Protein AF-A0AAJ0AJK7-F1 (afdb_monomer)

Nearest PDB structures (foldseek):
  3ceg-assembly1_A  TM=7.251E-01  e=7.724E-15  Homo sapiens
  3ceg-assembly2_B  TM=7.238E-01  e=8.059E-15  Homo sapiens
  8gxr-assembly1_A  TM=7.263E-01  e=1.838E-11  Trametes pubescens
  7yw1-assembly1_A  TM=7.419E-01  e=2.352E-10  Trametes pubescens
  7un6-assembly1_A  TM=7.656E-01  e=3.753E-10  Homo sapiens

Foldseek 3Di:
DDDDDPDPDDALLVLLVVLQVLLCLLQVDAQPPPRHTDDDALVNLLQLLQVCLPDPVSLQAQSLWDQDPVRWTARSNPNHTDDPPPDPDDPDSAHDYPDLSSLVVLLLSLLQANAADPVDNLHHLLCVVLVVVVVVDDPDDPDDDDVVPPPDDDDDDDDDDADDFDDDPDDDDDDDDDDVSVVVSVVRNVVRLVSLLSSLSSSLSSAQDPVCPDPCNVPPDPSSQSSLLLGSVLSNLLVVLLPLFLVVCLVSVSNVVSSLVSLCSQCVRPVRNCQQQPFGDDDNRCSGSSNSNNPPDDDPDDDDDDDDDDDDDPPVPSVVVRPDDDDDPVSRHGNLVSLVLVLLLLVLLVLQDDDDPPDDDPSNVVSVSSNVSSVSSVVSVVVVVVVVVPPPPDDDDDDDPDDDDPDDDDDDDDDDPPVLVVVLVVLQVCQVQQQEDEDDDCLCVVVADDDDDDDDDADPCQSVQLSSLSSSCNRPADRQKHKYAYSVASQWIKIWGAQDPLALQHRFIWIKIWGADRHPPVAAIAIFTDLLQVVFALAPQQHSRRHGQAQCNVNHDHPPSRHP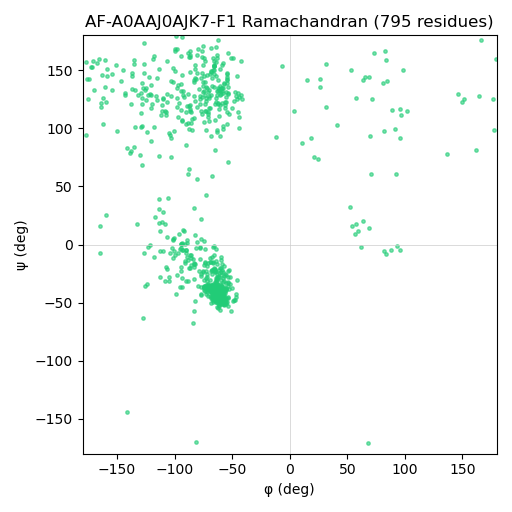DRVPDGPSNVRVCCNDPCSDRQRNSNDPPADADPVLSLLSSLQSNLSRLFRRQLVLLVCLVPPDPVRDDPCNSVNVSSCLNCLVVSLVVLVVSLVSNPPDDPVSCVSCVVRDDDHCSPPSSLQSNLSSLVSCCVSQDDPVSNVSSDADPVSVPDDHHDDDPPDPDDDPDPPPPDDDDDDDDDDDDDDDDDDDDDDDDDDDDDDDDDDDDDDDDDDDDDDDDDDDDDDDDDDDD

Radius of gyration: 34.98 Å; Cα contacts (8 Å, |Δi|>4): 885; chains: 1; bounding box: 80×115×98 Å

Solvent-accessible surface area (backbone atoms only — not comparable to full-atom values): 48902 Å² total; per-residue (Å²): 145,85,83,75,76,95,43,101,72,68,52,77,66,55,54,44,51,52,47,30,51,52,48,53,58,34,55,71,45,45,40,77,83,81,62,48,60,61,85,77,52,58,64,48,41,21,51,50,25,40,55,42,65,71,36,79,61,39,57,59,61,46,64,38,48,50,72,40,97,88,71,52,36,24,24,53,64,77,51,49,68,56,78,75,98,77,73,84,84,76,95,63,94,64,65,73,69,95,43,65,62,26,50,50,51,39,49,52,33,54,37,50,37,53,46,62,23,87,95,41,62,59,39,31,44,56,38,47,70,64,50,50,55,54,73,71,47,81,81,82,75,93,70,72,100,56,80,89,67,68,89,74,79,90,81,90,83,91,75,87,82,80,60,82,69,59,50,67,93,70,96,70,79,90,78,77,83,80,54,68,66,59,56,53,50,53,51,51,46,53,55,48,53,71,46,41,34,52,50,36,49,42,47,52,73,71,44,59,48,80,78,49,81,45,71,49,32,69,55,58,61,72,61,56,61,57,47,50,66,29,15,41,53,56,54,38,53,46,53,58,40,60,54,64,43,67,60,57,48,64,73,47,41,63,45,55,52,30,46,54,56,34,50,48,52,40,46,69,22,83,95,44,22,57,76,37,65,34,72,48,71,88,64,60,72,74,64,18,47,53,29,44,50,74,50,88,73,78,75,84,76,80,88,82,85,80,92,75,94,73,89,90,72,80,72,61,66,69,55,63,76,68,72,82,72,98,65,77,76,73,80,32,51,15,52,56,63,36,41,49,51,51,30,56,25,28,52,43,34,60,73,68,57,79,67,66,87,95,54,86,48,71,66,53,57,50,28,52,49,47,42,52,54,51,52,54,54,51,52,55,52,52,52,51,58,54,52,64,67,67,71,70,84,80,78,87,86,79,94,71,92,71,84,81,80,80,87,71,97,64,96,70,80,87,80,75,57,68,69,61,53,49,53,45,49,51,39,54,51,48,54,65,72,57,25,52,46,75,40,91,66,72,74,55,57,81,76,51,85,71,86,75,81,79,87,70,92,60,41,88,63,28,69,59,49,46,37,43,48,55,19,32,43,65,72,67,56,56,85,55,45,34,39,37,31,37,75,86,44,74,44,40,32,42,36,40,37,45,25,44,81,87,23,41,37,46,77,14,52,42,39,31,43,37,35,47,51,65,55,24,56,76,47,50,45,49,58,35,47,60,70,30,85,77,68,42,51,81,32,76,41,34,40,48,89,12,51,51,52,35,18,51,50,71,56,37,78,47,48,91,67,10,36,63,40,63,90,75,59,48,66,64,57,51,57,52,46,48,51,60,66,61,48,32,65,66,42,71,72,68,41,69,87,66,87,74,55,74,62,28,47,49,52,51,40,43,42,36,36,19,46,22,41,35,54,25,36,38,44,56,55,48,48,61,76,64,57,50,98,84,61,76,61,96,50,51,70,56,56,53,38,53,46,71,67,38,44,70,62,50,52,56,51,50,54,51,53,56,70,64,54,83,69,90,49,72,71,34,50,60,75,39,48,90,68,42,87,76,88,54,33,87,60,30,33,61,19,17,53,53,37,44,25,68,61,47,44,81,77,39,80,49,76,68,44,45,55,73,33,52,73,50,81,74,58,70,76,52,69,61,78,72,84,80,76,87,67,82,73,76,90,70,78,85,72,85,80,68,84,81,75,89,76,91,74,91,79,93,82,84,94,80,85,84,87,88,82,89,77,89,78,85,88,77,87,84,85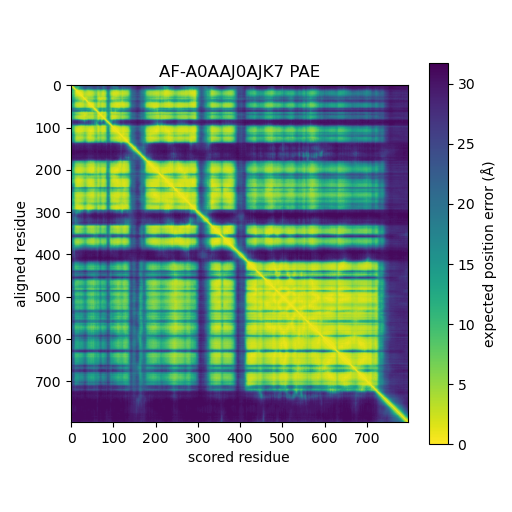,88,78,91,81,90,86,89,90,89,84,88,84,91,86,91,88,90,91,85,88,84,87,88,83,88,83,83,85,82,135

Sequence (797 aa):
MIQEFSSPNPSCQEEEEVLRRFIRSATARSCPNCKRGVDIGSSTIFQHAGEILRDRKSIAQGSHYVKCFCGTSYCMTCSRMGDSLKTPFARSKSTKWCCPEGRLFHIFVLFCGPIAHDANPQVSIFQDSQVEAIEKSPKAERRSESKFKAFFKSSDDDGTSKGTGYATGEVYGKREEPNEVVRNRREKLENSMKLLPRLLAALSIAWPSTSMAHQFDRNPHPLLMVMARRSPLMVRMAELLRDDSMEQIMQQGLPYQALFDFLHVISAHPSTASLVCDVRINYHLAHTLLPVCFGDRPLPVPDRSSSSSDKVKGKRKAEELCEKQEQPQETLKSLVSLLSALRLQAESVKRLYKPVFGSLSQTILMCDRICDTYQQLEEDHSKKFKTEVTIDEGSTSASLTHSLYTASSSAGPPTIPDDKREKLAAARQWLSENKLQGMESESWLSDYKIALPVSEATAHGRMKKLVMELSMLRTTLPDGIFVRYDGTRLDAMKVLIVGPEDTPYENGLFEFDLFCPLDYPARPPKMVFRTTYSRREFNPNLYPSGRVCFSLLGTWEGSATEIWDPKKSTLLQLLVSVQAMIFNPDPVWNEPNQTFSPTASLVYKTEMRADTLVFAMSHWLHLRKNAKPVEYNPWFEVVSRHFEVNWRRILETAEIWAAEDPGSQSKAENELGMFMRGRHSKERFPCGIRTLKGHFAEWATSKEELALVKLGPEEEAGTTYTPVESRPNVDSDVSDLSDEHDEDEEDDKDYGYDGDEGDDGDDVNDVDDVDDVDDDFDGNDNLPPTNGTPYVPAPPP

Mean predicted aligned error: 16.42 Å

pLDDT: mean 72.89, std 23.97, range [24.67, 98.62]

Organism: NCBI:txid1209918

InterPro domains:
  IPR000608 Ubiquitin-conjugating (UBC), catalytic core domain [PF00179] (467-587)
  IPR000608 Ubiquitin-conjugating (UBC), catalytic core domain [PS50127] (461-628)
  IPR016135 Ubiquitin-conjugating enzyme/RWD-like [G3DSA:3.10.110.10] (430-698)
  IPR016135 Ubiquitin-conjugating enzyme/RWD-like [SSF54495] (453-587)

Structure (mmCIF, N/CA/C/O backbone):
data_AF-A0AAJ0AJK7-F1
#
_entry.id   AF-A0AAJ0AJK7-F1
#
loop_
_atom_site.group_PDB
_atom_site.id
_atom_site.type_symbol
_atom_site.label_atom_id
_atom_site.label_alt_id
_atom_site.label_comp_id
_atom_site.label_asym_id
_atom_site.label_entity_id
_atom_site.label_seq_id
_atom_site.pdbx_PDB_ins_code
_atom_site.Cartn_x
_atom_site.Cartn_y
_atom_site.Cartn_z
_atom_site.occupancy
_atom_site.B_iso_or_equiv
_atom_site.auth_seq_id
_atom_site.auth_comp_id
_atom_site.auth_asym_id
_atom_site.auth_atom_id
_atom_site.pdbx_PDB_model_num
ATOM 1 N N . MET A 1 1 ? -18.411 25.942 40.171 1.00 33.88 1 MET A N 1
ATOM 2 C CA . MET A 1 1 ? -17.134 25.725 39.454 1.00 33.88 1 MET A CA 1
ATOM 3 C C . MET A 1 1 ? -17.407 25.833 37.955 1.00 33.88 1 MET A C 1
ATOM 5 O O . MET A 1 1 ? -17.284 24.850 37.244 1.00 33.88 1 MET A O 1
ATOM 9 N N . ILE A 1 2 ? -17.879 27.004 37.514 1.00 33.97 2 ILE A N 1
ATOM 10 C CA . ILE A 1 2 ? -18.356 27.291 36.150 1.00 33.97 2 ILE A CA 1
ATOM 11 C C . ILE A 1 2 ? -17.525 28.476 35.637 1.00 33.97 2 ILE A C 1
ATOM 13 O O . ILE A 1 2 ? -17.428 29.454 36.374 1.00 33.97 2 ILE A O 1
ATOM 17 N N . GLN A 1 3 ? -16.939 28.317 34.443 1.00 34.84 3 GLN A N 1
ATOM 18 C CA . GLN A 1 3 ? -16.170 29.228 33.561 1.00 34.84 3 GLN A CA 1
ATOM 19 C C . GLN A 1 3 ? -14.956 28.439 33.037 1.00 34.84 3 GLN A C 1
ATOM 21 O O . GLN A 1 3 ? -13.937 28.331 33.714 1.00 34.84 3 GLN A O 1
ATOM 26 N N . GLU A 1 4 ? -15.139 27.557 32.053 1.00 45.84 4 GLU A N 1
ATOM 27 C CA . GLU A 1 4 ? -15.199 27.826 30.600 1.00 45.84 4 GLU A CA 1
ATOM 28 C C . GLU A 1 4 ? -13.947 28.518 30.055 1.00 45.84 4 GLU A C 1
ATOM 30 O O . GLU A 1 4 ? -13.496 29.545 30.561 1.00 45.84 4 GLU A O 1
ATOM 35 N N . PHE A 1 5 ? -13.382 27.895 29.020 1.00 39.31 5 PHE A N 1
ATOM 36 C CA . PHE A 1 5 ? -12.274 28.403 28.229 1.00 39.31 5 PHE A CA 1
ATOM 37 C C . PHE A 1 5 ? -12.508 29.876 27.876 1.00 39.31 5 PHE A C 1
ATOM 39 O O . PHE A 1 5 ? -13.533 30.228 27.304 1.00 39.31 5 PHE A O 1
ATOM 46 N N . SER A 1 6 ? -11.557 30.749 28.211 1.00 34.22 6 SER A N 1
ATOM 47 C CA . SER A 1 6 ? -11.655 32.181 27.887 1.00 34.22 6 SER A CA 1
ATOM 48 C C . SER A 1 6 ? -11.415 32.477 26.399 1.00 34.22 6 SER A C 1
ATOM 50 O O . SER A 1 6 ? -11.537 33.622 25.974 1.00 34.22 6 SER A O 1
ATOM 52 N N . SER A 1 7 ? -11.069 31.453 25.612 1.00 32.47 7 SER A N 1
ATOM 53 C CA . SER A 1 7 ? -10.812 31.515 24.175 1.00 32.47 7 SER A CA 1
ATOM 54 C C . SER A 1 7 ? -11.644 30.445 23.456 1.00 32.47 7 SER A C 1
ATOM 56 O O . SER A 1 7 ? -11.696 29.313 23.942 1.00 32.47 7 SER A O 1
ATOM 58 N N . PRO A 1 8 ? -12.245 30.752 22.288 1.00 32.25 8 PRO A N 1
ATOM 59 C CA . PRO A 1 8 ? -12.965 29.771 21.471 1.00 32.25 8 PRO A CA 1
ATOM 60 C C . PRO A 1 8 ? -12.064 28.639 20.947 1.00 32.25 8 PRO A C 1
ATOM 62 O O . PRO A 1 8 ? -12.573 27.586 20.590 1.00 32.25 8 PRO A O 1
ATOM 65 N N . ASN A 1 9 ? -10.738 28.826 20.967 1.00 42.78 9 ASN A N 1
ATOM 66 C CA . ASN A 1 9 ? -9.739 27.783 20.736 1.00 42.78 9 ASN A CA 1
ATOM 67 C C . ASN A 1 9 ? -8.710 27.823 21.879 1.00 42.78 9 ASN A C 1
ATOM 69 O O . ASN A 1 9 ? -7.862 28.724 21.885 1.00 42.78 9 ASN A O 1
ATOM 73 N N . PRO A 1 10 ? -8.788 26.923 22.875 1.00 55.16 10 PRO A N 1
ATOM 74 C CA . PRO A 1 10 ? -7.819 26.899 23.959 1.00 55.16 10 PRO A CA 1
ATOM 75 C C . PRO A 1 10 ? -6.441 26.478 23.458 1.00 55.16 10 PRO A C 1
ATOM 77 O O . PRO A 1 10 ? -6.310 25.620 22.584 1.00 55.16 10 PRO A O 1
ATOM 80 N N . SER A 1 11 ? -5.395 27.081 24.016 1.00 60.69 11 SER A N 1
ATOM 81 C CA . SER A 1 11 ? -4.028 26.668 23.696 1.00 60.69 11 SER A CA 1
ATOM 82 C C . SER A 1 11 ? -3.760 25.245 24.206 1.00 60.69 11 SER A C 1
ATOM 84 O O . SER A 1 11 ? -4.338 24.804 25.202 1.00 60.69 11 SER A O 1
ATOM 86 N N . CYS A 1 12 ? -2.832 24.524 23.566 1.00 70.81 12 CYS A N 1
ATOM 87 C CA . CYS A 1 12 ? -2.434 23.172 23.985 1.00 70.81 12 CYS A CA 1
ATOM 88 C C . CYS A 1 12 ? -2.049 23.109 25.481 1.00 70.81 12 CYS A C 1
ATOM 90 O O . CYS A 1 12 ? -2.351 22.129 26.156 1.00 70.81 12 CYS A O 1
ATOM 92 N N . GLN A 1 13 ? -1.455 24.178 26.024 1.00 76.44 13 GLN A N 1
ATOM 93 C CA . GLN A 1 13 ? -1.089 24.285 27.441 1.00 76.44 13 GLN A CA 1
ATOM 94 C C . GLN A 1 13 ? -2.300 24.459 28.368 1.00 76.44 13 GLN A C 1
ATOM 96 O O . GLN A 1 13 ? -2.328 23.882 29.456 1.00 76.44 13 GLN A O 1
ATOM 101 N N . GLU A 1 14 ? -3.305 25.234 27.951 1.00 80.25 14 GLU A N 1
ATOM 102 C CA . GLU A 1 14 ? -4.542 25.409 28.717 1.00 80.25 14 GLU A CA 1
ATOM 103 C C . GLU A 1 14 ? -5.287 24.080 28.847 1.00 80.25 14 GLU A C 1
ATOM 105 O O . GLU A 1 14 ? -5.686 23.712 29.949 1.00 80.25 14 GLU A O 1
ATOM 110 N N . GLU A 1 15 ? -5.410 23.321 27.755 1.00 84.38 15 GLU A N 1
ATOM 111 C CA . GLU A 1 15 ? -6.014 21.985 27.770 1.00 84.38 15 GLU A CA 1
ATOM 112 C C . GLU A 1 15 ? -5.332 21.040 28.771 1.00 84.38 15 GLU A C 1
ATOM 114 O O . GLU A 1 15 ? -6.008 20.363 29.552 1.00 84.38 15 GLU A O 1
ATOM 119 N N . GLU A 1 16 ? -3.996 21.010 28.776 1.00 87.25 16 GLU A N 1
ATOM 120 C CA . GLU A 1 16 ? -3.231 20.178 29.704 1.00 87.25 16 GLU A CA 1
ATOM 121 C C . GLU A 1 16 ? -3.439 20.583 31.165 1.00 87.25 16 GLU A C 1
ATOM 123 O O . GLU A 1 16 ? -3.573 19.726 32.040 1.00 87.25 16 GLU A O 1
ATOM 128 N N . GLU A 1 17 ? -3.485 21.882 31.453 1.00 87.00 17 GLU A N 1
ATOM 129 C CA . GLU A 1 17 ? -3.713 22.375 32.810 1.00 87.00 17 GLU A CA 1
ATOM 130 C C . GLU A 1 17 ? -5.124 22.029 33.311 1.00 87.00 17 GLU A C 1
ATOM 132 O O . GLU A 1 17 ? -5.292 21.641 34.472 1.00 87.00 17 GLU A O 1
ATOM 137 N N . VAL A 1 18 ? -6.148 22.085 32.448 1.00 87.62 18 VAL A N 1
ATOM 138 C CA . VAL A 1 18 ? -7.497 21.633 32.830 1.00 87.62 18 VAL A CA 1
ATOM 139 C C . VAL A 1 18 ? -7.514 20.120 33.099 1.00 87.62 18 VAL A C 1
ATOM 141 O O . VAL A 1 18 ? -8.113 19.698 34.091 1.00 87.62 18 VAL A O 1
ATOM 144 N N . LEU A 1 19 ? -6.820 19.304 32.295 1.00 89.94 19 LEU A N 1
ATOM 145 C CA . LEU A 1 19 ? -6.687 17.858 32.539 1.00 89.94 19 LEU A CA 1
ATOM 146 C C . LEU A 1 19 ? -6.000 17.555 33.879 1.00 89.94 19 LEU A C 1
ATOM 148 O O . LEU A 1 19 ? -6.504 16.746 34.666 1.00 89.94 19 LEU A O 1
ATOM 152 N N . ARG A 1 20 ? -4.887 18.235 34.181 1.00 89.50 20 ARG A N 1
ATOM 153 C CA . ARG A 1 20 ? -4.178 18.090 35.464 1.00 89.50 20 ARG A CA 1
ATOM 154 C C . ARG A 1 20 ? -5.065 18.486 36.637 1.00 89.50 20 ARG A C 1
ATOM 156 O O . ARG A 1 20 ? -5.108 17.779 37.642 1.00 89.50 20 ARG A O 1
ATOM 163 N N . ARG A 1 21 ? -5.816 19.584 36.518 1.00 88.69 21 ARG A N 1
ATOM 164 C CA . ARG A 1 21 ? -6.752 20.031 37.560 1.00 88.69 21 ARG A CA 1
ATOM 165 C C . ARG A 1 21 ? -7.876 19.027 37.796 1.00 88.69 21 ARG A C 1
ATOM 167 O O . ARG A 1 21 ? -8.208 18.764 38.951 1.00 88.69 21 ARG A O 1
ATOM 174 N N . PHE A 1 22 ? -8.435 18.462 36.728 1.00 88.94 22 PHE A N 1
ATOM 175 C CA . PHE A 1 22 ? -9.470 17.435 36.814 1.00 88.94 22 PHE A CA 1
ATOM 176 C C . PHE A 1 22 ? -8.983 16.215 37.605 1.00 88.94 22 PHE A C 1
ATOM 178 O O . PHE A 1 22 ? -9.626 15.825 38.581 1.00 88.94 22 PHE A O 1
ATOM 185 N N . ILE A 1 23 ? -7.811 15.670 37.258 1.00 87.75 23 ILE A N 1
ATOM 186 C CA . ILE A 1 23 ? -7.258 14.499 37.949 1.00 87.75 23 ILE A CA 1
ATOM 187 C C . ILE A 1 23 ? -6.855 14.822 39.384 1.00 87.75 23 ILE A C 1
ATOM 189 O O . ILE A 1 23 ? -7.260 14.090 40.281 1.00 87.75 23 ILE A O 1
ATOM 193 N N . ARG A 1 24 ? -6.181 15.950 39.647 1.00 86.44 24 ARG A N 1
ATOM 194 C CA . ARG A 1 24 ? -5.870 16.385 41.024 1.00 86.44 24 ARG A CA 1
ATOM 195 C C . ARG A 1 24 ? -7.126 16.510 41.887 1.00 86.44 24 ARG A C 1
ATOM 197 O O . ARG A 1 24 ? -7.115 16.134 43.054 1.00 86.44 24 ARG A O 1
ATOM 204 N N . SER A 1 25 ? -8.221 17.027 41.327 1.00 84.88 25 SER A N 1
ATOM 205 C CA . SER A 1 25 ? -9.492 17.138 42.049 1.00 84.88 25 SER A CA 1
ATOM 206 C C . SER A 1 25 ? -10.104 15.772 42.361 1.00 84.88 25 SER A C 1
ATOM 208 O O . SER A 1 25 ? -10.651 15.584 43.449 1.00 84.88 25 SER A O 1
ATOM 210 N N . ALA A 1 26 ? -9.999 14.819 41.432 1.00 81.69 26 ALA A N 1
ATOM 211 C CA . ALA A 1 26 ? -10.467 13.455 41.636 1.00 81.69 26 ALA A CA 1
ATOM 212 C C . ALA A 1 26 ? -9.624 12.731 42.704 1.00 81.69 26 ALA A C 1
ATOM 214 O O . ALA A 1 26 ? -10.182 12.137 43.627 1.00 81.69 26 ALA A O 1
ATOM 215 N N . THR A 1 27 ? -8.292 12.820 42.630 1.00 80.50 27 THR A N 1
ATOM 216 C CA . THR A 1 27 ? -7.370 12.117 43.540 1.00 80.50 27 THR A CA 1
ATOM 217 C C . THR A 1 27 ? -7.291 12.735 44.936 1.00 80.50 27 THR A C 1
ATOM 219 O O . THR A 1 27 ? -7.025 12.023 45.900 1.00 80.50 27 THR A O 1
ATOM 222 N N . ALA A 1 28 ? -7.610 14.024 45.095 1.00 81.50 28 ALA A N 1
ATOM 223 C CA . ALA A 1 28 ? -7.666 14.682 46.404 1.00 81.50 28 ALA A CA 1
ATOM 224 C C . ALA A 1 28 ? -8.804 14.173 47.316 1.00 81.50 28 ALA A C 1
ATOM 226 O O . ALA A 1 28 ? -8.857 14.528 48.496 1.00 81.50 28 ALA A O 1
ATOM 227 N N . ARG A 1 29 ? -9.748 13.370 46.802 1.00 81.69 29 ARG A N 1
ATOM 228 C CA . ARG A 1 29 ? -10.905 12.905 47.578 1.00 81.69 29 ARG A CA 1
ATOM 229 C C . ARG A 1 29 ? -10.618 11.618 48.345 1.00 81.69 29 ARG A C 1
ATOM 231 O O . ARG A 1 29 ? -10.431 10.548 47.769 1.00 81.69 29 ARG A O 1
ATOM 238 N N . SER A 1 30 ? -10.725 11.701 49.667 1.00 84.69 30 SER A N 1
ATOM 239 C CA . SER A 1 30 ? -10.640 10.536 50.547 1.00 84.69 30 SER A CA 1
ATOM 240 C C . SER A 1 30 ? -11.903 9.674 50.534 1.00 84.69 30 SER A C 1
ATOM 242 O O . SER A 1 30 ? -13.017 10.159 50.319 1.00 84.69 30 SER A O 1
ATOM 244 N N . CYS A 1 31 ? -11.734 8.389 50.853 1.00 84.19 31 CYS A N 1
ATOM 245 C CA . CYS A 1 31 ? -12.839 7.462 51.055 1.00 84.19 31 CYS A CA 1
ATOM 246 C C . CYS A 1 31 ? -13.828 8.015 52.099 1.00 84.19 31 CYS A C 1
ATOM 248 O O . CYS A 1 31 ? -13.410 8.369 53.207 1.00 84.19 31 CYS A O 1
ATOM 250 N N . PRO A 1 32 ? -15.142 8.053 51.809 1.00 85.44 32 PRO A N 1
ATOM 251 C CA . PRO A 1 32 ? -16.135 8.588 52.737 1.00 85.44 32 PRO A CA 1
ATOM 252 C C . PRO A 1 32 ? -16.215 7.792 54.046 1.00 85.44 32 PRO A C 1
ATOM 254 O O . PRO A 1 32 ? -16.530 8.394 55.074 1.00 85.44 32 PRO A O 1
ATOM 257 N N . ASN A 1 33 ? -15.878 6.495 54.017 1.00 87.31 33 ASN A N 1
ATOM 258 C CA . ASN A 1 33 ? -15.907 5.599 55.172 1.00 87.31 33 ASN A CA 1
ATOM 259 C C . ASN A 1 33 ? -14.619 5.688 56.014 1.00 87.31 33 ASN A C 1
ATOM 261 O O . ASN A 1 33 ? -14.638 6.216 57.119 1.00 87.31 33 ASN A O 1
ATOM 265 N N . CYS A 1 34 ? -13.470 5.246 55.486 1.00 88.94 34 CYS A N 1
ATOM 266 C CA . CYS A 1 34 ? -12.231 5.164 56.274 1.00 88.94 34 CYS A CA 1
ATOM 267 C C . CYS A 1 34 ? -11.348 6.423 56.227 1.00 88.94 34 CYS A C 1
ATOM 269 O O . CYS A 1 34 ? -10.257 6.413 56.794 1.00 88.94 34 CYS A O 1
ATOM 271 N N . LYS A 1 35 ? -11.766 7.471 55.501 1.00 87.19 35 LYS A N 1
ATOM 272 C CA . LYS A 1 35 ? -11.056 8.757 55.321 1.00 87.19 35 LYS A CA 1
ATOM 273 C C . LYS A 1 35 ? -9.634 8.673 54.748 1.00 87.19 35 LYS A C 1
ATOM 275 O O . LYS A 1 35 ? -8.955 9.692 54.664 1.00 87.19 35 LYS A O 1
ATOM 280 N N . ARG A 1 36 ? -9.201 7.499 54.282 1.00 81.31 36 ARG A N 1
ATOM 281 C CA . ARG A 1 36 ? -7.931 7.321 53.562 1.00 81.31 36 ARG A CA 1
ATOM 282 C C . ARG A 1 36 ? -8.119 7.667 52.086 1.00 81.31 36 ARG A C 1
ATOM 284 O O . ARG A 1 36 ? -9.154 7.325 51.510 1.00 81.31 36 ARG A O 1
ATOM 291 N N . GLY A 1 37 ? -7.134 8.337 51.494 1.00 70.12 37 GLY A N 1
ATOM 292 C CA . GLY A 1 37 ? -7.037 8.477 50.041 1.00 70.12 37 GLY A CA 1
ATOM 293 C C . GLY A 1 37 ? -6.757 7.123 49.390 1.00 70.12 37 GLY A C 1
ATOM 294 O O . GLY A 1 37 ? -6.162 6.243 50.014 1.00 70.12 37 GLY A O 1
ATOM 295 N N . VAL A 1 38 ? -7.218 6.944 48.156 1.00 69.44 38 VAL A N 1
ATOM 296 C CA . VAL A 1 38 ? -6.738 5.860 47.293 1.00 69.44 38 VAL A CA 1
ATOM 297 C C . VAL A 1 38 ? -5.531 6.416 46.548 1.00 69.44 38 VAL A C 1
ATOM 299 O O . VAL A 1 38 ? -5.621 7.514 46.003 1.00 69.44 38 VAL A O 1
ATOM 302 N N . ASP A 1 39 ? -4.411 5.695 46.563 1.00 71.69 39 ASP A N 1
ATOM 303 C CA . ASP A 1 39 ? -3.248 6.066 45.760 1.00 71.69 39 ASP A CA 1
ATOM 304 C C . ASP A 1 39 ? -3.546 5.777 44.285 1.00 71.69 39 ASP A C 1
ATOM 306 O O . ASP A 1 39 ? -3.822 4.638 43.890 1.00 71.69 39 ASP A O 1
ATOM 310 N N . ILE A 1 40 ? -3.596 6.836 43.484 1.00 74.88 40 ILE A N 1
ATOM 311 C CA . ILE A 1 40 ? -4.023 6.775 42.090 1.00 74.88 40 ILE A CA 1
ATOM 312 C C . ILE A 1 40 ? -2.862 7.261 41.253 1.00 74.88 40 ILE A C 1
ATOM 314 O O . ILE A 1 40 ? -2.730 8.448 40.961 1.00 74.88 40 ILE A O 1
ATOM 318 N N . GLY A 1 41 ? -2.023 6.300 40.893 1.00 81.56 41 GLY A N 1
ATOM 319 C CA . GLY A 1 41 ? -1.071 6.428 39.807 1.00 81.56 41 GLY A CA 1
ATOM 320 C C . GLY A 1 41 ? -1.600 5.770 38.536 1.00 81.56 41 GLY A C 1
ATOM 321 O O . GLY A 1 41 ? -2.673 5.162 38.502 1.00 81.56 41 GLY A O 1
ATOM 322 N N . SER A 1 42 ? -0.794 5.845 37.486 1.00 82.69 42 SER A N 1
ATOM 323 C CA . SER A 1 42 ? -1.092 5.265 36.174 1.00 82.69 42 SER A CA 1
ATOM 324 C C . SER A 1 42 ? -1.368 3.760 36.227 1.00 82.69 42 SER A C 1
ATOM 326 O O . SER A 1 42 ? -2.308 3.291 35.591 1.00 82.69 42 SER A O 1
ATOM 328 N N . SER A 1 43 ? -0.644 3.008 37.062 1.00 83.94 43 SER A N 1
ATOM 329 C CA . SER A 1 43 ? -0.896 1.576 37.292 1.00 83.94 43 SER A CA 1
ATOM 330 C C . SER A 1 43 ? -2.303 1.305 37.836 1.00 83.94 43 SER A C 1
ATOM 332 O O . SER A 1 43 ? -2.989 0.406 37.346 1.00 83.94 43 SER A O 1
ATOM 334 N N . THR A 1 44 ? -2.770 2.116 38.790 1.00 85.69 44 THR A N 1
ATOM 335 C CA . THR A 1 44 ? -4.123 2.028 39.356 1.00 85.69 44 THR A CA 1
ATOM 336 C C . THR A 1 44 ? -5.189 2.296 38.290 1.00 85.69 44 THR A C 1
ATOM 338 O O . THR A 1 44 ? -6.224 1.630 38.282 1.00 85.69 44 THR A O 1
ATOM 341 N N . ILE A 1 45 ? -4.942 3.227 37.358 1.00 89.00 45 ILE A N 1
ATOM 342 C CA . ILE A 1 45 ? -5.864 3.519 36.246 1.00 89.00 45 ILE A CA 1
ATOM 343 C C . ILE A 1 45 ? -6.002 2.316 35.309 1.00 89.00 45 ILE A C 1
ATOM 345 O O . ILE A 1 45 ? -7.129 1.918 35.012 1.00 89.00 45 ILE A O 1
ATOM 349 N N . PHE A 1 46 ? -4.893 1.692 34.899 1.00 89.88 46 PHE A N 1
ATOM 350 C CA . PHE A 1 46 ? -4.936 0.489 34.059 1.00 89.88 46 PHE A CA 1
ATOM 351 C C . PHE A 1 46 ? -5.633 -0.680 34.761 1.00 89.88 46 PHE A C 1
ATOM 353 O O . PHE A 1 46 ? -6.480 -1.347 34.164 1.00 89.88 46 PHE A O 1
ATOM 360 N N . GLN A 1 47 ? -5.343 -0.899 36.049 1.00 86.88 47 GLN A N 1
ATOM 361 C CA . GLN A 1 47 ? -6.032 -1.919 36.840 1.00 86.88 47 GLN A CA 1
ATOM 362 C C . GLN A 1 47 ? -7.543 -1.665 36.867 1.00 86.88 47 GLN A C 1
ATOM 364 O O . GLN A 1 47 ? -8.328 -2.590 36.644 1.00 86.88 47 GLN A O 1
ATOM 369 N N . HIS A 1 48 ? -7.950 -0.418 37.108 1.00 85.50 48 HIS A N 1
ATOM 370 C CA . HIS A 1 48 ? -9.358 -0.054 37.167 1.00 85.50 48 HIS A CA 1
ATOM 371 C C . HIS A 1 48 ? -10.048 -0.234 35.808 1.00 85.50 48 HIS A C 1
ATOM 373 O O . HIS A 1 48 ? -11.125 -0.824 35.748 1.00 85.50 48 HIS A O 1
ATOM 379 N N . ALA A 1 49 ? -9.404 0.163 34.705 1.00 88.44 49 ALA A N 1
ATOM 380 C CA . ALA A 1 49 ? -9.887 -0.124 33.356 1.00 88.44 49 ALA A CA 1
ATOM 381 C C . ALA A 1 49 ? -10.065 -1.638 33.136 1.00 88.44 49 ALA A C 1
ATOM 383 O O . ALA A 1 49 ? -11.124 -2.086 32.697 1.00 88.44 49 ALA A O 1
ATOM 384 N N . GLY A 1 50 ? -9.082 -2.456 33.522 1.00 86.31 50 GLY A N 1
ATOM 385 C CA . GLY A 1 50 ? -9.172 -3.915 33.436 1.00 86.31 50 GLY A CA 1
ATOM 386 C C . GLY A 1 50 ? -10.280 -4.532 34.303 1.00 86.31 50 GLY A C 1
ATOM 387 O O . GLY A 1 50 ? -10.887 -5.531 33.917 1.00 86.31 50 GLY A O 1
ATOM 388 N N . GLU A 1 51 ? -10.581 -3.966 35.474 1.00 82.88 51 GLU A N 1
ATOM 389 C CA . GLU A 1 51 ? -11.713 -4.382 36.318 1.00 82.88 51 GLU A CA 1
ATOM 390 C C . GLU A 1 51 ? -13.061 -4.079 35.656 1.00 82.88 51 GLU A C 1
ATOM 392 O O . GLU A 1 51 ? -13.924 -4.958 35.618 1.00 82.88 51 GLU A O 1
ATOM 397 N N . ILE A 1 52 ? -13.208 -2.892 35.056 1.00 82.38 52 ILE A N 1
ATOM 398 C CA . ILE A 1 52 ? -14.415 -2.503 34.313 1.00 82.38 52 ILE A CA 1
ATOM 399 C C . ILE A 1 52 ? -14.698 -3.493 33.171 1.00 82.38 52 ILE A C 1
ATOM 401 O O . ILE A 1 52 ? -15.843 -3.895 32.971 1.00 82.38 52 ILE A O 1
ATOM 405 N N . LEU A 1 53 ? -13.664 -3.926 32.438 1.00 85.38 53 LEU A N 1
ATOM 406 C CA . LEU A 1 53 ? -13.822 -4.781 31.252 1.00 85.38 53 LEU A CA 1
ATOM 407 C C . LEU A 1 53 ? -13.959 -6.286 31.553 1.00 85.38 53 LEU A C 1
ATOM 409 O O . LEU A 1 53 ? -14.382 -7.059 30.678 1.00 85.38 53 LEU A O 1
ATOM 413 N N . ARG A 1 54 ? -13.602 -6.736 32.764 1.00 77.62 54 ARG A N 1
ATOM 414 C CA . ARG A 1 54 ? -13.676 -8.157 33.155 1.00 77.62 54 ARG A CA 1
ATOM 415 C C . ARG A 1 54 ? -15.104 -8.630 33.419 1.00 77.62 54 ARG A C 1
ATOM 417 O O . ARG A 1 54 ? -15.431 -9.759 33.053 1.00 77.62 54 ARG A O 1
ATOM 424 N N . ASP A 1 55 ? -15.960 -7.785 33.990 1.00 67.31 55 ASP A N 1
ATOM 425 C CA . ASP A 1 55 ? -17.325 -8.150 34.376 1.00 67.31 55 ASP A CA 1
ATOM 426 C C . ASP A 1 55 ? -18.389 -7.513 33.459 1.00 67.31 55 ASP A C 1
ATOM 428 O O . ASP A 1 55 ? -18.604 -6.301 33.457 1.00 67.31 55 ASP A O 1
ATOM 432 N N . ARG A 1 56 ? -19.127 -8.352 32.713 1.00 61.06 56 ARG A N 1
ATOM 433 C CA . ARG A 1 56 ? -20.238 -7.908 31.845 1.00 61.06 56 ARG A CA 1
ATOM 434 C C . ARG A 1 56 ? -21.335 -7.164 32.618 1.00 61.06 56 ARG A C 1
ATOM 436 O O . ARG A 1 56 ? -22.006 -6.320 32.030 1.00 61.06 56 ARG A O 1
ATOM 443 N N . LYS A 1 57 ? -21.538 -7.465 33.908 1.00 59.38 57 LYS A N 1
ATOM 444 C CA . LYS A 1 57 ? -22.507 -6.751 34.755 1.00 59.38 57 LYS A CA 1
ATOM 445 C C . LYS A 1 57 ? -21.989 -5.366 35.133 1.00 59.38 57 LYS A C 1
ATOM 447 O O . LYS A 1 57 ? -22.764 -4.418 35.084 1.00 59.38 57 LYS A O 1
ATOM 452 N N . SER A 1 58 ? -20.695 -5.232 35.416 1.00 56.91 58 SER A N 1
ATOM 453 C CA . SER A 1 58 ? -20.043 -3.952 35.727 1.00 56.91 58 SER A CA 1
ATOM 454 C C . SER A 1 58 ? -20.139 -2.934 34.582 1.00 56.91 58 SER A C 1
ATOM 456 O O . SER A 1 58 ? -20.435 -1.768 34.842 1.00 56.91 58 SER A O 1
ATOM 458 N N . ILE A 1 59 ? -20.022 -3.378 33.323 1.00 56.84 59 ILE A N 1
ATOM 459 C CA . ILE A 1 59 ? -20.240 -2.534 32.128 1.00 56.84 59 ILE A CA 1
ATOM 460 C C . ILE A 1 59 ? -21.668 -1.947 32.105 1.00 56.84 59 ILE A C 1
ATOM 462 O O . ILE A 1 59 ? -21.868 -0.789 31.745 1.00 56.84 59 ILE A O 1
ATOM 466 N N . ALA A 1 60 ? -22.667 -2.722 32.538 1.00 47.00 60 ALA A N 1
ATOM 467 C CA . ALA A 1 60 ? -24.072 -2.310 32.566 1.00 47.00 60 ALA A CA 1
ATOM 468 C C . ALA A 1 60 ? -24.498 -1.588 33.865 1.00 47.00 60 ALA A C 1
ATOM 470 O O . ALA A 1 60 ? -25.580 -1.004 33.908 1.00 47.00 60 ALA A O 1
ATOM 471 N N . GLN A 1 61 ? -23.694 -1.633 34.936 1.00 52.56 61 GLN A N 1
ATOM 472 C CA . GLN A 1 61 ? -24.104 -1.223 36.293 1.00 52.56 61 GLN A CA 1
ATOM 473 C C . GLN A 1 61 ? -23.324 -0.036 36.877 1.00 52.56 61 GLN A C 1
ATOM 475 O O . GLN A 1 61 ? -23.321 0.169 38.087 1.00 52.56 61 GLN A O 1
ATOM 480 N N . GLY A 1 62 ? -22.737 0.816 36.035 1.00 54.91 62 GLY A N 1
ATOM 481 C CA . GLY A 1 62 ? -22.169 2.084 36.494 1.00 54.91 62 GLY A CA 1
ATOM 482 C C . GLY A 1 62 ? -20.903 1.891 37.326 1.00 54.91 62 GLY A C 1
ATOM 483 O O . GLY A 1 62 ? -20.823 2.348 38.462 1.00 54.91 62 GLY A O 1
ATOM 484 N N . SER A 1 63 ? -19.874 1.288 36.739 1.00 59.88 63 SER A N 1
ATOM 485 C CA . SER A 1 63 ? -18.538 1.113 37.321 1.00 59.88 63 SER A CA 1
ATOM 486 C C . SER A 1 63 ? -17.709 2.415 37.390 1.00 59.88 63 SER A C 1
ATOM 488 O O . SER A 1 63 ? -16.525 2.437 37.069 1.00 59.88 63 SER A O 1
ATOM 490 N N . HIS A 1 64 ? -18.334 3.526 37.794 1.00 68.44 64 HIS A N 1
ATOM 491 C CA . HIS A 1 64 ? -17.678 4.804 38.125 1.00 68.44 64 HIS A CA 1
ATOM 492 C C . HIS A 1 64 ? -17.264 4.881 39.607 1.00 68.44 64 HIS A C 1
ATOM 494 O O . HIS A 1 64 ? -16.820 5.925 40.095 1.00 68.44 64 HIS A O 1
ATOM 500 N N . TYR A 1 65 ? -17.467 3.786 40.339 1.00 77.62 65 TYR A N 1
ATOM 501 C CA . TYR A 1 65 ? -17.090 3.629 41.733 1.00 77.62 65 TYR A CA 1
ATOM 502 C C . TYR A 1 65 ? -15.715 2.973 41.826 1.00 77.62 65 TYR A C 1
ATOM 504 O O . TYR A 1 65 ? -15.481 1.926 41.227 1.00 77.62 65 TYR A O 1
ATOM 512 N N . VAL A 1 66 ? -14.836 3.551 42.639 1.00 78.31 66 VAL A N 1
ATOM 513 C CA . VAL A 1 66 ? -13.544 2.952 42.982 1.00 78.31 66 VAL A CA 1
ATOM 514 C C . VAL A 1 66 ? -13.673 2.242 44.323 1.00 78.31 66 VAL A C 1
ATOM 516 O O . VAL A 1 66 ? -14.299 2.755 45.257 1.00 78.31 66 VAL A O 1
ATOM 519 N N . LYS A 1 67 ? -13.096 1.042 44.420 1.00 79.81 67 LYS A N 1
ATOM 520 C CA . LYS A 1 67 ? -13.096 0.238 45.643 1.00 79.81 67 LYS A CA 1
ATOM 521 C C . LYS A 1 67 ? -11.909 0.626 46.523 1.00 79.81 67 LYS A C 1
ATOM 523 O O . LYS A 1 67 ? -10.757 0.449 46.149 1.00 79.81 67 LYS A O 1
ATOM 528 N N . CYS A 1 68 ? -12.191 1.147 47.712 1.00 81.38 68 CYS A N 1
ATOM 529 C CA . CYS A 1 68 ? -11.174 1.445 48.717 1.00 81.38 68 CYS A CA 1
ATOM 530 C C . CYS A 1 68 ? -10.648 0.158 49.379 1.00 81.38 68 CYS A C 1
ATOM 532 O O . CYS A 1 68 ? -11.373 -0.833 49.480 1.00 81.38 68 CYS A O 1
ATOM 534 N N . PHE A 1 69 ? -9.441 0.205 49.955 1.00 81.69 69 PHE A N 1
ATOM 535 C CA . PHE A 1 69 ? -8.865 -0.875 50.771 1.00 81.69 69 PHE A CA 1
ATOM 536 C C . PHE A 1 69 ? -9.743 -1.303 51.958 1.00 81.69 69 PHE A C 1
ATOM 538 O O . PHE A 1 69 ? -9.691 -2.453 52.375 1.00 81.69 69 PHE A O 1
ATOM 545 N N . CYS A 1 70 ? -10.596 -0.415 52.482 1.00 84.44 70 CYS A N 1
ATOM 546 C CA . CYS A 1 70 ? -11.581 -0.770 53.514 1.00 84.44 70 CYS A CA 1
ATOM 547 C C . CYS A 1 70 ? -12.811 -1.531 52.970 1.00 84.44 70 CYS A C 1
ATOM 549 O O . CYS A 1 70 ? -13.773 -1.751 53.701 1.00 84.44 70 CYS A O 1
ATOM 551 N N . GLY A 1 71 ? -12.832 -1.870 51.677 1.00 80.25 71 GLY A N 1
ATOM 552 C CA . GLY A 1 71 ? -13.930 -2.563 50.999 1.00 80.25 71 GLY A CA 1
ATOM 553 C C . GLY A 1 71 ? -15.071 -1.657 50.525 1.00 80.25 71 GLY A C 1
ATOM 554 O O . GLY A 1 71 ? -15.943 -2.116 49.789 1.00 80.25 71 GLY A O 1
ATOM 555 N N . THR A 1 72 ? -15.071 -0.372 50.894 1.00 82.69 72 THR A N 1
ATOM 556 C CA . THR A 1 72 ? -16.109 0.588 50.481 1.00 82.69 72 THR A CA 1
ATOM 557 C C . THR A 1 72 ? -15.905 1.028 49.036 1.00 82.69 72 THR A C 1
ATOM 559 O O . THR A 1 72 ? -14.835 1.526 48.691 1.00 82.69 72 THR A O 1
ATOM 562 N N . SER A 1 73 ? -16.943 0.901 48.211 1.00 82.69 73 SER A N 1
ATOM 563 C CA . SER A 1 73 ? -16.958 1.446 46.849 1.00 82.69 73 SER A CA 1
ATOM 564 C C . SER A 1 73 ? -17.576 2.842 46.866 1.00 82.69 73 SER A C 1
ATOM 566 O O . SER A 1 73 ? -18.645 3.031 47.444 1.00 82.69 73 SER A O 1
ATOM 568 N N . TYR A 1 74 ? -16.910 3.835 46.279 1.00 83.12 74 TYR A N 1
ATOM 569 C CA . TYR A 1 74 ? -17.393 5.219 46.272 1.00 83.12 74 TYR A CA 1
ATOM 570 C C . TYR A 1 74 ? -17.042 5.936 44.964 1.00 83.12 74 TYR A C 1
ATOM 572 O O . TYR A 1 74 ? -16.057 5.611 44.305 1.00 83.12 74 TYR A O 1
ATOM 580 N N . CYS A 1 75 ? -17.881 6.889 44.560 1.00 84.62 75 CYS A N 1
ATOM 581 C CA . CYS A 1 75 ? -17.614 7.705 43.388 1.00 84.62 75 CYS A CA 1
ATOM 582 C C . CYS A 1 75 ? -16.494 8.689 43.716 1.00 84.62 75 CYS A C 1
ATOM 584 O O . CYS A 1 75 ? -16.595 9.466 44.666 1.00 84.62 75 CYS A O 1
ATOM 586 N N . MET A 1 76 ? -15.449 8.699 42.900 1.00 80.38 76 MET A N 1
ATOM 587 C CA . MET A 1 76 ? -14.289 9.559 43.107 1.00 80.38 76 MET A CA 1
ATOM 588 C C . MET A 1 76 ? -14.573 11.057 43.002 1.00 80.38 76 MET A C 1
ATOM 590 O O . MET A 1 76 ? -13.830 11.861 43.553 1.00 80.38 76 MET A O 1
ATOM 594 N N . THR A 1 77 ? -15.646 11.448 42.318 1.00 83.94 77 THR A N 1
ATOM 595 C CA . THR A 1 77 ? -15.931 12.856 42.020 1.00 83.94 77 THR A CA 1
ATOM 596 C C . THR A 1 77 ? -17.082 13.435 42.827 1.00 83.94 77 THR A C 1
ATOM 598 O O . THR A 1 77 ? -17.157 14.648 42.953 1.00 83.94 77 THR A O 1
ATOM 601 N N . CYS A 1 78 ? -17.972 12.632 43.415 1.00 86.06 78 CYS A N 1
ATOM 602 C CA . CYS A 1 78 ? -19.004 13.134 44.337 1.00 86.06 78 CYS A CA 1
ATOM 603 C C . CYS A 1 78 ? -18.966 12.477 45.721 1.00 86.06 78 CYS A C 1
ATOM 605 O O . CYS A 1 78 ? -19.747 12.849 46.592 1.00 86.06 78 CYS A O 1
ATOM 607 N N . SER A 1 79 ? -18.066 11.514 45.937 1.00 85.19 79 SER A N 1
ATOM 608 C CA . SER A 1 79 ? -17.896 10.768 47.192 1.00 85.19 79 SER A CA 1
ATOM 609 C C . SER A 1 79 ? -19.133 9.986 47.651 1.00 85.19 79 SER A C 1
ATOM 611 O O . SER A 1 79 ? -19.145 9.467 48.768 1.00 85.19 79 SER A O 1
ATOM 613 N N . ARG A 1 80 ? -20.161 9.847 46.799 1.00 84.19 80 ARG A N 1
ATOM 614 C CA . ARG A 1 80 ? -21.323 8.996 47.073 1.00 84.19 80 ARG A CA 1
ATOM 615 C C . ARG A 1 80 ? -20.849 7.551 47.208 1.00 84.19 80 ARG A C 1
ATOM 617 O O . ARG A 1 80 ? -20.087 7.079 46.368 1.00 84.19 80 ARG A O 1
ATOM 624 N N . MET A 1 81 ? -21.283 6.863 48.256 1.00 81.00 81 MET A N 1
ATOM 625 C CA . MET A 1 81 ? -21.024 5.432 48.419 1.00 81.00 81 MET A CA 1
ATOM 626 C C . MET A 1 81 ? -21.907 4.649 47.446 1.00 81.00 81 MET A C 1
ATOM 628 O O . MET A 1 81 ? -23.055 5.027 47.216 1.00 81.00 81 MET A O 1
ATOM 632 N N . GLY A 1 82 ? -21.357 3.607 46.831 1.00 69.50 82 GLY A N 1
ATOM 633 C CA . GLY A 1 82 ? -22.157 2.647 46.080 1.00 69.50 82 GLY A CA 1
ATOM 634 C C . GLY A 1 82 ? -22.965 1.823 47.072 1.00 69.50 82 GLY A C 1
ATOM 635 O O . GLY A 1 82 ? -22.399 1.349 48.061 1.00 69.50 82 GLY A O 1
ATOM 636 N N . ASP A 1 83 ? -24.270 1.678 46.840 1.00 57.78 83 ASP A N 1
ATOM 637 C CA . ASP A 1 83 ? -25.092 0.789 47.657 1.00 57.78 83 ASP A CA 1
ATOM 638 C C . ASP A 1 83 ? -24.444 -0.599 47.660 1.00 57.78 83 ASP A C 1
ATOM 640 O O . ASP A 1 83 ? -24.057 -1.121 46.610 1.00 57.78 83 ASP A O 1
ATOM 644 N N . SER A 1 84 ? -24.273 -1.186 48.850 1.00 43.38 84 SER A N 1
ATOM 645 C CA . SER A 1 84 ? -23.790 -2.561 48.976 1.00 43.38 84 SER A CA 1
ATOM 646 C C . SER A 1 84 ? -24.587 -3.436 48.012 1.00 43.38 84 SER A C 1
ATOM 648 O O . SER A 1 84 ? -25.812 -3.333 48.019 1.00 43.38 84 SER A O 1
ATOM 650 N N . LEU A 1 85 ? -23.916 -4.265 47.209 1.00 42.16 85 LEU A N 1
ATOM 651 C CA . LEU A 1 85 ? -24.487 -5.272 46.304 1.00 42.16 85 LEU A CA 1
ATOM 652 C C . LEU A 1 85 ? -25.455 -6.231 47.044 1.00 42.16 85 LEU A C 1
ATOM 654 O O . LEU A 1 85 ? -25.141 -7.391 47.289 1.00 42.16 85 LEU A O 1
ATOM 658 N N . LYS A 1 86 ? -26.629 -5.736 47.441 1.00 31.45 86 LYS A N 1
ATOM 659 C CA . LYS A 1 86 ? -27.693 -6.429 48.182 1.00 31.45 86 LYS A CA 1
ATOM 660 C C . LYS A 1 86 ? -29.072 -6.208 47.557 1.00 31.45 86 LYS A C 1
ATOM 662 O O . LYS A 1 86 ? -30.084 -6.490 48.187 1.00 31.45 86 LYS A O 1
ATOM 667 N N . THR A 1 87 ? -29.133 -5.770 46.304 1.00 28.08 87 THR A N 1
ATOM 668 C CA . THR A 1 87 ? -30.324 -5.967 45.473 1.00 28.08 87 THR A CA 1
ATOM 669 C C . THR A 1 87 ? -29.905 -6.606 44.151 1.00 28.08 87 THR A C 1
ATOM 671 O O . THR A 1 87 ? -29.347 -5.944 43.275 1.00 28.08 87 THR A O 1
ATOM 674 N N . PRO A 1 88 ? -30.105 -7.923 43.990 1.00 31.84 88 PRO A N 1
ATOM 675 C CA . PRO A 1 88 ? -29.990 -8.539 42.688 1.00 31.84 88 PRO A CA 1
ATOM 676 C C . PRO A 1 88 ? -31.248 -8.139 41.895 1.00 31.84 88 PRO A C 1
ATOM 678 O O . PRO A 1 88 ? -32.364 -8.250 42.389 1.00 31.84 88 PRO A O 1
ATOM 681 N N . PHE A 1 89 ? -31.061 -7.682 40.659 1.00 42.34 89 PHE A N 1
ATOM 682 C CA . PHE A 1 89 ? -32.113 -7.523 39.647 1.00 42.34 89 PHE A CA 1
ATOM 683 C C . PHE A 1 89 ? -33.157 -6.410 39.864 1.00 42.34 89 PHE A C 1
ATOM 685 O O . PHE A 1 89 ? -34.268 -6.636 40.328 1.00 42.34 89 PHE A O 1
ATOM 692 N N . ALA A 1 90 ? -32.878 -5.242 39.284 1.00 28.55 90 ALA A N 1
ATOM 693 C CA . ALA A 1 90 ? -33.909 -4.488 38.577 1.00 28.55 90 ALA A CA 1
ATOM 694 C C . ALA A 1 90 ? -33.456 -4.313 37.121 1.00 28.55 90 ALA A C 1
ATOM 696 O O . ALA A 1 90 ? -32.408 -3.725 36.854 1.00 28.55 90 ALA A O 1
ATOM 697 N N . ARG A 1 91 ? -34.231 -4.870 36.182 1.00 32.25 91 ARG A N 1
ATOM 698 C CA . ARG A 1 91 ? -34.053 -4.808 34.718 1.00 32.25 91 ARG A CA 1
ATOM 699 C C . ARG A 1 91 ? -34.266 -3.382 34.174 1.00 32.25 91 ARG A C 1
ATOM 701 O O . ARG A 1 91 ? -35.144 -3.146 33.352 1.00 32.25 91 ARG A O 1
ATOM 708 N N . SER A 1 92 ? -33.486 -2.417 34.643 1.00 36.31 92 SER A N 1
ATOM 709 C CA . SER A 1 92 ? -33.451 -1.064 34.090 1.00 36.31 92 SER A CA 1
ATOM 710 C C . SER A 1 92 ? -32.398 -1.013 32.987 1.00 36.31 92 SER A C 1
ATOM 712 O O . SER A 1 92 ? -31.212 -1.139 33.272 1.00 36.31 92 SER A O 1
ATOM 714 N N . LYS A 1 93 ? -32.825 -0.810 31.735 1.00 44.91 93 LYS A N 1
ATOM 715 C CA . LYS A 1 93 ? -31.945 -0.625 30.564 1.00 44.91 93 LYS A CA 1
ATOM 716 C C . LYS A 1 93 ? -31.110 0.674 30.606 1.00 44.91 93 LYS A C 1
ATOM 718 O O . LYS A 1 93 ? -30.323 0.891 29.697 1.00 44.91 93 LYS A O 1
ATOM 723 N N . SER A 1 94 ? -31.256 1.527 31.628 1.00 51.72 94 SER A N 1
ATOM 724 C CA . SER A 1 94 ? -30.462 2.754 31.797 1.00 51.72 94 SER A CA 1
ATOM 725 C C . SER A 1 94 ? -29.428 2.620 32.922 1.00 51.72 94 SER A C 1
ATOM 727 O O . SER A 1 94 ? -29.803 2.392 34.080 1.00 51.72 94 SER A O 1
ATOM 729 N N . THR A 1 95 ? -28.149 2.830 32.605 1.00 59.44 95 THR A N 1
ATOM 730 C CA . THR A 1 95 ? -27.066 3.056 33.575 1.00 59.44 95 THR A CA 1
ATOM 731 C C . THR A 1 95 ? -27.372 4.309 34.398 1.00 59.44 95 THR A C 1
ATOM 733 O O . THR A 1 95 ? -27.516 5.405 33.861 1.00 59.44 95 THR A O 1
ATOM 736 N N . LYS A 1 96 ? -27.491 4.171 35.724 1.00 69.25 96 LYS A N 1
ATOM 737 C CA . LYS A 1 96 ? -27.704 5.313 36.625 1.00 69.25 96 LYS A CA 1
ATOM 738 C C . LYS A 1 96 ? -26.351 5.866 37.077 1.00 69.25 96 LYS A C 1
ATOM 740 O O . LYS A 1 96 ? -25.693 5.281 37.932 1.00 69.25 96 LYS A O 1
ATOM 745 N N . TRP A 1 97 ? -25.938 6.991 36.502 1.00 78.19 97 TRP A N 1
ATOM 746 C CA . TRP A 1 97 ? -24.742 7.731 36.922 1.00 78.19 97 TRP A CA 1
ATOM 747 C C . TRP A 1 97 ? -25.045 8.562 38.172 1.00 78.19 97 TRP A C 1
ATOM 749 O O . TRP A 1 97 ? -26.065 9.250 38.218 1.00 78.19 97 TRP A O 1
ATOM 759 N N . CYS A 1 98 ? -24.178 8.542 39.190 1.00 80.81 98 CYS A N 1
ATOM 760 C CA . CYS A 1 98 ? -24.424 9.341 40.394 1.00 80.81 98 CYS A CA 1
ATOM 761 C C . CYS A 1 98 ? -24.219 10.852 40.184 1.00 80.81 98 CYS A C 1
ATOM 763 O O . CYS A 1 98 ? -24.838 11.644 40.896 1.00 80.81 98 CYS A O 1
ATOM 765 N N . CYS A 1 99 ? -23.338 11.240 39.253 1.00 83.31 99 CYS A N 1
ATOM 766 C CA . CYS A 1 99 ? -23.055 12.621 38.851 1.00 83.31 99 CYS A CA 1
ATOM 767 C C . CYS A 1 99 ? -22.381 12.684 37.456 1.00 83.31 99 CYS A C 1
ATOM 769 O O . CYS A 1 99 ? -21.778 11.690 37.030 1.00 83.31 99 CYS A O 1
ATOM 771 N N . PRO A 1 100 ? -22.439 13.838 36.759 1.00 83.94 100 PRO A N 1
ATOM 772 C CA . PRO A 1 100 ? -21.784 14.049 35.460 1.00 83.94 100 PRO A CA 1
ATOM 773 C C . PRO A 1 100 ? -20.262 13.844 35.488 1.00 83.94 100 PRO A C 1
ATOM 775 O O . PRO A 1 100 ? -19.701 13.200 34.605 1.00 83.94 100 PRO A O 1
ATOM 778 N N . GLU A 1 101 ? -19.581 14.325 36.527 1.00 85.69 101 GLU A N 1
ATOM 779 C CA . GLU A 1 101 ? -18.124 14.220 36.658 1.00 85.69 101 GLU A CA 1
ATOM 780 C C . GLU A 1 101 ? -17.681 12.772 36.895 1.00 85.69 101 GLU A C 1
ATOM 782 O O . GLU A 1 101 ? -16.595 12.377 36.486 1.00 85.69 101 GLU A O 1
ATOM 787 N N . GLY A 1 102 ? -18.517 11.957 37.547 1.00 85.31 102 GLY A N 1
ATOM 788 C CA . GLY A 1 102 ? -18.265 10.525 37.738 1.00 85.31 102 GLY A CA 1
ATOM 789 C C . GLY A 1 102 ? -18.354 9.754 36.423 1.00 85.31 102 GLY A C 1
ATOM 790 O O . GLY A 1 102 ? -17.517 8.893 36.159 1.00 85.31 102 GLY A O 1
ATOM 791 N N . ARG A 1 103 ? -19.314 10.121 35.562 1.00 87.25 103 ARG A N 1
ATOM 792 C CA . ARG A 1 103 ? -19.402 9.617 34.183 1.00 87.25 103 ARG A CA 1
ATOM 793 C C . ARG A 1 103 ? -18.173 10.024 33.369 1.00 87.25 103 ARG A C 1
ATOM 795 O O . ARG A 1 103 ? -17.579 9.178 32.711 1.00 87.25 103 ARG A O 1
ATOM 802 N N . LEU A 1 104 ? -17.741 11.283 33.474 1.00 89.50 104 LEU A N 1
ATOM 803 C CA . LEU A 1 104 ? -16.535 11.771 32.798 1.00 89.50 104 LEU A CA 1
ATOM 804 C C . LEU A 1 104 ? -15.264 11.042 33.266 1.00 89.50 104 LEU A C 1
ATOM 806 O O . LEU A 1 104 ? -14.439 10.666 32.441 1.00 89.50 104 LEU A O 1
ATOM 810 N N . PHE A 1 105 ? -15.118 10.792 34.572 1.00 89.69 105 PHE A N 1
ATOM 811 C CA . PHE A 1 105 ? -13.993 10.023 35.115 1.00 89.69 105 PHE A CA 1
ATOM 812 C C . PHE A 1 105 ? -13.985 8.575 34.608 1.00 89.69 105 PHE A C 1
ATOM 814 O O . PHE A 1 105 ? -12.934 8.040 34.270 1.00 89.69 105 PHE A O 1
ATOM 821 N N . HIS A 1 106 ? -15.157 7.952 34.499 1.00 88.88 106 HIS A N 1
ATOM 822 C CA . HIS A 1 106 ? -15.280 6.620 33.916 1.00 88.88 106 HIS A CA 1
ATOM 823 C C . HIS A 1 106 ? -14.831 6.594 32.443 1.00 88.88 106 HIS A C 1
ATOM 825 O O . HIS A 1 106 ? -14.054 5.722 32.062 1.00 88.88 106 HIS A O 1
ATOM 831 N N . ILE A 1 107 ? -15.238 7.584 31.638 1.00 92.25 107 ILE A N 1
ATOM 832 C CA . ILE A 1 107 ? -14.770 7.732 30.248 1.00 92.25 107 ILE A CA 1
ATOM 833 C C . ILE A 1 107 ? -13.249 7.931 30.198 1.00 92.25 107 ILE A C 1
ATOM 835 O O . ILE A 1 107 ? -12.580 7.278 29.403 1.00 92.25 107 ILE A O 1
ATOM 839 N N . PHE A 1 108 ? -12.693 8.780 31.070 1.00 93.25 108 PHE A N 1
ATOM 840 C CA . PHE A 1 108 ? -11.247 8.999 31.180 1.00 93.25 108 PHE A CA 1
ATOM 841 C C . PHE A 1 108 ? -10.480 7.685 31.393 1.00 93.25 108 PHE A C 1
ATOM 843 O O . PHE A 1 108 ? -9.534 7.408 30.662 1.00 93.25 108 PHE A O 1
ATOM 850 N N . VAL A 1 109 ? -10.913 6.855 32.348 1.00 91.50 109 VAL A N 1
ATOM 851 C CA . VAL A 1 109 ? -10.269 5.564 32.647 1.00 91.50 109 VAL A CA 1
ATOM 852 C C . VAL A 1 109 ? -10.285 4.644 31.426 1.00 91.50 109 VAL A C 1
ATOM 854 O O . VAL A 1 109 ? -9.264 4.045 31.099 1.00 91.50 109 VAL A O 1
ATOM 857 N N . LEU A 1 110 ? -11.419 4.556 30.726 1.00 93.25 110 LEU A N 1
ATOM 858 C CA . LEU A 1 110 ? -11.536 3.751 29.510 1.00 93.25 110 LEU A CA 1
ATOM 859 C C . LEU A 1 110 ? -10.631 4.281 28.388 1.00 93.25 110 LEU A C 1
ATOM 861 O O . LEU A 1 110 ? -9.948 3.501 27.727 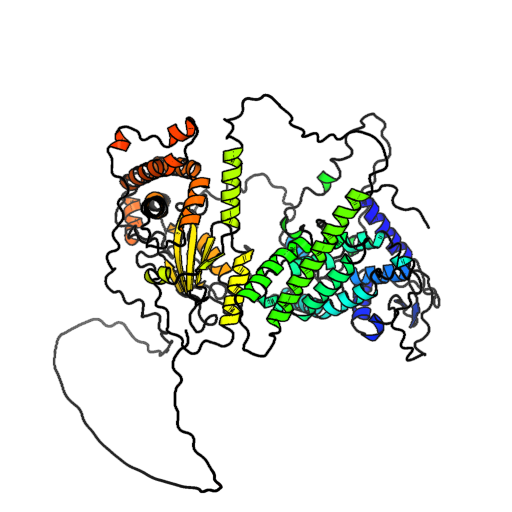1.00 93.25 110 LEU A O 1
ATOM 865 N N . PHE A 1 111 ? -10.559 5.600 28.208 1.00 94.38 111 PHE A N 1
ATOM 866 C CA . PHE A 1 111 ? -9.690 6.217 27.209 1.00 94.38 111 PHE A CA 1
ATOM 867 C C . PHE A 1 111 ? -8.201 6.009 27.452 1.00 94.38 111 PHE A C 1
ATOM 869 O O . PHE A 1 111 ? -7.442 6.073 26.488 1.00 94.38 111 PHE A O 1
ATOM 876 N N . CYS A 1 112 ? -7.766 5.739 28.679 1.00 91.50 112 CYS A N 1
ATOM 877 C CA . CYS A 1 112 ? -6.379 5.368 28.957 1.00 91.50 112 CYS A CA 1
ATOM 878 C C . CYS A 1 112 ? -6.033 3.952 28.462 1.00 91.50 112 CYS A C 1
ATOM 880 O O . CYS A 1 112 ? -4.859 3.645 28.285 1.00 91.50 112 CYS A O 1
ATOM 882 N N . GLY A 1 113 ? -7.034 3.107 28.200 1.00 90.19 113 GLY A N 1
ATOM 883 C CA . GLY A 1 113 ? -6.856 1.715 27.799 1.00 90.19 113 GLY A CA 1
ATOM 884 C C . GLY A 1 113 ? -6.632 0.765 28.987 1.00 90.19 113 GLY A C 1
ATOM 885 O O . GLY A 1 113 ? -6.396 1.205 30.111 1.00 90.19 113 GLY A O 1
ATOM 886 N N . PRO A 1 114 ? -6.733 -0.559 28.768 1.00 88.44 114 PRO A N 1
ATOM 887 C CA . PRO A 1 114 ? -6.717 -1.538 29.858 1.00 88.44 114 PRO A CA 1
ATOM 888 C C . PRO A 1 114 ? -5.329 -2.071 30.229 1.00 88.44 114 PRO A C 1
ATOM 890 O O . PRO A 1 114 ? -5.183 -2.702 31.273 1.00 88.44 114 PRO A O 1
ATOM 893 N N . ILE A 1 115 ? -4.324 -1.876 29.370 1.00 90.75 115 ILE A N 1
ATOM 894 C CA . ILE A 1 115 ? -3.001 -2.497 29.502 1.00 90.75 115 ILE A CA 1
ATOM 895 C C . ILE A 1 115 ? -1.912 -1.435 29.319 1.00 90.75 115 ILE A C 1
ATOM 897 O O . ILE A 1 115 ? -1.911 -0.694 28.329 1.00 90.75 115 ILE A O 1
ATOM 901 N N . ALA A 1 116 ? -0.989 -1.388 30.282 1.00 90.31 116 ALA A N 1
ATOM 902 C CA . ALA A 1 116 ? 0.205 -0.551 30.251 1.00 90.31 116 ALA A CA 1
ATOM 903 C C . ALA A 1 116 ? 1.277 -1.137 29.321 1.00 90.31 116 ALA A C 1
ATOM 905 O O . ALA A 1 116 ? 1.420 -2.359 29.216 1.00 90.31 116 ALA A O 1
ATOM 906 N N . HIS A 1 117 ? 2.057 -0.262 28.699 1.00 89.06 117 HIS A N 1
ATOM 907 C CA . HIS A 1 117 ? 3.213 -0.630 27.894 1.00 89.06 117 HIS A CA 1
ATOM 908 C C . HIS A 1 117 ? 4.418 -0.999 28.781 1.00 89.06 117 HIS A C 1
ATOM 910 O O . HIS A 1 117 ? 4.662 -0.354 29.800 1.00 89.06 117 HIS A O 1
ATOM 916 N N . ASP A 1 118 ? 5.211 -1.997 28.378 1.00 84.06 118 ASP A N 1
ATOM 917 C CA . ASP A 1 118 ? 6.359 -2.485 29.164 1.00 84.06 118 ASP A CA 1
ATOM 918 C C . ASP A 1 118 ? 7.494 -1.468 29.289 1.00 84.06 118 ASP A C 1
ATOM 920 O O . ASP A 1 118 ? 7.967 -1.188 30.387 1.00 84.06 118 ASP A O 1
ATOM 924 N N . ALA A 1 119 ? 7.900 -0.863 28.170 1.00 80.44 119 ALA A N 1
ATOM 925 C CA . ALA A 1 119 ? 8.973 0.134 28.161 1.00 80.44 119 ALA A CA 1
ATOM 926 C C . ALA A 1 119 ? 8.604 1.443 28.889 1.00 80.44 119 ALA A C 1
ATOM 928 O O . ALA A 1 119 ? 9.483 2.196 29.303 1.00 80.44 119 ALA A O 1
ATOM 929 N N . ASN A 1 120 ? 7.308 1.739 29.037 1.00 83.12 120 ASN A N 1
ATOM 930 C CA . ASN A 1 120 ? 6.838 2.959 29.680 1.00 83.12 120 ASN A CA 1
ATOM 931 C C . ASN A 1 120 ? 5.477 2.726 30.365 1.00 83.12 120 ASN A C 1
ATOM 933 O O . ASN A 1 120 ? 4.437 2.852 29.714 1.00 83.12 120 ASN A O 1
ATOM 937 N N . PRO A 1 121 ? 5.456 2.473 31.688 1.00 83.75 121 PRO A N 1
ATOM 938 C CA . PRO A 1 121 ? 4.227 2.225 32.450 1.00 83.75 121 PRO A CA 1
ATOM 939 C C . PRO A 1 121 ? 3.248 3.410 32.521 1.00 83.75 121 PRO A C 1
ATOM 941 O O . PRO A 1 121 ? 2.180 3.285 33.117 1.00 83.75 121 PRO A O 1
ATOM 944 N N . GLN A 1 122 ? 3.609 4.572 31.968 1.00 85.00 122 GLN A N 1
ATOM 945 C CA . GLN A 1 122 ? 2.750 5.757 31.852 1.00 85.00 122 GLN A CA 1
ATOM 946 C C . GLN A 1 122 ? 2.011 5.822 30.506 1.00 85.00 122 GLN A C 1
ATOM 948 O O . GLN A 1 122 ? 1.292 6.784 30.246 1.00 85.00 122 GLN A O 1
ATOM 953 N N . VAL A 1 123 ? 2.204 4.829 29.640 1.00 89.00 123 VAL A N 1
ATOM 954 C CA . VAL A 1 123 ? 1.684 4.776 28.271 1.00 89.00 123 VAL A CA 1
ATOM 955 C C . VAL A 1 123 ? 0.921 3.467 28.080 1.00 89.00 123 VAL A C 1
ATOM 957 O O . VAL A 1 123 ? 1.239 2.451 28.699 1.00 89.00 123 VAL A O 1
ATOM 960 N N . SER A 1 124 ? -0.121 3.486 27.249 1.00 92.38 124 SER A N 1
ATOM 961 C CA . SER A 1 124 ? -0.882 2.278 26.919 1.00 92.38 124 SER A CA 1
ATOM 962 C C . SER A 1 124 ? -0.202 1.473 25.815 1.00 92.38 124 SER A C 1
ATOM 964 O O . SER A 1 124 ? 0.398 2.048 24.911 1.00 92.38 124 SER A O 1
ATOM 966 N N . ILE A 1 125 ? -0.393 0.151 25.809 1.00 91.12 125 ILE A N 1
ATOM 967 C CA . ILE A 1 125 ? 0.016 -0.710 24.684 1.00 91.12 125 ILE A CA 1
ATOM 968 C C . ILE A 1 125 ? -0.652 -0.319 23.351 1.00 91.12 125 ILE A C 1
ATOM 970 O O . ILE A 1 125 ? -0.182 -0.678 22.286 1.00 91.12 125 ILE A O 1
ATOM 974 N N . PHE A 1 126 ? -1.732 0.465 23.372 1.00 91.44 126 PHE A N 1
ATOM 975 C CA . PHE A 1 126 ? -2.315 1.050 22.158 1.00 91.44 126 PHE A CA 1
ATOM 976 C C . PHE A 1 126 ? -1.421 2.082 21.453 1.00 91.44 126 PHE A C 1
ATOM 978 O O . PHE A 1 126 ? -1.754 2.504 20.353 1.00 91.44 126 PHE A O 1
ATOM 985 N N . GLN A 1 127 ? -0.313 2.489 22.073 1.00 90.12 127 GLN A N 1
ATOM 986 C CA . GLN A 1 127 ? 0.673 3.419 21.516 1.00 90.12 127 GLN A CA 1
ATOM 987 C C . GLN A 1 127 ? 2.006 2.722 21.211 1.00 90.12 127 GLN A C 1
ATOM 989 O O . GLN A 1 127 ? 3.030 3.393 21.122 1.00 90.12 127 GLN A O 1
ATOM 994 N N . ASP A 1 128 ? 2.001 1.390 21.089 1.00 87.25 128 ASP A N 1
ATOM 995 C CA . ASP A 1 128 ? 3.183 0.557 20.820 1.00 87.25 128 ASP A CA 1
ATOM 996 C C . ASP A 1 128 ? 4.004 1.100 19.640 1.00 87.25 128 ASP A C 1
ATOM 998 O O . ASP A 1 128 ? 5.184 1.403 19.789 1.00 87.25 128 ASP A O 1
ATOM 1002 N N . SER A 1 129 ? 3.342 1.407 18.520 1.00 81.94 129 SER A N 1
ATOM 1003 C CA . SER A 1 129 ? 3.960 2.002 17.325 1.00 81.94 129 SER A CA 1
ATOM 1004 C C . SER A 1 129 ? 4.671 3.338 17.598 1.00 81.94 129 SER A C 1
ATOM 1006 O O . SER A 1 129 ? 5.763 3.594 17.090 1.00 81.94 129 SER A O 1
ATOM 1008 N N . GLN A 1 130 ? 4.076 4.204 18.427 1.00 81.50 130 GLN A N 1
ATOM 1009 C CA . GLN A 1 130 ? 4.654 5.496 18.798 1.00 81.50 130 GLN A CA 1
ATOM 1010 C C . GLN A 1 130 ? 5.870 5.318 19.716 1.00 81.50 130 GLN A C 1
ATOM 1012 O O . GLN A 1 130 ? 6.823 6.092 19.622 1.00 81.50 130 GLN A O 1
ATOM 1017 N N . VAL A 1 131 ? 5.844 4.316 20.601 1.00 83.38 131 VAL A N 1
ATOM 1018 C CA . VAL A 1 131 ? 6.981 3.970 21.466 1.00 83.38 131 VAL A CA 1
ATOM 1019 C C . VAL A 1 131 ? 8.127 3.409 20.628 1.00 83.38 131 VAL A C 1
ATOM 1021 O O . VAL A 1 131 ? 9.255 3.876 20.769 1.00 83.38 131 VAL A O 1
ATOM 1024 N N . GLU A 1 132 ? 7.838 2.492 19.706 1.00 78.56 132 GLU A N 1
ATOM 1025 C CA . GLU A 1 132 ? 8.831 1.901 18.805 1.00 78.56 132 GLU A CA 1
ATOM 1026 C C . GLU A 1 132 ? 9.519 2.943 17.927 1.00 78.56 132 GLU A C 1
ATOM 1028 O O . GLU A 1 132 ? 10.743 2.932 17.804 1.00 78.56 132 GLU A O 1
ATOM 1033 N N . ALA A 1 133 ? 8.763 3.892 17.372 1.00 74.00 133 ALA A N 1
ATOM 1034 C CA . ALA A 1 133 ? 9.332 4.982 16.585 1.00 74.00 133 ALA A CA 1
ATOM 1035 C C . ALA A 1 133 ? 10.335 5.827 17.396 1.00 74.00 133 ALA A C 1
ATOM 1037 O O . ALA A 1 133 ? 11.358 6.261 16.868 1.00 74.00 133 ALA A O 1
ATOM 1038 N N . ILE A 1 134 ? 10.078 6.038 18.692 1.00 72.81 134 ILE A N 1
ATOM 1039 C CA . ILE A 1 134 ? 10.976 6.787 19.584 1.00 72.81 134 ILE A CA 1
ATOM 1040 C C . ILE A 1 134 ? 12.188 5.946 20.000 1.00 72.81 134 ILE A C 1
ATOM 1042 O O . ILE A 1 134 ? 13.284 6.492 20.105 1.00 72.81 134 ILE A O 1
ATOM 1046 N N . GLU A 1 135 ? 12.021 4.639 20.222 1.00 68.44 135 GLU A N 1
ATOM 1047 C CA . GLU A 1 135 ? 13.136 3.715 20.485 1.00 68.44 135 GLU A CA 1
ATOM 1048 C C . GLU A 1 135 ? 14.081 3.615 19.276 1.00 68.44 135 GLU A C 1
ATOM 1050 O O . GLU A 1 135 ? 15.300 3.577 19.451 1.00 68.44 135 GLU A O 1
ATOM 1055 N N . LYS A 1 136 ? 13.525 3.631 18.057 1.00 60.34 136 LYS A N 1
ATOM 1056 C CA . LYS A 1 136 ? 14.264 3.621 16.785 1.00 60.34 136 LYS A CA 1
ATOM 1057 C C . LYS A 1 136 ? 14.903 4.988 16.452 1.00 60.34 136 LYS A C 1
ATOM 1059 O O . LYS A 1 136 ? 15.905 5.034 15.738 1.00 60.34 136 LYS A O 1
ATOM 1064 N N . SER A 1 137 ? 14.392 6.097 17.001 1.00 45.41 137 SER A N 1
ATOM 1065 C CA . SER A 1 137 ? 14.929 7.453 16.789 1.00 45.41 137 SER A CA 1
ATOM 1066 C C . SER A 1 137 ? 16.257 7.672 17.546 1.00 45.41 137 SER A C 1
ATOM 1068 O O . SER A 1 137 ? 16.273 7.629 18.780 1.00 45.41 137 SER A O 1
ATOM 1070 N N . PRO A 1 138 ? 17.381 8.000 16.875 1.00 43.94 138 PRO A N 1
ATOM 1071 C CA . PRO A 1 138 ? 18.660 8.220 17.548 1.00 43.94 138 PRO A CA 1
ATOM 1072 C C . PRO A 1 138 ? 18.590 9.439 18.482 1.00 43.94 138 PRO A C 1
ATOM 1074 O O . PRO A 1 138 ? 18.307 10.559 18.053 1.00 43.94 138 PRO A O 1
ATOM 1077 N N . LYS A 1 139 ? 18.874 9.257 19.777 1.00 36.06 139 LYS A N 1
ATOM 1078 C CA . LYS A 1 139 ? 19.040 10.374 20.721 1.00 36.06 139 LYS A CA 1
ATOM 1079 C C . LYS A 1 139 ? 20.269 11.205 20.332 1.00 36.06 139 LYS A C 1
ATOM 1081 O O . LYS A 1 139 ? 21.388 10.771 20.561 1.00 36.06 139 LYS A O 1
ATOM 1086 N N . ALA A 1 140 ? 20.037 12.404 19.798 1.00 35.00 140 ALA A N 1
ATOM 1087 C CA . ALA A 1 140 ? 20.897 13.591 19.855 1.00 35.00 140 ALA A CA 1
ATOM 1088 C C . ALA A 1 140 ? 22.413 13.354 20.070 1.00 35.00 140 ALA A C 1
ATOM 1090 O O . ALA A 1 140 ? 22.958 13.701 21.119 1.00 35.00 140 ALA A O 1
ATOM 1091 N N . GLU A 1 141 ? 23.122 12.881 19.042 1.00 28.47 141 GLU A N 1
ATOM 1092 C CA . GLU A 1 141 ? 24.550 13.175 18.912 1.00 28.47 141 GLU A CA 1
ATOM 1093 C C . GLU A 1 141 ? 24.717 14.527 18.214 1.00 28.47 141 GLU A C 1
ATOM 1095 O O . GLU A 1 141 ? 24.520 14.686 17.010 1.00 28.47 141 GLU A O 1
ATOM 1100 N N . ARG A 1 142 ? 25.133 15.529 18.993 1.00 33.62 142 ARG A N 1
ATOM 1101 C CA . ARG A 1 142 ? 25.880 16.668 18.461 1.00 33.62 142 ARG A CA 1
ATOM 1102 C C . ARG A 1 142 ? 27.150 16.131 17.796 1.00 33.62 142 ARG A C 1
ATOM 1104 O O . ARG A 1 142 ? 28.133 15.903 18.493 1.00 33.62 142 ARG A O 1
ATOM 1111 N N . ARG A 1 143 ? 27.150 15.994 16.469 1.00 25.52 143 ARG A N 1
ATOM 1112 C CA . ARG A 1 143 ? 28.349 16.095 15.620 1.00 25.52 143 ARG A CA 1
ATOM 1113 C C . ARG A 1 143 ? 27.950 16.338 14.160 1.00 25.52 143 ARG A C 1
ATOM 1115 O O . ARG A 1 143 ? 27.482 15.439 13.479 1.00 25.52 143 ARG A O 1
ATOM 1122 N N . SER A 1 144 ? 28.116 17.601 13.760 1.00 28.09 144 SER A N 1
ATOM 1123 C CA . SER A 1 144 ? 28.443 18.116 12.420 1.00 28.09 144 SER A CA 1
ATOM 1124 C C . SER A 1 144 ? 27.957 17.344 11.186 1.00 28.09 144 SER A C 1
ATOM 1126 O O . SER A 1 144 ? 28.432 16.243 10.900 1.00 28.09 144 SER A O 1
ATOM 1128 N N . GLU A 1 145 ? 27.130 18.032 10.392 1.00 31.80 145 GLU A N 1
ATOM 1129 C CA . GLU A 1 145 ? 27.061 17.977 8.922 1.00 31.80 145 GLU A CA 1
ATOM 1130 C C . GLU A 1 145 ? 28.258 17.246 8.283 1.00 31.80 145 GLU A C 1
ATOM 1132 O O . GLU A 1 145 ? 29.317 17.826 8.061 1.00 31.80 145 GLU A O 1
ATOM 1137 N N . SER A 1 146 ? 28.119 15.939 8.043 1.00 31.59 146 SER A N 1
ATOM 1138 C CA . SER A 1 146 ? 29.109 15.153 7.282 1.00 31.59 146 SER A CA 1
ATOM 1139 C C . SER A 1 146 ? 28.620 13.780 6.792 1.00 31.59 146 SER A C 1
ATOM 1141 O O . SER A 1 146 ? 29.301 13.163 5.980 1.00 31.59 146 SER A O 1
ATOM 1143 N N . LYS A 1 147 ? 27.428 13.295 7.179 1.00 31.75 147 LYS A N 1
ATOM 1144 C CA . LYS A 1 147 ? 26.969 11.933 6.820 1.00 31.75 147 LYS A CA 1
ATOM 1145 C C . LYS A 1 147 ? 26.198 11.783 5.499 1.00 31.75 147 LYS A C 1
ATOM 1147 O O . LYS A 1 147 ? 25.879 10.661 5.140 1.00 31.75 147 LYS A O 1
ATOM 1152 N N . PHE A 1 148 ? 25.990 12.853 4.727 1.00 27.97 148 PHE A N 1
ATOM 1153 C CA . PHE A 1 148 ? 25.477 12.747 3.345 1.00 27.97 148 PHE A CA 1
ATOM 1154 C C . PHE A 1 148 ? 26.593 12.729 2.282 1.00 27.97 148 PHE A C 1
ATOM 1156 O O . PHE A 1 148 ? 26.331 12.628 1.090 1.00 27.97 148 PHE A O 1
ATOM 1163 N N . LYS A 1 149 ? 27.862 12.808 2.711 1.00 27.12 149 LYS A N 1
ATOM 1164 C CA . LYS A 1 149 ? 29.049 12.787 1.838 1.00 27.12 149 LYS A CA 1
ATOM 1165 C C . LYS A 1 149 ? 29.911 11.528 2.008 1.00 27.12 149 LYS A C 1
ATOM 1167 O O . LYS A 1 149 ? 31.023 11.483 1.496 1.00 27.12 149 LYS A O 1
ATOM 1172 N N . ALA A 1 150 ? 29.402 10.518 2.717 1.00 27.67 150 ALA A N 1
ATOM 1173 C CA . ALA A 1 150 ? 30.131 9.297 3.068 1.00 27.67 150 ALA A CA 1
ATOM 1174 C C . ALA A 1 150 ? 29.574 8.023 2.397 1.00 27.67 150 ALA A C 1
ATOM 1176 O O . ALA A 1 150 ? 29.867 6.927 2.855 1.00 27.67 150 ALA A O 1
ATOM 1177 N N . PHE A 1 151 ? 28.794 8.159 1.316 1.00 28.22 151 PHE A N 1
ATOM 1178 C CA . PHE A 1 151 ? 28.403 7.032 0.450 1.00 28.22 151 PHE A CA 1
ATOM 1179 C C . PHE A 1 151 ? 29.338 6.843 -0.761 1.00 28.22 151 PHE A C 1
ATOM 1181 O O . PHE A 1 151 ? 29.223 5.864 -1.483 1.00 28.22 151 PHE A O 1
ATOM 1188 N N . PHE A 1 152 ? 30.310 7.744 -0.955 1.00 32.25 152 PHE A N 1
ATOM 1189 C CA . PHE A 1 152 ? 31.331 7.644 -2.001 1.00 32.25 152 PHE A CA 1
ATOM 1190 C C . PHE A 1 152 ? 32.698 8.121 -1.483 1.00 32.25 152 PHE A C 1
ATOM 1192 O O . PHE A 1 152 ? 33.078 9.271 -1.706 1.00 32.25 152 PHE A O 1
ATOM 1199 N N . LYS A 1 153 ? 33.455 7.249 -0.797 1.00 24.67 153 LYS A N 1
ATOM 1200 C CA . LYS A 1 153 ? 34.914 7.124 -0.997 1.00 24.67 153 LYS A CA 1
ATOM 1201 C C . LYS A 1 153 ? 35.517 5.903 -0.290 1.00 24.67 153 LYS A C 1
ATOM 1203 O O . LYS A 1 153 ? 35.261 5.660 0.881 1.00 24.67 153 LYS A O 1
ATOM 1208 N N . SER A 1 154 ? 36.339 5.206 -1.068 1.00 31.70 154 SER A N 1
ATOM 1209 C CA . SER A 1 154 ? 37.178 4.027 -0.824 1.00 31.70 154 SER A CA 1
ATOM 1210 C C . SER A 1 154 ? 38.017 4.023 0.459 1.00 31.70 154 SER A C 1
ATOM 1212 O O . SER A 1 154 ? 38.635 5.048 0.748 1.00 31.70 154 SER A O 1
ATOM 1214 N N . SER A 1 155 ? 38.184 2.843 1.073 1.00 26.53 155 SER A N 1
ATOM 1215 C CA . SER A 1 155 ? 39.476 2.116 1.116 1.00 26.53 155 SER A CA 1
ATOM 1216 C C . SER A 1 155 ? 39.397 0.834 1.967 1.00 26.53 155 SER A C 1
ATOM 1218 O O . SER A 1 155 ? 39.025 0.912 3.134 1.00 26.53 155 SER A O 1
ATOM 1220 N N . ASP A 1 156 ? 39.770 -0.282 1.332 1.00 30.48 156 ASP A N 1
ATOM 1221 C CA . ASP A 1 156 ? 40.523 -1.453 1.812 1.00 30.48 156 ASP A CA 1
ATOM 1222 C C . ASP A 1 156 ? 40.237 -2.022 3.216 1.00 30.48 156 ASP A C 1
ATOM 1224 O O . ASP A 1 156 ? 40.770 -1.522 4.203 1.00 30.48 156 ASP A O 1
ATOM 1228 N N . ASP A 1 157 ? 39.506 -3.144 3.278 1.00 27.05 157 ASP A N 1
ATOM 1229 C CA . ASP A 1 157 ? 39.948 -4.318 4.050 1.00 27.05 157 ASP A CA 1
ATOM 1230 C C . ASP A 1 157 ? 39.257 -5.611 3.569 1.00 27.05 157 ASP A C 1
ATOM 1232 O O . ASP A 1 157 ? 38.105 -5.606 3.129 1.00 27.05 157 ASP A O 1
ATOM 1236 N N . ASP A 1 158 ? 40.022 -6.695 3.621 1.00 32.06 158 ASP A N 1
ATOM 1237 C CA . ASP A 1 158 ? 39.777 -8.042 3.104 1.00 32.06 158 ASP A CA 1
ATOM 1238 C C . ASP A 1 158 ? 38.701 -8.793 3.920 1.00 32.06 158 ASP A C 1
ATOM 1240 O O . ASP A 1 158 ? 38.708 -8.773 5.153 1.00 32.06 158 ASP A O 1
ATOM 1244 N N . GLY A 1 159 ? 37.753 -9.460 3.250 1.00 24.95 159 GLY A N 1
ATOM 1245 C CA . GLY A 1 159 ? 36.696 -10.210 3.938 1.00 24.95 159 GLY A CA 1
ATOM 1246 C C . GLY A 1 159 ? 35.463 -10.542 3.097 1.00 24.95 159 GLY A C 1
ATOM 1247 O O . GLY A 1 159 ? 34.435 -9.886 3.216 1.00 24.95 159 GLY A O 1
ATOM 1248 N N . THR A 1 160 ? 35.572 -11.602 2.289 1.00 27.08 160 THR A N 1
ATOM 1249 C CA . THR A 1 160 ? 34.504 -12.479 1.751 1.00 27.08 160 THR A CA 1
ATOM 1250 C C . THR A 1 160 ? 33.070 -11.912 1.784 1.00 27.08 160 THR A C 1
ATOM 1252 O O . THR A 1 160 ? 32.324 -12.095 2.752 1.00 27.08 160 THR A O 1
ATOM 1255 N N . SER A 1 161 ? 32.659 -11.245 0.702 1.00 28.45 161 SER A N 1
ATOM 1256 C CA . SER A 1 161 ? 31.294 -10.740 0.530 1.00 28.45 161 SER A CA 1
ATOM 1257 C C . SER A 1 161 ? 30.316 -11.893 0.292 1.00 28.45 161 SER A C 1
ATOM 1259 O O . SER A 1 161 ? 30.369 -12.555 -0.743 1.00 28.45 161 SER A O 1
ATOM 1261 N N . LYS A 1 162 ? 29.401 -12.119 1.237 1.00 28.81 162 LYS A N 1
ATOM 1262 C CA . LYS A 1 162 ? 28.215 -12.955 1.016 1.00 28.81 162 LYS A CA 1
ATOM 1263 C C . LYS A 1 162 ? 27.189 -12.145 0.222 1.00 28.81 162 LYS A C 1
ATOM 1265 O O . LYS A 1 162 ? 26.858 -11.030 0.625 1.00 28.81 162 LYS A O 1
ATOM 1270 N N . GLY A 1 163 ? 26.762 -12.709 -0.906 1.00 29.61 163 GLY A N 1
ATOM 1271 C CA . GLY A 1 163 ? 25.793 -12.150 -1.840 1.00 29.61 163 GLY A CA 1
ATOM 1272 C C . GLY A 1 163 ? 24.398 -11.921 -1.253 1.00 29.61 163 GLY A C 1
ATOM 1273 O O . GLY A 1 163 ? 24.106 -12.204 -0.092 1.00 29.61 163 GLY A O 1
ATOM 1274 N N . THR A 1 164 ? 23.573 -11.330 -2.100 1.00 33.59 164 THR A N 1
ATOM 1275 C CA . THR A 1 164 ? 22.310 -10.637 -1.862 1.00 33.59 164 THR A CA 1
ATOM 1276 C C . THR A 1 164 ? 21.183 -11.510 -1.292 1.00 33.59 164 THR A C 1
ATOM 1278 O O . THR A 1 164 ? 20.443 -12.156 -2.025 1.00 33.59 164 THR A O 1
ATOM 1281 N N . GLY A 1 165 ? 21.005 -11.470 0.031 1.00 28.17 165 GLY A N 1
ATOM 1282 C CA . GLY A 1 165 ? 19.758 -11.888 0.678 1.00 28.17 165 GLY A CA 1
ATOM 1283 C C . GLY A 1 165 ? 18.719 -10.762 0.632 1.00 28.17 165 GLY A C 1
ATOM 1284 O O . GLY A 1 165 ? 19.020 -9.653 1.088 1.00 28.17 165 GLY A O 1
ATOM 1285 N N . TYR A 1 166 ? 17.527 -11.021 0.068 1.00 38.56 166 TYR A N 1
ATOM 1286 C CA . TYR A 1 166 ? 16.401 -10.075 0.085 1.00 38.56 166 TYR A CA 1
ATOM 1287 C C . TYR A 1 166 ? 15.017 -10.623 0.452 1.00 38.56 166 TYR A C 1
ATOM 1289 O O . TYR A 1 166 ? 14.272 -11.099 -0.396 1.00 38.56 166 TYR A O 1
ATOM 1297 N N . ALA A 1 167 ? 14.610 -10.395 1.699 1.00 26.45 167 ALA A N 1
ATOM 1298 C CA . ALA A 1 167 ? 13.400 -9.702 2.122 1.00 26.45 167 ALA A CA 1
ATOM 1299 C C . ALA A 1 167 ? 13.374 -9.555 3.649 1.00 26.45 167 ALA A C 1
ATOM 1301 O O . ALA A 1 167 ? 13.377 -10.519 4.408 1.00 26.45 167 ALA A O 1
ATOM 1302 N N . THR A 1 168 ? 13.218 -8.310 4.075 1.00 27.52 168 THR A N 1
ATOM 1303 C CA . THR A 1 168 ? 12.025 -7.853 4.787 1.00 27.52 168 THR A CA 1
ATOM 1304 C C . THR A 1 168 ? 11.903 -6.354 4.546 1.00 27.52 168 THR A C 1
ATOM 1306 O O . THR A 1 168 ? 12.906 -5.645 4.461 1.00 27.52 168 THR A O 1
ATOM 1309 N N . GLY A 1 169 ? 10.670 -5.855 4.469 1.00 34.16 169 GLY A N 1
ATOM 1310 C CA . GLY A 1 169 ? 10.423 -4.463 4.818 1.00 34.16 169 GLY A CA 1
ATOM 1311 C C . GLY A 1 169 ? 10.946 -4.194 6.233 1.00 34.16 169 GLY A C 1
ATOM 1312 O O . GLY A 1 169 ? 10.824 -5.046 7.107 1.00 34.16 169 GLY A O 1
ATOM 1313 N N . GLU A 1 170 ? 11.503 -3.000 6.415 1.00 27.56 170 GLU A N 1
ATOM 1314 C CA . GLU A 1 170 ? 12.267 -2.500 7.567 1.00 27.56 170 GLU A CA 1
ATOM 1315 C C . GLU A 1 170 ? 13.788 -2.712 7.494 1.00 27.56 170 GLU A C 1
ATOM 1317 O O . GLU A 1 170 ? 14.355 -3.737 7.859 1.00 27.56 170 GLU A O 1
ATOM 1322 N N . VAL A 1 171 ? 14.463 -1.627 7.110 1.00 32.75 171 VAL A N 1
ATOM 1323 C CA . VAL A 1 171 ? 15.847 -1.331 7.484 1.00 32.75 171 VAL A CA 1
ATOM 1324 C C . VAL A 1 171 ? 15.954 -1.361 9.011 1.00 32.75 171 VAL A C 1
ATOM 1326 O O . VAL A 1 171 ? 15.537 -0.403 9.641 1.00 32.75 171 VAL A O 1
ATOM 1329 N N . TYR A 1 172 ? 16.509 -2.423 9.599 1.00 30.14 172 TYR A N 1
ATOM 1330 C CA . TYR A 1 172 ? 17.330 -2.417 10.822 1.00 30.14 172 TYR A CA 1
ATOM 1331 C C . TYR A 1 172 ? 18.145 -3.718 10.858 1.00 30.14 172 TYR A C 1
ATOM 1333 O O . TYR A 1 172 ? 17.641 -4.794 10.555 1.00 30.14 172 TYR A O 1
ATOM 1341 N N . GLY A 1 173 ? 19.433 -3.603 11.188 1.00 28.52 173 GLY A N 1
ATOM 1342 C CA . GLY A 1 173 ? 20.385 -4.710 11.151 1.00 28.52 173 GLY A CA 1
ATOM 1343 C C . GLY A 1 173 ? 20.009 -5.904 12.033 1.00 28.52 173 GLY A C 1
ATOM 1344 O O . GLY A 1 173 ? 19.312 -5.752 13.034 1.00 28.52 173 GLY A O 1
ATOM 1345 N N . LYS A 1 174 ? 20.530 -7.073 11.627 1.00 32.62 174 LYS A N 1
ATOM 1346 C CA . LYS A 1 174 ? 20.644 -8.346 12.361 1.00 32.62 174 LYS A CA 1
ATOM 1347 C C . LYS A 1 174 ? 20.011 -8.345 13.757 1.00 32.62 174 LYS A C 1
ATOM 1349 O O . LYS A 1 174 ? 20.568 -7.758 14.688 1.00 32.62 174 LYS A O 1
ATOM 1354 N N . ARG A 1 175 ? 18.962 -9.149 13.952 1.00 33.38 175 ARG A N 1
ATOM 1355 C CA . ARG A 1 175 ? 18.692 -9.700 15.280 1.00 33.38 175 ARG A CA 1
ATOM 1356 C C . ARG A 1 175 ? 18.156 -11.124 15.221 1.00 33.38 175 ARG A C 1
ATOM 1358 O O . ARG A 1 175 ? 17.239 -11.428 14.472 1.00 33.38 175 ARG A O 1
ATOM 1365 N N . GLU A 1 176 ? 18.813 -11.938 16.032 1.00 33.72 176 GLU A N 1
ATOM 1366 C CA . GLU A 1 176 ? 18.527 -13.315 16.414 1.00 33.72 176 GLU A CA 1
ATOM 1367 C C . GLU A 1 176 ? 17.063 -13.510 16.863 1.00 33.72 176 GLU A C 1
ATOM 1369 O O . GLU A 1 176 ? 16.377 -12.553 17.234 1.00 33.72 176 GLU A O 1
ATOM 1374 N N . GLU A 1 177 ? 16.613 -14.766 16.840 1.00 36.56 177 GLU A N 1
ATOM 1375 C CA . GLU A 1 177 ? 15.325 -15.270 17.341 1.00 36.56 177 GLU A CA 1
ATOM 1376 C C . GLU A 1 177 ? 14.874 -14.697 18.712 1.00 36.56 177 GLU A C 1
ATOM 1378 O O . GLU A 1 177 ? 15.673 -14.155 19.480 1.00 36.56 177 GLU A O 1
ATOM 1383 N N . PRO A 1 178 ? 13.562 -14.730 19.034 1.00 48.50 178 PRO A N 1
ATOM 1384 C CA . PRO A 1 178 ? 12.918 -13.640 19.750 1.00 48.50 178 PRO A CA 1
ATOM 1385 C C . PRO A 1 178 ? 13.362 -13.539 21.208 1.00 48.50 178 PRO A C 1
ATOM 1387 O O . PRO A 1 178 ? 13.034 -14.379 22.046 1.00 48.50 178 PRO A O 1
ATOM 1390 N N . ASN A 1 179 ? 13.983 -12.401 21.530 1.00 57.91 179 ASN A N 1
ATOM 1391 C CA . ASN A 1 179 ? 14.041 -11.880 22.891 1.00 57.91 179 ASN A CA 1
ATOM 1392 C C . ASN A 1 179 ? 12.654 -12.007 23.542 1.00 57.91 179 ASN A C 1
ATOM 1394 O O . ASN A 1 179 ? 11.663 -11.508 23.002 1.00 57.91 179 ASN A O 1
ATOM 1398 N N . GLU A 1 180 ? 12.590 -12.622 24.722 1.00 68.25 180 GLU A N 1
ATOM 1399 C CA . GLU A 1 180 ? 11.376 -12.828 25.528 1.00 68.25 180 GLU A CA 1
ATOM 1400 C C . GLU A 1 180 ? 10.499 -11.560 25.637 1.00 68.25 180 GLU A C 1
ATOM 1402 O O . GLU A 1 180 ? 9.270 -11.626 25.654 1.00 68.25 180 GLU A O 1
ATOM 1407 N N . VAL A 1 181 ? 11.136 -10.387 25.604 1.00 69.56 181 VAL A N 1
ATOM 1408 C CA . VAL A 1 181 ? 10.519 -9.054 25.566 1.00 69.56 181 VAL A CA 1
ATOM 1409 C C . VAL A 1 181 ? 9.581 -8.854 24.365 1.00 69.56 181 VAL A C 1
ATOM 1411 O O . VAL A 1 181 ? 8.473 -8.352 24.542 1.00 69.56 181 VAL A O 1
ATOM 1414 N N . VAL A 1 182 ? 9.983 -9.256 23.155 1.00 69.88 182 VAL A N 1
ATOM 1415 C CA . VAL A 1 182 ? 9.173 -9.109 21.929 1.00 69.88 182 VAL A CA 1
ATOM 1416 C C . VAL A 1 182 ? 7.956 -10.033 21.985 1.00 69.88 182 VAL A C 1
ATOM 1418 O O . VAL A 1 182 ? 6.842 -9.624 21.654 1.00 69.88 182 VAL A O 1
ATOM 1421 N N . ARG A 1 183 ? 8.147 -11.264 22.479 1.00 72.19 183 ARG A N 1
ATOM 1422 C CA . ARG A 1 183 ? 7.058 -12.230 22.676 1.00 72.19 183 ARG A CA 1
ATOM 1423 C C . ARG A 1 183 ? 6.028 -11.704 23.680 1.00 72.19 183 ARG A C 1
ATOM 1425 O O . ARG A 1 183 ? 4.836 -11.694 23.378 1.00 72.19 183 ARG A O 1
ATOM 1432 N N . ASN A 1 184 ? 6.487 -11.204 24.828 1.00 79.06 184 ASN A N 1
ATOM 1433 C CA . ASN A 1 184 ? 5.625 -10.636 25.868 1.00 79.06 184 ASN A CA 1
ATOM 1434 C C . ASN A 1 184 ? 4.868 -9.386 25.378 1.00 79.06 184 ASN A C 1
ATOM 1436 O O . ASN A 1 184 ? 3.681 -9.226 25.675 1.00 79.06 184 ASN A O 1
ATOM 1440 N N . ARG A 1 185 ? 5.517 -8.529 24.577 1.00 80.75 185 ARG A N 1
ATOM 1441 C CA . ARG A 1 185 ? 4.888 -7.354 23.949 1.00 80.75 185 ARG A CA 1
ATOM 1442 C C . ARG A 1 185 ? 3.745 -7.764 23.014 1.00 80.75 185 ARG A C 1
ATOM 1444 O O . ARG A 1 185 ? 2.625 -7.274 23.166 1.00 80.75 185 ARG A O 1
ATOM 1451 N N . ARG A 1 186 ? 3.994 -8.715 22.105 1.00 81.38 186 ARG A N 1
ATOM 1452 C CA . ARG A 1 186 ? 2.982 -9.239 21.169 1.00 81.38 186 ARG A CA 1
ATOM 1453 C C . ARG A 1 186 ? 1.783 -9.842 21.899 1.00 81.38 186 ARG A C 1
ATOM 1455 O O . ARG A 1 186 ? 0.642 -9.553 21.547 1.00 81.38 186 ARG A O 1
ATOM 1462 N N . GLU A 1 187 ? 2.037 -10.630 22.940 1.00 85.81 187 GLU A N 1
ATOM 1463 C CA . GLU A 1 187 ? 0.989 -11.240 23.762 1.00 85.81 187 GLU A CA 1
ATOM 1464 C C . GLU A 1 187 ? 0.102 -10.177 24.435 1.00 85.81 187 GLU A C 1
ATOM 1466 O O . GLU A 1 187 ? -1.127 -10.280 24.433 1.00 85.81 187 GLU A O 1
ATOM 1471 N N . LYS A 1 188 ? 0.698 -9.100 24.964 1.00 85.69 188 LYS A N 1
ATOM 1472 C CA . LYS A 1 188 ? -0.058 -7.976 25.536 1.00 85.69 188 LYS A CA 1
ATOM 1473 C C . LYS A 1 188 ? -0.890 -7.231 24.505 1.00 85.69 188 LYS A C 1
ATOM 1475 O O . LYS A 1 188 ? -2.032 -6.879 24.809 1.00 85.69 188 LYS A O 1
ATOM 1480 N N . LEU A 1 189 ? -0.349 -6.997 23.312 1.00 85.31 189 LEU A N 1
ATOM 1481 C CA . LEU A 1 189 ? -1.094 -6.365 22.228 1.00 85.31 189 LEU A CA 1
ATOM 1482 C C . LEU A 1 189 ? -2.300 -7.224 21.828 1.00 85.31 189 LEU A C 1
ATOM 1484 O O . LEU A 1 189 ? -3.419 -6.717 21.751 1.00 85.31 189 LEU A O 1
ATOM 1488 N N . GLU A 1 190 ? -2.104 -8.533 21.667 1.00 86.88 190 GLU A N 1
ATOM 1489 C CA . GLU A 1 190 ? -3.178 -9.481 21.360 1.00 86.88 190 GLU A CA 1
ATOM 1490 C C . GLU A 1 190 ? -4.250 -9.505 22.462 1.00 86.88 190 GLU A C 1
ATOM 1492 O O . GLU A 1 190 ? -5.451 -9.428 22.187 1.00 86.88 190 GLU A O 1
ATOM 1497 N N . ASN A 1 191 ? -3.833 -9.531 23.730 1.00 88.88 191 ASN A N 1
ATOM 1498 C CA . ASN A 1 191 ? -4.742 -9.451 24.872 1.00 88.88 191 ASN A CA 1
ATOM 1499 C C . ASN A 1 191 ? -5.516 -8.124 24.906 1.00 88.88 191 ASN A C 1
ATOM 1501 O O . ASN A 1 191 ? -6.710 -8.115 25.213 1.00 88.88 191 ASN A O 1
ATOM 1505 N N . SER A 1 192 ? -4.878 -7.012 24.535 1.00 88.50 192 SER A N 1
ATOM 1506 C CA . SER A 1 192 ? -5.542 -5.712 24.405 1.00 88.50 192 SER A CA 1
ATOM 1507 C C . SER A 1 192 ? -6.601 -5.728 23.300 1.00 88.50 192 SER A C 1
ATOM 1509 O O . SER A 1 192 ? -7.730 -5.279 23.508 1.00 88.50 192 SER A O 1
ATOM 1511 N N . MET A 1 193 ? -6.289 -6.335 22.151 1.00 89.12 193 MET A N 1
ATOM 1512 C CA . MET A 1 193 ? -7.229 -6.498 21.036 1.00 89.12 193 MET A CA 1
ATOM 1513 C C . MET A 1 193 ? -8.431 -7.381 21.403 1.00 89.12 193 MET A C 1
ATOM 1515 O O . MET A 1 193 ? -9.556 -7.072 21.013 1.00 89.12 193 MET A O 1
ATOM 1519 N N . LYS A 1 194 ? -8.245 -8.417 22.233 1.00 90.19 194 LYS A N 1
ATOM 1520 C CA . LYS A 1 194 ? -9.354 -9.231 22.780 1.00 90.19 194 LYS A CA 1
ATOM 1521 C C . LYS A 1 194 ? -10.293 -8.424 23.688 1.00 90.19 194 LYS A C 1
ATOM 1523 O O . LYS A 1 194 ? -11.486 -8.726 23.770 1.00 90.19 194 LYS A O 1
ATOM 1528 N N . LEU A 1 195 ? -9.776 -7.403 24.377 1.00 91.38 195 LEU A N 1
ATOM 1529 C CA . LEU A 1 195 ? -10.558 -6.516 25.247 1.00 91.38 195 LEU A CA 1
ATOM 1530 C C . LEU A 1 195 ? -11.197 -5.339 24.499 1.00 91.38 195 LEU A C 1
ATOM 1532 O O . LEU A 1 195 ? -12.184 -4.783 24.990 1.00 91.38 195 LEU A O 1
ATOM 1536 N N . LEU A 1 196 ? -10.687 -4.985 23.316 1.00 92.94 196 LEU A N 1
ATOM 1537 C CA . LEU A 1 196 ? -11.123 -3.824 22.541 1.00 92.94 196 LEU A CA 1
ATOM 1538 C C . LEU A 1 196 ? -12.645 -3.779 22.279 1.00 92.94 196 LEU A C 1
ATOM 1540 O O . LEU A 1 196 ? -13.237 -2.734 22.550 1.00 92.94 196 LEU A O 1
ATOM 1544 N N . PRO A 1 197 ? -13.338 -4.869 21.880 1.00 93.38 197 PRO A N 1
ATOM 1545 C CA . PRO A 1 197 ? -14.792 -4.822 21.699 1.00 93.38 197 PRO A CA 1
ATOM 1546 C C . PRO A 1 197 ? -15.552 -4.425 22.969 1.00 93.38 197 PRO A C 1
ATOM 1548 O O . PRO A 1 197 ? -16.520 -3.668 22.921 1.00 93.38 197 PRO A O 1
ATOM 1551 N N . ARG A 1 198 ? -15.099 -4.914 24.132 1.00 91.50 198 ARG A N 1
ATOM 1552 C CA . ARG A 1 198 ? -15.716 -4.584 25.425 1.00 91.50 198 ARG A CA 1
ATOM 1553 C C . ARG A 1 198 ? -15.442 -3.140 25.812 1.00 91.50 198 ARG A C 1
ATOM 1555 O O . ARG A 1 198 ? -16.326 -2.490 26.359 1.00 91.50 198 ARG A O 1
ATOM 1562 N N . LEU A 1 199 ? -14.234 -2.657 25.527 1.00 93.50 199 LEU A N 1
ATOM 1563 C CA . LEU A 1 199 ? -13.840 -1.273 25.756 1.00 93.50 199 LEU A CA 1
ATOM 1564 C C . LEU A 1 199 ? -14.725 -0.306 24.965 1.00 93.50 199 LEU A C 1
ATOM 1566 O O . LEU A 1 199 ? -15.301 0.610 25.547 1.00 93.50 199 LEU A O 1
ATOM 1570 N N . LEU A 1 200 ? -14.885 -0.553 23.666 1.00 94.38 200 LEU A N 1
ATOM 1571 C CA . LEU A 1 200 ? -15.701 0.270 22.774 1.00 94.38 200 LEU A CA 1
ATOM 1572 C C . LEU A 1 200 ? -17.190 0.213 23.140 1.00 94.38 200 LEU A C 1
ATOM 1574 O O . LEU A 1 200 ? -17.865 1.242 23.149 1.00 94.38 200 LEU A O 1
ATOM 1578 N N . ALA A 1 201 ? -17.699 -0.956 23.541 1.00 90.25 201 ALA A N 1
ATOM 1579 C CA . ALA A 1 201 ? -19.067 -1.087 24.042 1.00 90.25 201 ALA A CA 1
ATOM 1580 C C . ALA A 1 201 ? -19.288 -0.319 25.360 1.00 90.25 201 ALA A C 1
ATOM 1582 O O . ALA A 1 201 ? -20.297 0.369 25.515 1.00 90.25 201 ALA A O 1
ATOM 1583 N N . ALA A 1 202 ? -18.342 -0.396 26.304 1.00 89.00 202 ALA A N 1
ATOM 1584 C CA . ALA A 1 202 ? -18.411 0.353 27.559 1.00 89.00 202 ALA A CA 1
ATOM 1585 C C . ALA A 1 202 ? -18.363 1.870 27.316 1.00 89.00 202 ALA A C 1
ATOM 1587 O O . ALA A 1 202 ? -19.157 2.613 27.897 1.00 89.00 202 ALA A O 1
ATOM 1588 N N . LEU A 1 203 ? -17.498 2.322 26.402 1.00 92.50 203 LEU A N 1
ATOM 1589 C CA . LEU A 1 203 ? -17.454 3.715 25.962 1.00 92.50 203 LEU A CA 1
ATOM 1590 C C . LEU A 1 203 ? -18.764 4.143 25.307 1.00 92.50 203 LEU A C 1
ATOM 1592 O O . LEU A 1 203 ? -19.270 5.202 25.656 1.00 92.50 203 LEU A O 1
ATOM 1596 N N . SER A 1 204 ? -19.352 3.314 24.443 1.00 91.19 204 SER A N 1
ATOM 1597 C CA . SER A 1 204 ? -20.639 3.597 23.791 1.00 91.19 204 SER A CA 1
ATOM 1598 C C . SER A 1 204 ? -21.765 3.818 24.806 1.00 91.19 204 SER A C 1
ATOM 1600 O O . SER A 1 204 ? -22.554 4.746 24.666 1.00 91.19 204 SER A O 1
ATOM 1602 N N . ILE A 1 205 ? -21.814 3.012 25.874 1.00 86.38 205 ILE A N 1
ATOM 1603 C CA . ILE A 1 205 ? -22.797 3.157 26.966 1.00 86.38 205 ILE A CA 1
ATOM 1604 C C . ILE A 1 205 ? -22.559 4.444 27.771 1.00 86.38 205 ILE A C 1
ATOM 1606 O O . ILE A 1 205 ? -23.505 5.068 28.258 1.00 86.38 205 ILE A O 1
ATOM 1610 N N . ALA A 1 206 ? -21.296 4.830 27.955 1.00 87.56 206 ALA A N 1
ATOM 1611 C CA . ALA A 1 206 ? -20.929 6.041 28.676 1.00 87.56 206 ALA A CA 1
ATOM 1612 C C . ALA A 1 206 ? -20.999 7.309 27.807 1.00 87.56 206 ALA A C 1
ATOM 1614 O O . ALA A 1 206 ? -21.066 8.405 28.366 1.00 87.56 206 ALA A O 1
ATOM 1615 N N . TRP A 1 207 ? -21.033 7.186 26.480 1.00 90.88 207 TRP A N 1
ATOM 1616 C CA . TRP A 1 207 ? -21.006 8.303 25.535 1.00 90.88 207 TRP A CA 1
ATOM 1617 C C . TRP A 1 207 ? -22.261 9.180 25.623 1.00 90.88 207 TRP A C 1
ATOM 1619 O O . TRP A 1 207 ? -23.331 8.643 25.921 1.00 90.88 207 TRP A O 1
ATOM 1629 N N . PRO A 1 208 ? -22.179 10.508 25.398 1.00 89.88 208 PRO A N 1
ATOM 1630 C CA . PRO A 1 208 ? -23.359 11.365 25.277 1.00 89.88 208 PRO A CA 1
ATOM 1631 C C . PRO A 1 208 ? -24.406 10.787 24.316 1.00 89.88 208 PRO A C 1
ATOM 1633 O O . PRO A 1 208 ? -24.113 10.512 23.155 1.00 89.88 208 PRO A O 1
ATOM 1636 N N . SER A 1 209 ? -25.629 10.590 24.811 1.00 83.38 209 SER A N 1
ATOM 1637 C CA . SER A 1 209 ? -26.719 9.998 24.024 1.00 83.38 209 SER A CA 1
ATOM 1638 C C . SER A 1 209 ? -27.421 11.040 23.156 1.00 83.38 209 SER A C 1
ATOM 1640 O O . SER A 1 209 ? -27.737 12.135 23.619 1.00 83.38 209 SER A O 1
ATOM 1642 N N . THR A 1 210 ? -27.807 10.665 21.937 1.00 81.12 210 THR A N 1
ATOM 1643 C CA . THR A 1 210 ? -28.654 11.493 21.059 1.00 81.12 210 THR A CA 1
ATOM 1644 C C . THR A 1 210 ? -30.074 11.686 21.592 1.00 81.12 210 THR A C 1
ATOM 1646 O O . THR A 1 210 ? -30.776 12.600 21.168 1.00 81.12 210 THR A O 1
ATOM 1649 N N . SER A 1 211 ? -30.501 10.885 22.575 1.00 78.94 211 SER A N 1
ATOM 1650 C CA . SER A 1 211 ? -31.792 11.065 23.248 1.00 78.94 211 SER A CA 1
ATOM 1651 C C . SER A 1 211 ? -31.853 12.324 24.121 1.00 78.94 211 SER A C 1
ATOM 1653 O O . SER A 1 211 ? -32.934 12.666 24.600 1.00 78.94 211 SER A O 1
ATOM 1655 N N . MET A 1 212 ? -30.712 12.983 24.382 1.00 74.94 212 MET A N 1
ATOM 1656 C CA . MET A 1 212 ? -30.620 14.246 25.131 1.00 74.94 212 MET A CA 1
ATOM 1657 C C . MET A 1 212 ? -31.325 14.198 26.502 1.00 74.94 212 MET A C 1
ATOM 1659 O O . MET A 1 212 ? -31.890 15.189 26.985 1.00 74.94 212 MET A O 1
ATOM 1663 N N . ALA A 1 213 ? -31.324 13.016 27.128 1.00 75.31 213 ALA A N 1
ATOM 1664 C CA . ALA A 1 213 ? -32.120 12.726 28.316 1.00 75.31 213 ALA A CA 1
ATOM 1665 C C . ALA A 1 213 ? -31.480 13.286 29.596 1.00 75.31 213 ALA A C 1
ATOM 1667 O O . ALA A 1 213 ? -32.194 13.762 30.480 1.00 75.31 213 ALA A O 1
ATOM 1668 N N . HIS A 1 214 ? -30.147 13.277 29.694 1.00 77.56 214 HIS A N 1
ATOM 1669 C CA . HIS A 1 214 ? -29.409 13.822 30.832 1.00 77.56 214 HIS A CA 1
ATOM 1670 C C . HIS A 1 214 ? -28.701 15.142 30.495 1.00 77.56 214 HIS A C 1
ATOM 1672 O O . HIS A 1 214 ? -28.382 15.427 29.344 1.00 77.56 214 HIS A O 1
ATOM 1678 N N . GLN A 1 215 ? -28.394 15.945 31.523 1.00 79.88 215 GLN A N 1
ATOM 1679 C CA . GLN A 1 215 ? -27.642 17.202 31.369 1.00 79.88 215 GLN A CA 1
ATOM 1680 C C . GLN A 1 215 ? -26.294 16.992 30.666 1.00 79.88 215 GLN A C 1
ATOM 1682 O O . GLN A 1 215 ? -25.906 17.805 29.837 1.00 79.88 215 GLN A O 1
ATOM 1687 N N . PHE A 1 216 ? -25.617 15.882 30.972 1.00 83.81 216 PHE A N 1
ATOM 1688 C CA . PHE A 1 216 ? -24.363 15.499 30.324 1.00 83.81 216 PHE A CA 1
ATOM 1689 C C . PHE A 1 216 ? -24.530 15.209 28.825 1.00 83.81 216 PHE A C 1
ATOM 1691 O O . PHE A 1 216 ? -23.585 15.399 28.076 1.00 83.81 216 PHE A O 1
ATOM 1698 N N . ASP A 1 217 ? -25.710 14.753 28.392 1.00 84.44 217 ASP A N 1
ATOM 1699 C CA . ASP A 1 217 ? -25.984 14.510 26.973 1.00 84.44 217 ASP A CA 1
ATOM 1700 C C . ASP A 1 217 ? -26.250 15.843 26.253 1.00 84.44 217 ASP A C 1
ATOM 1702 O O . ASP A 1 217 ? -25.681 16.111 25.209 1.00 84.44 217 ASP A O 1
ATOM 1706 N N . ARG A 1 218 ? -27.039 16.743 26.859 1.00 83.19 218 ARG A N 1
ATOM 1707 C CA . ARG A 1 218 ? -27.362 18.058 26.265 1.00 83.19 218 ARG A CA 1
ATOM 1708 C C . ARG A 1 218 ? -26.170 19.001 26.161 1.00 83.19 218 ARG A C 1
ATOM 1710 O O . ARG A 1 218 ? -26.103 19.800 25.236 1.00 83.19 218 ARG A O 1
ATOM 1717 N N . ASN A 1 219 ? -25.286 18.962 27.153 1.00 81.06 219 ASN A N 1
ATOM 1718 C CA . ASN A 1 219 ? -24.085 19.784 27.195 1.00 81.06 219 ASN A CA 1
ATOM 1719 C C . ASN A 1 219 ? -22.913 18.929 27.696 1.00 81.06 219 ASN A C 1
ATOM 1721 O O . ASN A 1 219 ? -22.605 18.947 28.897 1.00 81.06 219 ASN A O 1
ATOM 1725 N N . PRO A 1 220 ? -22.300 18.123 26.809 1.00 84.81 220 PRO A N 1
ATOM 1726 C CA . PRO A 1 220 ? -21.154 17.306 27.168 1.00 84.81 220 PRO A CA 1
ATOM 1727 C C . PRO A 1 220 ? -20.027 18.171 27.715 1.00 84.81 220 PRO A C 1
ATOM 1729 O O . PRO A 1 220 ? -19.731 19.249 27.202 1.00 84.81 220 PRO A O 1
ATOM 1732 N N . HIS A 1 221 ? -19.375 17.690 28.770 1.00 84.75 221 HIS A N 1
ATOM 1733 C CA . HIS A 1 221 ? -18.308 18.449 29.407 1.00 84.75 221 HIS A CA 1
ATOM 1734 C C . HIS A 1 221 ? -17.162 18.703 28.402 1.00 84.75 221 HIS A C 1
ATOM 1736 O O . HIS A 1 221 ? -16.689 17.737 27.801 1.00 84.75 221 HIS A O 1
ATOM 1742 N N . PRO A 1 222 ? -16.624 19.932 28.265 1.00 83.19 222 PRO A N 1
ATOM 1743 C CA . PRO A 1 222 ? -15.611 20.244 27.246 1.00 83.19 222 PRO A CA 1
ATOM 1744 C C . PRO A 1 222 ? -14.342 19.374 27.314 1.00 83.19 222 PRO A C 1
ATOM 1746 O O . PRO A 1 222 ? -13.736 19.045 26.295 1.00 83.19 222 PRO A O 1
ATOM 1749 N N . LEU A 1 223 ? -13.966 18.932 28.522 1.00 89.75 223 LEU A N 1
ATOM 1750 C CA . LEU A 1 223 ? -12.885 17.955 28.726 1.00 89.75 223 LEU A CA 1
ATOM 1751 C C . LEU A 1 223 ? -13.071 16.633 27.973 1.00 89.75 223 LEU A C 1
ATOM 1753 O O . LEU A 1 223 ? -12.065 16.000 27.683 1.00 89.75 223 LEU A O 1
ATOM 1757 N N . LEU A 1 224 ? -14.296 16.210 27.643 1.00 92.25 224 LEU A N 1
ATOM 1758 C CA . LEU A 1 224 ? -14.536 14.973 26.896 1.00 92.25 224 LEU A CA 1
ATOM 1759 C C . LEU A 1 224 ? -13.764 14.971 25.569 1.00 92.25 224 LEU A C 1
ATOM 1761 O O . LEU A 1 224 ? -13.059 14.014 25.264 1.00 92.25 224 LEU A O 1
ATOM 1765 N N . MET A 1 225 ? -13.837 16.078 24.827 1.00 89.50 225 MET A N 1
ATOM 1766 C CA . MET A 1 225 ? -13.162 16.237 23.537 1.00 89.50 225 MET A CA 1
ATOM 1767 C C . MET A 1 225 ? -11.643 16.321 23.684 1.00 89.50 225 MET A C 1
ATOM 1769 O O . MET A 1 225 ? -10.905 15.830 22.833 1.00 89.50 225 MET A O 1
ATOM 1773 N N . VAL A 1 226 ? -11.162 16.939 24.767 1.00 89.44 226 VAL A N 1
ATOM 1774 C CA . VAL A 1 226 ? -9.727 17.010 25.086 1.00 89.44 226 VAL A CA 1
ATOM 1775 C C . VAL A 1 226 ? -9.188 15.618 25.438 1.00 89.44 226 VAL A C 1
ATOM 1777 O O . VAL A 1 226 ? -8.143 15.216 24.932 1.00 89.44 226 VAL A O 1
ATOM 1780 N N . MET A 1 227 ? -9.920 14.862 26.264 1.00 93.62 227 MET A N 1
ATOM 1781 C CA . MET A 1 227 ? -9.569 13.493 26.646 1.00 93.62 227 MET A CA 1
ATOM 1782 C C . MET A 1 227 ? -9.563 12.561 25.435 1.00 93.62 227 MET A C 1
ATOM 1784 O O . MET A 1 227 ? -8.610 11.808 25.264 1.00 93.62 227 MET A O 1
ATOM 1788 N N . ALA A 1 228 ? -10.585 12.649 24.579 1.00 92.00 228 ALA A N 1
ATOM 1789 C CA . ALA A 1 228 ? -10.687 11.839 23.372 1.00 92.00 228 ALA A CA 1
ATOM 1790 C C . ALA A 1 228 ? -9.523 12.111 22.408 1.00 92.00 228 ALA A C 1
ATOM 1792 O O . ALA A 1 228 ? -8.814 11.180 22.043 1.00 92.00 228 ALA A O 1
ATOM 1793 N N . ARG A 1 229 ? -9.248 13.378 22.059 1.00 89.00 229 ARG A N 1
ATOM 1794 C CA . ARG A 1 229 ? -8.159 13.738 21.123 1.00 89.00 229 ARG A CA 1
ATOM 1795 C C . ARG A 1 229 ? -6.772 13.291 21.589 1.00 89.00 229 ARG A C 1
ATOM 1797 O O . ARG A 1 229 ? -5.925 12.995 20.756 1.00 89.00 229 ARG A O 1
ATOM 1804 N N . ARG A 1 230 ? -6.537 13.236 22.902 1.00 91.12 230 ARG A N 1
ATOM 1805 C CA . ARG A 1 230 ? -5.261 12.797 23.498 1.00 91.12 230 ARG A CA 1
ATOM 1806 C C . ARG A 1 230 ? -5.249 11.316 23.879 1.00 91.12 230 ARG A C 1
ATOM 1808 O O . ARG A 1 230 ? -4.257 10.848 24.443 1.00 91.12 230 ARG A O 1
ATOM 1815 N N . SER A 1 231 ? -6.346 10.598 23.634 1.00 93.00 231 SER A N 1
ATOM 1816 C CA . SER A 1 231 ? -6.495 9.205 24.035 1.00 93.00 231 SER A CA 1
ATOM 1817 C C . SER A 1 231 ? -5.639 8.289 23.154 1.00 93.00 231 SER A C 1
ATOM 1819 O O . SER A 1 231 ? -5.704 8.390 21.926 1.00 93.00 231 SER A O 1
ATOM 1821 N N . PRO A 1 232 ? -4.920 7.320 23.747 1.00 92.00 232 PRO A N 1
ATOM 1822 C CA . PRO A 1 232 ? -4.281 6.245 22.990 1.00 92.00 232 PRO A CA 1
ATOM 1823 C C . PRO A 1 232 ? -5.255 5.436 22.123 1.00 92.00 232 PRO A C 1
ATOM 1825 O O . PRO A 1 232 ? -4.867 4.898 21.089 1.00 92.00 232 PRO A O 1
ATOM 1828 N N . LEU A 1 233 ? -6.533 5.361 22.508 1.00 92.81 233 LEU A N 1
ATOM 1829 C CA . LEU A 1 233 ? -7.543 4.628 21.753 1.00 92.81 233 LEU A CA 1
ATOM 1830 C C . LEU A 1 233 ? -7.771 5.233 20.362 1.00 92.81 233 LEU A C 1
ATOM 1832 O O . LEU A 1 233 ? -7.934 4.483 19.408 1.00 92.81 233 LEU A O 1
ATOM 1836 N N . MET A 1 234 ? -7.730 6.563 20.222 1.00 90.25 234 MET A N 1
ATOM 1837 C CA . MET A 1 234 ? -7.902 7.222 18.919 1.00 90.25 234 MET A CA 1
ATOM 1838 C C . MET A 1 234 ? -6.758 6.902 17.955 1.00 90.25 234 MET A C 1
ATOM 1840 O O . MET A 1 234 ? -6.988 6.770 16.753 1.00 90.25 234 MET A O 1
ATOM 1844 N N . VAL A 1 235 ? -5.536 6.750 18.478 1.00 87.44 235 VAL A N 1
ATOM 1845 C CA . VAL A 1 235 ? -4.380 6.285 17.698 1.00 87.44 235 VAL A CA 1
ATOM 1846 C C . VAL A 1 235 ? -4.637 4.858 17.227 1.00 87.44 235 VAL A C 1
ATOM 1848 O O . VAL A 1 235 ? -4.579 4.591 16.030 1.00 87.44 235 VAL A O 1
ATOM 1851 N N . ARG A 1 236 ? -5.044 3.967 18.138 1.00 90.00 236 ARG A N 1
ATOM 1852 C CA . ARG A 1 236 ? -5.299 2.568 17.788 1.00 90.00 236 ARG A CA 1
ATOM 1853 C C . ARG A 1 236 ? -6.449 2.381 16.800 1.00 90.00 236 ARG A C 1
ATOM 1855 O O . ARG A 1 236 ? -6.339 1.574 15.886 1.00 90.00 236 ARG A O 1
ATOM 1862 N N . MET A 1 237 ? -7.550 3.115 16.962 1.00 91.12 237 MET A N 1
ATOM 1863 C CA . MET A 1 237 ? -8.678 3.088 16.023 1.00 91.12 237 MET A CA 1
ATOM 1864 C C . MET A 1 237 ? -8.228 3.481 14.616 1.00 91.12 237 MET A C 1
ATOM 1866 O O . MET A 1 237 ? -8.624 2.851 13.644 1.00 91.12 237 MET A O 1
ATOM 1870 N N . ALA A 1 238 ? -7.370 4.491 14.505 1.00 88.94 238 ALA A N 1
ATOM 1871 C CA . ALA A 1 238 ? -6.833 4.911 13.224 1.00 88.94 238 ALA A CA 1
ATOM 1872 C C . ALA A 1 238 ? -5.859 3.916 12.607 1.00 88.94 238 ALA A C 1
ATOM 1874 O O . ALA A 1 238 ? -5.879 3.739 11.399 1.00 88.94 238 ALA A O 1
ATOM 1875 N N . GLU A 1 239 ? -5.029 3.254 13.412 1.00 86.12 239 GLU A N 1
ATOM 1876 C CA . GLU A 1 239 ? -4.188 2.159 12.923 1.00 86.12 239 GLU A CA 1
ATOM 1877 C C . GLU A 1 239 ? -5.030 1.020 12.354 1.00 86.12 239 GLU A C 1
ATOM 1879 O O . GLU A 1 239 ? -4.698 0.510 11.293 1.00 86.12 239 GLU A O 1
ATOM 1884 N N . LEU A 1 240 ? -6.139 0.667 13.016 1.00 87.75 240 LEU A N 1
ATOM 1885 C CA . LEU A 1 240 ? -7.063 -0.361 12.530 1.00 87.75 240 LEU A CA 1
ATOM 1886 C C . LEU A 1 240 ? -7.771 0.057 11.239 1.00 87.75 240 LEU A C 1
ATOM 1888 O O . LEU A 1 240 ? -7.958 -0.777 10.366 1.00 87.75 240 LEU A O 1
ATOM 1892 N N . LEU A 1 241 ? -8.155 1.329 11.102 1.00 87.31 241 LEU A N 1
ATOM 1893 C CA . LEU A 1 241 ? -8.744 1.861 9.864 1.00 87.31 241 LEU A CA 1
ATOM 1894 C C . LEU A 1 241 ? -7.713 2.151 8.768 1.00 87.31 241 LEU A C 1
ATOM 1896 O O . LEU A 1 241 ? -8.105 2.449 7.653 1.00 87.31 241 LEU A O 1
ATOM 1900 N N . ARG A 1 242 ? -6.417 2.145 9.081 1.00 80.88 242 ARG A N 1
ATOM 1901 C CA . ARG A 1 242 ? -5.335 2.189 8.088 1.00 80.88 242 ARG A CA 1
ATOM 1902 C C . ARG A 1 242 ? -4.910 0.779 7.678 1.00 80.88 242 ARG A C 1
ATOM 1904 O O . ARG A 1 242 ? -4.141 0.618 6.740 1.00 80.88 242 ARG A O 1
ATOM 1911 N N . ASP A 1 243 ? -5.326 -0.238 8.426 1.00 70.00 243 ASP A N 1
ATOM 1912 C CA . ASP A 1 243 ? -5.077 -1.617 8.050 1.00 70.00 243 ASP A CA 1
ATOM 1913 C C . ASP A 1 243 ? -5.899 -1.938 6.799 1.00 70.00 243 ASP A C 1
ATOM 1915 O O . ASP A 1 243 ? -7.077 -2.290 6.859 1.00 70.00 243 ASP A O 1
ATOM 1919 N N . ASP A 1 244 ? -5.243 -1.766 5.658 1.00 63.75 244 ASP A N 1
ATOM 1920 C CA . ASP A 1 244 ? -5.757 -1.988 4.312 1.00 63.75 244 ASP A CA 1
ATOM 1921 C C . ASP A 1 244 ? -5.810 -3.494 3.966 1.00 63.75 244 ASP A C 1
ATOM 1923 O O . ASP A 1 244 ? -5.783 -3.878 2.798 1.00 63.75 244 ASP A O 1
ATOM 1927 N N . SER A 1 245 ? -5.839 -4.384 4.964 1.00 76.31 245 SER A N 1
ATOM 1928 C CA . SER A 1 245 ? -5.981 -5.826 4.764 1.00 76.31 245 SER A CA 1
ATOM 1929 C C . SER A 1 245 ? -7.396 -6.291 5.094 1.00 76.31 245 SER A C 1
ATOM 1931 O O . SER A 1 245 ? -7.712 -6.664 6.228 1.00 76.31 245 SER A O 1
ATOM 1933 N N . MET A 1 246 ? -8.257 -6.370 4.073 1.00 83.31 246 MET A N 1
ATOM 1934 C CA . MET A 1 246 ? -9.578 -7.002 4.211 1.00 83.31 246 MET A CA 1
ATOM 1935 C C . MET A 1 246 ? -9.490 -8.423 4.781 1.00 83.31 246 MET A C 1
ATOM 1937 O O . MET A 1 246 ? -10.361 -8.833 5.548 1.00 83.31 246 MET A O 1
ATOM 1941 N N . GLU A 1 247 ? -8.427 -9.168 4.471 1.00 78.25 247 GLU A N 1
ATOM 1942 C CA . GLU A 1 247 ? -8.192 -10.503 5.020 1.00 78.25 247 GLU A CA 1
ATOM 1943 C C . GLU A 1 247 ? -8.061 -10.474 6.552 1.00 78.25 247 GLU A C 1
ATOM 1945 O O . GLU A 1 247 ? -8.738 -11.243 7.243 1.00 78.25 247 GLU A O 1
ATOM 1950 N N . GLN A 1 248 ? -7.272 -9.542 7.093 1.00 77.62 248 GLN A N 1
ATOM 1951 C CA . GLN A 1 248 ? -7.107 -9.375 8.536 1.00 77.62 248 GLN A CA 1
ATOM 1952 C C . GLN A 1 248 ? -8.403 -8.915 9.212 1.00 77.62 248 GLN A C 1
ATOM 1954 O O . GLN A 1 248 ? -8.765 -9.443 10.267 1.00 77.62 248 GLN A O 1
ATOM 1959 N N . ILE A 1 249 ? -9.153 -8.003 8.584 1.00 83.38 249 ILE A N 1
ATOM 1960 C CA . ILE A 1 249 ? -10.476 -7.569 9.065 1.00 83.38 249 ILE A CA 1
ATOM 1961 C C . ILE A 1 249 ? -11.430 -8.765 9.154 1.00 83.38 249 ILE A C 1
ATOM 1963 O O . ILE A 1 249 ? -12.158 -8.914 10.139 1.00 83.38 249 ILE A O 1
ATOM 1967 N N . MET A 1 250 ? -11.414 -9.650 8.150 1.00 79.44 250 MET A N 1
ATOM 1968 C CA . MET A 1 250 ? -12.242 -10.857 8.157 1.00 79.44 250 MET A CA 1
ATOM 1969 C C . MET A 1 250 ? -11.827 -11.829 9.266 1.00 79.44 250 MET A C 1
ATOM 1971 O O . MET A 1 250 ? -12.696 -12.430 9.897 1.00 79.44 250 MET A O 1
ATOM 1975 N N . GLN A 1 251 ? -10.526 -11.980 9.524 1.00 79.88 251 GLN A N 1
ATOM 1976 C CA . GLN A 1 251 ? -10.021 -12.831 10.607 1.00 79.88 251 GLN A CA 1
ATOM 1977 C C . GLN A 1 251 ? -10.350 -12.255 11.996 1.00 79.88 251 GLN A C 1
ATOM 1979 O O . GLN A 1 251 ? -10.706 -12.998 12.909 1.00 79.88 251 GLN A O 1
ATOM 1984 N N . GLN A 1 252 ? -10.288 -10.930 12.161 1.00 80.44 252 GLN A N 1
ATOM 1985 C CA . GLN A 1 252 ? -10.505 -10.225 13.430 1.00 80.44 252 GLN A CA 1
ATOM 1986 C C . GLN A 1 252 ? -11.863 -9.507 13.494 1.00 80.44 252 GLN A C 1
ATOM 1988 O O . GLN A 1 252 ? -11.966 -8.406 14.029 1.00 80.44 252 GLN A O 1
ATOM 1993 N N . GLY A 1 253 ? -12.936 -10.118 12.984 1.00 83.44 253 GLY A N 1
ATOM 1994 C CA . GLY A 1 253 ? -14.203 -9.409 12.759 1.00 83.44 253 GLY A CA 1
ATOM 1995 C C . GLY A 1 253 ? -14.808 -8.690 13.978 1.00 83.44 253 GLY A C 1
ATOM 1996 O O . GLY A 1 253 ? -15.339 -7.593 13.831 1.00 83.44 253 GLY A O 1
ATOM 1997 N N . LEU A 1 254 ? -14.719 -9.251 15.192 1.00 88.38 254 LEU A N 1
ATOM 1998 C CA . LEU A 1 254 ? -15.347 -8.669 16.394 1.00 88.38 254 LEU A CA 1
ATOM 1999 C C . LEU A 1 254 ? -14.799 -7.271 16.776 1.00 88.38 254 LEU A C 1
ATOM 2001 O O . LEU A 1 254 ? -15.612 -6.365 16.976 1.00 88.38 254 LEU A O 1
ATOM 2005 N N . PRO A 1 255 ? -13.470 -7.055 16.885 1.00 90.56 255 PRO A N 1
ATOM 2006 C CA . PRO A 1 255 ? -12.871 -5.724 17.018 1.00 90.56 255 PRO A CA 1
ATOM 2007 C C . PRO A 1 255 ? -13.384 -4.686 16.017 1.00 90.56 255 PRO A C 1
ATOM 2009 O O . PRO A 1 255 ? -13.768 -3.595 16.433 1.00 90.56 255 PRO A O 1
ATOM 2012 N N . TYR A 1 256 ? -13.438 -5.030 14.729 1.00 91.25 256 TYR A N 1
ATOM 2013 C CA . TYR A 1 256 ? -13.871 -4.105 13.677 1.00 91.25 256 TYR A CA 1
ATOM 2014 C C . TYR A 1 256 ? -15.365 -3.791 13.751 1.00 91.25 256 TYR A C 1
ATOM 2016 O O . TYR A 1 256 ? -15.760 -2.640 13.603 1.00 91.25 256 TYR A O 1
ATOM 2024 N N . GLN A 1 257 ? -16.206 -4.776 14.071 1.00 90.69 257 GLN A N 1
ATOM 2025 C CA . GLN A 1 257 ? -17.632 -4.527 14.299 1.00 90.69 257 GLN A CA 1
ATOM 2026 C C . GLN A 1 257 ? -17.852 -3.525 15.435 1.00 90.69 257 GLN A C 1
ATOM 2028 O O . GLN A 1 257 ? -18.557 -2.535 15.259 1.00 90.69 257 GLN A O 1
ATOM 2033 N N . ALA A 1 258 ? -17.197 -3.745 16.577 1.00 92.94 258 ALA A N 1
ATOM 2034 C CA . ALA A 1 258 ? -17.294 -2.831 17.710 1.00 92.94 258 ALA A CA 1
ATOM 2035 C C . ALA A 1 258 ? -16.717 -1.440 17.392 1.00 92.94 258 ALA A C 1
ATOM 2037 O O . ALA A 1 258 ? -17.223 -0.438 17.897 1.00 92.94 258 ALA A O 1
ATOM 2038 N N . LEU A 1 259 ? -15.677 -1.374 16.553 1.00 94.50 259 LEU A N 1
ATOM 2039 C CA . LEU A 1 259 ? -15.122 -0.124 16.038 1.00 94.50 259 LEU A CA 1
ATOM 2040 C C . LEU A 1 259 ? -16.162 0.647 15.226 1.00 94.50 259 LEU A C 1
ATOM 2042 O O . LEU A 1 259 ? -16.420 1.803 15.545 1.00 94.50 259 LEU A O 1
ATOM 2046 N N . PHE A 1 260 ? -16.790 0.016 14.233 1.00 93.50 260 PHE A N 1
ATOM 2047 C CA . PHE A 1 260 ? -17.806 0.662 13.398 1.00 93.50 260 PHE A CA 1
ATOM 2048 C C . PHE A 1 260 ? -19.023 1.120 14.212 1.00 93.50 260 PHE A C 1
ATOM 2050 O O . PHE A 1 260 ? -19.478 2.250 14.039 1.00 93.50 260 PHE A O 1
ATOM 2057 N N . ASP A 1 261 ? -19.486 0.306 15.169 1.00 93.00 261 ASP A N 1
ATOM 2058 C CA . ASP A 1 261 ? -20.562 0.701 16.090 1.00 93.00 261 ASP A CA 1
ATOM 2059 C C . ASP A 1 261 ? -20.190 1.945 16.899 1.00 93.00 261 ASP A C 1
ATOM 2061 O O . ASP A 1 261 ? -20.984 2.878 17.033 1.00 93.00 261 ASP A O 1
ATOM 2065 N N . PHE A 1 262 ? -18.966 1.989 17.428 1.00 94.88 262 PHE A N 1
ATOM 2066 C CA . PHE A 1 262 ? -18.521 3.124 18.225 1.00 94.88 262 PHE A CA 1
ATOM 2067 C C . PHE A 1 262 ? -18.304 4.388 17.386 1.00 94.88 262 PHE A C 1
ATOM 2069 O O . PHE A 1 262 ? -18.645 5.478 17.842 1.00 94.88 262 PHE A O 1
ATOM 2076 N N . LEU A 1 263 ? -17.796 4.263 16.154 1.00 94.12 263 LEU A N 1
ATOM 2077 C CA . LEU A 1 263 ? -17.695 5.390 15.220 1.00 94.12 263 LEU A CA 1
ATOM 2078 C C . LEU A 1 263 ? -19.068 6.013 14.966 1.00 94.12 263 LEU A C 1
ATOM 2080 O O . LEU A 1 263 ? -19.201 7.235 15.052 1.00 94.12 263 LEU A O 1
ATOM 2084 N N . HIS A 1 264 ? -20.089 5.180 14.749 1.00 90.25 264 HIS A N 1
ATOM 2085 C CA . HIS A 1 264 ? -21.463 5.646 14.605 1.00 90.25 264 HIS A CA 1
ATOM 2086 C C . HIS A 1 264 ? -21.923 6.412 15.856 1.00 90.25 264 HIS A C 1
ATOM 2088 O O . HIS A 1 264 ? -22.378 7.549 15.747 1.00 90.25 264 HIS A O 1
ATOM 2094 N N . VAL A 1 265 ? -21.699 5.865 17.058 1.00 91.69 265 VAL A N 1
ATOM 2095 C CA . VAL A 1 265 ? -22.046 6.533 18.329 1.00 91.69 265 VAL A CA 1
ATOM 2096 C C . VAL A 1 265 ? -21.362 7.898 18.486 1.00 91.69 265 VAL A C 1
ATOM 2098 O O . VAL A 1 265 ? -22.013 8.859 18.900 1.00 91.69 265 VAL A O 1
ATOM 2101 N N . ILE A 1 266 ? -20.073 8.014 18.145 1.00 92.00 266 ILE A N 1
ATOM 2102 C CA . ILE A 1 266 ? -19.343 9.289 18.231 1.00 92.00 266 ILE A CA 1
ATOM 2103 C C . ILE A 1 266 ? -19.892 10.308 17.227 1.00 92.00 266 ILE A C 1
ATOM 2105 O O . ILE A 1 266 ? -20.068 11.480 17.575 1.00 92.00 266 ILE A O 1
ATOM 2109 N N . SER A 1 267 ? -20.143 9.866 15.993 1.00 89.81 267 SER A N 1
ATOM 2110 C CA . SER A 1 267 ? -20.596 10.719 14.890 1.00 89.81 267 SER A CA 1
ATOM 2111 C C . SER A 1 267 ? -22.035 11.211 15.040 1.00 89.81 267 SER A C 1
ATOM 2113 O O . SER A 1 267 ? -22.325 12.355 14.701 1.00 89.81 267 SER A O 1
ATOM 2115 N N . ALA A 1 268 ? -22.915 10.399 15.632 1.00 87.88 268 ALA A N 1
ATOM 2116 C CA . ALA A 1 268 ? -24.332 10.712 15.767 1.00 87.88 268 ALA A CA 1
ATOM 2117 C C . ALA A 1 268 ? -24.604 11.893 16.717 1.00 87.88 268 ALA A C 1
ATOM 2119 O O . ALA A 1 268 ? -25.664 12.519 16.651 1.00 87.88 268 ALA A O 1
ATOM 2120 N N . HIS A 1 269 ? -23.673 12.206 17.627 1.00 87.88 269 HIS A N 1
ATOM 2121 C CA . HIS A 1 269 ? -23.825 13.308 18.570 1.00 87.88 269 HIS A CA 1
ATOM 2122 C C . HIS A 1 269 ? -23.119 14.589 18.065 1.00 87.88 269 HIS A C 1
ATOM 2124 O O . HIS A 1 269 ? -21.891 14.590 17.920 1.00 87.88 269 HIS A O 1
ATOM 2130 N N . PRO A 1 270 ? -23.828 15.730 17.897 1.00 84.75 270 PRO A N 1
ATOM 2131 C CA . PRO A 1 270 ? -23.276 16.940 17.266 1.00 84.75 270 PRO A CA 1
ATOM 2132 C C . PRO A 1 270 ? -21.988 17.471 17.909 1.00 84.75 270 PRO A C 1
ATOM 2134 O O . PRO A 1 270 ? -21.062 17.880 17.215 1.00 84.75 270 PRO A O 1
ATOM 2137 N N . SER A 1 271 ? -21.899 17.429 19.243 1.00 85.75 271 SER A N 1
ATOM 2138 C CA . SER A 1 271 ? -20.726 17.916 19.985 1.00 85.75 271 SER A CA 1
ATOM 2139 C C . SER A 1 271 ? -19.475 17.041 19.848 1.00 85.75 271 SER A C 1
ATOM 2141 O O . SER A 1 271 ? -18.399 17.496 20.223 1.00 85.75 271 SER A O 1
ATOM 2143 N N . THR A 1 272 ? -19.600 15.795 19.374 1.00 90.12 272 THR A N 1
ATOM 2144 C CA . THR A 1 272 ? -18.480 14.841 19.292 1.00 90.12 272 THR A CA 1
ATOM 2145 C C . THR A 1 272 ? -18.152 14.388 17.874 1.00 90.12 272 THR A C 1
ATOM 2147 O O . THR A 1 272 ? -17.086 13.812 17.670 1.00 90.12 272 THR A O 1
ATOM 2150 N N . ALA A 1 273 ? -19.004 14.693 16.892 1.00 87.94 273 ALA A N 1
ATOM 2151 C CA . ALA A 1 273 ? -18.835 14.275 15.501 1.00 87.94 273 ALA A CA 1
ATOM 2152 C C . ALA A 1 273 ? -17.490 14.696 14.877 1.00 87.94 273 ALA A C 1
ATOM 2154 O O . ALA A 1 273 ? -16.906 13.945 14.095 1.00 87.94 273 ALA A O 1
ATOM 2155 N N . SER A 1 274 ? -16.939 15.848 15.279 1.00 87.06 274 SER A N 1
ATOM 2156 C CA . SER A 1 274 ? -15.623 16.317 14.817 1.00 87.06 274 SER A CA 1
ATOM 2157 C C . SER A 1 274 ? -14.470 15.367 15.150 1.00 87.06 274 SER A C 1
ATOM 2159 O O . SER A 1 274 ? -13.471 15.371 14.444 1.00 87.06 274 SER A O 1
ATOM 2161 N N . LEU A 1 275 ? -14.588 14.504 16.169 1.00 88.94 275 LEU A N 1
ATOM 2162 C CA . LEU A 1 275 ? -13.554 13.499 16.469 1.00 88.94 275 LEU A CA 1
ATOM 2163 C C . LEU A 1 275 ? -13.365 12.481 15.338 1.00 88.94 275 LEU A C 1
ATOM 2165 O O . LEU A 1 275 ? -12.301 11.870 15.240 1.00 88.94 275 LEU A O 1
ATOM 2169 N N . VAL A 1 276 ? -14.407 12.265 14.534 1.00 90.31 276 VAL A N 1
ATOM 2170 C CA . VAL A 1 276 ? -14.424 11.293 13.436 1.00 90.31 276 VAL A CA 1
ATOM 2171 C C . VAL A 1 276 ? -14.166 11.993 12.104 1.00 90.31 276 VAL A C 1
ATOM 2173 O O . VAL A 1 276 ? -13.385 11.485 11.297 1.00 90.31 276 VAL A O 1
ATOM 2176 N N . CYS A 1 277 ? -14.781 13.159 11.896 1.00 86.12 277 CYS A N 1
ATOM 2177 C CA . CYS A 1 277 ? -14.775 13.852 10.610 1.00 86.12 277 CYS A CA 1
ATOM 2178 C C . CYS A 1 277 ? -13.590 14.800 10.397 1.00 86.12 277 CYS A C 1
ATOM 2180 O O . CYS A 1 277 ? -13.140 14.950 9.261 1.00 86.12 277 CYS A O 1
ATOM 2182 N N . ASP A 1 278 ? -13.064 15.411 11.459 1.00 83.94 278 ASP A N 1
ATOM 2183 C CA . ASP A 1 278 ? -12.016 16.421 11.332 1.00 83.94 278 ASP A CA 1
ATOM 2184 C C . ASP A 1 278 ? -10.623 15.765 11.308 1.00 83.94 278 ASP A C 1
ATOM 2186 O O . ASP A 1 278 ? -10.420 14.616 11.722 1.00 83.94 278 ASP A O 1
ATOM 2190 N N . VAL A 1 279 ? -9.636 16.512 10.811 1.00 83.38 279 VAL A N 1
ATOM 2191 C CA . VAL A 1 279 ? -8.224 16.105 10.808 1.00 83.38 279 VAL A CA 1
ATOM 2192 C C . VAL A 1 279 ? -7.756 15.873 12.246 1.00 83.38 279 VAL A C 1
ATOM 2194 O O . VAL A 1 279 ? -8.027 16.667 13.150 1.00 83.38 279 VAL A O 1
ATOM 2197 N N . ARG A 1 280 ? -7.044 14.769 12.470 1.00 85.62 280 ARG A N 1
ATOM 2198 C CA . ARG A 1 280 ? -6.569 14.382 13.799 1.00 85.62 280 ARG A CA 1
ATOM 2199 C C . ARG A 1 280 ? -5.232 15.039 14.110 1.00 85.62 280 ARG A C 1
ATOM 2201 O O . ARG A 1 280 ? -4.406 15.263 13.233 1.00 85.62 280 ARG A O 1
ATOM 2208 N N . ILE A 1 281 ? -5.015 15.313 15.393 1.00 79.12 281 ILE A N 1
ATOM 2209 C CA . ILE A 1 281 ? -3.766 15.878 15.909 1.00 79.12 281 ILE A CA 1
ATOM 2210 C C . ILE A 1 281 ? -2.917 14.732 16.453 1.00 79.12 281 ILE A C 1
ATOM 2212 O O . ILE A 1 281 ? -3.381 13.969 17.302 1.00 79.12 281 ILE A O 1
ATOM 2216 N N . ASN A 1 282 ? -1.671 14.622 15.995 1.00 72.12 282 ASN A N 1
ATOM 2217 C CA . ASN A 1 282 ? -0.710 13.699 16.586 1.00 72.12 282 ASN A CA 1
ATOM 2218 C C . ASN A 1 282 ? -0.022 14.366 17.778 1.00 72.12 282 ASN A C 1
ATOM 2220 O O . ASN A 1 282 ? 0.716 15.338 17.626 1.00 72.12 282 ASN A O 1
ATOM 2224 N N . TYR A 1 283 ? -0.273 13.840 18.971 1.00 80.50 283 TYR A N 1
ATOM 2225 C CA . TYR A 1 283 ? 0.412 14.274 20.179 1.00 80.50 283 TYR A CA 1
ATOM 2226 C C . TYR A 1 283 ? 1.643 13.400 20.409 1.00 80.50 283 TYR A C 1
ATOM 2228 O O . TYR A 1 283 ? 1.535 12.178 20.512 1.00 80.50 283 TYR A O 1
ATOM 2236 N N . HIS A 1 284 ? 2.804 14.034 20.581 1.00 79.44 284 HIS A N 1
ATOM 2237 C CA . HIS A 1 284 ? 3.998 13.352 21.078 1.00 79.44 284 HIS A CA 1
ATOM 2238 C C . HIS A 1 284 ? 3.688 12.650 22.412 1.00 79.44 284 HIS A C 1
ATOM 2240 O O . HIS A 1 284 ? 2.946 13.204 23.225 1.00 79.44 284 HIS A O 1
ATOM 2246 N N . LEU A 1 285 ? 4.276 11.471 22.676 1.00 83.12 285 LEU A N 1
ATOM 2247 C CA . LEU A 1 285 ? 3.922 10.612 23.824 1.00 83.12 285 LEU A CA 1
ATOM 2248 C C . LEU A 1 285 ? 3.808 11.376 25.151 1.00 83.12 285 LEU A C 1
ATOM 2250 O O . LEU A 1 285 ? 2.849 11.185 25.892 1.00 83.12 285 LEU A O 1
ATOM 2254 N N . ALA A 1 286 ? 4.735 12.294 25.431 1.00 83.00 286 ALA A N 1
ATOM 2255 C CA . ALA A 1 286 ? 4.729 13.104 26.657 1.00 83.00 286 ALA A CA 1
ATOM 2256 C C . ALA A 1 286 ? 3.483 14.003 26.838 1.00 83.00 286 ALA A C 1
ATOM 2258 O O . ALA A 1 286 ? 3.196 14.414 27.958 1.00 83.00 286 ALA A O 1
ATOM 2259 N N . HIS A 1 287 ? 2.760 14.295 25.756 1.00 85.44 287 HIS A N 1
ATOM 2260 C CA . HIS A 1 287 ? 1.573 15.154 25.700 1.00 85.44 287 HIS A CA 1
ATOM 2261 C C . HIS A 1 287 ? 0.264 14.364 25.514 1.00 85.44 287 HIS A C 1
ATOM 2263 O O . HIS A 1 287 ? -0.806 14.955 25.333 1.00 85.44 287 HIS A O 1
ATOM 2269 N N . THR A 1 288 ? 0.336 13.033 25.559 1.00 88.81 288 THR A N 1
ATOM 2270 C CA . THR A 1 288 ? -0.837 12.150 25.490 1.00 88.81 288 THR A CA 1
ATOM 2271 C C . THR A 1 288 ? -1.542 12.071 26.846 1.00 88.81 288 THR A C 1
ATOM 2273 O O . THR A 1 288 ? -1.033 12.568 27.854 1.00 88.81 288 THR A O 1
ATOM 2276 N N . LEU A 1 289 ? -2.753 11.507 26.874 1.00 92.00 289 LEU A N 1
ATOM 2277 C CA . LEU A 1 289 ? -3.694 11.649 27.989 1.00 92.00 289 LEU A CA 1
ATOM 2278 C C . LEU A 1 289 ? -3.090 11.317 29.364 1.00 92.00 289 LEU A C 1
ATOM 2280 O O . LEU A 1 289 ? -3.097 12.160 30.261 1.00 92.00 289 LEU A O 1
ATOM 2284 N N . LEU A 1 290 ? -2.558 10.104 29.530 1.00 91.00 290 LEU A N 1
ATOM 2285 C CA . LEU A 1 290 ? -2.066 9.627 30.824 1.00 91.00 290 LEU A CA 1
ATOM 2286 C C . LEU A 1 290 ? -0.764 10.341 31.259 1.00 91.00 290 LEU A C 1
ATOM 2288 O O . LEU A 1 290 ? -0.722 10.820 32.396 1.00 91.00 290 LEU A O 1
ATOM 2292 N N . PRO A 1 291 ? 0.240 10.543 30.375 1.00 89.69 291 PRO A N 1
ATOM 2293 C CA . PRO A 1 291 ? 1.433 11.333 30.697 1.00 89.69 291 PRO A CA 1
ATOM 2294 C C . PRO A 1 291 ? 1.152 12.783 31.105 1.00 89.69 291 PRO A C 1
ATOM 2296 O O . PRO A 1 291 ? 1.809 13.296 32.007 1.00 89.69 291 PRO A O 1
ATOM 2299 N N . VAL A 1 292 ? 0.166 13.454 30.501 1.00 89.12 292 VAL A N 1
ATOM 2300 C CA . VAL A 1 292 ? -0.218 14.818 30.912 1.00 89.12 292 VAL A CA 1
ATOM 2301 C C . VAL A 1 292 ? -0.810 14.826 32.318 1.00 89.12 292 VAL A C 1
ATOM 2303 O O . VAL A 1 292 ? -0.509 15.722 33.109 1.00 89.12 292 VAL A O 1
ATOM 2306 N N . CYS A 1 293 ? -1.648 13.838 32.630 1.00 89.62 293 CYS A N 1
ATOM 2307 C CA . CYS A 1 293 ? -2.355 13.744 33.901 1.00 89.62 293 CYS A CA 1
ATOM 2308 C C . CYS A 1 293 ? -1.448 13.394 35.089 1.00 89.62 293 CYS A C 1
ATOM 2310 O O . CYS A 1 293 ? -1.699 13.895 36.186 1.00 89.62 293 CYS A O 1
ATOM 2312 N N . PHE A 1 294 ? -0.420 12.567 34.876 1.00 86.44 294 PHE A N 1
ATOM 2313 C CA . PHE A 1 294 ? 0.431 12.023 35.945 1.00 86.44 294 PHE A CA 1
ATOM 2314 C C . PHE A 1 294 ? 1.925 12.366 35.819 1.00 86.44 294 PHE A C 1
ATOM 2316 O O . PHE A 1 294 ? 2.711 11.956 36.665 1.00 86.44 294 PHE A O 1
ATOM 2323 N N . GLY A 1 295 ? 2.340 13.104 34.787 1.00 75.69 295 GLY A N 1
ATOM 2324 C CA . GLY A 1 295 ? 3.737 13.494 34.592 1.00 75.69 295 GLY A CA 1
ATOM 2325 C C . GLY A 1 295 ? 4.161 14.716 35.414 1.00 75.69 295 GLY A C 1
ATOM 2326 O O . GLY A 1 295 ? 3.431 15.702 35.503 1.00 75.69 295 GLY A O 1
ATOM 2327 N N . ASP A 1 296 ? 5.395 14.690 35.925 1.00 58.47 296 ASP A N 1
ATOM 2328 C CA . ASP A 1 296 ? 5.988 15.739 36.776 1.00 58.47 296 ASP A CA 1
ATOM 2329 C C . ASP A 1 296 ? 6.577 16.945 36.011 1.00 58.47 296 ASP A C 1
ATOM 2331 O O . ASP A 1 296 ? 7.256 17.789 36.598 1.00 58.47 296 ASP A O 1
ATOM 2335 N N . ARG A 1 297 ? 6.376 17.055 34.687 1.00 54.62 297 ARG A N 1
ATOM 2336 C CA . ARG A 1 297 ? 7.001 18.143 33.910 1.00 54.62 297 ARG A CA 1
ATOM 2337 C C . ARG A 1 297 ? 6.361 19.499 34.246 1.00 54.62 297 ARG A C 1
ATOM 2339 O O . ARG A 1 297 ? 5.142 19.631 34.116 1.00 54.62 297 ARG A O 1
ATOM 2346 N N . PRO A 1 298 ? 7.155 20.530 34.596 1.00 42.97 298 PRO A N 1
ATOM 2347 C CA . PRO A 1 298 ? 6.648 21.889 34.734 1.00 42.97 298 PRO A CA 1
ATOM 2348 C C . PRO A 1 298 ? 6.059 22.379 33.407 1.00 42.97 298 PRO A C 1
ATOM 2350 O O . PRO A 1 298 ? 6.668 22.194 32.350 1.00 42.97 298 PRO A O 1
ATOM 2353 N N . LEU A 1 299 ? 4.895 23.032 33.459 1.00 42.38 299 LEU A N 1
ATOM 2354 C CA . LEU A 1 299 ? 4.398 23.828 32.336 1.00 42.38 299 LEU A CA 1
ATOM 2355 C C . LEU A 1 299 ? 5.454 24.893 31.985 1.00 42.38 299 LEU A C 1
ATOM 2357 O O . LEU A 1 299 ? 6.002 25.504 32.908 1.00 42.38 299 LEU A O 1
ATOM 2361 N N . PRO A 1 300 ? 5.735 25.163 30.698 1.00 38.69 300 PRO A N 1
ATOM 2362 C CA . PRO A 1 300 ? 6.502 26.342 30.325 1.00 38.69 300 PRO A CA 1
ATOM 2363 C C . PRO A 1 300 ? 5.788 27.567 30.901 1.00 38.69 300 PRO A C 1
ATOM 2365 O O . PRO A 1 300 ? 4.611 27.788 30.619 1.00 38.69 300 PRO A O 1
ATOM 2368 N N . VAL A 1 301 ? 6.468 28.318 31.765 1.00 32.84 301 VAL A N 1
ATOM 2369 C CA . VAL A 1 301 ? 5.880 29.493 32.411 1.00 32.84 301 VAL A CA 1
ATOM 2370 C C . VAL A 1 301 ? 5.572 30.527 31.322 1.00 32.84 301 VAL A C 1
ATOM 2372 O O . VAL A 1 301 ? 6.472 30.869 30.554 1.00 32.84 301 VAL A O 1
ATOM 2375 N N . PRO A 1 302 ? 4.333 31.036 31.214 1.00 36.00 302 PRO A N 1
ATOM 2376 C CA . PRO A 1 302 ? 4.060 32.161 30.337 1.00 36.00 302 PRO A CA 1
ATOM 2377 C C . PRO A 1 302 ? 4.700 33.405 30.960 1.00 36.00 302 PRO A C 1
ATOM 2379 O O . PRO A 1 302 ? 4.275 33.854 32.027 1.00 36.00 302 PRO A O 1
ATOM 2382 N N . ASP A 1 303 ? 5.734 33.942 30.312 1.00 29.03 303 ASP A N 1
ATOM 2383 C CA . ASP A 1 303 ? 6.406 35.167 30.746 1.00 29.03 303 ASP A CA 1
ATOM 2384 C C . ASP A 1 303 ? 5.385 36.297 30.938 1.00 29.03 303 ASP A C 1
ATOM 2386 O O . ASP A 1 303 ? 4.777 36.804 29.990 1.00 29.03 303 ASP A O 1
ATOM 2390 N N . ARG A 1 304 ? 5.200 36.715 32.193 1.00 32.38 304 ARG A N 1
ATOM 2391 C CA . ARG A 1 304 ? 4.539 37.973 32.529 1.00 32.38 304 ARG A CA 1
ATOM 2392 C C . ARG A 1 304 ? 5.612 39.018 32.792 1.00 32.38 304 ARG A C 1
ATOM 2394 O O . ARG A 1 304 ? 6.340 38.926 33.773 1.00 32.38 304 ARG A O 1
ATOM 2401 N N . SER A 1 305 ? 5.574 40.053 31.954 1.00 29.72 305 SER A N 1
ATOM 2402 C CA . SER A 1 305 ? 6.221 41.370 32.052 1.00 29.72 305 SER A CA 1
ATOM 2403 C C . SER A 1 305 ? 7.569 41.537 31.334 1.00 29.72 305 SER A C 1
ATOM 2405 O O . SER A 1 305 ? 8.646 41.425 31.898 1.00 29.72 305 SER A O 1
ATOM 2407 N N . SER A 1 306 ? 7.484 41.982 30.080 1.00 27.59 306 SER A N 1
ATOM 2408 C CA . SER A 1 306 ? 8.146 43.233 29.701 1.00 27.59 306 SER A CA 1
ATOM 2409 C C . SER A 1 306 ? 7.274 43.984 28.694 1.00 27.59 306 SER A C 1
ATOM 2411 O O . SER A 1 306 ? 6.741 43.440 27.731 1.00 27.59 306 SER A O 1
ATOM 2413 N N . SER A 1 307 ? 7.041 45.248 29.008 1.00 33.22 307 SER A N 1
ATOM 2414 C CA . SER A 1 307 ? 6.358 46.232 28.187 1.00 33.22 307 SER A CA 1
ATOM 2415 C C . SER A 1 307 ? 7.209 46.594 26.969 1.00 33.22 307 SER A C 1
ATOM 2417 O O . SER A 1 307 ? 8.272 47.180 27.140 1.00 33.22 307 SER A O 1
ATOM 2419 N N . SER A 1 308 ? 6.736 46.326 25.756 1.00 30.34 308 SER A N 1
ATOM 2420 C CA . SER A 1 308 ? 6.805 47.275 24.635 1.00 30.34 308 SER A CA 1
ATOM 2421 C C . SER A 1 308 ? 6.000 46.746 23.448 1.00 30.34 308 SER A C 1
ATOM 2423 O O . SER A 1 308 ? 5.735 45.554 23.324 1.00 30.34 308 SER A O 1
ATOM 2425 N N . SER A 1 309 ? 5.518 47.691 22.652 1.00 34.75 309 SER A N 1
ATOM 2426 C CA . SER A 1 309 ? 4.730 47.549 21.433 1.00 34.75 309 SER A CA 1
ATOM 2427 C C . SER A 1 309 ? 5.200 46.433 20.500 1.00 34.75 309 SER A C 1
ATOM 2429 O O . SER A 1 309 ? 6.345 46.464 20.075 1.00 34.75 309 SER A O 1
ATOM 2431 N N . ASP A 1 310 ? 4.295 45.516 20.148 1.00 28.28 310 ASP A N 1
ATOM 2432 C CA . ASP A 1 310 ? 4.107 45.003 18.780 1.00 28.28 310 ASP A CA 1
ATOM 2433 C C . ASP A 1 310 ? 2.924 44.020 18.766 1.00 28.28 310 ASP A C 1
ATOM 2435 O O . ASP A 1 310 ? 3.029 42.830 19.070 1.00 28.28 310 ASP A O 1
ATOM 2439 N N . LYS A 1 311 ? 1.738 44.542 18.433 1.00 34.22 311 LYS A N 1
ATOM 2440 C CA . LYS A 1 311 ? 0.614 43.707 17.994 1.00 34.22 311 LYS A CA 1
ATOM 2441 C C . LYS A 1 311 ? 0.950 43.210 16.582 1.00 34.22 311 LYS A C 1
ATOM 2443 O O . LYS A 1 311 ? 1.525 43.960 15.808 1.00 34.22 311 LYS A O 1
ATOM 2448 N N . VAL A 1 312 ? 0.530 41.985 16.251 1.00 34.03 312 VAL A N 1
ATOM 2449 C CA . VAL A 1 312 ? 0.816 41.223 15.007 1.00 34.03 312 VAL A CA 1
ATOM 2450 C C . VAL A 1 312 ? 2.043 40.296 15.101 1.00 34.03 312 VAL A C 1
ATOM 2452 O O . VAL A 1 312 ? 2.990 40.407 14.335 1.00 34.03 312 VAL A O 1
ATOM 2455 N N . LYS A 1 313 ? 2.021 39.321 16.025 1.00 29.36 313 LYS A N 1
ATOM 2456 C CA . LYS A 1 313 ? 2.898 38.120 15.981 1.00 29.36 313 LYS A CA 1
ATOM 2457 C C . LYS A 1 313 ? 2.382 36.938 16.827 1.00 29.36 313 LYS A C 1
ATOM 2459 O O . LYS A 1 313 ? 3.148 36.093 17.267 1.00 29.36 313 LYS A O 1
ATOM 2464 N N . GLY A 1 314 ? 1.067 36.866 17.058 1.00 29.53 314 GLY A N 1
ATOM 2465 C CA . GLY A 1 314 ? 0.446 35.853 17.929 1.00 29.53 314 GLY A CA 1
ATOM 2466 C C . GLY A 1 314 ? 0.026 34.542 17.250 1.00 29.53 314 GLY A C 1
ATOM 2467 O O . GLY A 1 314 ? -0.312 33.601 17.953 1.00 29.53 314 GLY A O 1
ATOM 2468 N N . LYS A 1 315 ? 0.041 34.457 15.910 1.00 30.14 315 LYS A N 1
ATOM 2469 C CA . LYS A 1 315 ? -0.435 33.262 15.181 1.00 30.14 315 LYS A CA 1
ATOM 2470 C C . LYS A 1 315 ? 0.663 32.245 14.832 1.00 30.14 315 LYS A C 1
ATOM 2472 O O . LYS A 1 315 ? 0.385 31.059 14.824 1.00 30.14 315 LYS A O 1
ATOM 2477 N N . ARG A 1 316 ? 1.917 32.680 14.651 1.00 34.31 316 ARG A N 1
ATOM 2478 C CA . ARG A 1 316 ? 3.014 31.807 14.174 1.00 34.31 316 ARG A CA 1
ATOM 2479 C C . ARG A 1 316 ? 3.701 30.958 15.249 1.00 34.31 316 ARG A C 1
ATOM 2481 O O . ARG A 1 316 ? 4.325 29.959 14.932 1.00 34.31 316 ARG A O 1
ATOM 2488 N N . LYS A 1 317 ? 3.574 31.316 16.532 1.00 32.81 317 LYS A N 1
ATOM 2489 C CA . LYS A 1 317 ? 4.321 30.637 17.610 1.00 32.81 317 LYS A CA 1
ATOM 2490 C C . LYS A 1 317 ? 3.663 29.342 18.111 1.00 32.81 317 LYS A C 1
ATOM 2492 O O . LYS A 1 317 ? 4.315 28.551 18.783 1.00 32.81 317 LYS A O 1
ATOM 2497 N N . ALA A 1 318 ? 2.378 29.136 17.806 1.00 35.78 318 ALA A N 1
ATOM 2498 C CA . ALA A 1 318 ? 1.670 27.881 18.080 1.00 35.78 318 ALA A CA 1
ATOM 2499 C C . ALA A 1 318 ? 1.912 26.833 16.977 1.00 35.78 318 ALA A C 1
ATOM 2501 O O . ALA A 1 318 ? 1.938 25.642 17.273 1.00 35.78 318 ALA A O 1
ATOM 2502 N N . GLU A 1 319 ? 2.149 27.287 15.743 1.00 35.53 319 GLU A N 1
ATOM 2503 C CA . GLU A 1 319 ? 2.529 26.450 14.596 1.00 35.53 319 GLU A CA 1
ATOM 2504 C C . GLU A 1 319 ? 3.984 25.948 14.743 1.00 35.53 319 GLU A C 1
ATOM 2506 O O . GLU A 1 319 ? 4.238 24.754 14.604 1.00 35.53 319 GLU A O 1
ATOM 2511 N N . GLU A 1 320 ? 4.910 26.799 15.207 1.00 34.19 320 GLU A N 1
ATOM 2512 C CA . GLU A 1 320 ? 6.335 26.448 15.392 1.00 34.19 320 GLU A CA 1
ATOM 2513 C C . GLU A 1 320 ? 6.622 25.372 16.462 1.00 34.19 320 GLU A C 1
ATOM 2515 O O . GLU A 1 320 ? 7.676 24.735 16.429 1.00 34.19 320 GLU A O 1
ATOM 2520 N N . LEU A 1 321 ? 5.718 25.138 17.423 1.00 32.91 321 LEU A N 1
ATOM 2521 C CA . LEU A 1 321 ? 5.905 24.104 18.456 1.00 32.91 321 LEU A CA 1
ATOM 2522 C C . LEU A 1 321 ? 5.471 22.699 17.999 1.00 32.91 321 LEU A C 1
ATOM 2524 O O . LEU A 1 321 ? 5.816 21.726 18.667 1.00 32.91 321 LEU A O 1
ATOM 2528 N N . CYS A 1 322 ? 4.760 22.582 16.871 1.00 36.25 322 CYS A N 1
ATOM 2529 C CA . CYS A 1 322 ? 4.395 21.299 16.252 1.00 36.25 322 CYS A CA 1
ATOM 2530 C C . CYS A 1 322 ? 5.311 20.901 15.078 1.00 36.25 322 CYS A C 1
ATOM 2532 O O . CYS A 1 322 ? 5.226 19.775 14.601 1.00 36.25 322 CYS A O 1
ATOM 2534 N N . GLU A 1 323 ? 6.199 21.787 14.619 1.00 34.31 323 GLU A N 1
ATOM 2535 C CA . GLU A 1 323 ? 6.867 21.671 13.310 1.00 34.31 323 GLU A CA 1
ATOM 2536 C C . GLU A 1 323 ? 8.221 20.943 13.296 1.00 34.31 323 GLU A C 1
ATOM 2538 O O . GLU A 1 323 ? 8.930 20.954 12.293 1.00 34.31 323 GLU A O 1
ATOM 2543 N N . LYS A 1 324 ? 8.612 20.269 14.380 1.00 35.53 324 LYS A N 1
ATOM 2544 C CA . LYS A 1 324 ? 9.837 19.453 14.382 1.00 35.53 324 LYS A CA 1
ATOM 2545 C C . LYS A 1 324 ? 9.576 18.060 14.914 1.00 35.53 324 LYS A C 1
ATOM 2547 O O . LYS A 1 324 ? 9.942 17.771 16.049 1.00 35.53 324 LYS A O 1
ATOM 2552 N N . GLN A 1 325 ? 8.973 17.207 14.089 1.00 42.25 325 GLN A N 1
ATOM 2553 C CA . GLN A 1 325 ? 9.104 15.756 14.217 1.00 42.25 325 GLN A CA 1
ATOM 2554 C C . GLN A 1 325 ? 8.657 15.041 12.937 1.00 42.25 325 GLN A C 1
ATOM 2556 O O . GLN A 1 325 ? 7.524 15.179 12.484 1.00 42.25 325 GLN A O 1
ATOM 2561 N N . GLU A 1 326 ? 9.583 14.270 12.376 1.00 44.38 326 GLU A N 1
ATOM 2562 C CA . GLU A 1 326 ? 9.405 13.379 11.233 1.00 44.38 326 GLU A CA 1
ATOM 2563 C C . GLU A 1 326 ? 8.585 12.147 11.670 1.00 44.38 326 GLU A C 1
ATOM 2565 O O . GLU A 1 326 ? 9.104 11.213 12.277 1.00 44.38 326 GLU A O 1
ATOM 2570 N N . GLN A 1 327 ? 7.278 12.156 11.401 1.00 41.94 327 GLN A N 1
ATOM 2571 C CA . GLN A 1 327 ? 6.417 10.965 11.351 1.00 41.94 327 GLN A CA 1
ATOM 2572 C C . GLN A 1 327 ? 5.524 11.052 10.097 1.00 41.94 327 GLN A C 1
ATOM 2574 O O . GLN A 1 327 ? 5.278 12.164 9.620 1.00 41.94 327 GLN A O 1
ATOM 2579 N N . PRO A 1 328 ? 5.024 9.927 9.542 1.00 44.38 328 PRO A N 1
ATOM 2580 C CA . PRO A 1 328 ? 4.278 9.940 8.284 1.00 44.38 328 PRO A CA 1
ATOM 2581 C C . PRO A 1 328 ? 3.000 10.777 8.417 1.00 44.38 328 PRO A C 1
ATOM 2583 O O . PRO A 1 328 ? 2.135 10.465 9.236 1.00 44.38 328 PRO A O 1
ATOM 2586 N N . GLN A 1 329 ? 2.859 11.825 7.600 1.00 49.41 329 GLN A N 1
ATOM 2587 C CA . GLN A 1 329 ? 1.725 12.766 7.627 1.00 49.41 329 GLN A CA 1
ATOM 2588 C C . GLN A 1 329 ? 0.351 12.098 7.382 1.00 49.41 329 GLN A C 1
ATOM 2590 O O . GLN A 1 329 ? -0.695 12.706 7.599 1.00 49.41 329 GLN A O 1
ATOM 2595 N N . GLU A 1 330 ? 0.328 10.831 6.968 1.00 48.91 330 GLU A N 1
ATOM 2596 C CA . GLU A 1 330 ? -0.863 10.110 6.515 1.00 48.91 330 GLU A CA 1
ATOM 2597 C C . GLU A 1 330 ? -1.796 9.631 7.641 1.00 48.91 330 GLU A C 1
ATOM 2599 O O . GLU A 1 330 ? -3.003 9.526 7.425 1.00 48.91 330 GLU A O 1
ATOM 2604 N N . THR A 1 331 ? -1.298 9.406 8.865 1.00 51.03 331 THR A N 1
ATOM 2605 C CA . THR A 1 331 ? -2.140 9.027 10.024 1.00 51.03 331 THR A CA 1
ATOM 2606 C C . THR A 1 331 ? -2.831 10.219 10.682 1.00 51.03 331 THR A C 1
ATOM 2608 O O . THR A 1 331 ? -3.552 10.033 11.660 1.00 51.03 331 THR A O 1
ATOM 2611 N N . LEU A 1 332 ? -2.656 11.431 10.152 1.00 64.94 332 LEU A N 1
ATOM 2612 C CA . LEU A 1 332 ? -3.364 12.638 10.587 1.00 64.94 332 LEU A CA 1
ATOM 2613 C C . LEU A 1 332 ? -4.725 12.792 9.898 1.00 64.94 332 LEU A C 1
ATOM 2615 O O . LEU A 1 332 ? -5.551 13.591 10.337 1.00 64.94 332 LEU A O 1
ATOM 2619 N N . LYS A 1 333 ? -4.996 12.001 8.850 1.00 81.56 333 LYS A N 1
ATOM 2620 C CA . LYS A 1 333 ? -6.296 11.974 8.169 1.00 81.56 333 LYS A CA 1
ATOM 2621 C C . LYS A 1 333 ? -7.432 11.703 9.163 1.00 81.56 333 LYS A C 1
ATOM 2623 O O . LYS A 1 333 ? -7.262 10.979 10.157 1.00 81.56 333 LYS A O 1
ATOM 2628 N N . SER A 1 334 ? -8.599 12.282 8.888 1.00 87.75 334 SER A N 1
ATOM 2629 C CA . SER A 1 334 ? -9.814 11.994 9.651 1.00 87.75 334 SER A CA 1
ATOM 2630 C C . SER A 1 334 ? -10.141 10.499 9.604 1.00 87.75 334 SER A C 1
ATOM 2632 O O . SER A 1 334 ? -9.715 9.785 8.691 1.00 87.75 334 SER A O 1
ATOM 2634 N N . LEU A 1 335 ? -10.882 9.995 10.592 1.00 89.31 335 LEU A N 1
ATOM 2635 C CA . LEU A 1 335 ? -11.245 8.573 10.620 1.00 89.31 335 LEU A CA 1
ATOM 2636 C C . LEU A 1 335 ? -12.150 8.207 9.431 1.00 89.31 335 LEU A C 1
ATOM 2638 O O . LEU A 1 335 ? -12.017 7.114 8.891 1.00 89.31 335 LEU A O 1
ATOM 2642 N N . VAL A 1 336 ? -12.997 9.137 8.968 1.00 89.56 336 VAL A N 1
ATOM 2643 C CA . VAL A 1 336 ? -13.795 8.969 7.735 1.00 89.56 336 VAL A CA 1
ATOM 2644 C C . VAL A 1 336 ? -12.900 8.844 6.502 1.00 89.56 336 VAL A C 1
ATOM 2646 O O . VAL A 1 336 ? -13.120 7.975 5.661 1.00 89.56 336 VAL A O 1
ATOM 2649 N N . SER A 1 337 ? -11.856 9.673 6.404 1.00 86.56 337 SER A N 1
ATOM 2650 C CA . SER A 1 337 ? -10.912 9.610 5.287 1.00 86.56 337 SER A CA 1
ATOM 2651 C C . SER A 1 337 ? -10.135 8.291 5.272 1.00 86.56 337 SER A C 1
ATOM 2653 O O . SER A 1 337 ? -9.968 7.714 4.202 1.00 86.56 337 SER A O 1
ATOM 2655 N N . LEU A 1 338 ? -9.730 7.762 6.431 1.00 87.19 338 LEU A N 1
ATOM 2656 C CA . LEU A 1 338 ? -9.116 6.430 6.508 1.00 87.19 338 LEU A CA 1
ATOM 2657 C C . LEU A 1 338 ? -10.096 5.320 6.094 1.00 87.19 338 LEU A C 1
ATOM 2659 O O . LEU A 1 338 ? -9.748 4.456 5.296 1.00 87.19 338 LEU A O 1
ATOM 2663 N N . LEU A 1 339 ? -11.354 5.397 6.540 1.00 90.06 339 LEU A N 1
ATOM 2664 C CA . LEU A 1 339 ? -12.395 4.434 6.166 1.00 90.06 339 LEU A CA 1
ATOM 2665 C C . LEU A 1 339 ? -12.687 4.417 4.652 1.00 90.06 339 LEU A C 1
ATOM 2667 O O . LEU A 1 339 ? -13.148 3.402 4.132 1.00 90.06 339 LEU A O 1
ATOM 2671 N N . SER A 1 340 ? -12.408 5.508 3.929 1.00 88.94 340 SER A N 1
ATOM 2672 C CA . SER A 1 340 ? -12.627 5.580 2.478 1.00 88.94 340 SER A CA 1
ATOM 2673 C C . SER A 1 340 ? -11.825 4.533 1.693 1.00 88.94 340 SER A C 1
ATOM 2675 O O . SER A 1 340 ? -12.362 3.951 0.750 1.00 88.94 340 SER A O 1
ATOM 2677 N N . ALA A 1 341 ? -10.587 4.237 2.108 1.00 85.56 341 ALA A N 1
ATOM 2678 C CA . ALA A 1 341 ? -9.757 3.210 1.480 1.00 85.56 341 ALA A CA 1
ATOM 2679 C C . ALA A 1 341 ? -10.366 1.819 1.702 1.00 85.56 341 ALA A C 1
ATOM 2681 O O . ALA A 1 341 ? -10.639 1.104 0.738 1.00 85.56 341 ALA A O 1
ATOM 2682 N N . LEU A 1 342 ? -10.717 1.485 2.950 1.00 88.88 342 LEU A N 1
ATOM 2683 C CA . LEU A 1 342 ? -11.408 0.232 3.274 1.00 88.88 342 LEU A CA 1
ATOM 2684 C C . LEU A 1 342 ? -12.727 0.082 2.509 1.00 88.88 342 LEU A C 1
ATOM 2686 O O . LEU A 1 342 ? -13.046 -1.019 2.063 1.00 88.88 342 LEU A O 1
ATOM 2690 N N . ARG A 1 343 ? -13.493 1.165 2.314 1.00 92.38 343 ARG A N 1
ATOM 2691 C CA . ARG A 1 343 ? -14.706 1.128 1.482 1.00 92.38 343 ARG A CA 1
ATOM 2692 C C . ARG A 1 343 ? -14.382 0.716 0.049 1.00 92.38 343 ARG A C 1
ATOM 2694 O O . ARG A 1 343 ? -15.068 -0.148 -0.490 1.00 92.38 343 ARG A O 1
ATOM 2701 N N . LEU A 1 344 ? -13.363 1.313 -0.570 1.00 89.94 344 LEU A N 1
ATOM 2702 C CA . LEU A 1 344 ? -12.968 0.971 -1.941 1.00 89.94 344 LEU A CA 1
ATOM 2703 C C . LEU A 1 344 ? -12.550 -0.501 -2.056 1.00 89.94 344 LEU A C 1
ATOM 2705 O O . LEU A 1 344 ? -12.908 -1.166 -3.032 1.00 89.94 344 LEU A O 1
ATOM 2709 N N . GLN A 1 345 ? -11.852 -1.032 -1.050 1.00 90.06 345 GLN A N 1
ATOM 2710 C CA . GLN A 1 345 ? -11.536 -2.458 -0.994 1.00 90.06 345 GLN A CA 1
ATOM 2711 C C . GLN A 1 345 ? -12.792 -3.318 -0.835 1.00 90.06 345 GLN A C 1
ATOM 2713 O O . GLN A 1 345 ? -12.973 -4.268 -1.590 1.00 90.06 345 GLN A O 1
ATOM 2718 N N . ALA A 1 346 ? -13.688 -2.972 0.094 1.00 91.12 346 ALA A N 1
ATOM 2719 C CA . ALA A 1 346 ? -14.944 -3.682 0.323 1.00 91.12 346 ALA A CA 1
ATOM 2720 C C . ALA A 1 346 ? -15.824 -3.724 -0.941 1.00 91.12 346 ALA A C 1
ATOM 2722 O O . ALA A 1 346 ? -16.390 -4.766 -1.270 1.00 91.12 346 ALA A O 1
ATOM 2723 N N . GLU A 1 347 ? -15.893 -2.628 -1.698 1.00 91.44 347 GLU A N 1
ATOM 2724 C CA . GLU A 1 347 ? -16.577 -2.573 -2.996 1.00 91.44 347 GLU A CA 1
ATOM 2725 C C . GLU A 1 347 ? -15.913 -3.471 -4.044 1.00 91.44 347 GLU A C 1
ATOM 2727 O O . GLU A 1 347 ? -16.611 -4.144 -4.806 1.00 91.44 347 GLU A O 1
ATOM 2732 N N . SER A 1 348 ? -14.578 -3.517 -4.065 1.00 89.75 348 SER A N 1
ATOM 2733 C CA . SER A 1 348 ? -13.818 -4.429 -4.925 1.00 89.75 348 SER A CA 1
ATOM 2734 C C . SER A 1 348 ? -14.116 -5.892 -4.577 1.00 89.75 348 SER A C 1
ATOM 2736 O O . SER A 1 348 ? -14.494 -6.672 -5.451 1.00 89.75 348 SER A O 1
ATOM 2738 N N . VAL A 1 349 ? -14.069 -6.252 -3.288 1.00 89.62 349 VAL A N 1
ATOM 2739 C CA . VAL A 1 349 ? -14.407 -7.599 -2.806 1.00 89.62 349 VAL A CA 1
ATOM 2740 C C . VAL A 1 349 ? -15.833 -7.969 -3.199 1.00 89.62 349 VAL A C 1
ATOM 2742 O O . VAL A 1 349 ? -16.043 -9.044 -3.749 1.00 89.62 349 VAL A O 1
ATOM 2745 N N . LYS A 1 350 ? -16.814 -7.084 -2.987 1.00 89.06 350 LYS A N 1
ATOM 2746 C CA . LYS A 1 350 ? -18.215 -7.327 -3.372 1.00 89.06 350 LYS A CA 1
ATOM 2747 C C . LYS A 1 350 ? -18.392 -7.559 -4.871 1.00 89.06 350 LYS A C 1
ATOM 2749 O O . LYS A 1 350 ? -19.253 -8.339 -5.266 1.00 89.06 350 LYS A O 1
ATOM 2754 N N . ARG A 1 351 ? -17.603 -6.878 -5.705 1.00 87.44 351 ARG A N 1
ATOM 2755 C CA . ARG A 1 351 ? -17.654 -7.021 -7.165 1.00 87.44 351 ARG A CA 1
ATOM 2756 C C . ARG A 1 351 ? -17.066 -8.350 -7.633 1.00 87.44 351 ARG A C 1
ATOM 2758 O O . ARG A 1 351 ? -17.622 -8.973 -8.534 1.00 87.44 351 ARG A O 1
ATOM 2765 N N . LEU A 1 352 ? -15.944 -8.757 -7.045 1.00 85.88 352 LEU A N 1
ATOM 2766 C CA . LEU A 1 352 ? -15.169 -9.917 -7.491 1.00 85.88 352 LEU A CA 1
ATOM 2767 C C . LEU A 1 352 ? -15.611 -11.225 -6.816 1.00 85.88 352 LEU A C 1
ATOM 2769 O O . LEU A 1 352 ? -15.542 -12.294 -7.418 1.00 85.88 352 LEU A O 1
ATOM 2773 N N . TYR A 1 353 ? -16.092 -11.160 -5.574 1.00 83.75 353 TYR A N 1
ATOM 2774 C CA . TYR A 1 353 ? -16.505 -12.325 -4.800 1.00 83.75 353 TYR A CA 1
ATOM 2775 C C . TYR A 1 353 ? -17.976 -12.670 -5.048 1.00 83.75 353 TYR A C 1
ATOM 2777 O O . TYR A 1 353 ? -18.880 -12.041 -4.498 1.00 83.75 353 TYR A O 1
ATOM 2785 N N . LYS A 1 354 ? -18.226 -13.724 -5.830 1.00 72.38 354 LYS A N 1
ATOM 2786 C CA . LYS A 1 354 ? -19.568 -14.294 -6.023 1.00 72.38 354 LYS A CA 1
ATOM 2787 C C . LYS A 1 354 ? -19.785 -15.434 -5.014 1.00 72.38 354 LYS A C 1
ATOM 2789 O O . LYS A 1 354 ? -19.167 -16.487 -5.173 1.00 72.38 354 LYS A O 1
ATOM 2794 N N . PRO A 1 355 ? -20.599 -15.259 -3.954 1.00 64.94 355 PRO A N 1
ATOM 2795 C CA . PRO A 1 355 ? -20.850 -16.328 -2.992 1.00 64.94 355 PRO A CA 1
ATOM 2796 C C . PRO A 1 355 ? -21.599 -17.498 -3.645 1.00 64.94 355 PRO A C 1
ATOM 2798 O O . PRO A 1 355 ? -22.356 -17.315 -4.598 1.00 64.94 355 PRO A O 1
ATOM 2801 N N . VAL A 1 356 ? -21.415 -18.702 -3.097 1.00 62.72 356 VAL A N 1
ATOM 2802 C CA . VAL A 1 356 ? -22.185 -19.892 -3.488 1.00 62.72 356 VAL A CA 1
ATOM 2803 C C . VAL A 1 356 ? -23.679 -19.623 -3.264 1.00 62.72 356 VAL A C 1
ATOM 2805 O O . VAL A 1 356 ? -24.061 -19.077 -2.223 1.00 62.72 356 VAL A O 1
ATOM 2808 N N . PHE A 1 357 ? -24.514 -19.987 -4.245 1.00 51.44 357 PHE A N 1
ATOM 2809 C CA . PHE A 1 357 ? -25.960 -19.742 -4.240 1.00 51.44 357 PHE A CA 1
ATOM 2810 C C . PHE A 1 357 ? -26.611 -20.127 -2.899 1.00 51.44 357 PHE A C 1
ATOM 2812 O O . PHE A 1 357 ? -26.464 -21.250 -2.424 1.00 51.44 357 PHE A O 1
ATOM 2819 N N . GLY A 1 358 ? -27.368 -19.194 -2.310 1.00 53.28 358 GLY A N 1
ATOM 2820 C CA . GLY A 1 358 ? -28.245 -19.454 -1.162 1.00 53.28 358 GLY A CA 1
ATOM 2821 C C . GLY A 1 358 ? -27.684 -19.148 0.234 1.00 53.28 358 GLY A C 1
ATOM 2822 O O . GLY A 1 358 ? -28.452 -19.220 1.190 1.00 53.28 358 GLY A O 1
ATOM 2823 N N . SER A 1 359 ? -26.411 -18.751 0.389 1.00 53.09 359 SER A N 1
ATOM 2824 C CA . SER A 1 359 ? -25.873 -18.295 1.689 1.00 53.09 359 SER A CA 1
ATOM 2825 C C . SER A 1 359 ? -25.225 -16.908 1.601 1.00 53.09 359 SER A C 1
ATOM 2827 O O . SER A 1 359 ? -24.425 -16.643 0.702 1.00 53.09 359 SER A O 1
ATOM 2829 N N . LEU A 1 360 ? -25.544 -16.009 2.543 1.00 61.03 360 LEU A N 1
ATOM 2830 C CA . LEU A 1 360 ? -24.757 -14.785 2.717 1.00 61.03 360 LEU A CA 1
ATOM 2831 C C . LEU A 1 360 ? -23.429 -15.154 3.384 1.00 61.03 360 LEU A C 1
ATOM 2833 O O . LEU A 1 360 ? -23.400 -15.578 4.539 1.00 61.03 360 LEU A O 1
ATOM 2837 N N . SER A 1 361 ? -22.323 -14.961 2.667 1.00 76.69 361 SER A N 1
ATOM 2838 C CA . SER A 1 361 ? -20.991 -15.080 3.260 1.00 76.69 361 SER A CA 1
ATOM 2839 C C . SER A 1 361 ? -20.784 -13.971 4.296 1.00 76.69 361 SER A C 1
ATOM 2841 O O . SER A 1 361 ? -21.058 -12.800 4.025 1.00 76.69 361 SER A O 1
ATOM 2843 N N . GLN A 1 362 ? -20.224 -14.321 5.458 1.00 79.88 362 GLN A N 1
ATOM 2844 C CA . GLN A 1 362 ? -19.795 -13.363 6.486 1.00 79.88 362 GLN A CA 1
ATOM 2845 C C . GLN A 1 362 ? -18.879 -12.265 5.913 1.00 79.88 362 GLN A C 1
ATOM 2847 O O . GLN A 1 362 ? -18.883 -11.138 6.406 1.00 79.88 362 GLN A O 1
ATOM 2852 N N . THR A 1 363 ? -18.142 -12.573 4.839 1.00 82.50 363 THR A N 1
ATOM 2853 C CA . THR A 1 363 ? -17.318 -11.606 4.106 1.00 82.50 363 THR A CA 1
ATOM 2854 C C . THR A 1 363 ? -18.146 -10.490 3.479 1.00 82.50 363 THR A C 1
ATOM 2856 O O . THR A 1 363 ? -17.823 -9.321 3.675 1.00 82.50 363 THR A O 1
ATOM 2859 N N . ILE A 1 364 ? -19.233 -10.824 2.778 1.00 86.31 364 ILE A N 1
ATOM 2860 C CA . ILE A 1 364 ? -20.091 -9.824 2.129 1.00 86.31 364 ILE A CA 1
ATOM 2861 C C . ILE A 1 364 ? -20.807 -8.972 3.179 1.00 86.31 364 ILE A C 1
ATOM 2863 O O . ILE A 1 364 ? -20.795 -7.754 3.060 1.00 86.31 364 ILE A O 1
ATOM 2867 N N . LEU A 1 365 ? -21.297 -9.582 4.267 1.00 87.94 365 LEU A N 1
ATOM 2868 C CA . LEU A 1 365 ? -21.903 -8.849 5.388 1.00 87.94 365 LEU A CA 1
ATOM 2869 C C . LEU A 1 365 ? -20.965 -7.799 5.994 1.00 87.94 365 LEU A C 1
ATOM 2871 O O . LEU A 1 365 ? -21.398 -6.697 6.324 1.00 87.94 365 LEU A O 1
ATOM 2875 N N . MET A 1 366 ? -19.682 -8.131 6.169 1.00 88.38 366 MET A N 1
ATOM 2876 C CA . MET A 1 366 ? -18.718 -7.152 6.668 1.00 88.38 366 MET A CA 1
ATOM 2877 C C . MET A 1 366 ? -18.445 -6.056 5.633 1.00 88.38 366 MET A C 1
ATOM 2879 O O . MET A 1 366 ? -18.349 -4.892 6.008 1.00 88.38 366 MET A O 1
ATOM 2883 N N . CYS A 1 367 ? -18.349 -6.405 4.346 1.00 90.75 367 CYS A N 1
ATOM 2884 C CA . CYS A 1 367 ? -18.167 -5.419 3.280 1.00 90.75 367 CYS A CA 1
ATOM 2885 C C . CYS A 1 367 ? -19.344 -4.437 3.217 1.00 90.75 367 CYS A C 1
ATOM 2887 O O . CYS A 1 367 ? -19.121 -3.231 3.172 1.00 90.75 367 CYS A O 1
ATOM 2889 N N . ASP A 1 368 ? -20.580 -4.940 3.275 1.00 91.31 368 ASP A N 1
ATOM 2890 C CA . ASP A 1 368 ? -21.791 -4.116 3.341 1.00 91.31 368 ASP A CA 1
ATOM 2891 C C . ASP A 1 368 ? -21.736 -3.179 4.544 1.00 91.31 368 ASP A C 1
ATOM 2893 O O . ASP A 1 368 ? -21.885 -1.972 4.394 1.00 91.31 368 ASP A O 1
ATOM 2897 N N . ARG A 1 369 ? -21.374 -3.702 5.719 1.00 91.56 369 ARG A N 1
ATOM 2898 C CA . ARG A 1 369 ? -21.234 -2.886 6.927 1.00 91.56 369 ARG A CA 1
ATOM 2899 C C . ARG A 1 369 ? -20.189 -1.777 6.794 1.00 91.56 369 ARG A C 1
ATOM 2901 O O . ARG A 1 369 ? -20.428 -0.681 7.294 1.00 91.56 369 ARG A O 1
ATOM 2908 N N . ILE A 1 370 ? -19.044 -2.035 6.161 1.00 92.50 370 ILE A N 1
ATOM 2909 C CA . ILE A 1 370 ? -18.016 -1.010 5.904 1.00 92.50 370 ILE A CA 1
ATOM 2910 C C . ILE A 1 370 ? -18.592 0.090 5.005 1.00 92.50 370 ILE A C 1
ATOM 2912 O O . ILE A 1 370 ? -18.477 1.272 5.336 1.00 92.50 370 ILE A O 1
ATOM 2916 N N . CYS A 1 371 ? -19.240 -0.295 3.900 1.00 93.06 371 CYS A N 1
ATOM 2917 C CA . CYS A 1 371 ? -19.879 0.637 2.973 1.00 93.06 371 CYS A CA 1
ATOM 2918 C C . CYS A 1 371 ? -20.961 1.478 3.668 1.00 93.06 371 CYS A C 1
ATOM 2920 O O . CYS A 1 371 ? -20.926 2.704 3.569 1.00 93.06 371 CYS A O 1
ATOM 2922 N N . ASP A 1 372 ? -21.864 0.839 4.413 1.00 93.06 372 ASP A N 1
ATOM 2923 C CA . ASP A 1 372 ? -22.960 1.496 5.132 1.00 93.06 372 ASP A CA 1
ATOM 2924 C C . ASP A 1 372 ? -22.426 2.466 6.192 1.00 93.06 372 ASP A C 1
ATOM 2926 O O . ASP A 1 372 ? -22.892 3.600 6.300 1.00 93.06 372 ASP A O 1
ATOM 2930 N N . THR A 1 373 ? -21.401 2.047 6.946 1.00 91.94 373 THR A N 1
ATOM 2931 C CA . THR A 1 373 ? -20.757 2.895 7.961 1.00 91.94 373 THR A CA 1
ATOM 2932 C C . THR A 1 373 ? -20.155 4.138 7.312 1.00 91.94 373 THR A C 1
ATOM 2934 O O . THR A 1 373 ? -20.355 5.244 7.806 1.00 91.94 373 THR A O 1
ATOM 2937 N N . TYR A 1 374 ? -19.445 3.985 6.190 1.00 92.69 374 TYR A N 1
ATOM 2938 C CA . TYR A 1 374 ? -18.874 5.125 5.474 1.00 92.69 374 TYR A CA 1
ATOM 2939 C C . TYR A 1 374 ? -19.956 6.090 4.975 1.00 92.69 374 TYR A C 1
ATOM 2941 O O . TYR A 1 374 ? -19.839 7.294 5.194 1.00 92.69 374 TYR A O 1
ATOM 2949 N N . GLN A 1 375 ? -21.015 5.573 4.343 1.00 90.81 375 GLN A N 1
ATOM 2950 C CA . GLN A 1 375 ? -22.103 6.396 3.804 1.00 90.81 375 GLN A CA 1
ATOM 2951 C C . GLN A 1 375 ? -22.788 7.217 4.900 1.00 90.81 375 GLN A C 1
ATOM 2953 O O . GLN A 1 375 ? -22.959 8.424 4.746 1.00 90.81 375 GLN A O 1
ATOM 2958 N N . GLN A 1 376 ? -23.104 6.592 6.037 1.00 87.31 376 GLN A N 1
ATOM 2959 C CA . GLN A 1 376 ? -23.700 7.288 7.180 1.00 87.31 376 GLN A CA 1
ATOM 2960 C C . GLN A 1 376 ? -22.797 8.416 7.697 1.00 87.31 376 GLN A C 1
ATOM 2962 O O . GLN A 1 376 ? -23.263 9.534 7.920 1.00 87.31 376 GLN A O 1
ATOM 2967 N N . LEU A 1 377 ? -21.494 8.147 7.839 1.00 87.69 377 LEU A N 1
ATOM 2968 C CA . LEU A 1 377 ? -20.528 9.139 8.313 1.00 87.69 377 LEU A CA 1
ATOM 2969 C C . LEU A 1 377 ? -20.366 10.321 7.339 1.00 87.69 377 LEU A C 1
ATOM 2971 O O . LEU A 1 377 ? -20.267 11.466 7.784 1.00 87.69 377 LEU A O 1
ATOM 2975 N N . GLU A 1 378 ? -20.365 10.077 6.026 1.00 84.44 378 GLU A N 1
ATOM 2976 C CA . GLU A 1 378 ? -20.302 11.144 5.014 1.00 84.44 378 GLU A CA 1
ATOM 2977 C C . GLU A 1 378 ? -21.575 11.990 4.942 1.00 84.44 378 GLU A C 1
ATOM 2979 O O . GLU A 1 378 ? -21.499 13.217 4.800 1.00 84.44 378 GLU A O 1
ATOM 2984 N N . GLU A 1 379 ? -22.749 11.371 5.056 1.00 81.88 379 GLU A N 1
ATOM 2985 C CA . GLU A 1 379 ? -24.014 12.101 5.098 1.00 81.88 379 GLU A CA 1
ATOM 2986 C C . GLU A 1 379 ? -24.075 13.042 6.302 1.00 81.88 379 GLU A C 1
ATOM 2988 O O . GLU A 1 379 ? -24.483 14.200 6.171 1.00 81.88 379 GLU A O 1
ATOM 2993 N N . ASP A 1 380 ? -23.650 12.565 7.469 1.00 72.06 380 ASP A N 1
ATOM 2994 C CA . ASP A 1 380 ? -23.657 13.350 8.700 1.00 72.06 380 ASP A CA 1
ATOM 2995 C C . ASP A 1 380 ? -22.617 14.476 8.660 1.00 72.06 380 ASP A C 1
ATOM 2997 O O . ASP A 1 380 ? -22.907 15.606 9.072 1.00 72.06 380 ASP A O 1
ATOM 3001 N N . HIS A 1 381 ? -21.452 14.229 8.052 1.00 72.06 381 HIS A N 1
ATOM 3002 C CA . HIS A 1 381 ? -20.474 15.275 7.754 1.00 72.06 381 HIS A CA 1
ATOM 3003 C C . HIS A 1 381 ? -21.050 16.355 6.816 1.00 72.06 381 HIS A C 1
ATOM 3005 O O . HIS A 1 381 ? -20.939 17.554 7.086 1.00 72.06 381 HIS A O 1
ATOM 3011 N N . SER A 1 382 ? -21.746 15.941 5.756 1.00 73.06 382 SER A N 1
ATOM 3012 C CA . SER A 1 382 ? -22.349 16.846 4.769 1.00 73.06 382 SER A CA 1
ATOM 3013 C C . SER A 1 382 ? -23.506 17.678 5.343 1.00 73.06 382 SER A C 1
ATOM 3015 O O . SER A 1 382 ? -23.669 18.850 4.990 1.00 73.06 382 SER A O 1
ATOM 3017 N N . LYS A 1 383 ? -24.316 17.110 6.249 1.00 68.44 383 LYS A N 1
ATOM 3018 C CA . LYS A 1 383 ? -25.402 17.829 6.948 1.00 68.44 383 LYS A CA 1
ATOM 3019 C C . LYS A 1 383 ? -24.858 18.935 7.859 1.00 68.44 383 LYS A C 1
ATOM 3021 O O . LYS A 1 383 ? -25.461 20.008 7.933 1.00 68.44 383 LYS A O 1
ATOM 3026 N N . LYS A 1 384 ? -23.708 18.719 8.508 1.00 60.25 384 LYS A N 1
ATOM 3027 C CA . LYS A 1 384 ? -23.049 19.728 9.355 1.00 60.25 384 LYS A CA 1
ATOM 3028 C C . LYS A 1 384 ? -22.596 20.945 8.541 1.00 60.25 384 LYS A C 1
ATOM 3030 O O . LYS A 1 384 ? -22.948 22.067 8.897 1.00 60.25 384 LYS A O 1
ATOM 3035 N N . PHE A 1 385 ? -21.937 20.715 7.402 1.00 54.00 385 PHE A N 1
ATOM 3036 C CA . PHE A 1 385 ? -21.515 21.787 6.490 1.00 54.00 385 PHE A CA 1
ATOM 3037 C C . PHE A 1 385 ? -22.699 22.610 5.960 1.00 54.00 385 PHE A C 1
ATOM 3039 O O . PHE A 1 385 ? -22.617 23.832 5.876 1.00 54.00 385 PHE A O 1
ATOM 3046 N N . LYS A 1 386 ? -23.837 21.969 5.660 1.00 51.47 386 LYS A N 1
ATOM 3047 C CA . LYS A 1 386 ? -25.059 22.684 5.247 1.00 51.47 386 LYS A CA 1
ATOM 3048 C C . LYS A 1 386 ? -25.673 23.518 6.375 1.00 51.47 386 LYS A C 1
ATOM 3050 O O . LYS A 1 386 ? -26.194 24.591 6.104 1.00 51.47 386 LYS A O 1
ATOM 3055 N N . THR A 1 387 ? -25.592 23.047 7.620 1.00 47.09 387 THR A N 1
ATOM 3056 C CA . THR A 1 387 ? -26.178 23.734 8.782 1.00 47.09 387 THR A CA 1
ATOM 3057 C C . THR A 1 387 ? -25.357 24.963 9.193 1.00 47.09 387 THR A C 1
ATOM 3059 O O . THR A 1 387 ? -25.942 25.991 9.526 1.00 47.09 387 THR A O 1
ATOM 3062 N N . GLU A 1 388 ? -24.022 24.907 9.099 1.00 40.84 388 GLU A N 1
ATOM 3063 C CA . GLU A 1 388 ? -23.140 26.065 9.341 1.00 40.84 388 GLU A CA 1
ATOM 3064 C C . GLU A 1 388 ? -23.319 27.173 8.288 1.00 40.84 388 GLU A C 1
ATOM 3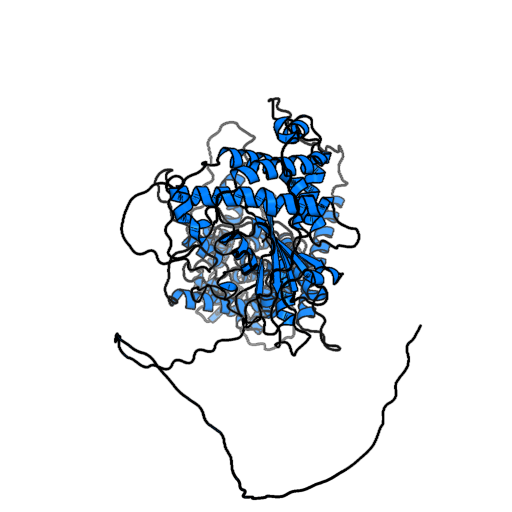066 O O . GLU A 1 388 ? -23.285 28.350 8.638 1.00 40.84 388 GLU A O 1
ATOM 3071 N N . VAL A 1 389 ? -23.613 26.823 7.030 1.00 40.19 389 VAL A N 1
ATOM 3072 C CA . VAL A 1 389 ? -23.893 27.802 5.960 1.00 40.19 389 VAL A CA 1
ATOM 3073 C C . VAL A 1 389 ? -25.255 28.496 6.139 1.00 40.19 389 VAL A C 1
ATOM 3075 O O . VAL A 1 389 ? -25.426 29.630 5.707 1.00 40.19 389 VAL A O 1
ATOM 3078 N N . THR A 1 390 ? -26.223 27.868 6.817 1.00 36.44 390 THR A N 1
ATOM 3079 C CA . THR A 1 390 ? -27.571 28.439 7.030 1.00 36.44 390 THR A CA 1
ATOM 3080 C C . THR A 1 390 ? -27.735 29.291 8.296 1.00 36.44 390 THR A C 1
ATOM 3082 O O . THR A 1 390 ? -28.807 29.856 8.496 1.00 36.44 390 THR A O 1
ATOM 3085 N N . ILE A 1 391 ? -26.722 29.391 9.167 1.00 38.34 391 ILE A N 1
ATOM 3086 C CA . ILE A 1 391 ? -26.824 30.124 10.449 1.00 38.34 391 ILE A CA 1
ATOM 3087 C C . ILE A 1 391 ? -26.302 31.575 10.358 1.00 38.34 391 ILE A C 1
ATOM 3089 O O . ILE A 1 391 ? -26.492 32.341 11.299 1.00 38.34 391 ILE A O 1
ATOM 3093 N N . ASP A 1 392 ? -25.757 32.007 9.216 1.00 30.70 392 ASP A N 1
ATOM 3094 C CA . ASP A 1 392 ? -25.212 33.367 9.050 1.00 30.70 392 ASP A CA 1
ATOM 3095 C C . ASP A 1 392 ? -25.993 34.252 8.057 1.00 30.70 392 ASP A C 1
ATOM 3097 O O . ASP A 1 392 ? -25.424 35.041 7.309 1.00 30.70 392 ASP A O 1
ATOM 3101 N N . GLU A 1 393 ? -27.328 34.170 8.062 1.00 32.72 393 GLU A N 1
ATOM 3102 C CA . GLU A 1 393 ? -28.184 35.209 7.464 1.00 32.72 393 GLU A CA 1
ATOM 3103 C C . GLU A 1 393 ? -28.787 36.084 8.563 1.00 32.72 393 GLU A C 1
ATOM 3105 O O . GLU A 1 393 ? -29.952 35.969 8.947 1.00 32.72 393 GLU A O 1
ATOM 3110 N N . GLY A 1 394 ? -27.946 36.958 9.117 1.00 30.20 394 GLY A N 1
ATOM 3111 C CA . GLY A 1 394 ? -28.349 37.807 10.229 1.00 30.20 394 GLY A CA 1
ATOM 3112 C C . GLY A 1 394 ? -27.458 39.001 10.545 1.00 30.20 394 GLY A C 1
ATOM 3113 O O . GLY A 1 394 ? -27.615 39.553 11.626 1.00 30.20 394 GLY A O 1
ATOM 3114 N N . SER A 1 395 ? -26.551 39.443 9.668 1.00 27.86 395 SER A N 1
ATOM 3115 C CA . SER A 1 395 ? -26.058 40.828 9.699 1.00 27.86 395 SER A CA 1
ATOM 3116 C C . SER A 1 395 ? -25.370 41.222 8.391 1.00 27.86 395 SER A C 1
ATOM 3118 O O . SER A 1 395 ? -24.785 40.423 7.675 1.00 27.86 395 SER A O 1
ATOM 3120 N N . THR A 1 396 ? -25.537 42.489 8.053 1.00 26.95 396 THR A N 1
ATOM 3121 C CA . THR A 1 396 ? -25.192 43.170 6.807 1.00 26.95 396 THR A CA 1
ATOM 3122 C C . THR A 1 396 ? -23.735 43.048 6.337 1.00 26.95 396 THR A C 1
ATOM 3124 O O . THR A 1 396 ? -22.819 43.237 7.130 1.00 26.95 396 THR A O 1
ATOM 3127 N N . SER A 1 397 ? -23.592 43.024 5.002 1.00 25.59 397 SER A N 1
ATOM 3128 C CA . SER A 1 397 ? -22.532 43.655 4.186 1.00 25.59 397 SER A CA 1
ATOM 3129 C C . SER A 1 397 ? -21.320 42.816 3.731 1.00 25.59 397 SER A C 1
ATOM 3131 O O . SER A 1 397 ? -20.362 42.619 4.467 1.00 25.59 397 SER A O 1
ATOM 3133 N N . ALA A 1 398 ? -21.312 42.601 2.407 1.00 25.20 398 ALA A N 1
ATOM 3134 C CA . ALA A 1 398 ? -20.174 42.506 1.482 1.00 25.20 398 ALA A CA 1
ATOM 3135 C C . ALA A 1 398 ? -19.418 41.168 1.370 1.00 25.20 398 ALA A C 1
ATOM 3137 O O . ALA A 1 398 ? -18.444 40.889 2.062 1.00 25.20 398 ALA A O 1
ATOM 3138 N N . SER A 1 399 ? -19.818 40.423 0.335 1.00 33.06 399 SER A N 1
ATOM 3139 C CA . SER A 1 399 ? -18.998 39.465 -0.406 1.00 33.06 399 SER A CA 1
ATOM 3140 C C . SER A 1 399 ? -17.619 40.049 -0.732 1.00 33.06 399 SER A C 1
ATOM 3142 O O . SER A 1 399 ? -17.510 40.971 -1.540 1.00 33.06 399 SER A O 1
ATOM 3144 N N . LEU A 1 400 ? -16.569 39.475 -0.147 1.00 27.27 400 LEU A N 1
ATOM 3145 C CA . LEU A 1 400 ? -15.188 39.654 -0.585 1.00 27.27 400 LEU A CA 1
ATOM 3146 C C . LEU A 1 400 ? -14.484 38.295 -0.593 1.00 27.27 400 LEU A C 1
ATOM 3148 O O . LEU A 1 400 ? -13.756 37.921 0.322 1.00 27.27 400 LEU A O 1
ATOM 3152 N N . THR A 1 401 ? -14.676 37.572 -1.692 1.00 29.27 401 THR A N 1
ATOM 3153 C CA . THR A 1 401 ? -13.670 36.661 -2.235 1.00 29.27 401 THR A CA 1
ATOM 3154 C C . THR A 1 401 ? -12.424 37.478 -2.575 1.00 29.27 401 THR A C 1
ATOM 3156 O O . THR A 1 401 ? -12.329 38.053 -3.657 1.00 29.27 401 THR A O 1
ATOM 3159 N N . HIS A 1 402 ? -11.471 37.565 -1.648 1.00 24.89 402 HIS A N 1
ATOM 3160 C CA . HIS A 1 402 ? -10.136 38.070 -1.950 1.00 24.89 402 HIS A CA 1
ATOM 3161 C C . HIS A 1 402 ? -9.159 36.903 -2.063 1.00 24.89 402 HIS A C 1
ATOM 3163 O O . HIS A 1 402 ? -8.535 36.471 -1.095 1.00 24.89 402 HIS A O 1
ATOM 3169 N N . SER A 1 403 ? -9.019 36.425 -3.299 1.00 28.70 403 SER A N 1
ATOM 3170 C CA . SER A 1 403 ? -7.782 35.839 -3.799 1.00 28.70 403 SER A CA 1
ATOM 3171 C C . SER A 1 403 ? -6.635 36.805 -3.502 1.00 28.70 403 SER A C 1
ATOM 3173 O O . SER A 1 403 ? -6.620 37.935 -3.994 1.00 28.70 403 SER A O 1
ATOM 3175 N N . LEU A 1 404 ? -5.672 36.378 -2.689 1.00 24.83 404 LEU A N 1
ATOM 3176 C CA . LEU A 1 404 ? -4.422 37.105 -2.511 1.00 24.83 404 LEU A CA 1
ATOM 3177 C C . LEU A 1 404 ? -3.418 36.603 -3.548 1.00 24.83 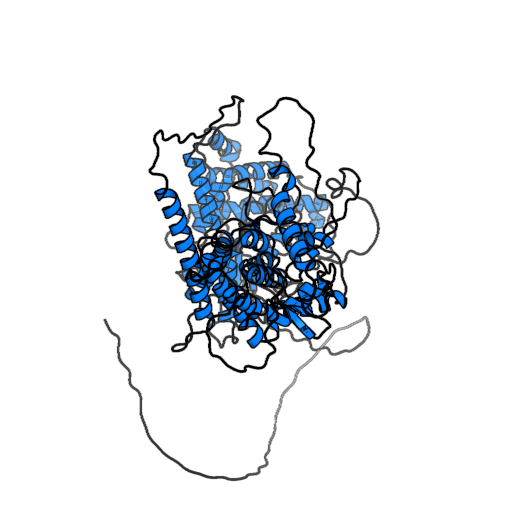404 LEU A C 1
ATOM 3179 O O . LEU A 1 404 ? -2.606 35.722 -3.287 1.00 24.83 404 LEU A O 1
ATOM 3183 N N . TYR A 1 405 ? -3.493 37.202 -4.736 1.00 26.80 405 TYR A N 1
ATOM 3184 C CA . TYR A 1 405 ? -2.349 37.324 -5.629 1.00 26.80 405 TYR A CA 1
ATOM 3185 C C . TYR A 1 405 ? -1.425 38.405 -5.062 1.00 26.80 405 TYR A C 1
ATOM 3187 O O . TYR A 1 405 ? -1.709 39.597 -5.159 1.00 26.80 405 TYR A O 1
ATOM 3195 N N . THR A 1 406 ? -0.303 38.005 -4.473 1.00 26.73 406 THR A N 1
ATOM 3196 C CA . THR A 1 406 ? 0.845 38.900 -4.309 1.00 26.73 406 THR A CA 1
ATOM 3197 C C . THR A 1 406 ? 1.672 38.855 -5.587 1.00 26.73 406 THR A C 1
ATOM 3199 O O . THR A 1 406 ? 2.473 37.944 -5.787 1.00 26.73 406 THR A O 1
ATOM 3202 N N . ALA A 1 407 ? 1.469 39.844 -6.458 1.00 32.53 407 ALA A N 1
ATOM 3203 C CA . ALA A 1 407 ? 2.393 40.148 -7.539 1.00 32.53 407 ALA A CA 1
ATOM 3204 C C . ALA A 1 407 ? 3.671 40.744 -6.932 1.00 32.53 407 ALA A C 1
ATOM 3206 O O . ALA A 1 407 ? 3.682 41.894 -6.496 1.00 32.53 407 ALA A O 1
ATOM 3207 N N . SER A 1 408 ? 4.744 39.955 -6.907 1.00 29.41 408 SER A N 1
ATOM 3208 C CA . SER A 1 408 ? 6.099 40.471 -6.746 1.00 29.41 408 SER A CA 1
ATOM 3209 C C . SER A 1 408 ? 6.832 40.248 -8.060 1.00 29.41 408 SER A C 1
ATOM 3211 O O . SER A 1 408 ? 7.075 39.119 -8.473 1.00 29.41 408 SER A O 1
ATOM 3213 N N . SER A 1 409 ? 7.127 41.356 -8.734 1.00 38.94 409 SER A N 1
ATOM 3214 C CA . SER A 1 409 ? 7.957 41.425 -9.930 1.00 38.94 409 SER A CA 1
ATOM 3215 C C . SER A 1 409 ? 9.384 40.979 -9.600 1.00 38.94 409 SER A C 1
ATOM 3217 O O . SER A 1 409 ? 10.202 41.773 -9.139 1.00 38.94 409 SER A O 1
ATOM 3219 N N . SER A 1 410 ? 9.696 39.726 -9.899 1.00 33.38 410 SER A N 1
ATOM 3220 C CA . SER A 1 410 ? 11.036 39.294 -10.284 1.00 33.38 410 SER A CA 1
ATOM 3221 C C . SER A 1 410 ? 10.889 38.335 -11.462 1.00 33.38 410 SER A C 1
ATOM 3223 O O . SER A 1 410 ? 9.995 37.492 -11.482 1.00 33.38 410 SER A O 1
ATOM 3225 N N . ALA A 1 411 ? 11.706 38.536 -12.495 1.00 42.28 411 ALA A N 1
ATOM 3226 C CA . ALA A 1 411 ? 11.673 37.760 -13.727 1.00 42.28 411 ALA A CA 1
ATOM 3227 C C . ALA A 1 411 ? 11.883 36.266 -13.420 1.00 42.28 411 ALA A C 1
ATOM 3229 O O . ALA A 1 411 ? 12.997 35.837 -13.126 1.00 42.28 411 ALA A O 1
ATOM 3230 N N . GLY A 1 412 ? 10.788 35.505 -13.436 1.00 32.62 412 GLY A N 1
ATOM 3231 C CA . GLY A 1 412 ? 10.764 34.050 -13.321 1.00 32.62 412 GLY A CA 1
ATOM 3232 C C . GLY A 1 412 ? 10.610 33.375 -14.691 1.00 32.62 412 GLY A C 1
ATOM 3233 O O . GLY A 1 412 ? 10.285 34.054 -15.669 1.00 32.62 412 GLY A O 1
ATOM 3234 N N . PRO A 1 413 ? 10.848 32.053 -14.777 1.00 41.19 413 PRO A N 1
ATOM 3235 C CA . PRO A 1 413 ? 10.844 31.313 -16.034 1.00 41.19 413 PRO A CA 1
ATOM 3236 C C . PRO A 1 413 ? 9.440 31.254 -16.674 1.00 41.19 413 PRO A C 1
ATOM 3238 O O . PRO A 1 413 ? 8.437 31.493 -15.994 1.00 41.19 413 PRO A O 1
ATOM 3241 N N . PRO A 1 414 ? 9.356 30.965 -17.985 1.00 46.50 414 PRO A N 1
ATOM 3242 C CA . PRO A 1 414 ? 8.161 31.176 -18.800 1.00 46.50 414 PRO A CA 1
ATOM 3243 C C . PRO A 1 414 ? 6.954 30.375 -18.298 1.00 46.50 414 PRO A C 1
ATOM 3245 O O . PRO A 1 414 ? 7.022 29.181 -18.005 1.00 46.50 414 PRO A O 1
ATOM 3248 N N . THR A 1 415 ? 5.825 31.070 -18.189 1.00 47.94 415 THR A N 1
ATOM 3249 C CA . THR A 1 415 ? 4.576 30.588 -17.595 1.00 47.94 415 THR A CA 1
ATOM 3250 C C . THR A 1 415 ? 3.853 29.656 -18.573 1.00 47.94 415 THR A C 1
ATOM 3252 O O . THR A 1 415 ? 3.435 30.072 -19.651 1.00 47.94 415 THR A O 1
ATOM 3255 N N . ILE A 1 416 ? 3.713 28.378 -18.210 1.00 58.88 416 ILE A N 1
ATOM 3256 C CA . ILE A 1 416 ? 2.876 27.405 -18.934 1.00 58.88 416 ILE A CA 1
ATOM 3257 C C . ILE A 1 416 ? 1.409 27.884 -18.866 1.00 58.88 416 ILE A C 1
ATOM 3259 O O . ILE A 1 416 ? 0.976 28.194 -17.754 1.00 58.88 416 ILE A O 1
ATOM 3263 N N . PRO A 1 417 ? 0.646 27.928 -19.982 1.00 67.44 417 PRO A N 1
ATOM 3264 C CA . PRO A 1 417 ? -0.769 28.311 -19.968 1.00 67.44 417 PRO A CA 1
ATOM 3265 C C . PRO A 1 417 ? -1.586 27.460 -18.986 1.00 67.44 417 PRO A C 1
ATOM 3267 O O . PRO A 1 417 ? -1.389 26.243 -18.927 1.00 67.44 417 PRO A O 1
ATOM 3270 N N . ASP A 1 418 ? -2.509 28.083 -18.248 1.00 71.19 418 ASP A N 1
ATOM 3271 C CA . ASP A 1 418 ? -3.258 27.431 -17.161 1.00 71.19 418 ASP A CA 1
ATOM 3272 C C . ASP A 1 418 ? -4.025 26.174 -17.623 1.00 71.19 418 ASP A C 1
ATOM 3274 O O . ASP A 1 418 ? -3.986 25.153 -16.940 1.00 71.19 418 ASP A O 1
ATOM 3278 N N . ASP A 1 419 ? -4.580 26.188 -18.839 1.00 78.31 419 ASP A N 1
ATOM 3279 C CA . ASP A 1 419 ? -5.279 25.050 -19.468 1.00 78.31 419 ASP A CA 1
ATOM 3280 C C . ASP A 1 419 ? -4.367 23.818 -19.674 1.00 78.31 419 ASP A C 1
ATOM 3282 O O . ASP A 1 419 ? -4.717 22.679 -19.360 1.00 78.31 419 ASP A O 1
ATOM 3286 N N . LYS A 1 420 ? -3.111 24.030 -20.098 1.00 82.31 420 LYS A N 1
ATOM 3287 C CA . LYS A 1 420 ? -2.136 22.934 -20.249 1.00 82.31 420 LYS A CA 1
ATOM 3288 C C . LYS A 1 420 ? -1.737 22.353 -18.892 1.00 82.31 420 LYS A C 1
ATOM 3290 O O . LYS A 1 420 ? -1.535 21.146 -18.774 1.00 82.31 420 LYS A O 1
ATOM 3295 N N . ARG A 1 421 ? -1.618 23.196 -17.861 1.00 84.38 421 ARG A N 1
ATOM 3296 C CA . ARG A 1 421 ? -1.311 22.750 -16.494 1.00 84.38 421 ARG A CA 1
ATOM 3297 C C . ARG A 1 421 ? -2.440 21.886 -15.935 1.00 84.38 421 ARG A C 1
ATOM 3299 O O . ARG A 1 421 ? -2.153 20.840 -15.357 1.00 84.38 421 ARG A O 1
ATOM 3306 N N . GLU A 1 422 ? -3.687 22.302 -16.134 1.00 88.12 422 GLU A N 1
ATOM 3307 C CA . GLU A 1 422 ? -4.873 21.556 -15.712 1.00 88.12 422 GLU A CA 1
ATOM 3308 C C . GLU A 1 422 ? -4.965 20.203 -16.425 1.00 88.12 422 GLU A C 1
ATOM 3310 O O . GLU A 1 422 ? -5.106 19.173 -15.767 1.00 88.12 422 GLU A O 1
ATOM 3315 N N . LYS A 1 423 ? -4.742 20.168 -17.745 1.00 89.44 423 LYS A N 1
ATOM 3316 C CA . LYS A 1 423 ? -4.706 18.916 -18.516 1.00 89.44 423 LYS A CA 1
ATOM 3317 C C . LYS A 1 423 ? -3.648 17.934 -17.999 1.00 89.44 423 LYS A C 1
ATOM 3319 O O . LYS A 1 423 ? -3.929 16.748 -17.830 1.00 89.44 423 LYS A O 1
ATOM 3324 N N . LEU A 1 424 ? -2.437 18.416 -17.709 1.00 91.19 424 LEU A N 1
ATOM 3325 C CA . LEU A 1 424 ? -1.362 17.583 -17.155 1.00 91.19 424 LEU A CA 1
ATOM 3326 C C . LEU A 1 424 ? -1.666 17.111 -15.726 1.00 91.19 424 LEU A C 1
ATOM 3328 O O . LEU A 1 424 ? -1.296 15.997 -15.356 1.00 91.19 424 LEU A O 1
ATOM 3332 N N . ALA A 1 425 ? -2.332 17.936 -14.913 1.00 92.62 425 ALA A N 1
ATOM 3333 C CA . ALA A 1 425 ? -2.791 17.538 -13.585 1.00 92.62 425 ALA A CA 1
ATOM 3334 C C . ALA A 1 425 ? -3.862 16.439 -13.673 1.00 92.62 425 ALA A C 1
ATOM 3336 O O . ALA A 1 425 ? -3.742 15.423 -12.990 1.00 92.62 425 ALA A O 1
ATOM 3337 N N . ALA A 1 426 ? -4.832 16.584 -14.581 1.00 93.62 426 ALA A N 1
ATOM 3338 C CA . ALA A 1 426 ? -5.846 15.569 -14.852 1.00 93.62 426 ALA A CA 1
ATOM 3339 C C . ALA A 1 426 ? -5.227 14.256 -15.358 1.00 93.62 426 ALA A C 1
ATOM 3341 O O . ALA A 1 426 ? -5.640 13.176 -14.942 1.00 93.62 426 ALA A O 1
ATOM 3342 N N . ALA A 1 427 ? -4.194 14.325 -16.205 1.00 93.94 427 ALA A N 1
ATOM 3343 C CA . ALA A 1 427 ? -3.477 13.139 -16.667 1.00 93.94 427 ALA A CA 1
ATOM 3344 C C . ALA A 1 427 ? -2.761 12.402 -15.519 1.00 93.94 427 ALA A C 1
ATOM 3346 O O . ALA A 1 427 ? -2.862 11.178 -15.426 1.00 93.94 427 ALA A O 1
ATOM 3347 N N . ARG A 1 428 ? -2.092 13.132 -14.612 1.00 94.81 428 ARG A N 1
ATOM 3348 C CA . ARG A 1 428 ? -1.474 12.554 -13.401 1.00 94.81 428 ARG A CA 1
ATOM 3349 C C . ARG A 1 428 ? -2.506 11.918 -12.477 1.00 94.81 428 ARG A C 1
ATOM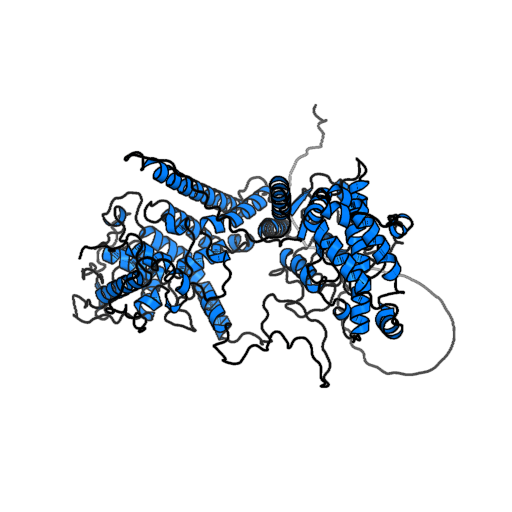 3351 O O . ARG A 1 428 ? -2.304 10.795 -12.022 1.00 94.81 428 ARG A O 1
ATOM 3358 N N . GLN A 1 429 ? -3.614 12.613 -12.237 1.00 94.56 429 GLN A N 1
ATOM 3359 C CA . GLN A 1 429 ? -4.709 12.093 -11.426 1.00 94.56 429 GLN A CA 1
ATOM 3360 C C . GLN A 1 429 ? -5.276 10.804 -12.032 1.00 94.56 429 GLN A C 1
ATOM 3362 O O . GLN A 1 429 ? -5.410 9.806 -11.330 1.00 94.56 429 GLN A O 1
ATOM 3367 N N . TRP A 1 430 ? -5.508 10.784 -13.348 1.00 96.19 430 TRP A N 1
ATOM 3368 C CA . TRP A 1 430 ? -5.987 9.592 -14.040 1.00 96.19 430 TRP A CA 1
ATOM 3369 C C . TRP A 1 430 ? -5.028 8.409 -13.875 1.00 96.19 430 TRP A C 1
ATOM 3371 O O . TRP A 1 430 ? -5.482 7.303 -13.589 1.00 96.19 430 TRP A O 1
ATOM 3381 N N . LEU A 1 431 ? -3.713 8.622 -14.017 1.00 96.12 431 LEU A N 1
ATOM 3382 C CA . LEU A 1 431 ? -2.717 7.561 -13.817 1.00 96.12 431 LEU A CA 1
ATOM 3383 C C . LEU A 1 431 ? -2.787 6.998 -12.392 1.00 96.12 431 LEU A C 1
ATOM 3385 O O . LEU A 1 431 ? -2.793 5.780 -12.225 1.00 96.12 431 LEU A O 1
ATOM 3389 N N . SER A 1 432 ? -2.918 7.864 -11.384 1.00 93.06 432 SER A N 1
ATOM 3390 C CA . SER A 1 432 ? -3.055 7.445 -9.985 1.00 93.06 432 SER A CA 1
ATOM 3391 C C . SER A 1 432 ? -4.358 6.665 -9.730 1.00 93.06 432 SER A C 1
ATOM 3393 O O . SER A 1 432 ? -4.366 5.663 -9.020 1.00 93.06 432 SER A O 1
ATOM 3395 N N . GLU A 1 433 ? -5.469 7.039 -10.363 1.00 91.81 433 GLU A N 1
ATOM 3396 C CA . GLU A 1 433 ? -6.769 6.372 -10.174 1.00 91.81 433 GLU A CA 1
ATOM 3397 C C . GLU A 1 433 ? -6.909 5.043 -10.953 1.00 91.81 433 GLU A C 1
ATOM 3399 O O . GLU A 1 433 ? -7.703 4.167 -10.577 1.00 91.81 433 GLU A O 1
ATOM 3404 N N . ASN A 1 434 ? -6.127 4.867 -12.027 1.00 94.88 434 ASN A N 1
ATOM 3405 C CA . ASN A 1 434 ? -6.218 3.743 -12.974 1.00 94.88 434 ASN A CA 1
ATOM 3406 C C . ASN A 1 434 ? -5.034 2.762 -12.883 1.00 94.88 434 ASN A C 1
ATOM 3408 O O . ASN A 1 434 ? -4.700 2.064 -13.852 1.00 94.88 434 ASN A O 1
ATOM 3412 N N . LYS A 1 435 ? -4.425 2.665 -11.695 1.00 96.44 435 LYS A N 1
ATOM 3413 C CA . LYS A 1 435 ? -3.371 1.687 -11.389 1.00 96.44 435 LYS A CA 1
ATOM 3414 C C . LYS A 1 435 ? -3.854 0.246 -11.537 1.00 96.44 435 LYS A C 1
ATOM 3416 O O . LYS A 1 435 ? -3.200 -0.531 -12.216 1.00 96.44 435 LYS A O 1
ATOM 3421 N N . LEU A 1 436 ? -5.035 -0.096 -11.020 1.00 95.06 436 LEU A N 1
ATOM 3422 C CA . LEU A 1 436 ? -5.641 -1.429 -11.150 1.00 95.06 436 LEU A CA 1
ATOM 3423 C C . LEU A 1 436 ? -6.950 -1.373 -11.950 1.00 95.06 436 LEU A C 1
ATOM 3425 O O . LEU A 1 436 ? -7.854 -0.622 -11.576 1.00 95.06 436 LEU A O 1
ATOM 3429 N N . GLN A 1 437 ? -7.080 -2.203 -12.991 1.00 92.00 437 GLN A N 1
ATOM 3430 C CA . GLN A 1 437 ? -8.278 -2.264 -13.839 1.00 92.00 437 GLN A CA 1
ATOM 3431 C C . GLN A 1 437 ? -8.552 -3.689 -14.354 1.00 92.00 437 GLN A C 1
ATOM 3433 O O . GLN A 1 437 ? -7.622 -4.411 -14.704 1.00 92.00 437 GLN A O 1
ATOM 3438 N N . GLY A 1 438 ? -9.829 -4.081 -14.399 1.00 89.12 438 GLY A N 1
ATOM 3439 C CA . GLY A 1 438 ? -10.264 -5.341 -15.010 1.00 89.12 438 GLY A CA 1
ATOM 3440 C C . GLY A 1 438 ? -10.408 -5.209 -16.528 1.00 89.12 438 GLY A C 1
ATOM 3441 O O . GLY A 1 438 ? -10.825 -4.157 -17.014 1.00 89.12 438 GLY A O 1
ATOM 3442 N N . MET A 1 439 ? -10.059 -6.260 -17.264 1.00 86.06 439 MET A N 1
ATOM 3443 C CA . MET A 1 439 ? -10.176 -6.350 -18.720 1.00 86.06 439 MET A CA 1
ATOM 3444 C C . MET A 1 439 ? -11.453 -7.107 -19.099 1.00 86.06 439 MET A C 1
ATOM 3446 O O . MET A 1 439 ? -11.767 -8.139 -18.509 1.00 86.06 439 MET A O 1
ATOM 3450 N N . GLU A 1 440 ? -12.199 -6.568 -20.066 1.00 72.38 440 GLU A N 1
ATOM 3451 C CA . GLU A 1 440 ? -13.495 -7.116 -20.508 1.00 72.38 440 GLU A CA 1
ATOM 3452 C C . GLU A 1 440 ? -13.380 -8.052 -21.720 1.00 72.38 440 GLU A C 1
ATOM 3454 O O . GLU A 1 440 ? -14.257 -8.878 -21.948 1.00 72.38 440 GLU A O 1
ATOM 3459 N N . SER A 1 441 ? -12.311 -7.914 -22.505 1.00 69.69 441 SER A N 1
ATOM 3460 C CA . SER A 1 441 ? -12.042 -8.735 -23.688 1.00 69.69 441 SER A CA 1
ATOM 3461 C C . SER A 1 441 ? -11.004 -9.793 -23.348 1.00 69.69 441 SER A C 1
ATOM 3463 O O . SER A 1 441 ? -10.019 -9.459 -22.708 1.00 69.69 441 SER A O 1
ATOM 3465 N N . GLU A 1 442 ? -11.153 -11.022 -23.840 1.00 70.06 442 GLU A N 1
ATOM 3466 C CA . GLU A 1 442 ? -10.114 -12.063 -23.758 1.00 70.06 442 GLU A CA 1
ATOM 3467 C C . GLU A 1 442 ? -8.999 -11.871 -24.803 1.00 70.06 442 GLU A C 1
ATOM 3469 O O . GLU A 1 442 ? -8.013 -12.599 -24.809 1.00 70.06 442 GLU A O 1
ATOM 3474 N N . SER A 1 443 ? -9.105 -10.871 -25.687 1.00 73.19 443 SER A N 1
ATOM 3475 C CA . SER A 1 443 ? -8.147 -10.650 -26.783 1.00 73.19 443 SER A CA 1
ATOM 3476 C C . SER A 1 443 ? -6.700 -10.441 -26.330 1.00 73.19 443 SER A C 1
ATOM 3478 O O . SER A 1 443 ? -5.793 -10.673 -27.111 1.00 73.19 443 SER A O 1
ATOM 3480 N N . TRP A 1 444 ? -6.460 -10.004 -25.092 1.00 77.44 444 TRP A N 1
ATOM 3481 C CA . TRP A 1 444 ? -5.103 -9.844 -24.554 1.00 77.44 444 TRP A CA 1
ATOM 3482 C C . TRP A 1 444 ? -4.441 -11.188 -24.197 1.00 77.44 444 TRP A C 1
ATOM 3484 O O . TRP A 1 444 ? -3.217 -11.237 -24.062 1.00 77.44 444 TRP A O 1
ATOM 3494 N N . LEU A 1 445 ? -5.225 -12.268 -24.047 1.00 77.12 445 LEU A N 1
ATOM 3495 C CA . LEU A 1 445 ? -4.714 -13.610 -23.757 1.00 77.12 445 LEU A CA 1
ATOM 3496 C C . LEU A 1 445 ? -3.917 -14.190 -24.927 1.00 77.12 445 LEU A C 1
ATOM 3498 O O . LEU A 1 445 ? -3.037 -15.011 -24.687 1.00 77.12 445 LEU A O 1
ATOM 3502 N N . SER A 1 446 ? -4.165 -13.748 -26.169 1.00 75.31 446 SER A N 1
ATOM 3503 C CA . SER A 1 446 ? -3.381 -14.195 -27.334 1.00 75.31 446 SER A CA 1
ATOM 3504 C C . SER A 1 446 ? -1.894 -13.899 -27.174 1.00 75.31 446 SER A C 1
ATOM 3506 O O . SER A 1 446 ? -1.047 -14.655 -27.642 1.00 75.31 446 SER A O 1
ATOM 3508 N N . ASP A 1 447 ? -1.591 -12.804 -26.480 1.00 79.56 447 ASP A N 1
ATOM 3509 C CA . ASP A 1 447 ? -0.238 -12.317 -26.279 1.00 79.56 447 ASP A CA 1
ATOM 3510 C C . ASP A 1 447 ? 0.303 -12.696 -24.904 1.00 79.56 447 ASP A C 1
ATOM 3512 O O . ASP A 1 447 ? 1.396 -12.256 -24.560 1.00 79.56 447 ASP A O 1
ATOM 3516 N N . TYR A 1 448 ? -0.414 -13.486 -24.105 1.00 85.75 448 TYR A N 1
ATOM 3517 C CA . TYR A 1 448 ? 0.005 -13.906 -22.771 1.00 85.75 448 TYR A CA 1
ATOM 3518 C C . TYR A 1 448 ? 0.940 -15.124 -22.848 1.00 85.75 448 TYR A C 1
ATOM 3520 O O . TYR A 1 448 ? 0.629 -16.108 -23.512 1.00 85.75 448 TYR A O 1
ATOM 3528 N N . LYS A 1 449 ? 2.121 -15.067 -22.213 1.00 85.62 449 LYS A N 1
ATOM 3529 C CA . LYS A 1 449 ? 3.159 -16.120 -22.364 1.00 85.62 449 LYS A CA 1
ATOM 3530 C C . LYS A 1 449 ? 3.024 -17.287 -21.410 1.00 85.62 449 LYS A C 1
ATOM 3532 O O . LYS A 1 449 ? 3.615 -18.331 -21.664 1.00 85.62 449 LYS A O 1
ATOM 3537 N N . ILE A 1 450 ? 2.305 -17.109 -20.311 1.00 86.38 450 ILE A N 1
ATOM 3538 C CA . ILE A 1 450 ? 2.153 -18.171 -19.324 1.00 86.38 450 ILE A CA 1
ATOM 3539 C C . ILE A 1 450 ? 0.975 -19.040 -19.755 1.00 86.38 450 ILE A C 1
ATOM 3541 O O . ILE A 1 450 ? -0.148 -18.551 -19.870 1.00 86.38 450 ILE A O 1
ATOM 3545 N N . ALA A 1 451 ? 1.230 -20.329 -19.985 1.00 81.62 451 ALA A N 1
ATOM 3546 C CA . ALA A 1 451 ? 0.176 -21.287 -20.283 1.00 81.62 451 ALA A CA 1
ATOM 3547 C C . ALA A 1 451 ? -0.828 -21.328 -19.122 1.00 81.62 451 ALA A C 1
ATOM 3549 O O . ALA A 1 451 ? -0.467 -21.589 -17.972 1.00 81.62 451 ALA A O 1
ATOM 3550 N N . LEU A 1 452 ? -2.093 -21.036 -19.424 1.00 81.12 452 LEU A N 1
ATOM 3551 C CA . LEU A 1 452 ? -3.155 -21.024 -18.430 1.00 81.12 452 LEU A CA 1
ATOM 3552 C C . LEU A 1 452 ? -3.779 -22.422 -18.336 1.00 81.12 452 LEU A C 1
ATOM 3554 O O . LEU A 1 452 ? -4.348 -22.886 -19.325 1.00 81.12 452 LEU A O 1
ATOM 3558 N N . PRO A 1 453 ? -3.734 -23.085 -17.167 1.00 77.88 453 PRO A N 1
ATOM 3559 C CA . PRO A 1 453 ? -4.349 -24.395 -17.012 1.00 77.88 453 PRO A CA 1
ATOM 3560 C C . PRO A 1 453 ? -5.869 -24.297 -17.192 1.00 77.88 453 PRO A C 1
ATOM 3562 O O . PRO A 1 453 ? -6.501 -23.294 -16.820 1.00 77.88 453 PRO A O 1
ATOM 3565 N N . VAL A 1 454 ? -6.448 -25.348 -17.773 1.00 68.38 454 VAL A N 1
ATOM 3566 C CA . VAL A 1 454 ? -7.888 -25.470 -18.012 1.00 68.38 454 VAL A CA 1
ATOM 3567 C C . VAL A 1 454 ? -8.541 -26.032 -16.752 1.00 68.38 454 VAL A C 1
ATOM 3569 O O . VAL A 1 454 ? -8.406 -27.210 -16.463 1.00 68.38 454 VAL A O 1
ATOM 3572 N N . SER A 1 455 ? -9.226 -25.160 -16.005 1.00 61.44 455 SER A N 1
ATOM 3573 C CA . SER A 1 455 ? -10.183 -25.449 -14.921 1.00 61.44 455 SER A CA 1
ATOM 3574 C C . SER A 1 455 ? -10.076 -26.835 -14.250 1.00 61.44 455 SER A C 1
ATOM 3576 O O . SER A 1 455 ? -10.950 -27.684 -14.434 1.00 61.44 455 SER A O 1
ATOM 3578 N N . GLU A 1 456 ? -9.066 -27.030 -13.402 1.00 62.84 456 GLU A N 1
ATOM 3579 C CA . GLU A 1 456 ? -8.993 -28.168 -12.474 1.00 62.84 456 GLU A CA 1
ATOM 3580 C C . GLU A 1 456 ? -9.583 -27.810 -11.095 1.00 62.84 456 GLU A C 1
ATOM 3582 O O . GLU A 1 456 ? -10.009 -26.677 -10.841 1.00 62.84 456 GLU A O 1
ATOM 3587 N N . ALA A 1 457 ? -9.596 -28.778 -10.173 1.00 63.56 457 ALA A N 1
ATOM 3588 C CA . ALA A 1 457 ? -9.962 -28.544 -8.781 1.00 63.56 457 ALA A CA 1
ATOM 3589 C C . ALA A 1 457 ? -8.986 -27.547 -8.126 1.00 63.56 457 ALA A C 1
ATOM 3591 O O . ALA A 1 457 ? -7.824 -27.849 -7.880 1.00 63.56 457 ALA A O 1
ATOM 3592 N N . THR A 1 458 ? -9.463 -26.339 -7.829 1.00 74.81 458 THR A N 1
ATOM 3593 C CA . THR A 1 458 ? -8.652 -25.300 -7.177 1.00 74.81 458 THR A CA 1
ATOM 3594 C C . THR A 1 458 ? -8.568 -25.510 -5.669 1.00 74.81 458 THR A C 1
ATOM 3596 O O . THR A 1 458 ? -9.562 -25.898 -5.048 1.00 74.81 458 THR A O 1
ATOM 3599 N N . ALA A 1 459 ? -7.442 -25.132 -5.057 1.00 77.94 459 ALA A N 1
ATOM 3600 C CA . ALA A 1 459 ? -7.285 -25.165 -3.605 1.00 77.94 459 ALA A CA 1
ATOM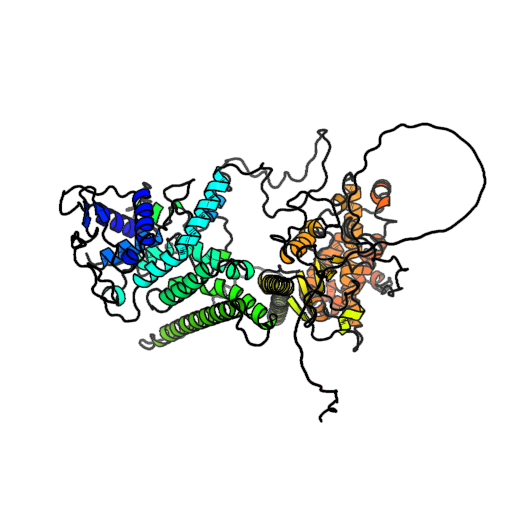 3601 C C . ALA A 1 459 ? -8.394 -24.385 -2.865 1.00 77.94 459 ALA A C 1
ATOM 3603 O O . ALA A 1 459 ? -8.834 -23.306 -3.287 1.00 77.94 459 ALA A O 1
ATOM 3604 N N . HIS A 1 460 ? -8.841 -24.919 -1.723 1.00 78.06 460 HIS A N 1
ATOM 3605 C CA . HIS A 1 460 ? -9.859 -24.271 -0.898 1.00 78.06 460 HIS A CA 1
ATOM 3606 C C . HIS A 1 460 ? -9.384 -22.883 -0.445 1.00 78.06 460 HIS A C 1
ATOM 3608 O O . HIS A 1 460 ? -8.288 -22.723 0.083 1.00 78.06 460 HIS A O 1
ATOM 3614 N N . GLY A 1 461 ? -10.216 -21.859 -0.642 1.00 82.06 461 GLY A N 1
ATOM 3615 C CA . GLY A 1 461 ? -9.880 -20.484 -0.265 1.00 82.06 461 GLY A CA 1
ATOM 3616 C C . GLY A 1 461 ? -9.007 -19.718 -1.269 1.00 82.06 461 GLY A C 1
ATOM 3617 O O . GLY A 1 461 ? -8.875 -18.506 -1.102 1.00 82.06 461 GLY A O 1
ATOM 3618 N N . ARG A 1 462 ? -8.509 -20.342 -2.350 1.00 87.81 462 ARG A N 1
ATOM 3619 C CA . ARG A 1 462 ? -7.716 -19.664 -3.399 1.00 87.81 462 ARG A CA 1
ATOM 3620 C C . ARG A 1 462 ? -8.421 -18.443 -3.978 1.00 87.81 462 ARG A C 1
ATOM 3622 O O . ARG A 1 462 ? -7.870 -17.349 -3.980 1.00 87.81 462 ARG A O 1
ATOM 3629 N N . MET A 1 463 ? -9.668 -18.611 -4.427 1.00 86.75 463 MET A N 1
ATOM 3630 C CA . MET A 1 463 ? -10.448 -17.509 -5.005 1.00 86.75 463 MET A CA 1
ATOM 3631 C C . MET A 1 463 ? -10.638 -16.369 -4.000 1.00 86.75 463 MET A C 1
ATOM 3633 O O . MET A 1 463 ? -10.504 -15.199 -4.345 1.00 86.75 463 MET A O 1
ATOM 3637 N N . LYS A 1 464 ? -10.884 -16.706 -2.727 1.00 85.88 464 LYS A N 1
ATOM 3638 C CA . LYS A 1 464 ? -10.961 -15.709 -1.657 1.00 85.88 464 LYS A CA 1
ATOM 3639 C C . LYS A 1 464 ? -9.638 -14.950 -1.539 1.00 85.88 464 LYS A C 1
ATOM 3641 O O . LYS A 1 464 ? -9.680 -13.727 -1.500 1.00 85.88 464 LYS A O 1
ATOM 3646 N N . LYS A 1 465 ? -8.492 -15.639 -1.528 1.00 88.50 465 LYS A N 1
ATOM 3647 C CA . LYS A 1 465 ? -7.168 -15.005 -1.462 1.00 88.50 465 LYS A CA 1
ATOM 3648 C C . LYS A 1 465 ? -6.924 -14.068 -2.649 1.00 88.50 465 LYS A C 1
ATOM 3650 O O . LYS A 1 465 ? -6.593 -12.915 -2.415 1.00 88.50 465 LYS A O 1
ATOM 3655 N N . LEU A 1 466 ? -7.186 -14.503 -3.884 1.00 92.19 466 LEU A N 1
ATOM 3656 C CA . LEU A 1 466 ? -7.045 -13.666 -5.089 1.00 92.19 466 LEU A CA 1
ATOM 3657 C C . LEU A 1 466 ? -7.891 -12.388 -5.021 1.00 92.19 466 LEU A C 1
ATOM 3659 O O . LEU A 1 466 ? -7.408 -11.301 -5.332 1.00 92.19 466 LEU A O 1
ATOM 3663 N N . VAL A 1 467 ? -9.140 -12.501 -4.563 1.00 91.31 467 VAL A N 1
ATOM 3664 C CA . VAL A 1 467 ? -10.006 -11.333 -4.364 1.00 91.31 467 VAL A CA 1
ATOM 3665 C C . VAL A 1 467 ? -9.433 -10.384 -3.306 1.00 91.31 467 VAL A C 1
ATOM 3667 O O . VAL A 1 467 ? -9.469 -9.171 -3.505 1.00 91.31 467 VAL A O 1
ATOM 3670 N N . MET A 1 468 ? -8.890 -10.910 -2.201 1.00 89.31 468 MET A N 1
ATOM 3671 C CA . MET A 1 468 ? -8.261 -10.080 -1.167 1.00 89.31 468 MET A CA 1
ATOM 3672 C C . MET A 1 468 ? -7.007 -9.370 -1.701 1.00 89.31 468 MET A C 1
ATOM 3674 O O . MET A 1 468 ? -6.884 -8.162 -1.506 1.00 89.31 468 MET A O 1
ATOM 3678 N N . GLU A 1 469 ? -6.137 -10.067 -2.438 1.00 92.44 469 GLU A N 1
ATOM 3679 C CA . GLU A 1 469 ? -4.954 -9.482 -3.091 1.00 92.44 469 GLU A CA 1
ATOM 3680 C C . GLU A 1 469 ? -5.348 -8.339 -4.042 1.00 92.44 469 GLU A C 1
ATOM 3682 O O . GLU A 1 469 ? -4.869 -7.216 -3.902 1.00 92.44 469 GLU A O 1
ATOM 3687 N N . LEU A 1 470 ? -6.298 -8.572 -4.957 1.00 93.38 470 LEU A N 1
ATOM 3688 C CA . LEU A 1 470 ? -6.784 -7.541 -5.883 1.00 93.38 470 LEU A CA 1
ATOM 3689 C C . LEU A 1 470 ? -7.453 -6.365 -5.159 1.00 93.38 470 LEU A C 1
ATOM 3691 O O . LEU A 1 470 ? -7.327 -5.218 -5.590 1.00 93.38 470 LEU A O 1
ATOM 3695 N N . SER A 1 471 ? -8.158 -6.620 -4.053 1.00 91.25 471 SER A N 1
ATOM 3696 C CA . SER A 1 471 ? -8.736 -5.546 -3.242 1.00 91.25 471 SER A CA 1
ATOM 3697 C C . SER A 1 471 ? -7.658 -4.671 -2.599 1.00 91.25 471 SER A C 1
ATOM 3699 O O . SER A 1 471 ? -7.788 -3.452 -2.642 1.00 91.25 471 SER A O 1
ATOM 3701 N N . MET A 1 472 ? -6.558 -5.260 -2.121 1.00 89.75 472 MET A N 1
ATOM 3702 C CA . MET A 1 472 ? -5.419 -4.530 -1.557 1.00 89.75 472 MET A CA 1
ATOM 3703 C C . MET A 1 472 ? -4.700 -3.692 -2.623 1.00 89.75 472 MET A C 1
ATOM 3705 O O . MET A 1 472 ? -4.450 -2.500 -2.431 1.00 89.75 472 MET A O 1
ATOM 3709 N N . LEU A 1 473 ? -4.443 -4.278 -3.798 1.00 92.94 473 LEU A N 1
ATOM 3710 C CA . LEU A 1 473 ? -3.827 -3.569 -4.925 1.00 92.94 473 LEU A CA 1
ATOM 3711 C C . LEU A 1 473 ? -4.663 -2.359 -5.388 1.00 92.94 473 LEU A C 1
ATOM 3713 O O . LEU A 1 473 ? -4.110 -1.400 -5.921 1.00 92.94 473 LEU A O 1
ATOM 3717 N N . ARG A 1 474 ? -5.986 -2.351 -5.171 1.00 90.31 474 ARG A N 1
ATOM 3718 C CA . ARG A 1 474 ? -6.852 -1.229 -5.574 1.00 90.31 474 ARG A CA 1
ATOM 3719 C C . ARG A 1 474 ? -6.523 0.077 -4.845 1.00 90.31 474 ARG A C 1
ATOM 3721 O O . ARG A 1 474 ? -6.729 1.138 -5.429 1.00 90.31 474 ARG A O 1
ATOM 3728 N N . THR A 1 475 ? -6.060 0.012 -3.599 1.00 86.69 475 THR A N 1
ATOM 3729 C CA . THR A 1 475 ? -5.837 1.199 -2.754 1.00 86.69 475 THR A CA 1
ATOM 3730 C C . THR A 1 475 ? -4.372 1.453 -2.442 1.00 86.69 475 THR A C 1
ATOM 3732 O O . THR A 1 475 ? -3.999 2.601 -2.226 1.00 86.69 475 THR A O 1
ATOM 3735 N N . THR A 1 476 ? -3.548 0.404 -2.426 1.00 88.94 476 THR A N 1
ATOM 3736 C CA . THR A 1 476 ? -2.205 0.460 -1.827 1.00 88.94 476 THR A CA 1
ATOM 3737 C C . THR A 1 476 ? -1.082 0.322 -2.863 1.00 88.94 476 THR A C 1
ATOM 3739 O O . THR A 1 476 ? 0.088 0.492 -2.534 1.00 88.94 476 THR A O 1
ATOM 3742 N N . LEU A 1 477 ? -1.407 0.054 -4.133 1.00 92.06 477 LEU A N 1
ATOM 3743 C CA . LEU A 1 477 ? -0.409 -0.029 -5.202 1.00 92.06 477 LEU A CA 1
ATOM 3744 C C . LEU A 1 477 ? 0.299 1.330 -5.395 1.00 92.06 477 LEU A C 1
ATOM 3746 O O . LEU A 1 477 ? -0.397 2.340 -5.543 1.00 92.06 477 LEU A O 1
ATOM 3750 N N . PRO A 1 478 ? 1.644 1.403 -5.400 1.00 93.44 478 PRO A N 1
ATOM 3751 C CA . PRO A 1 478 ? 2.362 2.660 -5.605 1.00 93.44 478 PRO A CA 1
ATOM 3752 C C . PRO A 1 478 ? 2.165 3.250 -6.999 1.00 93.44 478 PRO A C 1
ATOM 3754 O O . PRO A 1 478 ? 1.847 2.546 -7.960 1.00 93.44 478 PRO A O 1
ATOM 3757 N N . ASP A 1 479 ? 2.379 4.558 -7.116 1.00 92.94 479 ASP A N 1
ATOM 3758 C CA . ASP A 1 479 ? 2.414 5.214 -8.420 1.00 92.94 479 ASP A CA 1
ATOM 3759 C C . ASP A 1 479 ? 3.560 4.651 -9.276 1.00 92.94 479 ASP A C 1
ATOM 3761 O O . ASP A 1 479 ? 4.637 4.325 -8.780 1.00 92.94 479 ASP A O 1
ATOM 3765 N N . GLY A 1 480 ? 3.305 4.500 -10.577 1.00 95.81 480 GLY A N 1
ATOM 3766 C CA . GLY A 1 480 ? 4.248 3.882 -11.510 1.00 95.81 480 GLY A CA 1
ATOM 3767 C C . GLY A 1 480 ? 4.136 2.359 -11.626 1.00 95.81 480 GLY A C 1
ATOM 3768 O O . GLY A 1 480 ? 4.784 1.795 -12.500 1.00 95.81 480 GLY A O 1
ATOM 3769 N N . ILE A 1 481 ? 3.293 1.689 -10.833 1.00 98.38 481 ILE A N 1
ATOM 3770 C CA . ILE A 1 481 ? 2.932 0.281 -11.055 1.00 98.38 481 ILE A CA 1
ATOM 3771 C C . ILE A 1 481 ? 1.474 0.208 -11.504 1.00 98.38 481 ILE A C 1
ATOM 3773 O O . ILE A 1 481 ? 0.567 0.691 -10.824 1.00 98.38 481 ILE A O 1
ATOM 3777 N N . PHE A 1 482 ? 1.241 -0.427 -12.649 1.00 98.44 482 PHE A N 1
ATOM 3778 C CA . PHE A 1 482 ? -0.087 -0.643 -13.207 1.00 98.44 482 PHE A CA 1
ATOM 3779 C C . PHE A 1 482 ? -0.345 -2.136 -13.370 1.00 98.44 482 PHE A C 1
ATOM 3781 O O . PHE A 1 482 ? 0.515 -2.877 -13.833 1.00 98.44 482 PHE A O 1
ATOM 3788 N N . VAL A 1 483 ? -1.546 -2.579 -13.020 1.00 97.88 483 VAL A N 1
ATOM 3789 C CA . VAL A 1 483 ? -1.985 -3.970 -13.102 1.00 97.88 483 VAL A CA 1
ATOM 3790 C C . VAL A 1 483 ? -3.294 -4.035 -13.881 1.00 97.88 483 VAL A C 1
ATOM 3792 O O . VAL A 1 483 ? -4.222 -3.241 -13.676 1.00 97.88 483 VAL A O 1
ATOM 3795 N N . ARG A 1 484 ? -3.368 -4.987 -14.803 1.00 95.19 484 ARG A N 1
ATOM 3796 C CA . ARG A 1 484 ? -4.565 -5.345 -15.556 1.00 95.19 484 ARG A CA 1
ATOM 3797 C C . ARG A 1 484 ? -4.859 -6.808 -15.285 1.00 95.19 484 ARG A C 1
ATOM 3799 O O . ARG A 1 484 ? -3.951 -7.622 -15.381 1.00 95.19 484 ARG A O 1
ATOM 3806 N N . TYR A 1 485 ? -6.088 -7.136 -14.918 1.00 92.12 485 TYR A N 1
ATOM 3807 C CA . TYR A 1 485 ? -6.488 -8.511 -14.606 1.00 92.12 485 TYR A CA 1
ATOM 3808 C C . TYR A 1 485 ? -7.704 -8.912 -15.431 1.00 92.12 485 TYR A C 1
ATOM 3810 O O . TYR A 1 485 ? -8.477 -8.051 -15.853 1.00 92.12 485 TYR A O 1
ATOM 3818 N N . ASP A 1 486 ? -7.883 -10.205 -15.658 1.00 83.88 486 ASP A N 1
ATOM 3819 C CA . ASP A 1 486 ? -9.044 -10.707 -16.385 1.00 83.88 486 ASP A CA 1
ATOM 3820 C C . ASP A 1 486 ? -10.320 -10.684 -15.537 1.00 83.88 486 ASP A C 1
ATOM 3822 O O . ASP A 1 486 ? -10.298 -11.070 -14.368 1.00 83.88 486 ASP A O 1
ATOM 3826 N N . GLY A 1 487 ? -11.461 -10.310 -16.120 1.00 78.12 487 GLY A N 1
ATOM 3827 C CA . GLY A 1 487 ? -12.745 -10.350 -15.412 1.00 78.12 487 GLY A CA 1
ATOM 3828 C C . GLY A 1 487 ? -13.213 -11.760 -15.013 1.00 78.12 487 GLY A C 1
ATOM 3829 O O . GLY A 1 487 ? -14.006 -11.896 -14.077 1.00 78.12 487 GLY A O 1
ATOM 3830 N N . THR A 1 488 ? -12.737 -12.805 -15.696 1.00 80.19 488 THR A N 1
ATOM 3831 C CA . THR A 1 488 ? -13.095 -14.214 -15.458 1.00 80.19 488 THR A CA 1
ATOM 3832 C C . THR A 1 488 ? -11.957 -15.017 -14.813 1.00 80.19 488 THR A C 1
ATOM 3834 O O . THR A 1 488 ? -12.215 -15.910 -14.003 1.00 80.19 488 THR A O 1
ATOM 3837 N N . ARG A 1 489 ? -10.702 -14.657 -15.105 1.00 84.69 489 ARG A N 1
ATOM 3838 C CA . ARG A 1 489 ? -9.457 -15.269 -14.614 1.00 84.69 489 ARG A CA 1
ATOM 3839 C C . ARG A 1 489 ? -8.675 -14.307 -13.711 1.00 84.69 489 ARG A C 1
ATOM 3841 O O . ARG A 1 489 ? -7.648 -13.757 -14.096 1.00 84.69 489 ARG A O 1
ATOM 3848 N N . LEU A 1 490 ? -9.138 -14.132 -12.467 1.00 90.25 490 LEU A N 1
ATOM 3849 C CA . LEU A 1 490 ? -8.474 -13.268 -11.466 1.00 90.25 490 LEU A CA 1
ATOM 3850 C C . LEU A 1 490 ? -7.032 -13.692 -11.134 1.00 90.25 490 LEU A C 1
ATOM 3852 O O . LEU A 1 490 ? -6.305 -12.961 -10.471 1.00 90.25 490 LEU A O 1
ATOM 3856 N N . ASP A 1 491 ? -6.644 -14.893 -11.544 1.00 91.81 491 ASP A N 1
ATOM 3857 C CA . ASP A 1 491 ? -5.319 -15.469 -11.402 1.00 91.81 491 ASP A CA 1
ATOM 3858 C C . ASP A 1 491 ? -4.349 -15.089 -12.524 1.00 91.81 491 ASP A C 1
ATOM 3860 O O . ASP A 1 491 ? -3.166 -15.382 -12.394 1.00 91.81 491 ASP A O 1
ATOM 3864 N N . ALA A 1 492 ? -4.812 -14.447 -13.598 1.00 92.88 492 ALA A N 1
ATOM 3865 C CA . ALA A 1 492 ? -3.983 -13.998 -14.708 1.00 92.88 492 ALA A CA 1
ATOM 3866 C C . ALA A 1 492 ? -3.982 -12.465 -14.790 1.00 92.88 492 ALA A C 1
ATOM 3868 O O . ALA A 1 492 ? -5.030 -11.816 -14.861 1.00 92.88 492 ALA A O 1
ATOM 3869 N N . MET A 1 493 ? -2.787 -11.877 -14.767 1.00 95.44 493 MET A N 1
ATOM 3870 C CA . MET A 1 493 ? -2.590 -10.431 -14.754 1.00 95.44 493 MET A CA 1
ATOM 3871 C C . MET A 1 493 ? -1.472 -10.015 -15.709 1.00 95.44 493 MET A C 1
ATOM 3873 O O . MET A 1 493 ? -0.475 -10.718 -15.865 1.00 95.44 493 MET A O 1
ATOM 3877 N N . LYS A 1 494 ? -1.605 -8.827 -16.297 1.00 95.56 494 LYS A N 1
ATOM 3878 C CA . LYS A 1 494 ? -0.501 -8.081 -16.903 1.00 95.56 494 LYS A CA 1
ATOM 3879 C C . LYS A 1 494 ? -0.090 -6.950 -15.974 1.00 95.56 494 LYS A C 1
ATOM 3881 O O . LYS A 1 494 ? -0.940 -6.279 -15.385 1.00 95.56 494 LYS A O 1
ATOM 3886 N N . VAL A 1 495 ? 1.208 -6.715 -15.868 1.00 98.12 495 VAL A N 1
ATOM 3887 C CA . VAL A 1 495 ? 1.791 -5.676 -15.022 1.00 98.12 495 VAL A CA 1
ATOM 3888 C C . VAL A 1 495 ? 2.668 -4.777 -15.878 1.00 98.12 495 VAL A C 1
ATOM 3890 O O . VAL A 1 495 ? 3.462 -5.269 -16.671 1.00 98.12 495 VAL A O 1
ATOM 3893 N N . LEU A 1 496 ? 2.546 -3.465 -15.707 1.00 98.44 496 LEU A N 1
ATOM 3894 C CA . LEU A 1 496 ? 3.431 -2.475 -16.304 1.00 98.44 496 LEU A CA 1
ATOM 3895 C C . LEU A 1 496 ? 4.097 -1.681 -15.184 1.00 98.44 496 LEU A C 1
ATOM 3897 O O . LEU A 1 496 ? 3.411 -1.056 -14.375 1.00 98.44 496 LEU A O 1
ATOM 3901 N N . ILE A 1 497 ? 5.424 -1.713 -15.137 1.00 98.62 497 ILE A N 1
ATOM 3902 C CA . ILE A 1 497 ? 6.228 -0.990 -14.152 1.00 98.62 497 ILE A CA 1
ATOM 3903 C C . ILE A 1 497 ? 6.970 0.133 -14.869 1.00 98.62 497 ILE A C 1
ATOM 3905 O O . ILE A 1 497 ? 7.671 -0.095 -15.855 1.00 98.62 497 ILE A O 1
ATOM 3909 N N . VAL A 1 498 ? 6.807 1.352 -14.366 1.00 98.56 498 VAL A N 1
ATOM 3910 C CA . VAL A 1 498 ? 7.607 2.510 -14.755 1.00 98.56 498 VAL A CA 1
ATOM 3911 C C . VAL A 1 498 ? 8.951 2.414 -14.040 1.00 98.56 498 VAL A C 1
ATOM 3913 O O . VAL A 1 498 ? 8.996 2.256 -12.816 1.00 98.56 498 VAL A O 1
ATOM 3916 N N . GLY A 1 499 ? 10.040 2.520 -14.799 1.00 98.12 499 GLY A N 1
ATOM 3917 C CA . GLY A 1 499 ? 11.389 2.567 -14.250 1.00 98.12 499 GLY A CA 1
ATOM 3918 C C . GLY A 1 499 ? 11.565 3.773 -13.313 1.00 98.12 499 GLY A C 1
ATOM 3919 O O . GLY A 1 499 ? 11.226 4.892 -13.721 1.00 98.12 499 GLY A O 1
ATOM 3920 N N . PRO A 1 500 ? 12.067 3.576 -12.078 1.00 97.69 500 PRO A N 1
ATOM 3921 C CA . PRO A 1 500 ? 12.189 4.642 -11.087 1.00 97.69 500 PRO A CA 1
ATOM 3922 C C . PRO A 1 500 ? 13.155 5.755 -11.498 1.00 97.69 500 PRO A C 1
ATOM 3924 O O . PRO A 1 500 ? 14.068 5.545 -12.301 1.00 97.69 500 PRO A O 1
ATOM 3927 N N . GLU A 1 501 ? 12.965 6.932 -10.905 1.00 95.69 501 GLU A N 1
ATOM 3928 C CA . GLU A 1 501 ? 13.872 8.074 -11.059 1.00 95.69 501 GLU A CA 1
ATOM 3929 C C . GLU A 1 501 ? 15.285 7.747 -10.556 1.00 95.69 501 GLU A C 1
ATOM 3931 O O . GLU A 1 501 ? 15.447 6.915 -9.665 1.00 95.69 501 GLU A O 1
ATOM 3936 N N . ASP A 1 502 ? 16.300 8.393 -11.131 1.00 95.25 502 ASP A N 1
ATOM 3937 C CA . ASP A 1 502 ? 17.720 8.202 -10.789 1.00 95.25 502 ASP A CA 1
ATOM 3938 C C . ASP A 1 502 ? 18.267 6.785 -11.069 1.00 95.25 502 ASP A C 1
ATOM 3940 O O . ASP A 1 502 ? 19.315 6.381 -10.560 1.00 95.25 502 ASP A O 1
ATOM 3944 N N . THR A 1 503 ? 17.597 6.027 -11.940 1.00 97.94 503 THR A N 1
ATOM 3945 C CA . THR A 1 503 ? 18.025 4.692 -12.388 1.00 97.94 503 THR A CA 1
ATOM 3946 C C . THR A 1 503 ? 18.262 4.680 -13.900 1.00 97.94 503 THR A C 1
ATOM 3948 O O . THR A 1 503 ? 17.716 5.526 -14.614 1.00 97.94 503 THR A O 1
ATOM 3951 N N . PRO A 1 504 ? 19.025 3.721 -14.462 1.00 97.75 504 PRO A N 1
ATOM 3952 C CA . PRO A 1 504 ? 19.159 3.595 -15.919 1.00 97.75 504 PRO A CA 1
ATOM 3953 C C . PRO A 1 504 ? 17.850 3.192 -16.632 1.00 97.75 504 PRO A C 1
ATOM 3955 O O . PRO A 1 504 ? 17.820 3.079 -17.858 1.00 97.75 504 PRO A O 1
ATOM 3958 N N . TYR A 1 505 ? 16.774 2.976 -15.873 1.00 98.12 505 TYR A N 1
ATOM 3959 C CA . TYR A 1 505 ? 15.451 2.576 -16.341 1.00 98.12 505 TYR A CA 1
ATOM 3960 C C . TYR A 1 505 ? 14.445 3.729 -16.342 1.00 98.12 505 TYR A C 1
ATOM 3962 O O . TYR A 1 505 ? 13.327 3.545 -16.819 1.00 98.12 505 TYR A O 1
ATOM 3970 N N . GLU A 1 506 ? 14.824 4.890 -15.797 1.00 98.38 506 GLU A N 1
ATOM 3971 C CA . GLU A 1 506 ? 13.941 6.024 -15.524 1.00 98.38 506 GLU A CA 1
ATOM 3972 C C . GLU A 1 506 ? 12.954 6.304 -16.665 1.00 98.38 506 GLU A C 1
ATOM 3974 O O . GLU A 1 506 ? 13.345 6.452 -17.822 1.00 98.38 506 GLU A O 1
ATOM 3979 N N . ASN A 1 507 ? 11.663 6.402 -16.320 1.00 98.31 507 ASN A N 1
ATOM 3980 C CA . ASN A 1 507 ? 10.536 6.653 -17.228 1.00 98.31 507 ASN A CA 1
ATOM 3981 C C . ASN A 1 507 ? 10.285 5.586 -18.315 1.00 98.31 507 ASN A C 1
ATOM 3983 O O . ASN A 1 507 ? 9.315 5.722 -19.069 1.00 98.31 507 ASN A O 1
ATOM 3987 N N . GLY A 1 508 ? 11.106 4.537 -18.409 1.00 98.25 508 GLY A N 1
ATOM 3988 C CA . GLY A 1 508 ? 10.856 3.379 -19.264 1.00 98.25 508 GLY A CA 1
ATOM 3989 C C . GLY A 1 508 ? 9.665 2.561 -18.769 1.00 98.25 508 GLY A C 1
ATOM 3990 O O . GLY A 1 508 ? 9.398 2.511 -17.572 1.00 98.25 508 GLY A O 1
ATOM 3991 N N . LEU A 1 509 ? 8.941 1.923 -19.687 1.00 98.31 509 LEU A N 1
ATOM 3992 C CA . LEU A 1 509 ? 7.784 1.081 -19.395 1.00 98.31 509 LEU A CA 1
ATOM 3993 C C . LEU A 1 509 ? 8.134 -0.400 -19.600 1.00 98.31 509 LEU A C 1
ATOM 3995 O O . LEU A 1 509 ? 8.373 -0.853 -20.726 1.00 98.31 509 LEU A O 1
ATOM 3999 N N . PHE A 1 510 ? 8.136 -1.157 -18.504 1.00 98.06 510 PHE A N 1
ATOM 4000 C CA . PHE A 1 510 ? 8.529 -2.565 -18.452 1.00 98.06 510 PHE A CA 1
ATOM 4001 C C . PHE A 1 510 ? 7.306 -3.444 -18.185 1.00 98.06 510 PHE A C 1
ATOM 4003 O O . PHE A 1 510 ? 6.677 -3.324 -17.134 1.00 98.06 510 PHE A O 1
ATOM 4010 N N . GLU A 1 511 ? 6.941 -4.295 -19.146 1.00 97.56 511 GLU A N 1
ATOM 4011 C CA . GLU A 1 511 ? 5.775 -5.176 -19.027 1.00 97.56 511 GLU A CA 1
ATOM 4012 C C . GLU A 1 511 ? 6.171 -6.551 -18.473 1.00 97.56 511 GLU A C 1
ATOM 4014 O O . GLU A 1 511 ? 7.247 -7.083 -18.767 1.00 97.56 511 GLU A O 1
ATOM 4019 N N . PHE A 1 512 ? 5.265 -7.138 -17.695 1.00 97.69 512 PHE A N 1
ATOM 4020 C CA . PHE A 1 512 ? 5.339 -8.495 -17.184 1.00 97.69 512 PHE A CA 1
ATOM 4021 C C . PHE A 1 512 ? 3.980 -9.194 -17.299 1.00 97.69 512 PHE A C 1
ATOM 4023 O O . PHE A 1 512 ? 2.934 -8.580 -17.080 1.00 97.69 512 PHE A O 1
ATOM 4030 N N . ASP A 1 513 ? 4.003 -10.493 -17.575 1.00 96.88 513 ASP A N 1
ATOM 4031 C CA . ASP A 1 513 ? 2.864 -11.387 -17.368 1.00 96.88 513 ASP A CA 1
ATOM 4032 C C . ASP A 1 513 ? 3.001 -12.015 -15.970 1.00 96.88 513 ASP A C 1
ATOM 4034 O O . ASP A 1 513 ? 4.080 -12.481 -15.610 1.00 96.88 513 ASP A O 1
ATOM 4038 N N . LEU A 1 514 ? 1.933 -12.017 -15.169 1.00 97.12 514 LEU A N 1
ATOM 4039 C CA . LEU A 1 514 ? 1.905 -12.545 -13.801 1.00 97.12 514 LEU A CA 1
ATOM 4040 C C . LEU A 1 514 ? 0.739 -13.525 -13.640 1.00 97.12 514 LEU A C 1
ATOM 4042 O O . LEU A 1 514 ? -0.405 -13.157 -13.908 1.00 97.12 514 LEU A O 1
ATOM 4046 N N . PHE A 1 515 ? 1.018 -14.743 -13.182 1.00 96.12 515 PHE A N 1
ATOM 4047 C CA . PHE A 1 515 ? 0.041 -15.818 -13.027 1.00 96.12 515 PHE A CA 1
ATOM 4048 C C . PHE A 1 515 ? 0.088 -16.437 -11.626 1.00 96.12 515 PHE A C 1
ATOM 4050 O O . PHE A 1 515 ? 1.146 -16.845 -11.154 1.00 96.12 515 PHE A O 1
ATOM 4057 N N . CYS A 1 516 ? -1.060 -16.580 -10.972 1.00 95.81 516 CYS A N 1
ATOM 4058 C CA . CYS A 1 516 ? -1.191 -17.295 -9.705 1.00 95.81 516 CYS A CA 1
ATOM 4059 C C . CYS A 1 516 ? -1.599 -18.762 -9.959 1.00 95.81 516 CYS A C 1
ATOM 4061 O O . CYS A 1 516 ? -2.718 -18.996 -10.424 1.00 95.81 516 CYS A O 1
ATOM 4063 N N . PRO A 1 517 ? -0.767 -19.768 -9.620 1.00 93.62 517 PRO A N 1
ATOM 4064 C CA . PRO A 1 517 ? -1.062 -21.178 -9.906 1.00 93.62 517 PRO A CA 1
ATOM 4065 C C . PRO A 1 517 ? -2.305 -21.710 -9.167 1.00 93.62 517 PRO A C 1
ATOM 4067 O O . PRO A 1 517 ? -2.887 -21.031 -8.317 1.00 93.62 517 PRO A O 1
ATOM 4070 N N . LEU A 1 518 ? -2.766 -22.918 -9.517 1.00 91.81 518 LEU A N 1
ATOM 4071 C CA . LEU A 1 518 ? -4.009 -23.516 -8.990 1.00 91.81 518 LEU A CA 1
ATOM 4072 C C . LEU A 1 518 ? -3.972 -23.833 -7.489 1.00 91.81 518 LEU A C 1
ATOM 4074 O O . LEU A 1 518 ? -5.021 -23.908 -6.842 1.00 91.81 518 LEU A O 1
ATOM 4078 N N . ASP A 1 519 ? -2.774 -23.962 -6.939 1.00 91.75 519 ASP A N 1
ATOM 4079 C CA . ASP A 1 519 ? -2.484 -24.181 -5.528 1.00 91.75 519 ASP A CA 1
ATOM 4080 C C . ASP A 1 519 ? -2.034 -22.903 -4.799 1.00 91.75 519 ASP A C 1
ATOM 4082 O O . ASP A 1 519 ? -1.735 -22.937 -3.606 1.00 91.75 519 ASP A O 1
ATOM 4086 N N . TYR A 1 520 ? -2.048 -21.746 -5.469 1.00 93.69 520 TYR A N 1
ATOM 4087 C CA . TYR A 1 520 ? -1.828 -20.450 -4.829 1.00 93.69 520 TYR A CA 1
ATOM 4088 C C . TYR A 1 520 ? -2.797 -20.242 -3.641 1.00 93.69 520 TYR A C 1
ATOM 4090 O O . TYR A 1 520 ? -4.002 -20.490 -3.785 1.00 93.69 520 TYR A O 1
ATOM 4098 N N . PRO A 1 521 ? -2.331 -19.736 -2.479 1.00 93.12 521 PRO A N 1
ATOM 4099 C CA . PRO A 1 521 ? -1.005 -19.164 -2.217 1.00 93.12 521 PRO A CA 1
ATOM 4100 C C . PRO A 1 521 ? 0.043 -20.155 -1.689 1.00 93.12 521 PRO A C 1
ATOM 4102 O O . PRO A 1 521 ? 1.071 -19.700 -1.199 1.00 93.12 521 PRO A O 1
ATOM 4105 N N . ALA A 1 522 ? -0.192 -21.473 -1.723 1.00 93.69 522 ALA A N 1
ATOM 4106 C CA . ALA A 1 522 ? 0.790 -22.446 -1.233 1.00 93.69 522 ALA A CA 1
ATOM 4107 C C . ALA A 1 522 ? 2.101 -22.382 -2.034 1.00 93.69 522 ALA A C 1
ATOM 4109 O O . ALA A 1 522 ? 3.174 -22.398 -1.437 1.00 93.69 522 ALA A O 1
ATOM 4110 N N . ARG A 1 523 ? 2.003 -22.214 -3.359 1.00 93.44 523 ARG A N 1
ATOM 4111 C CA . ARG A 1 523 ? 3.126 -21.859 -4.237 1.00 93.44 523 ARG A CA 1
ATOM 4112 C C . ARG A 1 523 ? 3.111 -20.368 -4.607 1.00 93.44 523 ARG A C 1
ATOM 4114 O O . ARG A 1 523 ? 2.029 -19.764 -4.659 1.00 93.44 523 ARG A O 1
ATOM 4121 N N . PRO A 1 524 ? 4.289 -19.772 -4.881 1.00 96.31 524 PRO A N 1
ATOM 4122 C CA . PRO A 1 524 ? 4.392 -18.393 -5.344 1.00 96.31 524 PRO A CA 1
ATOM 4123 C C . PRO A 1 524 ? 3.715 -18.188 -6.708 1.00 96.31 524 PRO A C 1
ATOM 4125 O O . PRO A 1 524 ? 3.490 -19.144 -7.458 1.00 96.31 524 PRO A O 1
ATOM 4128 N N . PRO A 1 525 ? 3.386 -16.936 -7.070 1.00 97.12 525 PRO A N 1
ATOM 4129 C CA . PRO A 1 525 ? 2.990 -16.619 -8.435 1.00 97.12 525 PRO A CA 1
ATOM 4130 C C . PRO A 1 525 ? 4.166 -16.818 -9.408 1.00 97.12 525 PRO A C 1
ATOM 4132 O O . PRO A 1 525 ? 5.329 -16.698 -9.037 1.00 97.12 525 PRO A O 1
ATOM 4135 N N . LYS A 1 526 ? 3.854 -17.072 -10.679 1.00 96.69 526 LYS A N 1
ATOM 4136 C CA . LYS A 1 526 ? 4.805 -17.102 -11.797 1.00 96.69 526 LYS A CA 1
ATOM 4137 C C . LYS A 1 526 ? 4.821 -15.739 -12.484 1.00 96.69 526 LYS A C 1
ATOM 4139 O O . LYS A 1 526 ? 3.760 -15.156 -12.697 1.00 96.69 526 LYS A O 1
ATOM 4144 N N . MET A 1 527 ? 5.997 -15.243 -12.858 1.00 97.31 527 MET A N 1
ATOM 4145 C CA . MET A 1 527 ? 6.154 -13.942 -13.517 1.00 97.31 527 MET A CA 1
ATOM 4146 C C . MET A 1 527 ? 7.104 -14.054 -14.712 1.00 97.31 527 MET A C 1
ATOM 4148 O O . MET A 1 527 ? 8.176 -14.644 -14.594 1.00 97.31 527 MET A O 1
ATOM 4152 N N . VAL A 1 528 ? 6.714 -13.484 -15.853 1.00 97.31 528 VAL A N 1
ATOM 4153 C CA . VAL A 1 528 ? 7.490 -13.488 -17.102 1.00 97.31 528 VAL A CA 1
ATOM 4154 C C . VAL A 1 528 ? 7.698 -12.056 -17.577 1.00 97.31 528 VAL A C 1
ATOM 4156 O O . VAL A 1 528 ? 6.738 -11.314 -17.774 1.00 97.31 528 VAL A O 1
ATOM 4159 N N . PHE A 1 529 ? 8.952 -11.667 -17.786 1.00 96.94 529 PHE A N 1
ATOM 4160 C CA . PHE A 1 529 ? 9.337 -10.372 -18.333 1.00 96.94 529 PHE A CA 1
ATOM 4161 C C . PHE A 1 529 ? 9.080 -10.299 -19.842 1.00 96.94 529 PHE A C 1
ATOM 4163 O O . PHE A 1 529 ? 9.453 -11.194 -20.601 1.00 96.94 529 PHE A O 1
ATOM 4170 N N . ARG A 1 530 ? 8.430 -9.217 -20.282 1.00 94.06 530 ARG A N 1
ATOM 4171 C CA . ARG A 1 530 ? 7.930 -9.052 -21.655 1.00 94.06 530 ARG A CA 1
ATOM 4172 C C . ARG A 1 530 ? 8.754 -8.111 -22.511 1.00 94.06 530 ARG A C 1
ATOM 4174 O O . ARG A 1 530 ? 8.797 -8.281 -23.726 1.00 94.06 530 ARG A O 1
ATOM 4181 N N . THR A 1 531 ? 9.418 -7.132 -21.906 1.00 93.44 531 THR A N 1
ATOM 4182 C CA . THR A 1 531 ? 10.200 -6.124 -22.636 1.00 93.44 531 THR A CA 1
ATOM 4183 C C . THR A 1 531 ? 11.578 -6.678 -23.036 1.00 93.44 531 THR A C 1
ATOM 4185 O O . THR A 1 531 ? 12.614 -6.119 -22.702 1.00 93.44 531 THR A O 1
ATOM 4188 N N . THR A 1 532 ? 11.612 -7.794 -23.771 1.00 89.50 532 THR A N 1
ATOM 4189 C CA . THR A 1 532 ? 12.837 -8.542 -24.128 1.00 89.50 532 THR A CA 1
ATOM 4190 C C . THR A 1 532 ? 13.403 -8.190 -25.512 1.00 89.50 532 THR A C 1
ATOM 4192 O O . THR A 1 532 ? 14.339 -8.825 -26.001 1.00 89.50 532 THR A O 1
ATOM 4195 N N . TYR A 1 533 ? 12.879 -7.146 -26.164 1.00 84.38 533 TYR A N 1
ATOM 4196 C CA . TYR A 1 533 ? 13.216 -6.769 -27.547 1.00 84.38 533 TYR A CA 1
ATOM 4197 C C . TYR A 1 533 ? 14.692 -6.411 -27.781 1.00 84.38 533 TYR A C 1
ATOM 4199 O O . TYR A 1 533 ? 15.167 -6.511 -28.914 1.00 84.38 533 TYR A O 1
ATOM 4207 N N . SER A 1 534 ? 15.429 -6.028 -26.733 1.00 79.56 534 SER A N 1
ATOM 4208 C CA . SER A 1 534 ? 16.875 -5.776 -26.802 1.00 79.56 534 SER A CA 1
ATOM 4209 C C . SER A 1 534 ? 17.682 -7.046 -27.098 1.00 79.56 534 SER A C 1
ATOM 4211 O O . SER A 1 534 ? 18.831 -6.943 -27.537 1.00 79.56 534 SER A O 1
ATOM 4213 N N . ARG A 1 535 ? 17.087 -8.229 -26.851 1.00 78.56 535 ARG A N 1
ATOM 4214 C CA . ARG A 1 535 ? 17.720 -9.562 -26.857 1.00 78.56 535 ARG A CA 1
ATOM 4215 C C . ARG A 1 535 ? 18.943 -9.670 -25.939 1.00 78.56 535 ARG A C 1
ATOM 4217 O O . ARG A 1 535 ? 19.730 -10.604 -26.066 1.00 78.56 535 ARG A O 1
ATOM 4224 N N . ARG A 1 536 ? 19.095 -8.707 -25.032 1.00 82.56 536 ARG A N 1
ATOM 4225 C CA . ARG A 1 536 ? 20.072 -8.683 -23.949 1.00 82.56 536 ARG A CA 1
ATOM 4226 C C . ARG A 1 536 ? 19.341 -8.663 -22.624 1.00 82.56 536 ARG A C 1
ATOM 4228 O O . ARG A 1 536 ? 18.159 -8.327 -22.560 1.00 82.56 536 ARG A O 1
ATOM 4235 N N . GLU A 1 537 ? 20.069 -9.009 -21.582 1.00 84.19 537 GLU A N 1
ATOM 4236 C CA . GLU A 1 537 ? 19.600 -8.854 -20.217 1.00 84.19 537 GLU A CA 1
ATOM 4237 C C . GLU A 1 537 ? 19.434 -7.367 -19.915 1.00 84.19 537 GLU A C 1
ATOM 4239 O O . GLU A 1 537 ? 20.374 -6.584 -20.041 1.00 84.19 537 GLU A O 1
ATOM 4244 N N . PHE A 1 538 ? 18.211 -6.971 -19.559 1.00 87.81 538 PHE A N 1
ATOM 4245 C CA . PHE A 1 538 ? 17.948 -5.625 -19.043 1.00 87.81 538 PHE A CA 1
ATOM 4246 C C . PHE A 1 538 ? 18.482 -5.467 -17.615 1.00 87.81 538 PHE A C 1
ATOM 4248 O O . PHE A 1 538 ? 18.712 -4.367 -17.129 1.00 87.81 538 PHE A O 1
ATOM 4255 N N . ASN A 1 539 ? 18.651 -6.580 -16.918 1.00 93.19 539 ASN A N 1
ATOM 4256 C CA . ASN A 1 539 ? 19.148 -6.680 -15.560 1.00 93.19 539 ASN A CA 1
ATOM 4257 C C . ASN A 1 539 ? 19.666 -8.117 -15.385 1.00 93.19 539 ASN A C 1
ATOM 4259 O O . ASN A 1 539 ? 19.063 -9.002 -15.995 1.00 93.19 539 ASN A O 1
ATOM 4263 N N . PRO A 1 540 ? 20.663 -8.390 -14.523 1.00 92.00 540 PRO A N 1
ATOM 4264 C CA . PRO A 1 540 ? 21.056 -9.768 -14.197 1.00 92.00 540 PRO A CA 1
ATOM 4265 C C . PRO A 1 540 ? 19.887 -10.659 -13.730 1.00 92.00 540 PRO A C 1
ATOM 4267 O O . PRO A 1 540 ? 19.925 -11.880 -13.836 1.00 92.00 540 PRO A O 1
ATOM 4270 N N . ASN A 1 541 ? 18.800 -10.056 -13.234 1.00 94.06 541 ASN A N 1
ATOM 4271 C CA . ASN A 1 541 ? 17.579 -10.757 -12.841 1.00 94.06 541 ASN A CA 1
ATOM 4272 C C . ASN A 1 541 ? 16.488 -10.820 -13.933 1.00 94.06 541 ASN A C 1
ATOM 4274 O O . ASN A 1 541 ? 15.446 -11.430 -13.692 1.00 94.06 541 ASN A O 1
ATOM 4278 N N . LEU A 1 542 ? 16.682 -10.197 -15.104 1.00 94.50 542 LEU A N 1
ATOM 4279 C CA . LEU A 1 542 ? 15.713 -10.112 -16.209 1.00 94.50 542 LEU A CA 1
ATOM 4280 C C . LEU A 1 542 ? 16.304 -10.661 -17.513 1.00 94.50 542 LEU A C 1
ATOM 4282 O O . LEU A 1 542 ? 16.970 -9.952 -18.274 1.00 94.50 542 LEU A O 1
ATOM 4286 N N . TYR A 1 543 ? 15.991 -11.922 -17.795 1.00 90.81 543 TYR A N 1
ATOM 4287 C CA . TYR A 1 543 ? 16.606 -12.681 -18.877 1.00 90.81 543 TYR A CA 1
ATOM 4288 C C . TYR A 1 543 ? 15.948 -12.379 -20.234 1.00 90.81 543 TYR A C 1
ATOM 4290 O O . TYR A 1 543 ? 14.748 -12.085 -20.287 1.00 90.81 543 TYR A O 1
ATOM 4298 N N . PRO A 1 544 ? 16.661 -12.546 -21.368 1.00 88.88 544 PRO A N 1
ATOM 4299 C CA . PRO A 1 544 ? 16.086 -12.352 -22.702 1.00 88.88 544 PRO A CA 1
ATOM 4300 C C . PRO A 1 544 ? 14.980 -13.367 -23.029 1.00 88.88 544 PRO A C 1
ATOM 4302 O O . PRO A 1 544 ? 14.115 -13.091 -23.858 1.00 88.88 544 PRO A O 1
ATOM 4305 N N . SER A 1 545 ? 14.993 -14.532 -22.369 1.00 89.69 545 SER A N 1
ATOM 4306 C CA . SER A 1 545 ? 13.927 -15.541 -22.436 1.00 89.69 545 SER A CA 1
ATOM 4307 C C . SER A 1 545 ? 12.628 -15.092 -21.759 1.00 89.69 545 SER A C 1
ATOM 4309 O O . SER A 1 545 ? 11.586 -15.707 -21.965 1.00 89.69 545 SER A O 1
ATOM 4311 N N . GLY A 1 546 ? 12.681 -14.030 -20.951 1.00 92.75 546 GLY A N 1
ATOM 4312 C CA . GLY A 1 546 ? 11.586 -13.572 -20.104 1.00 92.75 546 GLY A CA 1
ATOM 4313 C C . GLY A 1 546 ? 11.622 -14.140 -18.684 1.00 92.75 546 GLY A C 1
ATOM 4314 O O . GLY A 1 546 ? 10.775 -13.770 -17.874 1.00 92.75 546 GLY A O 1
ATOM 4315 N N . ARG A 1 547 ? 12.587 -15.005 -18.336 1.00 93.81 547 ARG A N 1
ATOM 4316 C CA . ARG A 1 547 ? 12.748 -15.489 -16.954 1.00 93.81 547 ARG A CA 1
ATOM 4317 C C . ARG A 1 547 ? 13.064 -14.322 -16.008 1.00 93.81 547 ARG A C 1
ATOM 4319 O O . ARG A 1 547 ? 13.913 -13.483 -16.313 1.00 93.81 547 ARG A O 1
ATOM 4326 N N . VAL A 1 548 ? 12.387 -14.300 -14.859 1.00 95.69 548 VAL A N 1
ATOM 4327 C CA . VAL A 1 548 ? 12.624 -13.354 -13.761 1.00 95.69 548 VAL A CA 1
ATOM 4328 C C . VAL A 1 548 ? 13.220 -14.117 -12.582 1.00 95.69 548 VAL A C 1
ATOM 4330 O O . VAL A 1 548 ? 12.581 -15.037 -12.069 1.00 95.69 548 VAL A O 1
ATOM 4333 N N . CYS A 1 549 ? 14.426 -13.751 -12.152 1.00 93.12 549 CYS A N 1
ATOM 4334 C CA . CYS A 1 549 ? 15.086 -14.342 -10.983 1.00 93.12 549 CYS A CA 1
ATOM 4335 C C . CYS A 1 549 ? 14.785 -13.506 -9.736 1.00 93.12 549 CYS A C 1
ATOM 4337 O O . CYS A 1 549 ? 15.280 -12.389 -9.598 1.00 93.12 549 CYS A O 1
ATOM 4339 N N . PHE A 1 550 ? 13.941 -14.026 -8.846 1.00 91.62 550 PHE A N 1
ATOM 4340 C CA . PHE A 1 550 ? 13.530 -13.332 -7.631 1.00 91.62 550 PHE A CA 1
ATOM 4341 C C . PHE A 1 550 ? 13.109 -14.334 -6.550 1.00 91.62 550 PHE A C 1
ATOM 4343 O O . PHE A 1 550 ? 12.324 -15.243 -6.817 1.00 91.62 550 PHE A O 1
ATOM 4350 N N . SER A 1 551 ? 13.587 -14.165 -5.316 1.00 91.00 551 SER A N 1
ATOM 4351 C CA . SER A 1 551 ? 13.364 -15.131 -4.227 1.00 91.00 551 SER A CA 1
ATOM 4352 C C . SER A 1 551 ? 11.883 -15.310 -3.869 1.00 91.00 551 SER A C 1
ATOM 4354 O O . SER A 1 551 ? 11.425 -16.431 -3.658 1.00 91.00 551 SER A O 1
ATOM 4356 N N . LEU A 1 552 ? 11.084 -14.234 -3.910 1.00 91.81 552 LEU A N 1
ATOM 4357 C CA . LEU A 1 552 ? 9.627 -14.309 -3.703 1.00 91.81 552 LEU A CA 1
ATOM 4358 C C . LEU A 1 552 ? 8.883 -15.069 -4.813 1.00 91.81 552 LEU A C 1
ATOM 4360 O O . LEU A 1 552 ? 7.724 -15.428 -4.621 1.00 91.81 552 LEU A O 1
ATOM 4364 N N . LEU A 1 553 ? 9.516 -15.298 -5.966 1.00 93.75 553 LEU A N 1
ATOM 4365 C CA . LEU A 1 553 ? 8.983 -16.136 -7.044 1.00 93.75 553 LEU A CA 1
ATOM 4366 C C . LEU A 1 553 ? 9.462 -17.593 -6.936 1.00 93.75 553 LEU A C 1
ATOM 4368 O O . LEU A 1 553 ? 9.050 -18.420 -7.743 1.00 93.75 553 LEU A O 1
ATOM 4372 N N . GLY A 1 554 ? 10.345 -17.908 -5.981 1.00 90.00 554 GLY A N 1
ATOM 4373 C CA . GLY A 1 554 ? 11.011 -19.209 -5.887 1.00 90.00 554 GLY A CA 1
ATOM 4374 C C . GLY A 1 554 ? 12.025 -19.469 -7.007 1.00 90.00 554 GLY A C 1
ATOM 4375 O O . GLY A 1 554 ? 12.427 -20.605 -7.211 1.00 90.00 554 GLY A O 1
ATOM 4376 N N . THR A 1 555 ? 12.433 -18.441 -7.760 1.00 89.19 555 THR A N 1
ATOM 4377 C CA . THR A 1 555 ? 13.361 -18.581 -8.899 1.00 89.19 555 THR A CA 1
ATOM 4378 C C . THR A 1 555 ? 14.792 -18.161 -8.568 1.00 89.19 555 THR A C 1
ATOM 4380 O O . THR A 1 555 ? 15.641 -18.128 -9.463 1.00 89.19 555 THR A O 1
ATOM 4383 N N . TRP A 1 556 ? 15.045 -17.810 -7.306 1.00 88.12 556 TRP A N 1
ATOM 4384 C CA . TRP A 1 556 ? 16.341 -17.408 -6.776 1.00 88.12 556 TRP A CA 1
ATOM 4385 C C . TRP A 1 556 ? 16.451 -17.758 -5.290 1.00 88.12 556 TRP A C 1
ATOM 4387 O O . TRP A 1 556 ? 15.436 -17.822 -4.593 1.00 88.12 556 TRP A O 1
ATOM 4397 N N . GLU A 1 557 ? 17.675 -17.943 -4.805 1.00 82.06 557 GLU A N 1
ATOM 4398 C CA . GLU A 1 557 ? 17.943 -18.198 -3.391 1.00 82.06 557 GLU A CA 1
ATOM 4399 C C . GLU A 1 557 ? 17.588 -16.985 -2.518 1.00 82.06 557 GLU A C 1
ATOM 4401 O O . GLU A 1 557 ? 17.669 -15.828 -2.932 1.00 82.06 557 GLU A O 1
ATOM 4406 N N . GLY A 1 558 ? 17.200 -17.246 -1.276 1.00 78.06 558 GLY A N 1
ATOM 4407 C CA . GLY A 1 558 ? 16.920 -16.218 -0.282 1.00 78.06 558 GLY A CA 1
ATOM 4408 C C . GLY A 1 558 ? 16.837 -16.833 1.108 1.00 78.06 558 GLY A C 1
ATOM 4409 O O . GLY A 1 558 ? 16.635 -18.036 1.261 1.00 78.06 558 GLY A O 1
ATOM 4410 N N . SER A 1 559 ? 16.999 -16.015 2.144 1.00 76.69 559 SER A N 1
ATOM 4411 C CA . SER A 1 559 ? 16.783 -16.453 3.523 1.00 76.69 559 SER A CA 1
ATOM 4412 C C . SER A 1 559 ? 15.298 -16.753 3.798 1.00 76.69 559 SER A C 1
ATOM 4414 O O . SER A 1 559 ? 14.413 -16.422 3.011 1.00 76.69 559 SER A O 1
ATOM 4416 N N . ALA A 1 560 ? 14.980 -17.375 4.935 1.00 72.12 560 ALA A N 1
ATOM 4417 C CA . ALA A 1 560 ? 13.611 -17.800 5.249 1.00 72.12 560 ALA A CA 1
ATOM 4418 C C . ALA A 1 560 ? 12.574 -16.656 5.264 1.00 72.12 560 ALA A C 1
ATOM 4420 O O . ALA A 1 560 ? 11.378 -16.902 5.126 1.00 72.12 560 ALA A O 1
ATOM 4421 N N . THR A 1 561 ? 13.006 -15.404 5.441 1.00 73.06 561 THR A N 1
ATOM 4422 C CA . THR A 1 561 ? 12.121 -14.229 5.380 1.00 73.06 561 THR A CA 1
ATOM 4423 C C . THR A 1 561 ? 11.938 -13.672 3.967 1.00 73.06 561 THR A C 1
ATOM 4425 O O . THR A 1 561 ? 11.095 -12.801 3.776 1.00 73.06 561 THR A O 1
ATOM 4428 N N . GLU A 1 562 ? 12.721 -14.180 3.015 1.00 76.88 562 GLU A N 1
ATOM 4429 C CA . GLU A 1 562 ? 12.997 -13.665 1.662 1.00 76.88 562 GLU A CA 1
ATOM 4430 C C . GLU A 1 562 ? 12.313 -14.459 0.565 1.00 76.88 562 GLU A C 1
ATOM 4432 O O . GLU A 1 562 ? 12.104 -13.974 -0.548 1.00 76.88 562 GLU A O 1
ATOM 4437 N N . ILE A 1 563 ? 11.962 -15.687 0.913 1.00 90.19 563 ILE A N 1
ATOM 4438 C CA . ILE A 1 563 ? 11.186 -16.612 0.112 1.00 90.19 563 ILE A CA 1
ATOM 4439 C C . ILE A 1 563 ? 9.689 -16.391 0.341 1.00 90.19 563 ILE A C 1
ATOM 4441 O O . ILE A 1 563 ? 9.257 -15.753 1.306 1.00 90.19 563 ILE A O 1
ATOM 4445 N N . TRP A 1 564 ? 8.880 -16.922 -0.569 1.00 93.25 564 TRP A N 1
ATOM 4446 C CA . TRP A 1 564 ? 7.427 -16.841 -0.481 1.00 93.25 564 TRP A CA 1
ATOM 4447 C C . TRP A 1 564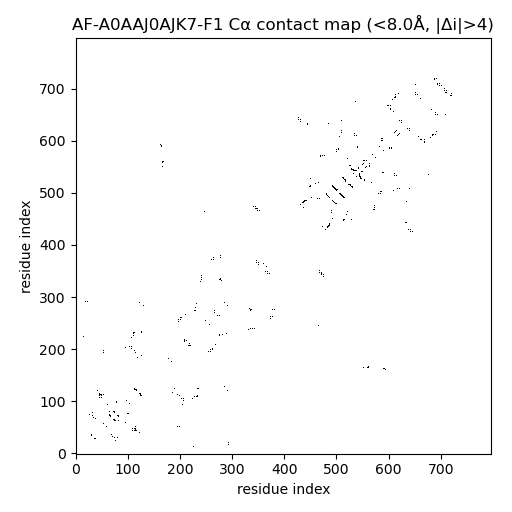 ? 6.884 -17.545 0.775 1.00 93.25 564 TRP A C 1
ATOM 4449 O O . TRP A 1 564 ? 7.069 -18.747 0.953 1.00 93.25 564 TRP A O 1
ATOM 4459 N N . ASP A 1 565 ? 6.161 -16.811 1.624 1.00 91.44 565 ASP A N 1
ATOM 4460 C CA . ASP A 1 565 ? 5.415 -17.351 2.765 1.00 91.44 565 ASP A CA 1
ATOM 4461 C C . ASP A 1 565 ? 3.909 -17.289 2.446 1.00 91.44 565 ASP A C 1
ATOM 4463 O O . ASP A 1 565 ? 3.340 -16.191 2.440 1.00 91.44 565 ASP A O 1
ATOM 4467 N N . PRO A 1 566 ? 3.218 -18.432 2.260 1.00 90.00 566 PRO A N 1
ATOM 4468 C CA . PRO A 1 566 ? 1.786 -18.479 1.943 1.00 90.00 566 PRO A CA 1
ATOM 4469 C C . PRO A 1 566 ? 0.877 -17.703 2.908 1.00 90.00 566 PRO A C 1
ATOM 4471 O O . PRO A 1 566 ? -0.250 -17.353 2.553 1.00 90.00 566 PRO A O 1
ATOM 4474 N N . LYS A 1 567 ? 1.334 -17.459 4.146 1.00 84.88 567 LYS A N 1
ATOM 4475 C CA . LYS A 1 567 ? 0.577 -16.752 5.188 1.00 84.88 567 LYS A CA 1
ATOM 4476 C C . LYS A 1 567 ? 0.878 -15.257 5.252 1.00 84.88 567 LYS A C 1
ATOM 4478 O O . LYS A 1 567 ? 0.101 -14.537 5.877 1.00 84.88 567 LYS A O 1
ATOM 4483 N N . LYS A 1 568 ? 2.001 -14.796 4.694 1.00 84.94 568 LYS A N 1
ATOM 4484 C CA . LYS A 1 568 ? 2.471 -13.407 4.858 1.00 84.94 568 LYS A CA 1
ATOM 4485 C C . LYS A 1 568 ? 2.724 -12.682 3.545 1.00 84.94 568 LYS A C 1
ATOM 4487 O O . LYS A 1 568 ? 2.482 -11.480 3.482 1.00 84.94 568 LYS A O 1
ATOM 4492 N N . SER A 1 569 ? 3.221 -13.381 2.533 1.00 91.00 569 SER A N 1
ATOM 4493 C CA . SER A 1 569 ? 3.556 -12.783 1.249 1.00 91.00 569 SER A CA 1
ATOM 4494 C C . SER A 1 569 ? 2.300 -12.351 0.495 1.00 91.00 569 SER A C 1
ATOM 4496 O O . SER A 1 569 ? 1.233 -12.957 0.608 1.00 91.00 569 SER A O 1
ATOM 4498 N N . THR A 1 570 ? 2.435 -11.266 -0.263 1.00 93.31 570 THR A N 1
ATOM 4499 C CA . THR A 1 570 ? 1.351 -10.655 -1.045 1.00 93.31 570 THR A CA 1
ATOM 4500 C C . THR A 1 570 ? 1.845 -10.306 -2.443 1.00 93.31 570 THR A C 1
ATOM 4502 O O . THR A 1 570 ? 3.046 -10.125 -2.666 1.00 93.31 570 THR A O 1
ATOM 4505 N N . LEU A 1 571 ? 0.921 -10.158 -3.393 1.00 96.31 571 LEU A N 1
ATOM 4506 C CA . LEU A 1 571 ? 1.239 -9.641 -4.724 1.00 96.31 571 LEU A CA 1
ATOM 4507 C C . LEU A 1 571 ? 1.768 -8.208 -4.638 1.00 96.31 571 LEU A C 1
ATOM 4509 O O . LEU A 1 571 ? 2.692 -7.858 -5.362 1.00 96.31 571 LEU A O 1
ATOM 4513 N N . LEU A 1 572 ? 1.240 -7.394 -3.717 1.00 95.00 572 LEU A N 1
ATOM 4514 C CA . LEU A 1 572 ? 1.746 -6.041 -3.482 1.00 95.00 572 LEU A CA 1
ATOM 4515 C C . LEU A 1 572 ? 3.233 -6.063 -3.112 1.00 95.00 572 LEU A C 1
ATOM 4517 O O . LEU A 1 572 ? 4.016 -5.345 -3.728 1.00 95.00 572 LEU A O 1
ATOM 4521 N N . GLN A 1 573 ? 3.623 -6.906 -2.147 1.00 94.31 573 GLN A N 1
ATOM 4522 C CA . GLN A 1 573 ? 5.025 -7.065 -1.755 1.00 94.31 573 GLN A CA 1
ATOM 4523 C C . GLN A 1 573 ? 5.883 -7.443 -2.963 1.00 94.31 573 GLN A C 1
ATOM 4525 O O . GLN A 1 573 ? 6.879 -6.777 -3.220 1.00 94.31 573 GLN A O 1
ATOM 4530 N N . LEU A 1 574 ? 5.474 -8.455 -3.732 1.00 96.69 574 LEU A N 1
ATOM 4531 C CA . LEU A 1 574 ? 6.202 -8.887 -4.923 1.00 96.69 574 LEU A CA 1
ATOM 4532 C C . LEU A 1 574 ? 6.413 -7.739 -5.920 1.00 96.69 574 LEU A C 1
ATOM 4534 O O . LEU A 1 574 ? 7.543 -7.497 -6.335 1.00 96.69 574 LEU A O 1
ATOM 4538 N N . LEU A 1 575 ? 5.351 -7.019 -6.293 1.00 97.81 575 LEU A N 1
ATOM 4539 C CA . LEU A 1 575 ? 5.426 -5.966 -7.311 1.00 97.81 575 LEU A CA 1
ATOM 4540 C C . LEU A 1 575 ? 6.290 -4.782 -6.867 1.00 97.81 575 LEU A C 1
ATOM 4542 O O . LEU A 1 575 ? 7.092 -4.272 -7.651 1.00 97.81 575 LEU A O 1
ATOM 4546 N N . VAL A 1 576 ? 6.161 -4.369 -5.605 1.00 94.88 576 VAL A N 1
ATOM 4547 C CA . VAL A 1 576 ? 6.986 -3.299 -5.027 1.00 94.88 576 VAL A CA 1
ATOM 4548 C C . VAL A 1 576 ? 8.447 -3.730 -4.937 1.00 94.88 576 VAL A C 1
ATOM 4550 O O . VAL A 1 576 ? 9.339 -2.954 -5.274 1.00 94.88 576 VAL A O 1
ATOM 4553 N N . SER A 1 577 ? 8.706 -4.972 -4.529 1.00 93.88 577 SER A N 1
ATOM 4554 C CA . SER A 1 577 ? 10.060 -5.511 -4.443 1.00 93.88 577 SER A CA 1
ATOM 4555 C C . SER A 1 577 ? 10.713 -5.660 -5.819 1.00 93.88 577 SER A C 1
ATOM 4557 O O . SER A 1 577 ? 11.874 -5.292 -5.965 1.00 93.88 577 SER A O 1
ATOM 4559 N N . VAL A 1 578 ? 9.979 -6.094 -6.849 1.00 95.44 578 VAL A N 1
ATOM 4560 C CA . VAL A 1 578 ? 10.471 -6.086 -8.237 1.00 95.44 578 VAL A CA 1
ATOM 4561 C C . VAL A 1 578 ? 10.858 -4.668 -8.654 1.00 95.44 578 VAL A C 1
ATOM 4563 O O . VAL A 1 578 ? 11.970 -4.466 -9.140 1.00 95.44 578 VAL A O 1
ATOM 4566 N N . GLN A 1 579 ? 9.997 -3.670 -8.415 1.00 95.75 579 GLN A N 1
ATOM 4567 C CA . GLN A 1 579 ? 10.313 -2.289 -8.782 1.00 95.75 579 GLN A CA 1
ATOM 4568 C C . GLN A 1 579 ? 11.572 -1.771 -8.073 1.00 95.75 579 GLN A C 1
ATOM 4570 O O . GLN A 1 579 ? 12.451 -1.211 -8.721 1.00 95.75 579 GLN A O 1
ATOM 4575 N N . ALA A 1 580 ? 11.667 -1.967 -6.758 1.00 90.88 580 ALA A N 1
ATOM 4576 C CA . ALA A 1 580 ? 12.741 -1.401 -5.947 1.00 90.88 580 ALA A CA 1
ATOM 4577 C C . ALA A 1 580 ? 14.092 -2.112 -6.128 1.00 90.88 580 ALA A C 1
ATOM 4579 O O . ALA A 1 580 ? 15.136 -1.463 -6.104 1.00 90.88 580 ALA A O 1
ATOM 4580 N N . MET A 1 581 ? 14.084 -3.438 -6.280 1.00 89.38 581 MET A N 1
ATOM 4581 C CA . MET A 1 581 ? 15.305 -4.249 -6.225 1.00 89.38 581 MET A CA 1
ATOM 4582 C C . MET A 1 581 ? 15.894 -4.517 -7.609 1.00 89.38 581 MET A C 1
ATOM 4584 O O . MET A 1 581 ? 17.114 -4.512 -7.775 1.00 89.38 581 MET A O 1
ATOM 4588 N N . ILE A 1 582 ? 15.049 -4.719 -8.623 1.00 94.12 582 ILE A N 1
ATOM 4589 C CA . ILE A 1 582 ? 15.516 -4.967 -9.992 1.00 94.12 582 ILE A CA 1
ATOM 4590 C C . ILE A 1 582 ? 15.832 -3.638 -10.680 1.00 94.12 582 ILE A C 1
ATOM 4592 O O . ILE A 1 582 ? 16.926 -3.458 -11.216 1.00 94.12 582 ILE A O 1
ATOM 4596 N N . PHE A 1 583 ? 14.927 -2.661 -10.615 1.00 96.00 583 PHE A N 1
ATOM 4597 C CA . PHE A 1 583 ? 15.148 -1.354 -11.235 1.00 96.00 583 PHE A CA 1
ATOM 4598 C C . PHE A 1 583 ? 15.863 -0.388 -10.284 1.00 96.00 583 PHE A C 1
ATOM 4600 O O . PHE A 1 583 ? 15.323 0.654 -9.929 1.00 96.00 583 PHE A O 1
ATOM 4607 N N . ASN A 1 584 ? 17.080 -0.739 -9.863 1.00 94.62 584 ASN A N 1
ATOM 4608 C CA . ASN A 1 584 ? 17.908 0.081 -8.974 1.00 94.62 584 ASN A CA 1
ATOM 4609 C C . ASN A 1 584 ? 18.969 0.914 -9.744 1.00 94.62 584 ASN A C 1
ATOM 4611 O O . ASN A 1 584 ? 19.180 0.679 -10.939 1.00 94.62 584 ASN A O 1
ATOM 4615 N N . PRO A 1 585 ? 19.641 1.891 -9.096 1.00 95.00 585 PRO A N 1
ATOM 4616 C CA . PRO A 1 585 ? 20.608 2.775 -9.757 1.00 95.00 585 PRO A CA 1
ATOM 4617 C C . PRO A 1 585 ? 21.856 2.094 -10.334 1.00 95.00 585 PRO A C 1
ATOM 4619 O O . PRO A 1 585 ? 22.382 2.573 -11.339 1.00 95.00 585 PRO A O 1
ATOM 4622 N N . ASP A 1 586 ? 22.325 0.992 -9.740 1.00 93.31 586 ASP A N 1
ATOM 4623 C CA . ASP A 1 586 ? 23.560 0.292 -10.120 1.00 93.31 586 ASP A CA 1
ATOM 4624 C C . ASP A 1 586 ? 23.310 -1.218 -10.337 1.00 93.31 586 ASP A C 1
ATOM 4626 O O . ASP A 1 586 ? 23.819 -2.065 -9.600 1.00 93.31 586 ASP A O 1
ATOM 4630 N N . PRO A 1 587 ? 22.559 -1.586 -11.389 1.00 92.75 587 PRO A N 1
ATOM 4631 C CA . PRO A 1 587 ? 21.994 -2.928 -11.556 1.00 92.75 587 PRO A CA 1
ATOM 4632 C C . PRO A 1 587 ? 23.004 -4.051 -11.813 1.00 92.75 587 PRO A C 1
ATOM 4634 O O . PRO A 1 587 ? 22.650 -5.217 -11.679 1.00 92.75 587 PRO A O 1
ATOM 4637 N N . VAL A 1 588 ? 24.251 -3.732 -12.171 1.00 89.81 588 VAL A N 1
ATOM 4638 C CA . VAL A 1 588 ? 25.301 -4.747 -12.375 1.00 89.81 588 VAL A CA 1
ATOM 4639 C C . VAL A 1 588 ? 25.581 -5.541 -11.090 1.00 89.81 588 VAL A C 1
ATOM 4641 O O . VAL A 1 588 ? 25.952 -6.705 -11.147 1.00 89.81 588 VAL A O 1
ATOM 4644 N N . TRP A 1 589 ? 25.352 -4.929 -9.922 1.00 89.31 589 TRP A N 1
ATOM 4645 C CA . TRP A 1 589 ? 25.570 -5.550 -8.612 1.00 89.31 589 TRP A CA 1
ATOM 4646 C C . TRP A 1 589 ? 24.471 -6.529 -8.198 1.00 89.31 589 TRP A C 1
ATOM 4648 O O . TRP A 1 589 ? 24.571 -7.138 -7.136 1.00 89.31 589 TRP A O 1
ATOM 4658 N N . ASN A 1 590 ? 23.433 -6.690 -9.018 1.00 90.25 590 ASN A N 1
ATOM 4659 C CA . ASN A 1 590 ? 22.443 -7.741 -8.813 1.00 90.25 590 ASN A CA 1
ATOM 4660 C C . ASN A 1 590 ? 22.994 -9.130 -9.167 1.00 90.25 590 ASN A C 1
ATOM 4662 O O . ASN A 1 590 ? 22.393 -10.133 -8.785 1.00 90.25 590 ASN A O 1
ATOM 4666 N N . GLU A 1 591 ? 24.116 -9.190 -9.885 1.00 87.19 591 GLU A N 1
ATOM 4667 C CA . GLU A 1 591 ? 24.814 -10.436 -10.164 1.00 87.19 591 GLU A CA 1
ATOM 4668 C C . GLU A 1 591 ? 25.517 -10.960 -8.897 1.00 87.19 591 GLU A C 1
ATOM 4670 O O . GLU A 1 591 ? 26.349 -10.250 -8.314 1.00 87.19 591 GLU A O 1
ATOM 4675 N N . PRO A 1 592 ? 25.230 -12.195 -8.449 1.00 80.75 592 PRO A N 1
ATOM 4676 C CA . PRO A 1 592 ? 25.861 -12.756 -7.262 1.00 80.75 592 PRO A CA 1
ATOM 4677 C C . PRO A 1 592 ? 27.352 -13.030 -7.477 1.00 80.75 592 PRO A C 1
ATOM 4679 O O . PRO A 1 592 ? 27.791 -13.431 -8.549 1.00 80.75 592 PRO A O 1
ATOM 4682 N N . ASN A 1 593 ? 28.130 -12.925 -6.398 1.00 78.19 593 ASN A N 1
ATOM 4683 C CA . ASN A 1 593 ? 29.510 -13.426 -6.322 1.00 78.19 593 ASN A CA 1
ATOM 4684 C C . ASN A 1 593 ? 30.478 -12.857 -7.380 1.00 78.19 593 ASN A C 1
ATOM 4686 O O . ASN A 1 593 ? 31.560 -13.410 -7.582 1.00 78.19 593 ASN A O 1
ATOM 4690 N N . GLN A 1 594 ? 30.128 -11.738 -8.018 1.00 77.88 594 GLN A N 1
ATOM 4691 C CA . GLN A 1 594 ? 30.982 -11.044 -8.976 1.00 77.88 594 GLN A CA 1
ATOM 4692 C C . GLN A 1 594 ? 31.418 -9.679 -8.458 1.00 77.88 594 GLN A C 1
ATOM 4694 O O . GLN A 1 594 ? 30.732 -9.018 -7.680 1.00 77.88 594 GLN A O 1
ATOM 4699 N N . THR A 1 595 ? 32.596 -9.249 -8.907 1.00 81.56 595 THR A N 1
ATOM 4700 C CA . THR A 1 595 ? 33.117 -7.913 -8.625 1.00 81.56 595 THR A CA 1
ATOM 4701 C C . THR A 1 595 ? 33.337 -7.187 -9.939 1.00 81.56 595 THR A C 1
ATOM 4703 O O . THR A 1 595 ? 33.985 -7.708 -10.844 1.00 81.56 595 THR A O 1
ATOM 4706 N N . PHE A 1 596 ? 32.794 -5.977 -10.043 1.00 86.38 596 PHE A N 1
ATOM 4707 C CA . PHE A 1 596 ? 32.909 -5.148 -11.238 1.00 86.38 596 PHE A CA 1
ATOM 4708 C C . PHE A 1 596 ? 33.703 -3.889 -10.926 1.00 86.38 596 PHE A C 1
ATOM 4710 O O . PHE A 1 596 ? 33.571 -3.290 -9.856 1.00 86.38 596 PHE A O 1
ATOM 4717 N N . SER A 1 597 ? 34.520 -3.436 -11.874 1.00 89.50 597 SER A N 1
ATOM 4718 C CA . SER A 1 597 ? 35.120 -2.111 -11.756 1.00 89.50 597 SER A CA 1
ATOM 4719 C C . SER A 1 597 ? 34.040 -1.014 -11.822 1.00 89.50 597 SER A C 1
ATOM 4721 O O . SER A 1 597 ? 33.009 -1.187 -12.481 1.00 89.50 597 SER A O 1
ATOM 4723 N N . PRO A 1 598 ? 34.267 0.172 -11.220 1.00 90.19 598 PRO A N 1
ATOM 4724 C CA . PRO A 1 598 ? 33.363 1.313 -11.391 1.00 90.19 598 PRO A CA 1
ATOM 4725 C C . PRO A 1 598 ? 33.117 1.667 -12.867 1.00 90.19 598 PRO A C 1
ATOM 4727 O O . PRO A 1 598 ? 32.021 2.084 -13.237 1.00 90.19 598 PRO A O 1
ATOM 4730 N N . THR A 1 599 ? 34.120 1.454 -13.724 1.00 90.62 599 THR A N 1
ATOM 4731 C CA . THR A 1 599 ? 34.008 1.640 -15.175 1.00 90.62 599 THR A CA 1
ATOM 4732 C C . THR A 1 599 ? 33.076 0.608 -15.810 1.00 90.62 599 THR A C 1
ATOM 4734 O O . THR A 1 599 ? 32.249 0.989 -16.631 1.00 90.62 599 THR A O 1
ATOM 4737 N N . ALA A 1 600 ? 33.151 -0.669 -15.419 1.00 90.62 600 ALA A N 1
ATOM 4738 C CA . ALA A 1 600 ? 32.219 -1.699 -15.881 1.00 90.62 600 ALA A CA 1
ATOM 4739 C C . ALA A 1 600 ? 30.778 -1.404 -15.450 1.00 90.62 600 ALA A C 1
ATOM 4741 O O . ALA A 1 600 ? 29.872 -1.433 -16.280 1.00 90.62 600 ALA A O 1
ATOM 4742 N N . SER A 1 601 ? 30.569 -0.989 -14.199 1.00 91.69 601 SER A N 1
ATOM 4743 C CA . SER A 1 601 ? 29.254 -0.525 -13.741 1.00 91.69 601 SER A CA 1
ATOM 4744 C C . SER A 1 601 ? 28.722 0.643 -14.584 1.00 91.69 601 SER A C 1
ATOM 4746 O O . SER A 1 601 ? 27.567 0.628 -15.013 1.00 91.69 601 SER A O 1
ATOM 4748 N N . LEU A 1 602 ? 29.561 1.636 -14.901 1.00 92.62 602 LEU A N 1
ATOM 4749 C CA . LEU A 1 602 ? 29.166 2.760 -15.755 1.00 92.62 602 LEU A CA 1
ATOM 4750 C C . LEU A 1 602 ? 28.827 2.323 -17.188 1.00 92.62 602 LEU A C 1
ATOM 4752 O O . LEU A 1 602 ? 27.832 2.789 -17.745 1.00 92.62 602 LEU A O 1
ATOM 4756 N N . VAL A 1 603 ? 29.618 1.425 -17.780 1.00 92.62 603 VAL A N 1
ATOM 4757 C CA . VAL A 1 603 ? 29.359 0.871 -19.119 1.00 92.62 603 VAL A CA 1
ATOM 4758 C C . VAL A 1 603 ? 28.034 0.106 -19.133 1.00 92.62 603 VAL A C 1
ATOM 4760 O O . VAL A 1 603 ? 27.213 0.356 -20.014 1.00 92.62 603 VAL A O 1
ATOM 4763 N N . TYR A 1 604 ? 27.778 -0.738 -18.128 1.00 92.56 604 TYR A N 1
ATOM 4764 C CA . TYR A 1 604 ? 26.507 -1.450 -17.971 1.00 92.56 604 TYR A CA 1
ATOM 4765 C C . TYR A 1 604 ? 25.322 -0.481 -17.890 1.00 92.56 604 TYR A C 1
ATOM 4767 O O . TYR A 1 604 ? 24.379 -0.577 -18.674 1.00 92.56 604 TYR A O 1
ATOM 4775 N N . LYS A 1 605 ? 25.398 0.527 -17.010 1.00 94.19 605 LYS A N 1
ATOM 4776 C CA . LYS A 1 605 ? 24.363 1.569 -16.895 1.00 94.19 605 LYS A CA 1
ATOM 4777 C C . LYS A 1 605 ? 24.123 2.301 -18.209 1.00 94.19 605 LYS A C 1
ATOM 4779 O O . LYS A 1 605 ? 22.979 2.579 -18.547 1.00 94.19 605 LYS A O 1
ATOM 4784 N N . THR A 1 606 ? 25.186 2.609 -18.947 1.00 95.12 606 THR A N 1
ATOM 4785 C CA . THR A 1 606 ? 25.102 3.314 -20.232 1.00 95.12 606 THR A CA 1
ATOM 4786 C C . THR A 1 606 ? 24.347 2.487 -21.273 1.00 95.12 606 THR A C 1
ATOM 4788 O O . THR A 1 606 ? 23.477 3.017 -21.962 1.00 95.12 606 THR A O 1
ATOM 4791 N N . GLU A 1 607 ? 24.627 1.185 -21.362 1.00 93.44 607 GLU A N 1
ATOM 4792 C CA . GLU A 1 607 ? 23.888 0.288 -22.256 1.00 93.44 607 GLU A CA 1
ATOM 4793 C C . GLU A 1 607 ? 22.416 0.178 -21.850 1.00 93.44 607 GLU A C 1
ATOM 4795 O O . GLU A 1 607 ? 21.544 0.279 -22.710 1.00 93.44 607 GLU A O 1
ATOM 4800 N N . MET A 1 608 ? 22.122 0.056 -20.551 1.00 95.19 608 MET A N 1
ATOM 4801 C CA . MET A 1 608 ? 20.741 -0.007 -20.065 1.00 95.19 608 MET A CA 1
ATOM 4802 C C . MET A 1 608 ? 19.968 1.282 -20.334 1.00 95.19 608 MET A C 1
ATOM 4804 O O . MET A 1 608 ? 18.835 1.222 -20.795 1.00 95.19 608 MET A O 1
ATOM 4808 N N . ARG A 1 609 ? 20.589 2.451 -20.141 1.00 97.06 609 ARG A N 1
ATOM 4809 C CA . ARG A 1 609 ? 20.008 3.756 -20.498 1.00 97.06 609 ARG A CA 1
ATOM 4810 C C . ARG A 1 609 ? 19.625 3.803 -21.975 1.00 97.06 609 ARG A C 1
ATOM 4812 O O . ARG A 1 609 ? 18.498 4.162 -22.309 1.00 97.06 609 ARG A O 1
ATOM 4819 N N . ALA A 1 610 ? 20.537 3.401 -22.858 1.00 95.69 610 ALA A N 1
ATOM 4820 C CA . ALA A 1 610 ? 20.278 3.388 -24.293 1.00 95.69 610 ALA A CA 1
ATOM 4821 C C . ALA A 1 610 ? 19.161 2.392 -24.671 1.00 95.69 610 ALA A C 1
ATOM 4823 O O . ALA A 1 610 ? 18.291 2.713 -25.485 1.00 95.69 610 ALA A O 1
ATOM 4824 N N . ASP A 1 611 ? 19.136 1.216 -24.041 1.00 94.81 611 ASP A N 1
ATOM 4825 C CA . ASP A 1 611 ? 18.118 0.185 -24.266 1.00 94.81 611 ASP A CA 1
ATOM 4826 C C . ASP A 1 611 ? 16.745 0.614 -23.739 1.00 94.81 611 ASP A C 1
ATOM 4828 O O . ASP A 1 611 ? 15.731 0.367 -24.394 1.00 94.81 611 ASP A O 1
ATOM 4832 N N . THR A 1 612 ? 16.705 1.332 -22.618 1.00 97.38 612 THR A N 1
ATOM 4833 C CA . THR A 1 612 ? 15.494 1.941 -22.063 1.00 97.38 612 THR A CA 1
ATOM 4834 C C . THR A 1 612 ? 14.867 2.919 -23.061 1.00 97.38 612 THR A C 1
ATOM 4836 O O . THR A 1 612 ? 13.680 2.793 -23.374 1.00 97.38 612 THR A O 1
ATOM 4839 N N . LEU A 1 613 ? 15.649 3.842 -23.642 1.00 97.31 613 LEU A N 1
ATOM 4840 C CA . LEU A 1 613 ? 15.127 4.815 -24.618 1.00 97.31 613 LEU A CA 1
ATOM 4841 C C . LEU A 1 613 ? 14.535 4.136 -25.863 1.00 97.31 613 LEU A C 1
ATOM 4843 O O . LEU A 1 613 ? 13.520 4.582 -26.411 1.00 97.31 613 LEU A O 1
ATOM 4847 N N . VAL A 1 614 ? 15.160 3.053 -26.326 1.00 95.31 614 VAL A N 1
ATOM 4848 C CA . VAL A 1 614 ? 14.753 2.358 -27.552 1.00 95.31 614 VAL A CA 1
ATOM 4849 C C . VAL A 1 614 ? 13.601 1.381 -27.289 1.00 95.31 614 VAL A C 1
ATOM 4851 O O . VAL A 1 614 ? 12.536 1.494 -27.896 1.00 95.31 614 VAL A O 1
ATOM 4854 N N . PHE A 1 615 ? 13.773 0.430 -26.376 1.00 94.69 615 PHE A N 1
ATOM 4855 C CA . PHE A 1 615 ? 12.853 -0.701 -26.222 1.00 94.69 615 PHE A CA 1
ATOM 4856 C C . PHE A 1 615 ? 11.823 -0.518 -25.107 1.00 94.69 615 PHE A C 1
ATOM 4858 O O . PHE A 1 615 ? 10.739 -1.085 -25.208 1.00 94.69 615 PHE A O 1
ATOM 4865 N N . ALA A 1 616 ? 12.114 0.287 -24.080 1.00 96.44 616 ALA A N 1
ATOM 4866 C CA . ALA A 1 616 ? 11.166 0.573 -22.999 1.00 96.44 616 ALA A CA 1
ATOM 4867 C C . ALA A 1 616 ? 10.399 1.895 -23.201 1.00 96.44 616 ALA A C 1
ATOM 4869 O O . ALA A 1 616 ? 9.460 2.175 -22.459 1.00 96.44 616 ALA A O 1
ATOM 4870 N N . MET A 1 617 ? 10.745 2.706 -24.209 1.00 97.25 617 MET A N 1
ATOM 4871 C CA . MET A 1 617 ? 10.021 3.945 -24.535 1.00 97.25 617 MET A CA 1
ATOM 4872 C C . MET A 1 617 ? 9.608 4.026 -26.004 1.00 97.25 617 MET A C 1
ATOM 4874 O O . MET A 1 617 ? 8.413 4.038 -26.309 1.00 97.25 617 MET A O 1
ATOM 4878 N N . SER A 1 618 ? 10.577 4.059 -26.927 1.00 95.81 618 SER A N 1
ATOM 4879 C CA . SER A 1 618 ? 10.294 4.262 -28.356 1.00 95.81 618 SER A CA 1
ATOM 4880 C C . SER A 1 618 ? 9.407 3.157 -28.932 1.00 95.81 618 SER A C 1
ATOM 4882 O O . SER A 1 618 ? 8.500 3.450 -29.709 1.00 95.81 618 SER A O 1
ATOM 4884 N N . HIS A 1 619 ? 9.593 1.909 -28.494 1.00 93.06 619 HIS A N 1
ATOM 4885 C CA . HIS A 1 619 ? 8.715 0.793 -28.849 1.00 93.06 619 HIS A CA 1
ATOM 4886 C C . HIS A 1 619 ? 7.244 1.050 -28.477 1.00 93.06 619 HIS A C 1
ATOM 4888 O O . HIS A 1 619 ? 6.367 0.949 -29.334 1.00 93.06 619 HIS A O 1
ATOM 4894 N N . TRP A 1 620 ? 6.956 1.461 -27.237 1.00 94.25 620 TRP A N 1
ATOM 4895 C CA . TRP A 1 620 ? 5.586 1.751 -26.792 1.00 94.25 620 TRP A CA 1
ATOM 4896 C C . TRP A 1 620 ? 4.950 2.915 -27.548 1.00 94.25 620 TRP A C 1
ATOM 4898 O O . TRP A 1 620 ? 3.781 2.845 -27.927 1.00 94.25 620 TRP A O 1
ATOM 4908 N N . LEU A 1 621 ? 5.713 3.978 -27.799 1.00 93.75 621 LEU A N 1
ATOM 4909 C CA . LEU A 1 621 ? 5.245 5.125 -28.579 1.00 93.75 621 LEU A CA 1
ATOM 4910 C C . LEU A 1 621 ? 4.975 4.746 -30.039 1.00 93.75 621 LEU A C 1
ATOM 4912 O O . LEU A 1 621 ? 3.998 5.215 -30.630 1.00 93.75 621 LEU A O 1
ATOM 4916 N N . HIS A 1 622 ? 5.796 3.860 -30.603 1.00 91.31 622 HIS A N 1
ATOM 4917 C CA . HIS A 1 622 ? 5.574 3.305 -31.928 1.00 91.31 622 HIS A CA 1
ATOM 4918 C C . HIS A 1 622 ? 4.287 2.474 -31.978 1.00 91.31 622 HIS A C 1
ATOM 4920 O O . HIS A 1 622 ? 3.458 2.716 -32.858 1.00 91.31 622 HIS A O 1
ATOM 4926 N N . LEU A 1 623 ? 4.088 1.545 -31.033 1.00 88.69 623 LEU A N 1
ATOM 4927 C CA . LEU A 1 623 ? 2.866 0.738 -30.938 1.00 88.69 623 LEU A CA 1
ATOM 4928 C C . LEU A 1 623 ? 1.624 1.615 -30.773 1.00 88.69 623 LEU A C 1
ATOM 4930 O O . LEU A 1 623 ? 0.624 1.406 -31.448 1.00 88.69 623 LEU A O 1
ATOM 4934 N N . ARG A 1 624 ? 1.702 2.645 -29.926 1.00 90.19 624 ARG A N 1
ATOM 4935 C CA . ARG A 1 624 ? 0.622 3.616 -29.724 1.00 90.19 624 ARG A CA 1
ATOM 4936 C C . ARG A 1 624 ? 0.240 4.333 -31.024 1.00 90.19 624 ARG A C 1
ATOM 4938 O O . ARG A 1 624 ? -0.943 4.479 -31.309 1.00 90.19 624 ARG A O 1
ATOM 4945 N N . LYS A 1 625 ? 1.221 4.794 -31.808 1.00 87.62 625 LYS A N 1
ATOM 4946 C CA . LYS A 1 625 ? 0.976 5.557 -33.046 1.00 87.62 625 LYS A CA 1
ATOM 4947 C C . LYS A 1 625 ? 0.482 4.684 -34.202 1.00 87.62 625 LYS A C 1
ATOM 4949 O O . LYS A 1 625 ? -0.260 5.172 -35.048 1.00 87.62 625 LYS A O 1
ATOM 4954 N N . ASN A 1 626 ? 0.896 3.418 -34.237 1.00 84.56 626 ASN A N 1
ATOM 4955 C CA . ASN A 1 626 ? 0.590 2.474 -35.316 1.00 84.56 626 ASN A CA 1
ATOM 4956 C C . ASN A 1 626 ? -0.412 1.387 -34.897 1.00 84.56 626 ASN A C 1
ATOM 4958 O O . ASN A 1 626 ? -0.501 0.354 -35.562 1.00 84.56 626 ASN A O 1
ATOM 4962 N N . ALA A 1 627 ? -1.150 1.603 -33.804 1.00 76.81 627 ALA A N 1
ATOM 4963 C CA . ALA A 1 627 ? -2.112 0.641 -33.284 1.00 76.81 627 ALA A CA 1
ATOM 4964 C C . ALA A 1 627 ? -3.138 0.273 -34.366 1.00 76.81 627 ALA A C 1
ATOM 4966 O O . ALA A 1 627 ? -3.825 1.137 -34.920 1.00 76.81 627 ALA A O 1
ATOM 4967 N N . LYS A 1 628 ? -3.241 -1.023 -34.680 1.00 70.94 628 LYS A N 1
ATOM 4968 C CA . LYS A 1 628 ? -4.267 -1.524 -35.596 1.00 70.94 628 LYS A CA 1
ATOM 4969 C C . LYS A 1 628 ? -5.619 -1.528 -34.877 1.00 70.94 628 LYS A C 1
ATOM 4971 O O . LYS A 1 628 ? -5.666 -1.892 -33.706 1.00 70.94 628 LYS A O 1
ATOM 4976 N N . PRO A 1 629 ? -6.739 -1.242 -35.566 1.00 61.44 629 PRO A N 1
ATOM 4977 C CA . PRO A 1 629 ? -8.069 -1.215 -34.942 1.00 61.44 629 PRO A CA 1
ATOM 4978 C C . PRO A 1 629 ? -8.505 -2.517 -34.244 1.00 61.44 629 PRO A C 1
ATOM 4980 O O . PRO A 1 629 ? -9.443 -2.490 -33.458 1.00 61.44 629 PRO A O 1
ATOM 4983 N N . VAL A 1 630 ? -7.863 -3.649 -34.556 1.00 57.88 630 VAL A N 1
ATOM 4984 C CA . VAL A 1 630 ? -8.224 -4.996 -34.069 1.00 57.88 630 VAL A CA 1
ATOM 4985 C C . VAL A 1 630 ? -7.319 -5.465 -32.917 1.00 57.88 630 VAL A C 1
ATOM 4987 O O . VAL A 1 630 ? -7.619 -6.453 -32.259 1.00 57.88 630 VAL A O 1
ATOM 4990 N N . GLU A 1 631 ? -6.212 -4.769 -32.653 1.00 65.56 631 GLU A N 1
ATOM 4991 C CA . GLU A 1 631 ? -5.195 -5.191 -31.688 1.00 65.56 631 GLU A CA 1
ATOM 4992 C C . GLU A 1 631 ? -5.390 -4.409 -30.384 1.00 65.56 631 GLU A C 1
ATOM 4994 O O . GLU A 1 631 ? -5.012 -3.242 -30.261 1.00 65.56 631 GLU A O 1
ATOM 4999 N N . TYR A 1 632 ? -6.074 -5.028 -29.420 1.00 73.94 632 TYR A N 1
ATOM 5000 C CA . TYR A 1 632 ? -6.324 -4.403 -28.126 1.00 73.94 632 TYR A CA 1
ATOM 5001 C C . TYR A 1 632 ? -5.027 -4.332 -27.314 1.00 73.94 632 TYR A C 1
ATOM 5003 O O . TYR A 1 632 ? -4.540 -5.346 -26.820 1.00 73.94 632 TYR A O 1
ATOM 5011 N N . ASN A 1 633 ? -4.498 -3.122 -27.131 1.00 85.38 633 ASN A N 1
ATOM 5012 C CA . ASN A 1 633 ? -3.391 -2.865 -26.216 1.00 85.38 633 ASN A CA 1
ATOM 5013 C C . ASN A 1 633 ? -3.937 -2.359 -24.863 1.00 85.38 633 ASN A C 1
ATOM 5015 O O . ASN A 1 633 ? -4.380 -1.204 -24.791 1.00 85.38 633 ASN A O 1
ATOM 5019 N N . PRO A 1 634 ? -3.861 -3.153 -23.775 1.00 89.25 634 PRO A N 1
ATOM 5020 C CA . PRO A 1 634 ? -4.388 -2.764 -22.462 1.00 89.25 634 PRO A CA 1
ATOM 5021 C C . PRO A 1 634 ? -3.678 -1.546 -21.843 1.00 89.25 634 PRO A C 1
ATOM 5023 O O . PRO A 1 634 ? -4.179 -0.946 -20.888 1.00 89.25 634 PRO A O 1
ATOM 5026 N N . TRP A 1 635 ? -2.521 -1.160 -22.387 1.00 93.25 635 TRP A N 1
ATOM 5027 C CA . TRP A 1 635 ? -1.674 -0.086 -21.880 1.00 93.25 635 TRP A CA 1
ATOM 5028 C C . TRP A 1 635 ? -1.787 1.223 -22.656 1.00 93.25 635 TRP A C 1
ATOM 5030 O O . TRP A 1 635 ? -1.172 2.204 -22.245 1.00 93.25 635 TRP A O 1
ATOM 5040 N N . PHE A 1 636 ? -2.573 1.284 -23.737 1.00 92.12 636 PHE A N 1
ATOM 5041 C CA . PHE A 1 636 ? -2.647 2.454 -24.628 1.00 92.12 636 PHE A CA 1
ATOM 5042 C C . PHE A 1 636 ? -2.825 3.787 -23.877 1.00 92.12 636 PHE A C 1
ATOM 5044 O O . PHE A 1 636 ? -2.100 4.759 -24.106 1.00 92.12 636 PHE A O 1
ATOM 5051 N N . GLU A 1 637 ? -3.771 3.815 -22.941 1.00 93.81 637 GLU A N 1
ATOM 5052 C CA . GLU A 1 637 ? -4.121 4.988 -22.138 1.00 93.81 637 GLU A CA 1
ATOM 5053 C C . GLU A 1 637 ? -3.037 5.346 -21.101 1.00 93.81 637 GLU A C 1
ATOM 5055 O O . GLU A 1 637 ? -2.779 6.528 -20.858 1.00 93.81 637 GLU A O 1
ATOM 5060 N N . VAL A 1 638 ? -2.369 4.339 -20.521 1.00 96.94 638 VAL A N 1
ATOM 5061 C CA . VAL A 1 638 ? -1.248 4.526 -19.581 1.00 96.94 638 VAL A CA 1
ATOM 5062 C C . VAL A 1 638 ? -0.039 5.092 -20.320 1.00 96.94 638 VAL A C 1
ATOM 5064 O O . VAL A 1 638 ? 0.490 6.123 -19.916 1.00 96.94 638 VAL A O 1
ATOM 5067 N N . VAL A 1 639 ? 0.341 4.475 -21.443 1.00 96.94 639 VAL A N 1
ATOM 5068 C CA . VAL A 1 639 ? 1.438 4.909 -22.323 1.00 96.94 639 VAL A CA 1
ATOM 5069 C C . VAL A 1 639 ? 1.222 6.355 -22.767 1.00 96.94 639 VAL A C 1
ATOM 5071 O O . VAL A 1 639 ? 2.123 7.183 -22.642 1.00 96.94 639 VAL A O 1
ATOM 5074 N N . SER A 1 640 ? 0.020 6.677 -23.253 1.00 95.38 640 SER A N 1
ATOM 5075 C CA . SER A 1 640 ? -0.303 8.018 -23.750 1.00 95.38 640 SER A CA 1
ATOM 5076 C C . SER A 1 640 ? -0.137 9.083 -22.667 1.00 95.38 640 SER A C 1
ATOM 5078 O O . SER A 1 640 ? 0.570 10.064 -22.886 1.00 95.38 640 SER A O 1
ATOM 5080 N N . ARG A 1 641 ? -0.736 8.883 -21.485 1.00 97.00 641 ARG A N 1
ATOM 5081 C CA . ARG A 1 641 ? -0.686 9.878 -20.402 1.00 97.00 641 ARG A CA 1
ATOM 5082 C C . ARG A 1 641 ? 0.676 9.951 -19.722 1.00 97.00 641 ARG A C 1
ATOM 5084 O O . ARG A 1 641 ? 1.124 11.051 -19.418 1.00 97.00 641 ARG A O 1
ATOM 5091 N N . HIS A 1 642 ? 1.343 8.817 -19.494 1.00 97.88 642 HIS A N 1
ATOM 5092 C CA . HIS A 1 642 ? 2.677 8.784 -18.882 1.00 97.88 642 HIS A CA 1
ATOM 5093 C C . HIS A 1 642 ? 3.666 9.618 -19.690 1.00 97.88 642 HIS A C 1
ATOM 5095 O O . HIS A 1 642 ? 4.321 10.511 -19.154 1.00 97.88 642 HIS A O 1
ATOM 5101 N N . PHE A 1 643 ? 3.727 9.380 -20.999 1.00 97.81 643 PHE A N 1
ATOM 5102 C CA . PHE A 1 643 ? 4.638 10.119 -21.855 1.00 97.81 643 PHE A CA 1
ATOM 5103 C C . PHE A 1 643 ? 4.178 11.570 -22.083 1.00 97.81 643 PHE A C 1
ATOM 5105 O O . PHE A 1 643 ? 5.031 12.452 -22.075 1.00 97.81 643 PHE A O 1
ATOM 5112 N N . GLU A 1 644 ? 2.873 11.872 -22.166 1.00 95.62 644 GLU A N 1
ATOM 5113 C CA . GLU A 1 644 ? 2.383 13.266 -22.234 1.00 95.62 644 GLU A CA 1
ATOM 5114 C C . GLU A 1 644 ? 2.804 14.083 -21.003 1.00 95.62 644 GLU A C 1
ATOM 5116 O O . GLU A 1 644 ? 3.157 15.259 -21.115 1.00 95.62 644 GLU A O 1
ATOM 5121 N N . VAL A 1 645 ? 2.802 13.459 -19.823 1.00 95.81 645 VAL A N 1
ATOM 5122 C CA . VAL A 1 645 ? 3.195 14.108 -18.569 1.00 95.81 645 VAL A CA 1
ATOM 5123 C C . VAL A 1 645 ? 4.707 14.304 -18.463 1.00 95.81 645 VAL A C 1
ATOM 5125 O O . VAL A 1 645 ? 5.145 15.331 -17.937 1.00 95.81 645 VAL A O 1
ATOM 5128 N N . ASN A 1 646 ? 5.498 13.350 -18.960 1.00 96.50 646 ASN A N 1
ATOM 5129 C CA . ASN A 1 646 ? 6.930 13.261 -18.662 1.00 96.50 646 ASN A CA 1
ATOM 5130 C C . ASN A 1 646 ? 7.862 13.591 -19.841 1.00 96.50 646 ASN A C 1
ATOM 5132 O O . ASN A 1 646 ? 9.071 13.676 -19.635 1.00 96.50 646 ASN A O 1
ATOM 5136 N N . TRP A 1 647 ? 7.352 13.822 -21.058 1.00 96.56 647 TRP A N 1
ATOM 5137 C CA . TRP A 1 647 ? 8.182 13.913 -22.272 1.00 96.56 647 TRP A CA 1
ATOM 5138 C C . TRP A 1 647 ? 9.351 14.909 -22.194 1.00 96.56 647 TRP A C 1
ATOM 5140 O O . TRP A 1 647 ? 10.430 14.613 -22.705 1.00 96.56 647 TRP A O 1
ATOM 5150 N N . ARG A 1 648 ? 9.164 16.075 -21.551 1.00 94.56 648 ARG A N 1
ATOM 5151 C CA . ARG A 1 648 ? 10.228 17.088 -21.411 1.00 94.56 648 ARG A CA 1
ATOM 5152 C C . ARG A 1 648 ? 11.394 16.547 -20.588 1.00 94.56 648 ARG A C 1
ATOM 5154 O O . ARG A 1 648 ? 12.523 16.530 -21.064 1.00 94.56 648 ARG A O 1
ATOM 5161 N N . ARG A 1 649 ? 11.081 16.043 -19.389 1.00 95.31 649 ARG A N 1
ATOM 5162 C CA . ARG A 1 649 ? 12.044 15.429 -18.467 1.00 95.31 649 ARG A CA 1
ATOM 5163 C C . ARG A 1 649 ? 12.738 14.240 -19.127 1.00 95.31 649 ARG A C 1
ATOM 5165 O O . ARG A 1 649 ? 13.944 14.113 -19.007 1.00 95.31 649 ARG A O 1
ATOM 5172 N N . ILE A 1 650 ? 12.001 13.427 -19.885 1.00 97.94 650 ILE A N 1
ATOM 5173 C CA . ILE A 1 650 ? 12.569 12.288 -20.617 1.00 97.94 650 ILE A CA 1
ATOM 5174 C C . ILE A 1 650 ? 13.621 12.738 -21.635 1.00 97.94 650 ILE A C 1
ATOM 5176 O O . ILE A 1 650 ? 14.693 12.143 -21.681 1.00 97.94 650 ILE A O 1
ATOM 5180 N N . LEU A 1 651 ? 13.348 13.770 -22.443 1.00 96.56 651 LEU A N 1
ATOM 5181 C CA . LEU A 1 651 ? 14.332 14.268 -23.412 1.00 96.56 651 LEU A CA 1
ATOM 5182 C C . LEU A 1 651 ? 15.554 14.877 -22.726 1.00 96.56 651 LEU A C 1
ATOM 5184 O O . LEU A 1 651 ? 16.674 14.590 -23.134 1.00 96.56 651 LEU A O 1
ATOM 5188 N N . GLU A 1 652 ? 15.352 15.676 -21.679 1.00 95.25 652 GLU A N 1
ATOM 5189 C CA . GLU A 1 652 ? 16.450 16.257 -20.898 1.00 95.25 652 GLU A CA 1
ATOM 5190 C C . GLU A 1 652 ? 17.348 15.160 -20.303 1.00 95.25 652 GLU A C 1
ATOM 5192 O O . GLU A 1 652 ? 18.565 15.189 -20.492 1.00 95.25 652 GLU A O 1
ATOM 5197 N N . THR A 1 653 ? 16.751 14.147 -19.666 1.00 97.00 653 THR A N 1
ATOM 5198 C CA . THR A 1 653 ? 17.467 12.981 -19.132 1.00 97.00 653 THR A CA 1
ATOM 5199 C C . THR A 1 653 ? 18.196 12.211 -20.242 1.00 97.00 653 THR A C 1
ATOM 5201 O O . THR A 1 653 ? 19.352 11.831 -20.067 1.00 97.00 653 THR A O 1
ATOM 5204 N N . ALA A 1 654 ? 17.565 12.003 -21.403 1.00 96.94 654 ALA A N 1
ATOM 5205 C CA . ALA A 1 654 ? 18.157 11.263 -22.517 1.00 96.94 654 ALA A CA 1
ATOM 5206 C C . ALA A 1 654 ? 19.399 11.957 -23.103 1.00 96.94 654 ALA A C 1
ATOM 5208 O O . ALA A 1 654 ? 20.398 11.291 -23.375 1.00 96.94 654 ALA A O 1
ATOM 5209 N N . GLU A 1 655 ? 19.356 13.283 -23.264 1.00 95.06 655 GLU A N 1
ATOM 5210 C CA . GLU A 1 655 ? 20.495 14.078 -23.744 1.00 95.06 655 GLU A CA 1
ATOM 5211 C C . GLU A 1 655 ? 21.655 14.050 -22.730 1.00 95.06 655 GLU A C 1
ATOM 5213 O O . GLU A 1 655 ? 22.814 13.887 -23.116 1.00 95.06 655 GLU A O 1
ATOM 5218 N N . ILE A 1 656 ? 21.356 14.118 -21.423 1.00 96.56 656 ILE A N 1
ATOM 5219 C CA . ILE A 1 656 ? 22.362 13.955 -20.359 1.00 96.56 656 ILE A CA 1
ATOM 5220 C C . ILE A 1 656 ? 23.003 12.566 -20.438 1.00 96.56 656 ILE A C 1
ATOM 5222 O O . ILE A 1 656 ? 24.226 12.449 -20.455 1.00 96.56 656 ILE A O 1
ATOM 5226 N N . TRP A 1 657 ? 22.198 11.506 -20.534 1.00 97.25 657 TRP A N 1
ATOM 5227 C CA . TRP A 1 657 ? 22.704 10.136 -20.614 1.00 97.25 657 TRP A CA 1
ATOM 5228 C C . TRP A 1 657 ? 23.597 9.897 -21.831 1.00 97.25 657 TRP A C 1
ATOM 5230 O O . TRP A 1 657 ? 24.619 9.227 -21.699 1.00 97.25 657 TRP A O 1
ATOM 5240 N N . ALA A 1 658 ? 23.235 10.450 -22.990 1.00 95.44 658 ALA A N 1
ATOM 5241 C CA . ALA A 1 658 ? 24.046 10.349 -24.198 1.00 95.44 658 ALA A CA 1
ATOM 5242 C C . ALA A 1 658 ? 25.374 11.115 -24.071 1.00 95.44 658 ALA A C 1
ATOM 5244 O O . ALA A 1 658 ? 26.399 10.650 -24.566 1.00 95.44 658 ALA A O 1
ATOM 5245 N N . ALA A 1 659 ? 25.379 12.263 -23.385 1.00 94.88 659 ALA A N 1
ATOM 5246 C CA . ALA A 1 659 ? 26.591 13.040 -23.128 1.00 94.88 659 ALA A CA 1
ATOM 5247 C C . ALA A 1 659 ? 27.529 12.384 -22.094 1.00 94.88 659 ALA A C 1
ATOM 5249 O O . ALA A 1 659 ? 28.741 12.587 -22.149 1.00 94.88 659 ALA A O 1
ATOM 5250 N N . GLU A 1 660 ? 26.980 11.600 -21.164 1.00 93.94 660 GLU A N 1
ATOM 5251 C CA . GLU A 1 660 ? 27.724 10.845 -20.144 1.00 93.94 660 GLU A CA 1
ATOM 5252 C C . GLU A 1 660 ? 28.300 9.511 -20.649 1.00 93.94 660 GLU A C 1
ATOM 5254 O O . GLU A 1 660 ? 28.977 8.811 -19.891 1.00 93.94 660 GLU A O 1
ATOM 5259 N N . ASP A 1 661 ? 28.040 9.140 -21.905 1.00 92.19 661 ASP A N 1
ATOM 5260 C CA . ASP A 1 661 ? 28.540 7.908 -22.510 1.00 92.19 661 ASP A CA 1
ATOM 5261 C C . ASP A 1 661 ? 30.091 7.846 -22.413 1.00 92.19 661 ASP A C 1
ATOM 5263 O O . ASP A 1 661 ? 30.788 8.672 -23.011 1.00 92.19 661 ASP A O 1
ATOM 5267 N N . PRO A 1 662 ? 30.674 6.854 -21.699 1.00 88.69 662 PRO A N 1
ATOM 5268 C CA . PRO A 1 662 ? 32.119 6.782 -21.456 1.00 88.69 662 PRO A CA 1
ATOM 5269 C C . PRO A 1 662 ? 32.959 6.338 -22.671 1.00 88.69 662 PRO A C 1
ATOM 5271 O O . PRO A 1 662 ? 34.176 6.157 -22.544 1.00 88.69 662 PRO A O 1
ATOM 5274 N N . GLY A 1 663 ? 32.344 6.125 -23.837 1.00 85.12 663 GLY A N 1
ATOM 5275 C CA . GLY A 1 663 ? 32.992 5.555 -25.015 1.00 85.12 663 GLY A CA 1
ATOM 5276 C C . GLY A 1 663 ? 33.390 4.082 -24.844 1.00 85.12 663 GLY A C 1
ATOM 5277 O O . GLY A 1 663 ? 33.019 3.415 -23.878 1.00 85.12 663 GLY A O 1
ATOM 5278 N N . SER A 1 664 ? 34.147 3.553 -25.811 1.00 79.50 664 SER A N 1
ATOM 5279 C CA . SER A 1 664 ? 34.640 2.170 -25.740 1.00 79.50 664 SER A CA 1
ATOM 5280 C C . SER A 1 664 ? 35.711 2.022 -24.658 1.00 79.50 664 SER A C 1
ATOM 5282 O O . SER A 1 664 ? 36.642 2.825 -24.573 1.00 79.50 664 SER A O 1
ATOM 5284 N N . GLN A 1 665 ? 35.565 0.983 -23.837 1.00 81.06 665 GLN A N 1
ATOM 5285 C CA . GLN A 1 665 ? 36.403 0.697 -22.673 1.00 81.06 665 GLN A CA 1
ATOM 5286 C C . GLN A 1 665 ? 36.677 -0.810 -22.629 1.00 81.06 665 GLN A C 1
ATOM 5288 O O . GLN A 1 665 ? 36.058 -1.542 -21.861 1.00 81.06 665 GLN A O 1
ATOM 5293 N N . SER A 1 666 ? 37.612 -1.288 -23.453 1.00 80.38 666 SER A N 1
ATOM 5294 C CA . SER A 1 666 ? 37.851 -2.724 -23.694 1.00 80.38 666 SER A CA 1
ATOM 5295 C C . SER A 1 666 ? 38.001 -3.578 -22.427 1.00 80.38 666 SER A C 1
ATOM 5297 O O . SER A 1 666 ? 37.505 -4.698 -22.373 1.00 80.38 666 SER A O 1
ATOM 5299 N N . LYS A 1 667 ? 38.642 -3.053 -21.375 1.00 80.81 667 LYS A N 1
ATOM 5300 C CA . LYS A 1 667 ? 38.777 -3.756 -20.089 1.00 80.81 667 LYS A CA 1
ATOM 5301 C C . LYS A 1 667 ? 37.424 -3.971 -19.398 1.00 80.81 667 LYS A C 1
ATOM 5303 O O . LYS A 1 667 ? 37.139 -5.077 -18.958 1.00 80.81 667 LYS A O 1
ATOM 5308 N N . ALA A 1 668 ? 36.599 -2.930 -19.340 1.00 83.44 668 ALA A N 1
ATOM 5309 C CA . ALA A 1 668 ? 35.266 -2.988 -18.751 1.00 83.44 668 ALA A CA 1
ATOM 5310 C C . ALA A 1 668 ? 34.308 -3.848 -19.592 1.00 83.44 668 ALA A C 1
ATOM 5312 O O . ALA A 1 668 ? 33.492 -4.579 -19.047 1.00 83.44 668 ALA A O 1
ATOM 5313 N N . GLU A 1 669 ? 34.433 -3.802 -20.919 1.00 81.69 669 GLU A N 1
ATOM 5314 C CA . GLU A 1 669 ? 33.659 -4.649 -21.835 1.00 81.69 669 GLU A CA 1
ATOM 5315 C C . GLU A 1 669 ? 33.978 -6.139 -21.636 1.00 81.69 669 GLU A C 1
ATOM 5317 O O . GLU A 1 669 ? 33.066 -6.961 -21.636 1.00 81.69 669 GLU A O 1
ATOM 5322 N N . ASN A 1 670 ? 35.245 -6.484 -21.389 1.00 83.44 670 ASN A N 1
ATOM 5323 C CA . ASN A 1 670 ? 35.639 -7.857 -21.068 1.00 83.44 670 ASN A CA 1
ATOM 5324 C C . ASN A 1 670 ? 35.061 -8.329 -19.723 1.00 83.44 670 ASN A C 1
ATOM 5326 O O . ASN A 1 670 ? 34.610 -9.467 -19.637 1.00 83.44 670 ASN A O 1
ATOM 5330 N N . GLU A 1 671 ? 35.037 -7.466 -18.696 1.00 83.81 671 GLU A N 1
ATOM 5331 C CA . GLU A 1 671 ? 34.414 -7.770 -17.391 1.00 83.81 671 GLU A CA 1
ATOM 5332 C C . GLU A 1 671 ? 32.911 -8.076 -17.533 1.00 83.81 671 GLU A C 1
ATOM 5334 O O . GLU A 1 671 ? 32.378 -8.921 -16.824 1.00 83.81 671 GLU A O 1
ATOM 5339 N N . LEU A 1 672 ? 32.231 -7.425 -18.480 1.00 85.38 672 LEU A N 1
ATOM 5340 C CA . LEU A 1 672 ? 30.790 -7.576 -18.717 1.00 85.38 672 LEU A CA 1
ATOM 5341 C C . LEU A 1 672 ? 30.452 -8.627 -19.782 1.00 85.38 672 LEU A C 1
ATOM 5343 O O . LEU A 1 672 ? 29.275 -8.824 -20.086 1.00 85.38 672 LEU A O 1
ATOM 5347 N N . GLY A 1 673 ? 31.456 -9.289 -20.366 1.00 77.56 673 GLY A N 1
ATOM 5348 C CA . GLY A 1 673 ? 31.294 -10.144 -21.544 1.00 77.56 673 GLY A CA 1
ATOM 5349 C C . GLY A 1 673 ? 30.332 -11.322 -21.354 1.00 77.56 673 GLY A C 1
ATOM 5350 O O . GLY A 1 673 ? 29.800 -11.831 -22.341 1.00 77.56 673 GLY A O 1
ATOM 5351 N N . MET A 1 674 ? 30.068 -11.724 -20.104 1.00 70.81 674 MET A N 1
ATOM 5352 C CA . MET A 1 674 ? 29.084 -12.759 -19.772 1.00 70.81 674 MET A CA 1
ATOM 5353 C C . MET A 1 674 ? 27.630 -12.285 -19.959 1.00 70.81 674 MET A C 1
ATOM 5355 O O . MET A 1 674 ? 26.790 -13.076 -20.369 1.00 70.81 674 MET A O 1
ATOM 5359 N N . PHE A 1 675 ? 27.359 -10.991 -19.751 1.00 69.06 675 PHE A N 1
ATOM 5360 C CA . PHE A 1 675 ? 26.013 -10.390 -19.776 1.00 69.06 675 PHE A CA 1
ATOM 5361 C C . PHE A 1 675 ? 25.743 -9.588 -21.050 1.00 69.06 675 PHE A C 1
ATOM 5363 O O . PHE A 1 675 ? 24.613 -9.475 -21.529 1.00 69.06 675 PHE A O 1
ATOM 5370 N N . MET A 1 676 ? 26.794 -8.991 -21.619 1.00 72.94 676 MET A N 1
ATOM 5371 C CA . MET A 1 676 ? 26.676 -8.064 -22.736 1.00 72.94 676 MET A CA 1
ATOM 5372 C C . MET A 1 676 ? 27.615 -8.434 -23.876 1.00 72.94 676 MET A C 1
ATOM 5374 O O . MET A 1 676 ? 28.835 -8.298 -23.796 1.00 72.94 676 MET A O 1
ATOM 5378 N N . ARG A 1 677 ? 27.022 -8.837 -25.005 1.00 70.62 677 ARG A N 1
ATOM 5379 C CA . ARG A 1 677 ? 27.748 -9.024 -26.264 1.00 70.62 677 ARG A CA 1
ATOM 5380 C C . ARG A 1 677 ? 27.814 -7.714 -27.045 1.00 70.62 677 ARG A C 1
ATOM 5382 O O . ARG A 1 677 ? 26.876 -7.346 -27.760 1.00 70.62 677 ARG A O 1
ATOM 5389 N N . GLY A 1 678 ? 28.960 -7.050 -26.935 1.00 72.44 678 GLY A N 1
ATOM 5390 C CA . GLY A 1 678 ? 29.265 -5.818 -27.655 1.00 72.44 678 GLY A CA 1
ATOM 5391 C C . GLY A 1 678 ? 28.514 -4.594 -27.127 1.00 72.44 678 GLY A C 1
ATOM 5392 O O . GLY A 1 678 ? 27.538 -4.698 -26.385 1.00 72.44 678 GLY A O 1
ATOM 5393 N N . ARG A 1 679 ? 28.987 -3.418 -27.537 1.00 79.44 679 ARG A N 1
ATOM 5394 C CA . ARG A 1 679 ? 28.497 -2.110 -27.100 1.00 79.44 679 ARG A CA 1
ATOM 5395 C C . ARG A 1 679 ? 27.618 -1.479 -28.173 1.00 79.44 679 ARG A C 1
ATOM 5397 O O . ARG A 1 679 ? 28.050 -1.371 -29.317 1.00 79.44 679 ARG A O 1
ATOM 5404 N N . HIS A 1 680 ? 26.410 -1.049 -27.814 1.00 86.75 680 HIS A N 1
ATOM 5405 C CA . HIS A 1 680 ? 25.428 -0.524 -28.774 1.00 86.75 680 HIS A CA 1
ATOM 5406 C C . HIS A 1 680 ? 24.894 0.862 -28.397 1.00 86.75 680 HIS A C 1
ATOM 5408 O O . HIS A 1 680 ? 24.215 1.487 -29.210 1.00 86.75 680 HIS A O 1
ATOM 5414 N N . SER A 1 681 ? 25.229 1.378 -27.212 1.00 90.12 681 SER A N 1
ATOM 5415 C CA . SER A 1 681 ? 24.878 2.728 -26.732 1.00 90.12 681 SER A CA 1
ATOM 5416 C C . SER A 1 681 ? 25.142 3.829 -27.758 1.00 90.12 681 SER A C 1
ATOM 5418 O O . SER A 1 681 ? 24.252 4.632 -28.035 1.00 90.12 681 SER A O 1
ATOM 5420 N N . LYS A 1 682 ? 26.311 3.800 -28.410 1.00 89.19 682 LYS A N 1
ATOM 5421 C CA . LYS A 1 682 ? 26.712 4.776 -29.440 1.00 89.19 682 LYS A CA 1
ATOM 5422 C C . LYS A 1 682 ? 25.694 4.918 -30.580 1.00 89.19 682 LYS A C 1
ATOM 5424 O O . LYS A 1 682 ? 25.525 6.006 -31.122 1.00 89.19 682 LYS A O 1
ATOM 5429 N N . GLU A 1 683 ? 25.038 3.828 -30.963 1.00 90.25 683 GLU A N 1
ATOM 5430 C CA . GLU A 1 683 ? 24.039 3.809 -32.038 1.00 90.25 683 GLU A CA 1
ATOM 5431 C C . GLU A 1 683 ? 22.618 3.991 -31.488 1.00 90.25 683 GLU A C 1
ATOM 5433 O O . GLU A 1 683 ? 21.781 4.668 -32.093 1.00 90.25 683 GLU A O 1
ATOM 5438 N N . ARG A 1 684 ? 22.350 3.414 -30.311 1.00 92.12 684 ARG A N 1
ATOM 5439 C CA . ARG A 1 684 ? 21.030 3.396 -29.674 1.00 92.12 684 ARG A CA 1
ATOM 5440 C C . ARG A 1 684 ? 20.635 4.748 -29.086 1.00 92.12 684 ARG A C 1
ATOM 5442 O O . ARG A 1 684 ? 19.469 5.105 -29.221 1.00 92.12 684 ARG A O 1
ATOM 5449 N N . PHE A 1 685 ? 21.561 5.534 -28.529 1.00 94.81 685 PHE A N 1
ATOM 5450 C CA . PHE A 1 685 ? 21.249 6.880 -28.028 1.00 94.81 685 PHE A CA 1
ATOM 5451 C C . PHE A 1 685 ? 20.727 7.810 -29.135 1.00 94.81 685 PHE A C 1
ATOM 5453 O O . PHE A 1 685 ? 19.592 8.275 -29.003 1.00 94.81 685 PHE A O 1
ATOM 5460 N N . PRO A 1 686 ? 21.449 8.036 -30.259 1.00 92.88 686 PRO A N 1
ATOM 5461 C CA . PRO A 1 686 ? 20.931 8.870 -31.343 1.00 92.88 686 PRO A CA 1
ATOM 5462 C C . PRO A 1 686 ? 19.610 8.349 -31.921 1.00 92.88 686 PRO A C 1
ATOM 5464 O O . PRO A 1 686 ? 18.712 9.135 -32.215 1.00 92.88 686 PRO A O 1
ATOM 5467 N N . CYS A 1 687 ? 19.470 7.027 -32.071 1.00 92.12 687 CYS A N 1
ATOM 5468 C CA . CYS A 1 687 ? 18.242 6.395 -32.558 1.00 92.12 687 CYS A CA 1
ATOM 5469 C C . CYS A 1 687 ? 17.049 6.644 -31.618 1.00 92.12 687 CYS A C 1
ATOM 5471 O O . CYS A 1 687 ? 15.976 7.065 -32.067 1.00 92.12 687 CYS A O 1
ATOM 5473 N N . GLY A 1 688 ? 17.246 6.426 -30.315 1.00 94.19 688 GLY A N 1
ATOM 5474 C CA . GLY A 1 688 ? 16.247 6.645 -29.275 1.00 94.19 688 GLY A CA 1
ATOM 5475 C C . GLY A 1 688 ? 15.834 8.110 -29.194 1.00 94.19 688 GLY A C 1
ATOM 5476 O O . GLY A 1 688 ? 14.660 8.415 -29.375 1.00 94.19 688 GLY A O 1
ATOM 5477 N N . ILE A 1 689 ? 16.789 9.030 -29.025 1.00 95.50 689 ILE A N 1
ATOM 5478 C CA . ILE A 1 689 ? 16.524 10.476 -28.910 1.00 95.50 689 ILE A CA 1
ATOM 5479 C C . ILE A 1 689 ? 15.764 10.999 -30.134 1.00 95.50 689 ILE A C 1
ATOM 5481 O O . ILE A 1 689 ? 14.731 11.652 -29.983 1.00 95.50 689 ILE A O 1
ATOM 5485 N N . ARG A 1 690 ? 16.213 10.658 -31.350 1.00 93.25 690 ARG A N 1
ATOM 5486 C CA . ARG A 1 690 ? 15.530 11.028 -32.602 1.00 93.25 690 ARG A CA 1
ATOM 5487 C C . ARG A 1 690 ? 14.082 10.543 -32.623 1.00 93.25 690 ARG A C 1
ATOM 5489 O O . ARG A 1 690 ? 13.176 11.300 -32.973 1.00 93.25 690 ARG A O 1
ATOM 5496 N N . THR A 1 691 ? 13.863 9.282 -32.257 1.00 92.88 691 THR A N 1
ATOM 5497 C CA . THR A 1 691 ? 12.526 8.678 -32.259 1.00 92.88 691 THR A CA 1
ATOM 5498 C C . THR A 1 691 ? 11.619 9.354 -31.229 1.00 92.88 691 THR A C 1
ATOM 5500 O O . THR A 1 691 ? 10.489 9.722 -31.554 1.00 92.88 691 THR A O 1
ATOM 5503 N N . LEU A 1 692 ? 12.129 9.596 -30.019 1.00 95.75 692 LEU A N 1
ATOM 5504 C CA . LEU A 1 692 ? 11.411 10.289 -28.951 1.00 95.75 692 LEU A CA 1
ATOM 5505 C C . LEU A 1 692 ? 11.029 11.716 -29.356 1.00 95.75 692 LEU A C 1
ATOM 5507 O O . LEU A 1 692 ? 9.855 12.065 -29.251 1.00 95.75 692 LEU A O 1
ATOM 5511 N N . LYS A 1 693 ? 11.962 12.509 -29.905 1.00 95.25 693 LYS A N 1
ATOM 5512 C CA . LYS A 1 693 ? 11.681 13.859 -30.435 1.00 95.25 693 LYS A CA 1
ATOM 5513 C C . LYS A 1 693 ? 10.530 13.830 -31.450 1.00 95.25 693 LYS A C 1
ATOM 5515 O O . LYS A 1 693 ? 9.587 14.612 -31.336 1.00 95.25 693 LYS A O 1
ATOM 5520 N N . GLY A 1 694 ? 10.554 12.878 -32.386 1.00 92.69 694 GLY A N 1
ATOM 5521 C CA . GLY A 1 694 ? 9.507 12.719 -33.400 1.00 92.69 694 GLY A CA 1
ATOM 5522 C C . GLY A 1 694 ? 8.122 12.370 -32.839 1.00 92.69 694 GLY A C 1
ATOM 5523 O O . GLY A 1 694 ? 7.114 12.847 -33.362 1.00 92.69 694 GLY A O 1
ATOM 5524 N N . HIS A 1 695 ? 8.048 11.560 -31.780 1.00 93.88 695 HIS A N 1
ATOM 5525 C CA . HIS A 1 695 ? 6.780 11.243 -31.113 1.00 93.88 695 HIS A CA 1
ATOM 5526 C C . HIS A 1 695 ? 6.294 12.381 -30.209 1.00 93.88 695 HIS A C 1
ATOM 5528 O O . HIS A 1 695 ? 5.118 12.726 -30.248 1.00 93.88 695 HIS A O 1
ATOM 5534 N N . PHE A 1 696 ? 7.185 12.999 -29.435 1.00 95.88 696 PHE A N 1
ATOM 5535 C CA . PHE A 1 696 ? 6.841 14.050 -28.474 1.00 95.88 696 PHE A CA 1
ATOM 5536 C C . PHE A 1 696 ? 6.491 15.392 -29.119 1.00 95.88 696 PHE A C 1
ATOM 5538 O O . PHE A 1 696 ? 5.862 16.232 -28.474 1.00 95.88 696 PHE A O 1
ATOM 5545 N N . ALA A 1 697 ? 6.832 15.588 -30.396 1.00 93.00 697 ALA A N 1
ATOM 5546 C CA . ALA A 1 697 ? 6.482 16.788 -31.148 1.00 93.00 697 ALA A CA 1
ATOM 5547 C C . ALA A 1 697 ? 4.977 17.111 -31.134 1.00 93.00 697 ALA A C 1
ATOM 5549 O O . ALA A 1 697 ? 4.608 18.2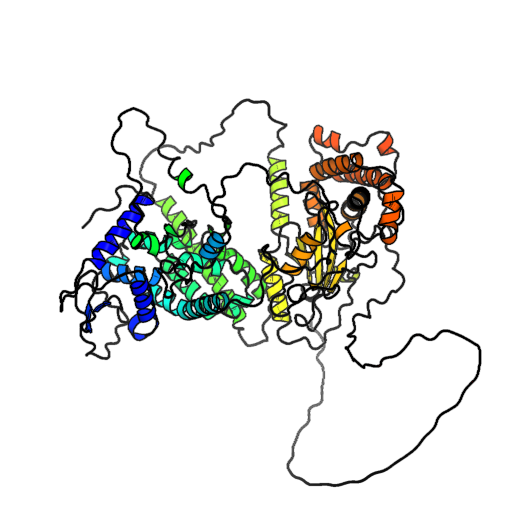80 -31.189 1.00 93.00 697 ALA A O 1
ATOM 5550 N N . GLU A 1 698 ? 4.104 16.108 -30.999 1.00 91.94 698 GLU A N 1
ATOM 5551 C CA . GLU A 1 698 ? 2.653 16.315 -30.902 1.00 91.94 698 GLU A CA 1
ATOM 5552 C C . GLU A 1 698 ? 2.205 16.997 -29.592 1.00 91.94 698 GLU A C 1
ATOM 5554 O O . GLU A 1 698 ? 1.137 17.607 -29.548 1.00 91.94 698 GLU A O 1
ATOM 5559 N N . TRP A 1 699 ? 3.010 16.916 -28.526 1.00 92.88 699 TRP A N 1
ATOM 5560 C CA . TRP A 1 699 ? 2.731 17.527 -27.217 1.00 92.88 699 TRP A CA 1
ATOM 5561 C C . TRP A 1 699 ? 3.486 18.844 -26.989 1.00 92.88 699 TRP A C 1
ATOM 5563 O O . TRP A 1 699 ? 3.253 19.544 -25.990 1.00 92.88 699 TRP A O 1
ATOM 5573 N N . ALA A 1 700 ? 4.371 19.205 -27.919 1.00 91.56 700 ALA A N 1
ATOM 5574 C CA . ALA A 1 700 ? 5.083 20.471 -27.931 1.00 91.56 700 ALA A CA 1
ATOM 5575 C C . ALA A 1 700 ? 4.173 21.597 -28.450 1.00 91.56 700 ALA A C 1
ATOM 5577 O O . ALA A 1 700 ? 3.674 21.562 -29.570 1.00 91.56 700 ALA A O 1
ATOM 5578 N N . THR A 1 701 ? 3.956 22.622 -27.626 1.00 88.69 701 THR A N 1
ATOM 5579 C CA . THR A 1 701 ? 3.007 23.718 -27.905 1.00 88.69 701 THR A CA 1
ATOM 5580 C C . THR A 1 701 ? 3.651 25.101 -27.849 1.00 88.69 701 THR A C 1
ATOM 5582 O O . THR A 1 701 ? 3.263 25.993 -28.600 1.00 88.69 701 THR A O 1
ATOM 5585 N N . SER A 1 702 ? 4.637 25.308 -26.971 1.00 88.44 702 SER A N 1
ATOM 5586 C CA . SER A 1 702 ? 5.376 26.567 -26.872 1.00 88.44 702 SER A CA 1
ATOM 5587 C C . SER A 1 702 ? 6.550 26.595 -27.853 1.00 88.44 702 SER A C 1
ATOM 5589 O O . SER A 1 702 ? 7.025 25.561 -28.316 1.00 88.44 702 SER A O 1
ATOM 5591 N N . LYS A 1 703 ? 7.070 27.791 -28.153 1.00 88.00 703 LYS A N 1
ATOM 5592 C CA . LYS A 1 703 ? 8.259 27.936 -29.013 1.00 88.00 703 LYS A CA 1
ATOM 5593 C C . LYS A 1 703 ? 9.487 27.215 -28.449 1.00 88.00 703 LYS A C 1
ATOM 5595 O O . LYS A 1 703 ? 10.272 26.677 -29.218 1.00 88.00 703 LYS A O 1
ATOM 5600 N N . GLU A 1 704 ? 9.638 27.207 -27.128 1.00 88.50 704 GLU A N 1
ATOM 5601 C CA . GLU A 1 704 ? 10.724 26.508 -26.433 1.00 88.50 704 GLU A CA 1
ATOM 5602 C C . GLU A 1 704 ? 10.556 24.991 -26.529 1.00 88.50 704 GLU A C 1
ATOM 5604 O O . GLU A 1 704 ? 11.500 24.287 -26.864 1.00 88.50 704 GLU A O 1
ATOM 5609 N N . GLU A 1 705 ? 9.336 24.485 -26.330 1.00 90.06 705 GLU A N 1
ATOM 5610 C CA . GLU A 1 705 ? 9.029 23.062 -26.491 1.00 90.06 705 GLU A CA 1
ATOM 5611 C C . GLU A 1 705 ? 9.274 22.585 -27.921 1.00 90.06 705 GLU A C 1
ATOM 5613 O O . GLU A 1 705 ? 9.877 21.538 -28.131 1.00 90.06 705 GLU A O 1
ATOM 5618 N N . LEU A 1 706 ? 8.837 23.376 -28.904 1.00 90.88 706 LEU A N 1
ATOM 5619 C CA . LEU A 1 706 ? 9.064 23.095 -30.318 1.00 90.88 706 LEU A CA 1
ATOM 5620 C C . LEU A 1 706 ? 10.555 23.108 -30.671 1.00 90.88 706 LEU A C 1
ATOM 5622 O O . LEU A 1 706 ? 10.960 22.392 -31.580 1.00 90.88 706 LEU A O 1
ATOM 5626 N N . ALA A 1 707 ? 11.374 23.891 -29.963 1.00 89.94 707 ALA A N 1
ATOM 5627 C CA . ALA A 1 707 ? 12.821 23.880 -30.141 1.00 89.94 707 ALA A CA 1
ATOM 5628 C C . ALA A 1 707 ? 13.467 22.596 -29.591 1.00 89.94 707 ALA A C 1
ATOM 5630 O O . ALA A 1 707 ? 14.379 22.082 -30.228 1.00 89.94 707 ALA A O 1
ATOM 5631 N N . LEU A 1 708 ? 12.974 22.051 -28.470 1.00 88.75 708 LEU A N 1
ATOM 5632 C CA . LEU A 1 708 ? 13.488 20.808 -27.867 1.00 88.75 708 LEU A CA 1
ATOM 5633 C C . LEU A 1 708 ? 13.246 19.568 -28.741 1.00 88.75 708 LEU A C 1
ATOM 5635 O O . LEU A 1 708 ? 14.077 18.666 -28.792 1.00 88.75 708 LEU A O 1
ATOM 5639 N N . VAL A 1 709 ? 12.105 19.518 -29.431 1.00 91.56 709 VAL A N 1
ATOM 5640 C CA . VAL A 1 709 ? 11.719 18.388 -30.299 1.00 91.56 709 VAL A CA 1
ATOM 5641 C C . VAL A 1 709 ? 12.185 18.550 -31.747 1.00 91.56 709 VAL A C 1
ATOM 5643 O O . VAL A 1 709 ? 11.981 17.654 -32.566 1.00 91.56 709 VAL A O 1
ATOM 5646 N N . LYS A 1 710 ? 12.778 19.696 -32.096 1.00 88.12 710 LYS A N 1
ATOM 5647 C CA . LYS A 1 710 ? 13.240 19.954 -33.457 1.00 88.12 710 LYS A CA 1
ATOM 5648 C C . LYS A 1 710 ? 14.454 19.082 -33.762 1.00 88.12 710 LYS A C 1
ATOM 5650 O O . LYS A 1 710 ? 15.450 19.139 -33.047 1.00 88.12 710 LYS A O 1
ATOM 5655 N N . LEU A 1 711 ? 14.375 18.326 -34.853 1.00 81.31 711 LEU A N 1
ATOM 5656 C CA . LEU A 1 711 ? 15.500 17.545 -35.354 1.00 81.31 711 LEU A CA 1
ATOM 5657 C C . LEU A 1 711 ? 16.520 18.468 -36.039 1.00 81.31 711 LEU A C 1
ATOM 5659 O O . LEU A 1 711 ? 16.154 19.381 -36.785 1.00 81.31 711 LEU A O 1
ATOM 5663 N N . GLY A 1 712 ? 17.804 18.252 -35.762 1.00 74.06 712 GLY A N 1
ATOM 5664 C CA . GLY A 1 712 ? 18.901 18.873 -36.504 1.00 74.06 712 GLY A CA 1
ATOM 5665 C C . GLY A 1 712 ? 19.127 18.227 -37.884 1.00 74.06 712 GLY A C 1
ATOM 5666 O O . GLY A 1 712 ? 18.654 17.118 -38.124 1.00 74.06 712 GLY A O 1
ATOM 5667 N N . PRO A 1 713 ? 19.911 18.850 -38.787 1.00 64.38 713 PRO A N 1
ATOM 5668 C CA . PRO A 1 713 ? 20.146 18.331 -40.144 1.00 64.38 713 PRO A CA 1
ATOM 5669 C C . PRO A 1 713 ? 20.785 16.930 -40.182 1.00 64.38 713 PRO A C 1
ATOM 5671 O O . PRO A 1 713 ? 20.449 16.111 -41.030 1.00 64.38 713 PRO A O 1
ATOM 5674 N N . GLU A 1 714 ? 21.696 16.637 -39.249 1.00 59.62 714 GLU A N 1
ATOM 5675 C CA . GLU A 1 714 ? 22.323 15.312 -39.109 1.00 59.62 714 GLU A CA 1
ATOM 5676 C C . GLU A 1 714 ? 21.391 14.297 -38.426 1.00 59.62 714 GLU A C 1
ATOM 5678 O O . GLU A 1 714 ? 21.470 13.092 -38.673 1.00 59.62 714 GLU A O 1
ATOM 5683 N N . GLU A 1 715 ? 20.460 14.772 -37.593 1.00 66.94 715 GLU A N 1
ATOM 5684 C CA . GLU A 1 715 ? 19.440 13.927 -36.981 1.00 66.94 715 GLU A CA 1
ATOM 5685 C C . GLU A 1 715 ? 18.366 13.537 -38.005 1.00 66.94 715 GLU A C 1
ATOM 5687 O O . GLU A 1 715 ? 17.928 12.396 -37.990 1.00 66.94 715 GLU A O 1
ATOM 5692 N N . GLU A 1 716 ? 17.990 14.407 -38.943 1.00 64.19 716 GLU A N 1
ATOM 5693 C CA . GLU A 1 716 ? 17.017 14.086 -40.002 1.00 64.19 716 GLU A CA 1
ATOM 5694 C C . GLU A 1 716 ? 17.486 12.959 -40.942 1.00 64.19 716 GLU A C 1
ATOM 5696 O O . GLU A 1 716 ? 16.661 12.225 -41.482 1.00 64.19 716 GLU A O 1
ATOM 5701 N N . ALA A 1 717 ? 18.802 12.787 -41.113 1.00 59.34 717 ALA A N 1
ATOM 5702 C CA . ALA A 1 717 ? 19.390 11.803 -42.023 1.00 59.34 717 ALA A CA 1
ATOM 5703 C C . ALA A 1 717 ? 19.660 10.419 -41.396 1.00 59.34 717 ALA A C 1
ATOM 5705 O O . ALA A 1 717 ? 20.061 9.498 -42.109 1.00 59.34 717 ALA A O 1
ATOM 5706 N N . GLY A 1 718 ? 19.494 10.254 -40.079 1.00 66.62 718 GLY A N 1
ATOM 5707 C CA . GLY A 1 718 ? 19.837 9.001 -39.401 1.00 66.62 718 GLY A CA 1
ATOM 5708 C C . GLY A 1 718 ? 18.652 8.073 -39.117 1.00 66.62 718 GLY A C 1
ATOM 5709 O O . GLY A 1 718 ? 17.486 8.442 -39.214 1.00 66.62 718 GLY A O 1
ATOM 5710 N N . THR A 1 719 ? 18.965 6.838 -38.731 1.00 69.56 719 THR A N 1
ATOM 5711 C CA . THR A 1 719 ? 17.998 5.749 -38.532 1.00 69.56 719 THR A CA 1
ATOM 5712 C C . THR A 1 719 ? 17.078 5.971 -37.330 1.00 69.56 719 THR A C 1
ATOM 5714 O O . THR A 1 719 ? 17.532 6.224 -36.215 1.00 69.56 719 THR A O 1
ATOM 5717 N N . THR A 1 720 ? 15.769 5.853 -37.531 1.00 73.94 720 THR A N 1
ATOM 5718 C CA . THR A 1 720 ? 14.782 5.781 -36.444 1.00 73.94 720 THR A CA 1
ATOM 5719 C C . THR A 1 720 ? 14.608 4.343 -35.960 1.00 73.94 720 THR A C 1
ATOM 5721 O O . THR A 1 720 ? 15.040 3.392 -36.619 1.00 73.94 720 THR A O 1
ATOM 5724 N N . TYR A 1 721 ? 13.966 4.177 -34.801 1.00 77.62 721 TYR A N 1
ATOM 5725 C CA . TYR A 1 721 ? 13.593 2.856 -34.308 1.00 77.62 721 TYR A CA 1
ATOM 5726 C C . TYR A 1 721 ? 12.752 2.110 -35.351 1.00 77.62 721 TYR A C 1
ATOM 5728 O O . TYR A 1 721 ? 11.726 2.611 -35.818 1.00 77.62 721 TYR A O 1
ATOM 5736 N N . THR A 1 722 ? 13.177 0.893 -35.678 1.00 71.50 722 THR A N 1
ATOM 5737 C CA . THR A 1 722 ? 12.396 -0.066 -36.458 1.00 71.50 722 THR A CA 1
ATOM 5738 C C . THR A 1 722 ? 11.900 -1.159 -35.510 1.00 71.50 722 THR A C 1
ATOM 5740 O O . THR A 1 722 ? 12.700 -1.690 -34.734 1.00 71.50 722 THR A O 1
ATOM 5743 N N . PRO A 1 723 ? 10.595 -1.486 -35.511 1.00 67.19 723 PRO A N 1
ATOM 5744 C CA . PRO A 1 723 ? 10.074 -2.563 -34.682 1.00 67.19 723 PRO A CA 1
ATOM 5745 C C . PRO A 1 723 ? 10.776 -3.879 -34.993 1.00 67.19 723 PRO A C 1
ATOM 5747 O O . PRO A 1 723 ? 10.940 -4.249 -36.155 1.00 67.19 723 PRO A O 1
ATOM 5750 N N . VAL A 1 724 ? 11.164 -4.605 -33.950 1.00 62.94 724 VAL A N 1
ATOM 5751 C CA . VAL A 1 724 ? 11.626 -5.983 -34.106 1.00 62.94 724 VAL A CA 1
ATOM 5752 C C . VAL A 1 724 ? 10.377 -6.837 -34.322 1.00 62.94 724 VAL A C 1
ATOM 5754 O O . VAL A 1 724 ? 9.558 -6.940 -33.412 1.00 62.94 724 VAL A O 1
ATOM 5757 N N . GLU A 1 725 ? 10.198 -7.416 -35.514 1.00 50.12 725 GLU A N 1
ATOM 5758 C CA . GLU A 1 725 ? 9.119 -8.384 -35.753 1.00 50.12 725 GLU A CA 1
ATOM 5759 C C . GLU A 1 725 ? 9.233 -9.530 -34.738 1.00 50.12 725 GLU A C 1
ATOM 5761 O O . GLU A 1 725 ? 10.317 -10.094 -34.535 1.00 50.12 725 GLU A O 1
ATOM 5766 N N . SER A 1 726 ? 8.115 -9.870 -34.097 1.00 41.88 726 SER A N 1
ATOM 5767 C CA . SER A 1 726 ? 7.974 -11.025 -33.217 1.00 41.88 726 SER A CA 1
ATOM 5768 C C . SER A 1 726 ? 8.154 -12.311 -34.025 1.00 41.88 726 SER A C 1
ATOM 5770 O O . SER A 1 726 ? 7.200 -12.960 -34.440 1.00 41.88 726 SER A O 1
ATOM 5772 N N . ARG A 1 727 ? 9.402 -12.713 -34.278 1.00 35.19 727 ARG A N 1
ATOM 5773 C CA . ARG A 1 727 ? 9.667 -14.099 -34.672 1.00 35.19 727 ARG A CA 1
ATOM 5774 C C . ARG A 1 727 ? 9.350 -14.994 -33.470 1.00 35.19 727 ARG A C 1
ATOM 5776 O O . ARG A 1 727 ? 9.740 -14.624 -32.359 1.00 35.19 727 ARG A O 1
ATOM 5783 N N . PRO A 1 728 ? 8.664 -16.136 -33.654 1.00 31.89 728 PRO A N 1
ATOM 5784 C CA . PRO A 1 728 ? 8.523 -17.110 -32.583 1.00 31.89 728 PRO A CA 1
ATOM 5785 C C . PRO A 1 728 ? 9.931 -17.478 -32.109 1.00 31.89 728 PRO A C 1
ATOM 5787 O O . PRO A 1 728 ? 10.785 -17.853 -32.917 1.00 31.89 728 PRO A O 1
ATOM 5790 N N . ASN A 1 729 ? 10.203 -17.273 -30.818 1.00 37.28 729 ASN A N 1
ATOM 5791 C CA . ASN A 1 729 ? 11.374 -17.879 -30.200 1.00 37.28 729 ASN A CA 1
ATOM 5792 C C . ASN A 1 729 ? 11.225 -19.386 -30.395 1.00 37.28 729 ASN A C 1
ATOM 5794 O O . ASN A 1 729 ? 10.149 -19.922 -30.144 1.00 37.28 729 ASN A O 1
ATOM 5798 N N . VAL A 1 730 ? 12.290 -20.012 -30.893 1.00 32.97 730 VAL A N 1
ATOM 5799 C CA . VAL A 1 730 ? 12.444 -21.466 -30.968 1.00 32.97 730 VAL A CA 1
ATOM 5800 C C . VAL A 1 730 ? 12.005 -22.052 -29.632 1.00 32.97 730 VAL A C 1
ATOM 5802 O O . VAL A 1 730 ? 12.428 -21.535 -28.598 1.00 32.97 730 VAL A O 1
ATOM 5805 N N . ASP A 1 731 ? 11.134 -23.059 -29.689 1.00 32.53 731 ASP A N 1
ATOM 5806 C CA . ASP A 1 731 ? 10.595 -23.789 -28.547 1.00 32.53 731 ASP A CA 1
ATOM 5807 C C . ASP A 1 731 ? 11.713 -24.116 -27.547 1.00 32.53 731 ASP A C 1
ATOM 5809 O O . ASP A 1 731 ? 12.514 -25.027 -27.738 1.00 32.53 731 ASP A O 1
ATOM 5813 N N . SER A 1 732 ? 11.803 -23.318 -26.488 1.00 37.12 732 SER A N 1
ATOM 5814 C CA . SER A 1 732 ? 12.330 -23.773 -25.215 1.00 37.12 732 SER A CA 1
ATOM 5815 C C . SER A 1 732 ? 11.101 -23.925 -24.344 1.00 37.12 732 SER A C 1
ATOM 5817 O O . SER A 1 732 ? 10.570 -22.929 -23.842 1.00 37.12 732 SER A O 1
ATOM 5819 N N . ASP A 1 733 ? 10.603 -25.151 -24.276 1.00 32.66 733 ASP A N 1
ATOM 5820 C CA . ASP A 1 733 ? 9.545 -25.560 -23.373 1.00 32.66 733 ASP A CA 1
ATOM 5821 C C . ASP A 1 733 ? 9.806 -24.981 -21.975 1.00 32.66 733 ASP A C 1
ATOM 5823 O O . ASP A 1 733 ? 10.726 -25.372 -21.264 1.00 32.66 733 ASP A O 1
ATOM 5827 N N . VAL A 1 734 ? 8.981 -24.013 -21.568 1.00 39.62 734 VAL A N 1
ATOM 5828 C CA . VAL A 1 734 ? 8.912 -23.522 -20.180 1.00 39.62 734 VAL A CA 1
ATOM 5829 C C . VAL A 1 734 ? 7.998 -24.458 -19.366 1.00 39.62 734 VAL A C 1
ATOM 5831 O O . VAL A 1 734 ? 7.280 -24.022 -18.465 1.00 39.62 734 VAL A O 1
ATOM 5834 N N . SER A 1 735 ? 7.961 -25.749 -19.721 1.00 34.03 735 SER A N 1
ATOM 5835 C CA . SER A 1 735 ? 7.187 -26.777 -19.022 1.00 34.03 735 SER A CA 1
ATOM 5836 C C . SER A 1 735 ? 7.931 -27.391 -17.834 1.00 34.03 735 SER A C 1
ATOM 5838 O O . SER A 1 735 ? 7.259 -27.884 -16.935 1.00 34.03 735 SER A O 1
ATOM 5840 N N . ASP A 1 736 ? 9.257 -27.257 -17.729 1.00 32.91 736 ASP A N 1
ATOM 5841 C CA . ASP A 1 736 ? 10.030 -27.771 -16.582 1.00 32.91 736 ASP A CA 1
ATOM 5842 C C . ASP A 1 736 ? 10.115 -26.766 -15.424 1.00 32.91 736 ASP A C 1
ATOM 5844 O O . ASP A 1 736 ? 11.164 -26.250 -15.049 1.00 32.91 736 ASP A O 1
ATOM 5848 N N . LEU A 1 737 ? 8.954 -26.477 -14.837 1.00 38.22 737 LEU A N 1
ATOM 5849 C CA . LEU A 1 737 ? 8.855 -26.015 -13.446 1.00 38.22 737 LEU A CA 1
ATOM 5850 C C . LEU A 1 737 ? 8.141 -27.072 -12.584 1.00 38.22 737 LEU A C 1
ATOM 5852 O O . LEU A 1 737 ? 7.403 -26.716 -11.661 1.00 38.22 737 LEU A O 1
ATOM 5856 N N . SER A 1 738 ? 8.283 -28.354 -12.931 1.00 32.66 738 SER A N 1
ATOM 5857 C CA . SER A 1 738 ? 7.805 -29.477 -12.127 1.00 32.66 738 SER A CA 1
ATOM 5858 C C . SER A 1 738 ? 8.857 -29.886 -11.101 1.00 32.66 738 SER A C 1
ATOM 5860 O O . SER A 1 738 ? 9.934 -30.330 -11.474 1.00 32.66 738 SER A O 1
ATOM 5862 N N . ASP A 1 739 ? 8.496 -29.694 -9.832 1.00 38.38 739 ASP A N 1
ATOM 5863 C CA . ASP A 1 739 ? 8.852 -30.470 -8.640 1.00 38.38 739 ASP A CA 1
ATOM 5864 C C . ASP A 1 739 ? 9.967 -31.523 -8.833 1.00 38.38 739 ASP A C 1
ATOM 5866 O O . ASP A 1 739 ? 9.680 -32.698 -9.054 1.00 38.38 739 ASP A O 1
ATOM 5870 N N . GLU A 1 740 ? 11.233 -31.122 -8.679 1.00 28.45 740 GLU A N 1
ATOM 5871 C CA . GLU A 1 740 ? 12.282 -32.064 -8.277 1.00 28.45 740 GLU A CA 1
ATOM 5872 C C . GLU A 1 740 ? 12.224 -32.188 -6.752 1.00 28.45 740 GLU A C 1
ATOM 5874 O O . GLU A 1 740 ? 12.488 -31.240 -6.010 1.00 28.45 740 GLU A O 1
ATOM 5879 N N . HIS A 1 741 ? 11.756 -33.351 -6.305 1.00 30.62 741 HIS A N 1
ATOM 5880 C CA . HIS A 1 741 ? 11.820 -33.786 -4.922 1.00 30.62 741 HIS A CA 1
ATOM 5881 C C . HIS A 1 741 ? 13.258 -34.185 -4.588 1.00 30.62 741 HIS A C 1
ATOM 5883 O O . HIS A 1 741 ? 13.847 -35.007 -5.286 1.00 30.62 741 HIS A O 1
ATOM 5889 N N . ASP A 1 742 ? 13.770 -33.621 -3.496 1.00 31.61 742 ASP A N 1
ATOM 5890 C CA . ASP A 1 742 ? 14.945 -34.107 -2.782 1.00 31.61 742 ASP A CA 1
ATOM 5891 C C . ASP A 1 742 ? 14.753 -35.589 -2.414 1.00 31.61 742 ASP A C 1
ATOM 5893 O O . ASP A 1 742 ? 13.898 -35.923 -1.588 1.00 31.61 742 ASP A O 1
ATOM 5897 N N . GLU A 1 743 ? 15.567 -36.467 -2.993 1.00 29.91 743 GLU A N 1
ATOM 5898 C CA . GLU A 1 743 ? 15.959 -37.718 -2.347 1.00 29.91 743 GLU A CA 1
ATOM 5899 C C . GLU A 1 743 ? 17.477 -37.690 -2.163 1.00 29.91 743 GLU A C 1
ATOM 5901 O O . GLU A 1 743 ? 18.261 -37.879 -3.092 1.00 29.91 743 GLU A O 1
ATOM 5906 N N . ASP A 1 744 ? 17.860 -37.380 -0.925 1.00 30.34 744 ASP A N 1
ATOM 5907 C CA . ASP A 1 744 ? 19.176 -37.641 -0.368 1.00 30.34 744 ASP A CA 1
ATOM 5908 C C . ASP A 1 744 ? 19.435 -39.158 -0.376 1.00 30.34 744 ASP A C 1
ATOM 5910 O O . ASP A 1 744 ? 18.790 -39.894 0.372 1.00 30.34 744 ASP A O 1
ATOM 5914 N N . GLU A 1 745 ? 20.434 -39.619 -1.127 1.00 30.61 745 GLU A N 1
ATOM 5915 C CA . GLU A 1 745 ? 21.216 -40.791 -0.726 1.00 30.61 745 GLU A CA 1
ATOM 5916 C C . GLU A 1 745 ? 22.712 -40.462 -0.776 1.00 30.61 745 GLU A C 1
ATOM 5918 O O . GLU A 1 745 ? 23.276 -40.052 -1.793 1.00 30.61 745 GLU A O 1
ATOM 5923 N N . GLU A 1 746 ? 23.328 -40.605 0.397 1.00 35.38 746 GLU A N 1
ATOM 5924 C CA . GLU A 1 746 ? 24.764 -40.623 0.625 1.00 35.38 746 GLU A CA 1
ATOM 5925 C C . GLU A 1 746 ? 25.409 -41.757 -0.184 1.00 35.38 746 GLU A C 1
ATOM 5927 O O . GLU A 1 746 ? 24.983 -42.900 -0.060 1.00 35.38 746 GLU A O 1
ATOM 5932 N N . ASP A 1 747 ? 26.497 -41.478 -0.907 1.00 29.22 747 ASP A N 1
ATOM 5933 C CA . ASP A 1 747 ? 27.648 -42.384 -0.871 1.00 29.22 747 ASP A CA 1
ATOM 5934 C C . ASP A 1 747 ? 28.955 -41.707 -1.322 1.00 29.22 747 ASP A C 1
ATOM 5936 O O . ASP A 1 747 ? 29.105 -41.166 -2.420 1.00 29.22 747 ASP A O 1
ATOM 5940 N N . ASP A 1 748 ? 29.929 -41.758 -0.415 1.00 31.94 748 ASP A N 1
ATOM 5941 C CA . ASP A 1 748 ? 31.333 -41.419 -0.613 1.00 31.94 748 ASP A CA 1
ATOM 5942 C C . ASP A 1 748 ? 31.988 -42.325 -1.681 1.00 31.94 748 ASP A C 1
ATOM 5944 O O . ASP A 1 748 ? 31.948 -43.550 -1.536 1.00 31.94 748 ASP A O 1
ATOM 5948 N N . LYS A 1 749 ? 32.755 -41.756 -2.632 1.00 30.38 749 LYS A N 1
ATOM 5949 C CA . LYS A 1 749 ? 34.220 -41.991 -2.785 1.00 30.38 749 LYS A CA 1
ATOM 5950 C C . LYS A 1 749 ? 34.829 -41.547 -4.125 1.00 30.38 749 LYS A C 1
ATOM 5952 O O . LYS A 1 749 ? 34.473 -42.025 -5.190 1.00 30.38 749 LYS A O 1
ATOM 5957 N N . ASP A 1 750 ? 35.891 -40.763 -3.947 1.00 30.19 750 ASP A N 1
ATOM 5958 C CA . ASP A 1 750 ? 37.247 -40.918 -4.500 1.00 30.19 750 ASP A CA 1
ATOM 5959 C C . ASP A 1 750 ? 37.521 -40.677 -6.000 1.00 30.19 750 ASP A C 1
ATOM 5961 O O . ASP A 1 750 ? 36.969 -41.290 -6.907 1.00 30.19 750 ASP A O 1
ATOM 5965 N N . TYR A 1 751 ? 38.479 -39.775 -6.229 1.00 29.95 751 TYR A N 1
ATOM 5966 C CA . TYR A 1 751 ? 39.010 -39.385 -7.531 1.00 29.95 751 TYR A CA 1
ATOM 5967 C C . TYR A 1 751 ? 40.035 -40.422 -8.012 1.00 29.95 751 TYR A C 1
ATOM 5969 O O . TYR A 1 751 ? 41.097 -40.573 -7.408 1.00 29.95 751 TYR A O 1
ATOM 5977 N N . GLY A 1 752 ? 39.770 -41.069 -9.149 1.00 28.97 752 GLY A N 1
ATOM 5978 C CA . GLY A 1 752 ? 40.703 -41.973 -9.826 1.00 28.97 752 GLY A CA 1
ATOM 5979 C C . GLY A 1 752 ? 40.703 -41.757 -11.338 1.00 28.97 752 GLY A C 1
ATOM 5980 O O . GLY A 1 752 ? 39.669 -41.841 -11.986 1.00 28.97 752 GLY A O 1
ATOM 5981 N N . TYR A 1 753 ? 41.877 -41.430 -11.867 1.00 29.75 753 TYR A N 1
ATOM 5982 C CA . TYR A 1 753 ? 42.201 -41.162 -13.268 1.00 29.75 753 TYR A CA 1
ATOM 5983 C C . TYR A 1 753 ? 42.388 -42.474 -14.071 1.00 29.75 753 TYR A C 1
ATOM 5985 O O . TYR A 1 753 ? 42.666 -43.510 -13.473 1.00 29.75 753 TYR A O 1
ATOM 5993 N N . ASP A 1 754 ? 42.334 -42.354 -15.405 1.00 31.75 754 ASP A N 1
ATOM 5994 C CA . ASP A 1 754 ? 42.644 -43.325 -16.482 1.00 31.75 754 ASP A CA 1
ATOM 5995 C C . ASP A 1 754 ? 41.537 -44.269 -17.008 1.00 31.75 754 ASP A C 1
ATOM 5997 O O . ASP A 1 754 ? 41.135 -45.225 -16.358 1.00 31.75 754 ASP A O 1
ATOM 6001 N N . GLY A 1 755 ? 41.206 -44.077 -18.295 1.00 28.08 755 GLY A N 1
ATOM 6002 C CA . GLY A 1 755 ? 41.573 -45.068 -19.315 1.00 28.08 755 GLY A CA 1
ATOM 6003 C C . GLY A 1 755 ? 40.509 -46.041 -19.842 1.00 28.08 755 GLY A C 1
ATOM 6004 O O . GLY A 1 755 ? 40.167 -47.010 -19.181 1.00 28.08 755 GLY A O 1
ATOM 6005 N N . ASP A 1 756 ? 40.233 -45.870 -21.137 1.00 30.23 756 ASP A N 1
ATOM 6006 C CA . ASP A 1 756 ? 40.155 -46.929 -22.159 1.00 30.23 756 ASP A CA 1
ATOM 6007 C C . ASP A 1 756 ? 38.794 -47.516 -22.592 1.00 30.23 756 ASP A C 1
ATOM 6009 O O . ASP A 1 756 ? 37.789 -47.499 -21.890 1.00 30.23 756 ASP A O 1
ATOM 6013 N N . GLU A 1 757 ? 38.828 -47.933 -23.856 1.00 32.88 757 GLU A N 1
ATOM 6014 C CA . GLU A 1 757 ? 37.788 -48.189 -24.852 1.00 32.88 757 GLU A CA 1
ATOM 6015 C C . GLU A 1 757 ? 36.966 -49.489 -24.698 1.00 32.88 757 GLU A C 1
ATOM 6017 O O . GLU A 1 757 ? 37.437 -50.482 -24.148 1.00 32.88 757 GLU A O 1
ATOM 6022 N N . GLY A 1 758 ? 35.799 -49.496 -25.370 1.00 29.64 758 GLY A N 1
ATOM 6023 C CA . GLY A 1 758 ? 35.079 -50.679 -25.883 1.00 29.64 758 GLY A CA 1
ATOM 6024 C C . GLY A 1 758 ? 34.187 -51.401 -24.868 1.00 29.64 758 GLY A C 1
ATOM 6025 O O . GLY A 1 758 ? 34.386 -51.298 -23.668 1.00 29.64 758 GLY A O 1
ATOM 6026 N N . ASP A 1 759 ? 33.188 -52.194 -25.224 1.00 31.08 759 ASP A N 1
ATOM 6027 C CA . ASP A 1 759 ? 32.478 -52.571 -26.452 1.00 31.08 759 ASP A CA 1
ATOM 6028 C C . ASP A 1 759 ? 31.367 -53.530 -25.959 1.00 31.08 759 ASP A C 1
ATOM 6030 O O . ASP A 1 759 ? 31.552 -54.155 -24.912 1.00 31.08 759 ASP A O 1
ATOM 6034 N N . ASP A 1 760 ? 30.282 -53.674 -26.724 1.00 32.81 760 ASP A N 1
ATOM 6035 C CA . ASP A 1 760 ? 29.232 -54.709 -26.602 1.00 32.81 760 ASP A CA 1
ATOM 6036 C C . ASP A 1 760 ? 28.385 -54.727 -25.299 1.00 32.81 760 ASP A C 1
ATOM 6038 O O . ASP A 1 760 ? 28.852 -54.526 -24.187 1.00 32.81 760 ASP A O 1
ATOM 6042 N N . GLY A 1 761 ? 27.081 -54.988 -25.298 1.00 29.34 761 GLY A N 1
ATOM 6043 C CA . GLY A 1 761 ? 26.216 -55.606 -26.288 1.00 29.34 761 GLY A CA 1
ATOM 6044 C C . GLY A 1 761 ? 25.088 -56.313 -25.528 1.00 29.34 761 GLY A C 1
ATOM 6045 O O . GLY A 1 761 ? 25.362 -57.132 -24.659 1.00 29.34 761 GLY A O 1
ATOM 6046 N N . ASP A 1 762 ? 23.859 -55.922 -25.857 1.00 32.00 762 ASP A N 1
ATOM 6047 C CA . ASP A 1 762 ? 22.647 -56.735 -25.997 1.00 32.00 762 ASP A CA 1
ATOM 6048 C C . ASP A 1 762 ? 22.118 -57.685 -24.897 1.00 32.00 762 ASP A C 1
ATOM 6050 O O . ASP A 1 762 ? 22.819 -58.382 -24.172 1.00 32.00 762 ASP A O 1
ATOM 6054 N N . ASP A 1 763 ? 20.785 -57.778 -24.974 1.00 33.50 763 ASP A N 1
ATOM 6055 C CA . ASP A 1 763 ? 19.917 -58.910 -24.647 1.00 33.50 763 ASP A CA 1
ATOM 6056 C C . ASP A 1 763 ? 19.473 -59.126 -23.198 1.00 33.50 763 ASP A C 1
ATOM 6058 O O . ASP A 1 763 ? 20.243 -59.069 -22.250 1.00 33.50 763 ASP A O 1
ATOM 6062 N N . VAL A 1 764 ? 18.234 -59.521 -22.909 1.00 33.88 764 VAL A N 1
ATOM 6063 C CA . VAL A 1 764 ? 16.902 -59.494 -23.542 1.00 33.88 764 VAL A CA 1
ATOM 6064 C C . VAL A 1 764 ? 15.983 -60.000 -22.419 1.00 33.88 764 VAL A C 1
ATOM 6066 O O . VAL A 1 764 ? 16.422 -60.714 -21.519 1.00 33.88 764 VAL A O 1
ATOM 6069 N N . ASN A 1 765 ? 14.731 -59.561 -22.484 1.00 30.88 765 ASN A N 1
ATOM 6070 C CA . ASN A 1 765 ? 13.506 -60.074 -21.876 1.00 30.88 765 ASN A CA 1
ATOM 6071 C C . ASN A 1 765 ? 13.540 -61.429 -21.122 1.00 30.88 765 ASN A C 1
ATOM 6073 O O . ASN A 1 765 ? 14.214 -62.377 -21.514 1.00 30.88 765 ASN A O 1
ATOM 6077 N N . ASP A 1 766 ? 12.623 -61.577 -20.162 1.00 33.75 766 ASP A N 1
ATOM 6078 C CA . ASP A 1 766 ? 11.307 -62.209 -20.399 1.00 33.75 766 ASP A CA 1
ATOM 6079 C C . ASP A 1 766 ? 10.772 -63.013 -19.184 1.00 33.75 766 ASP A C 1
ATOM 6081 O O . ASP A 1 766 ? 11.439 -63.892 -18.645 1.00 33.75 766 ASP A O 1
ATOM 6085 N N . VAL A 1 767 ? 9.513 -62.688 -18.859 1.00 34.91 767 VAL A N 1
ATOM 6086 C CA . VAL A 1 767 ? 8.373 -63.504 -18.381 1.00 34.91 767 VAL A CA 1
ATOM 6087 C C . VAL A 1 767 ? 8.260 -64.202 -17.006 1.00 34.91 767 VAL A C 1
ATOM 6089 O O . VAL A 1 767 ? 9.180 -64.834 -16.496 1.00 34.91 767 VAL A O 1
ATOM 6092 N N . ASP A 1 768 ? 6.980 -64.171 -16.573 1.00 34.53 768 ASP A N 1
ATOM 6093 C CA . ASP A 1 768 ? 6.174 -65.210 -15.895 1.00 34.53 768 ASP A CA 1
ATOM 6094 C C . ASP A 1 768 ? 6.385 -65.359 -14.364 1.00 34.53 768 ASP A C 1
ATOM 6096 O O . ASP A 1 768 ? 7.499 -65.289 -13.863 1.00 34.53 768 ASP A O 1
ATOM 6100 N N . ASP A 1 769 ? 5.387 -65.555 -13.491 1.00 35.59 769 ASP A N 1
ATOM 6101 C CA . ASP A 1 769 ? 4.016 -66.058 -13.638 1.00 35.59 769 ASP A CA 1
ATOM 6102 C C . ASP A 1 769 ? 3.319 -66.073 -12.238 1.00 35.59 769 ASP A C 1
ATOM 6104 O O . ASP A 1 769 ? 4.036 -66.083 -11.238 1.00 35.59 769 ASP A O 1
ATOM 6108 N N . VAL A 1 770 ? 1.967 -66.091 -12.206 1.00 36.53 770 VAL A N 1
ATOM 6109 C CA . VAL A 1 770 ? 0.977 -66.711 -11.249 1.00 36.53 770 VAL A CA 1
ATOM 6110 C C . VAL A 1 770 ? 1.259 -66.880 -9.719 1.00 36.53 770 VAL A C 1
ATOM 6112 O O . VAL A 1 770 ? 2.392 -66.998 -9.285 1.00 36.53 770 VAL A O 1
ATOM 6115 N N . ASP A 1 771 ? 0.324 -66.972 -8.753 1.00 35.59 771 ASP A N 1
ATOM 6116 C CA . ASP A 1 771 ? -1.109 -67.331 -8.642 1.00 35.59 771 ASP A CA 1
ATOM 6117 C C . ASP A 1 771 ? -1.636 -66.920 -7.230 1.00 35.59 771 ASP A C 1
ATOM 6119 O O . ASP A 1 771 ? -0.851 -66.835 -6.284 1.00 35.59 771 ASP A O 1
ATOM 6123 N N . ASP A 1 772 ? -2.960 -66.705 -7.133 1.00 36.75 772 ASP A N 1
ATOM 6124 C CA . ASP A 1 772 ? -3.968 -67.017 -6.080 1.00 36.75 772 ASP A CA 1
ATOM 6125 C C . ASP A 1 772 ? -3.608 -67.165 -4.574 1.00 36.75 772 ASP A C 1
ATOM 6127 O O . ASP A 1 772 ? -2.598 -67.760 -4.223 1.00 36.75 772 ASP A O 1
ATOM 6131 N N . VAL A 1 773 ? -4.489 -66.700 -3.654 1.00 35.69 773 VAL A N 1
ATOM 6132 C CA . VAL A 1 773 ? -5.509 -67.496 -2.893 1.00 35.69 773 VAL A CA 1
ATOM 6133 C C . VAL A 1 773 ? -6.425 -66.573 -2.037 1.00 35.69 773 VAL A C 1
ATOM 6135 O O . VAL A 1 773 ? -5.977 -65.587 -1.452 1.00 35.69 773 VAL A O 1
ATOM 6138 N N . ASP A 1 774 ? -7.705 -66.958 -1.994 1.00 36.25 774 ASP A N 1
ATOM 6139 C CA . ASP A 1 774 ? -8.927 -66.477 -1.316 1.00 36.25 774 ASP A CA 1
ATOM 6140 C C . ASP A 1 774 ? -8.901 -66.207 0.213 1.00 36.25 774 ASP A C 1
ATOM 6142 O O . ASP A 1 774 ? -8.091 -66.779 0.940 1.00 36.25 774 ASP A O 1
ATOM 6146 N N . ASP A 1 775 ? -9.861 -65.403 0.720 1.00 34.53 775 ASP A N 1
ATOM 6147 C CA . ASP A 1 775 ? -10.964 -65.909 1.581 1.00 34.53 775 ASP A CA 1
ATOM 6148 C C . ASP A 1 775 ? -12.013 -64.834 1.990 1.00 34.53 775 ASP A C 1
ATOM 6150 O O . ASP A 1 775 ? -11.705 -63.676 2.285 1.00 34.53 775 ASP A O 1
ATOM 6154 N N . ASP A 1 776 ? -13.271 -65.287 2.017 1.00 36.97 776 ASP A N 1
ATOM 6155 C CA . ASP A 1 776 ? -14.566 -64.604 2.187 1.00 36.97 776 ASP A CA 1
ATOM 6156 C C . ASP A 1 776 ? -14.927 -64.108 3.612 1.00 36.97 776 ASP A C 1
ATOM 6158 O O . ASP A 1 776 ? -14.484 -64.676 4.610 1.00 36.97 776 ASP A O 1
ATOM 6162 N N . PHE A 1 777 ? -15.883 -63.156 3.710 1.00 30.92 777 PHE A N 1
ATOM 6163 C CA . PHE A 1 777 ? -17.028 -63.250 4.651 1.00 30.92 777 PHE A CA 1
ATOM 6164 C C . PHE A 1 777 ? -18.220 -62.304 4.311 1.00 30.92 777 PHE A C 1
ATOM 6166 O O . PHE A 1 777 ? -18.062 -61.086 4.220 1.00 30.92 777 PHE A O 1
ATOM 6173 N N . ASP A 1 778 ? -19.417 -62.905 4.189 1.00 41.31 778 ASP A N 1
ATOM 6174 C CA . ASP A 1 778 ? -20.799 -62.381 4.002 1.00 41.31 778 ASP A CA 1
ATOM 6175 C C . ASP A 1 778 ? -21.278 -61.324 5.044 1.00 41.31 778 ASP A C 1
ATOM 6177 O O . ASP A 1 778 ? -20.728 -61.246 6.139 1.00 41.31 778 ASP A O 1
ATOM 6181 N N . GLY A 1 779 ? -22.358 -60.525 4.891 1.00 34.56 779 GLY A N 1
ATOM 6182 C CA . GLY A 1 779 ? -23.454 -60.441 3.907 1.00 34.56 779 GLY A CA 1
ATOM 6183 C C . GLY A 1 779 ? -24.640 -59.541 4.379 1.00 34.56 779 GLY A C 1
ATOM 6184 O O . GLY A 1 779 ? -24.657 -59.092 5.526 1.00 34.56 779 GLY A O 1
ATOM 6185 N N . ASN A 1 780 ? -25.639 -59.360 3.484 1.00 36.09 780 ASN A N 1
ATOM 6186 C CA . ASN A 1 780 ? -27.049 -58.877 3.627 1.00 36.09 780 ASN A CA 1
ATOM 6187 C C . ASN A 1 780 ? -27.346 -57.412 4.071 1.00 36.09 780 ASN A C 1
ATOM 6189 O O . ASN A 1 780 ? -26.681 -56.869 4.937 1.00 36.09 780 ASN A O 1
ATOM 6193 N N . ASP A 1 781 ? -28.380 -56.679 3.608 1.00 38.31 781 ASP A N 1
ATOM 6194 C CA . ASP A 1 781 ? -29.586 -56.981 2.808 1.00 38.31 781 ASP A CA 1
ATOM 6195 C C . ASP A 1 781 ? -30.336 -55.681 2.370 1.00 38.31 781 ASP A C 1
ATOM 6197 O O . ASP A 1 781 ? -30.324 -54.683 3.090 1.00 38.31 781 ASP A O 1
ATOM 6201 N N . ASN A 1 782 ? -31.134 -55.801 1.293 1.00 33.31 782 ASN A N 1
ATOM 6202 C CA . ASN A 1 782 ? -32.378 -55.074 0.917 1.00 33.31 782 ASN A CA 1
ATOM 6203 C C . ASN A 1 782 ? -32.420 -53.835 -0.039 1.00 33.31 782 ASN A C 1
ATOM 6205 O O . ASN A 1 782 ? -31.990 -52.724 0.251 1.00 33.31 782 ASN A O 1
ATOM 6209 N N . LEU A 1 783 ? -33.115 -54.098 -1.161 1.00 32.94 783 LEU A N 1
ATOM 6210 C CA . LEU A 1 783 ? -33.604 -53.360 -2.359 1.00 32.94 783 LEU A CA 1
ATOM 6211 C C . LEU A 1 783 ? -34.942 -52.568 -2.124 1.00 32.94 783 LEU A C 1
ATOM 6213 O O . LEU A 1 783 ? -35.466 -52.687 -1.016 1.00 32.94 783 LEU A O 1
ATOM 6217 N N . PRO A 1 784 ? -35.689 -51.982 -3.122 1.00 52.25 784 PRO A N 1
ATOM 6218 C CA . PRO A 1 784 ? -35.426 -51.266 -4.416 1.00 52.25 784 PRO A CA 1
ATOM 6219 C C . PRO A 1 784 ? -36.421 -50.047 -4.658 1.00 52.25 784 PRO A C 1
ATOM 6221 O O . PRO A 1 784 ? -36.921 -49.514 -3.670 1.00 52.25 784 PRO A O 1
ATOM 6224 N N . PRO A 1 785 ? -36.921 -49.678 -5.884 1.00 57.16 785 PRO A N 1
ATOM 6225 C CA . PRO A 1 785 ? -36.304 -49.231 -7.166 1.00 57.16 785 PRO A CA 1
ATOM 6226 C C . PRO A 1 785 ? -36.873 -47.879 -7.729 1.00 57.16 785 PRO A C 1
ATOM 6228 O O . PRO A 1 785 ? -37.900 -47.392 -7.268 1.00 57.16 785 PRO A O 1
ATOM 6231 N N . THR A 1 786 ? -36.289 -47.318 -8.811 1.00 34.72 786 THR A N 1
ATOM 6232 C CA . THR A 1 786 ? -36.920 -47.087 -10.158 1.00 34.72 786 THR A CA 1
ATOM 6233 C C . THR A 1 786 ? -36.379 -45.893 -10.987 1.00 34.72 786 THR A C 1
ATOM 6235 O O . THR A 1 786 ? -36.388 -44.749 -10.556 1.00 34.72 786 THR A O 1
ATOM 6238 N N . ASN A 1 787 ? -35.963 -46.231 -12.219 1.00 34.94 787 ASN A N 1
ATOM 6239 C CA . ASN A 1 787 ? -36.082 -45.592 -13.549 1.00 34.94 787 ASN A CA 1
ATOM 6240 C C . ASN A 1 787 ? -36.245 -44.067 -13.753 1.00 34.94 787 ASN A C 1
ATOM 6242 O O . ASN A 1 787 ? -37.196 -43.455 -13.280 1.00 34.94 787 ASN A O 1
ATOM 6246 N N . GLY A 1 788 ? -35.476 -43.539 -14.721 1.00 32.00 788 GLY A N 1
ATOM 6247 C CA . GLY A 1 788 ? -35.839 -42.344 -15.499 1.00 32.00 788 GLY A CA 1
ATOM 6248 C C . GLY A 1 788 ? -34.768 -41.890 -16.504 1.00 32.00 788 GLY A C 1
ATOM 6249 O O . GLY A 1 788 ? -33.821 -41.212 -16.133 1.00 32.00 788 GLY A O 1
ATOM 6250 N N . THR A 1 789 ? -34.932 -42.263 -17.775 1.00 34.94 789 THR A N 1
ATOM 6251 C CA . THR A 1 789 ? -34.139 -41.867 -18.962 1.00 34.94 789 THR A CA 1
ATOM 6252 C C . THR A 1 789 ? -34.189 -40.359 -19.302 1.00 34.94 789 THR A C 1
ATOM 6254 O O . THR A 1 789 ? -35.116 -39.677 -18.867 1.00 34.94 789 THR A O 1
ATOM 6257 N N . PRO A 1 790 ? -33.255 -39.834 -20.132 1.00 51.34 790 PRO A N 1
ATOM 6258 C CA . PRO A 1 790 ? -33.054 -38.397 -20.362 1.00 51.34 790 PRO A CA 1
ATOM 6259 C C . PRO A 1 790 ? -33.696 -37.882 -21.667 1.00 51.34 790 PRO A C 1
ATOM 6261 O O . PRO A 1 790 ? -33.711 -38.618 -22.649 1.00 51.34 790 PRO A O 1
ATOM 6264 N N . TYR A 1 791 ? -34.143 -36.613 -21.726 1.00 29.50 791 TYR A N 1
ATOM 6265 C CA . TYR A 1 791 ? -34.176 -35.828 -22.981 1.00 29.50 791 TYR A CA 1
ATOM 6266 C C . TYR A 1 791 ? -34.356 -34.299 -22.779 1.00 29.50 791 TYR A C 1
ATOM 6268 O O . TYR A 1 791 ? -35.352 -33.840 -22.230 1.00 29.50 791 TYR A O 1
ATOM 6276 N N . VAL A 1 792 ? -33.335 -33.562 -23.238 1.00 40.94 792 VAL A N 1
ATOM 6277 C CA . VAL A 1 792 ? -33.228 -32.236 -23.907 1.00 40.94 792 VAL A CA 1
ATOM 6278 C C . VAL A 1 792 ? -34.419 -31.249 -23.909 1.00 40.94 792 VAL A C 1
ATOM 6280 O O . VAL A 1 792 ? -35.525 -31.623 -24.294 1.00 40.94 792 VAL A O 1
ATOM 6283 N N . PRO A 1 793 ? -34.134 -29.932 -23.770 1.00 43.34 793 PRO A N 1
ATOM 6284 C CA . PRO A 1 793 ? -34.818 -28.909 -24.565 1.00 43.34 793 PRO A CA 1
ATOM 6285 C C . PRO A 1 793 ? -33.865 -28.025 -25.400 1.00 43.34 793 PRO A C 1
ATOM 6287 O O . PRO A 1 793 ? -32.751 -27.697 -24.998 1.00 43.34 793 PRO A O 1
ATOM 6290 N N . ALA A 1 794 ? -34.355 -27.659 -26.586 1.00 35.44 794 ALA A N 1
ATOM 6291 C CA . ALA A 1 794 ? -33.763 -26.755 -27.576 1.00 35.44 794 ALA A CA 1
ATOM 6292 C C . ALA A 1 794 ? -33.887 -25.257 -27.157 1.00 35.44 794 ALA A C 1
ATOM 6294 O O . ALA A 1 794 ? -34.576 -24.965 -26.177 1.00 35.44 794 ALA A O 1
ATOM 6295 N N . PRO A 1 795 ? -33.227 -24.309 -27.863 1.00 38.19 795 PRO A N 1
ATOM 6296 C CA . PRO A 1 795 ? -32.878 -22.974 -27.361 1.00 38.19 795 PRO A CA 1
ATOM 6297 C C . PRO A 1 795 ? -33.984 -21.922 -27.588 1.00 38.19 795 PRO A C 1
ATOM 6299 O O . PRO A 1 795 ? -34.878 -22.152 -28.408 1.00 38.19 795 PRO A O 1
ATOM 6302 N N . PRO A 1 796 ? -33.934 -20.758 -26.911 1.00 51.81 796 PRO A N 1
ATOM 6303 C CA . PRO A 1 796 ? -34.930 -19.707 -27.087 1.00 51.81 796 PRO A CA 1
ATOM 6304 C C . PRO A 1 796 ? -34.496 -18.653 -28.130 1.00 51.81 796 PRO A C 1
ATOM 6306 O O . PRO A 1 796 ? -33.306 -18.560 -28.445 1.00 51.81 796 PRO A O 1
ATOM 6309 N N . PRO A 1 797 ? -35.441 -17.846 -28.650 1.00 43.59 797 PRO A N 1
ATOM 6310 C CA . PRO A 1 797 ? -35.151 -16.505 -29.151 1.00 43.59 797 PRO A CA 1
ATOM 6311 C C . PRO A 1 797 ? -34.848 -15.511 -28.021 1.00 43.59 797 PRO A C 1
ATOM 6313 O O . PRO A 1 797 ? -35.389 -15.691 -26.901 1.00 43.59 797 PRO A O 1
#

Secondary structure (DSSP, 8-state):
-----SSSS--HHHHHHHHHHHHHHHHTPPPTTT-PPP---HHHHHHHHHHHHH-HHHHHTT--EEEPTTS-EEETTT-PBPPPS-------SS---S-HHHHHHHHHHHHT-SSB-SS-TTSBGGGHHHHHHHHHS-------S-TTS-SS----------------SS------S--HHHHHHHHHHHHHHHHHHHHHHHHHHHSPPTT--SHHHHS--THHHHHHHT-HHHHHHHHHHH---HHHHHHTHHHHHHHHHHHHHHHHSTTTTHHHHSPPP---GGGSHHHHHH--PPPPP----------S-SSHHHHTTTS-----GGGGS-HHHHHHHHHHHHHHHHHH--PPTT---HHHHHHHHHHHHHHHHHHHHHHHHHHHHTS--SS----------------PSP---HHHHHHHHHHHHHHHHTSEEEE--GGGGGG--SPPP----PPTTHHHHHHHHHHHHHHHPPTTEEEEEESS-TTEEEEEEEBPTTSTTBT-EEEEEEE--TTTTSSPPEEEE---TTSS-SBTTB-TTSBB--GGGTSS---TTTS--TTT--HHHHHHHIIIIIS-SSGGGGSTT----HHHHHHHHHHHHHHIIIIIIIHHHHHHHT--TT---TTHHHHHHHHHHHHHHHHHHHHHHHHT-----HHHHHHTTTT-SS--HHHHHHHHHHHHHHHHGGG--SHHHHHHTPPPHHHHTSPPP-----PPP----TT--S-------------------------------------------------------PPP-